Protein AF-0000000078669208 (afdb_homodimer)

Radius of gyration: 28.68 Å; Cα contacts (8 Å, |Δi|>4): 1333; chains: 2; bounding box: 54×89×63 Å

InterPro domains:
  IPR006153 Cation/H+ exchanger, transmembrane domain [PF00999] (13-380)
  IPR038770 Sodium/solute symporter superfamily [G3DSA:1.20.1530.20] (1-394)

Sequence (788 aa):
MQYILDLSILLVTAKTLEWLFEKREIHPIIAHILTGIILGPFVLNVISPSEPLKVLSEFGLLMMMLYMGLTSNFSAIATNKLKATVVAILGVAFSFVLGFMTVMAFGRGLAAAIFVGVTLGNTAIEVTSGVIVRERVKREISSILMGAAFADDIIAVYLIGIITALARGELSFVPLAVLTIKIALFIVAVLLISEFVFKRSKRFYGIVRNLNIFFTFTLVLTFLLALIAEEVGLHQIIGAYLAGLTISRLRERKDPLVISRIKLNELIEDLQVVLTEFFIPLFFIYVGLMFNPTMGKISLFMIVILYVAAVLGKLIGCSLGMKIFGFDWKKAFLVGIGMGGRGSLDIAILKFGLEKGLIDQSLFASIVIVSMLTAITTPQFFKLYLGKIREDKAMQYILDLSILLVTAKTLEWLFEKREIHPIIAHILTGIILGPFVLNVISPSEPLKVLSEFGLLMMMLYMGLTSNFSAIATNKLKATVVAILGVAFSFVLGFMTVMAFGRGLAAAIFVGVTLGNTAIEVTSGVIVRERVKREISSILMGAAFADDIIAVYLIGIITALARGELSFVPLAVLTIKIALFIVAVLLISEFVFKRSKRFYGIVRNLNIFFTFTLVLTFLLALIAEEVGLHQIIGAYLAGLTISRLRERKDPLVISRIKLNELIEDLQVVLTEFFIPLFFIYVGLMFNPTMGKISLFMIVILYVAAVLGKLIGCSLGMKIFGFDWKKAFLVGIGMGGRGSLDIAILKFGLEKGLIDQSLFASIVIVSMLTAITTPQFFKLYLGKIREDKA

Structure (mmCIF, N/CA/C/O backbone):
data_AF-0000000078669208-model_v1
#
loop_
_entity.id
_entity.type
_entity.pdbx_description
1 polymer 'Na+/H+ antiporter'
#
loop_
_atom_site.group_PDB
_atom_site.id
_atom_site.type_symbol
_atom_site.label_atom_id
_atom_site.label_alt_id
_atom_site.label_comp_id
_atom_site.label_asym_id
_atom_site.label_entity_id
_atom_site.label_seq_id
_atom_site.pdbx_PDB_ins_code
_atom_site.Cartn_x
_atom_site.Cartn_y
_atom_site.Cartn_z
_atom_site.occupancy
_atom_site.B_iso_or_equiv
_atom_site.auth_seq_id
_atom_site.auth_comp_id
_atom_site.auth_asym_id
_atom_site.auth_atom_id
_atom_site.pdbx_PDB_model_num
ATOM 1 N N . MET A 1 1 ? -13.562 1.875 12.109 1 59.84 1 MET A N 1
ATOM 2 C CA . MET A 1 1 ? -12.109 1.832 12.25 1 59.84 1 MET A CA 1
ATOM 3 C C . MET A 1 1 ? -11.664 0.506 12.859 1 59.84 1 MET A C 1
ATOM 5 O O . MET A 1 1 ? -10.492 0.338 13.195 1 59.84 1 MET A O 1
ATOM 9 N N . GLN A 1 2 ? -12.461 -0.353 13.023 1 69.69 2 GLN A N 1
ATOM 10 C CA . GLN A 1 2 ? -12.266 -1.682 13.594 1 69.69 2 GLN A CA 1
ATOM 11 C C . GLN A 1 2 ? -11.359 -2.531 12.711 1 69.69 2 GLN A C 1
ATOM 13 O O . GLN A 1 2 ? -10.562 -3.332 13.203 1 69.69 2 GLN A O 1
ATOM 18 N N . TYR A 1 3 ? -11.227 -2.092 11.453 1 84.88 3 TYR A N 1
ATOM 19 C CA . TYR A 1 3 ? -10.469 -2.971 10.57 1 84.88 3 TYR A CA 1
ATOM 20 C C . TYR A 1 3 ? -8.969 -2.744 10.719 1 84.88 3 TYR A C 1
ATOM 22 O O . TYR A 1 3 ? -8.164 -3.617 10.383 1 84.88 3 TYR A O 1
ATOM 30 N N . ILE A 1 4 ? -8.664 -1.644 11.359 1 80.38 4 ILE A N 1
ATOM 31 C CA . ILE A 1 4 ? -7.246 -1.354 11.57 1 80.38 4 ILE A CA 1
ATOM 32 C C . ILE A 1 4 ? -6.695 -2.266 12.672 1 80.38 4 ILE A C 1
ATOM 34 O O . ILE A 1 4 ? -5.57 -2.756 12.57 1 80.38 4 ILE A O 1
ATOM 38 N N . LEU A 1 5 ? -7.496 -2.494 13.609 1 81.75 5 LEU A N 1
ATOM 39 C CA . LEU A 1 5 ? -7.109 -3.43 14.664 1 81.75 5 LEU A CA 1
ATOM 40 C C . LEU A 1 5 ? -6.996 -4.848 14.109 1 81.75 5 LEU A C 1
ATOM 42 O O . LEU A 1 5 ? -6.043 -5.566 14.422 1 81.75 5 LEU A O 1
ATOM 46 N N . ASP A 1 6 ? -7.98 -5.148 13.391 1 90 6 ASP A N 1
ATOM 47 C CA . ASP A 1 6 ? -7.965 -6.465 12.773 1 90 6 ASP A CA 1
ATOM 48 C C . ASP A 1 6 ? -6.703 -6.66 11.93 1 90 6 ASP A C 1
ATOM 50 O O . ASP A 1 6 ? -6.062 -7.715 12 1 90 6 ASP A O 1
ATOM 54 N N . LEU A 1 7 ? -6.391 -5.641 11.242 1 88.31 7 LEU A N 1
ATOM 55 C CA . LEU A 1 7 ? -5.23 -5.684 10.359 1 88.31 7 LEU A CA 1
ATOM 56 C C . LEU A 1 7 ? -3.943 -5.867 11.156 1 88.31 7 LEU A C 1
ATOM 58 O O . LEU A 1 7 ? -3.053 -6.613 10.742 1 88.31 7 LEU A O 1
ATOM 62 N N . SER A 1 8 ? -3.893 -5.211 12.227 1 82.69 8 SER A N 1
ATOM 63 C CA . SER A 1 8 ? -2.709 -5.293 13.078 1 82.69 8 SER A CA 1
ATOM 64 C C . SER A 1 8 ? -2.533 -6.699 13.641 1 82.69 8 SER A C 1
ATOM 66 O O . SER A 1 8 ? -1.437 -7.262 13.594 1 82.69 8 SER A O 1
ATOM 68 N N . ILE A 1 9 ? -3.52 -7.227 14.117 1 87.12 9 ILE A N 1
ATOM 69 C CA . ILE A 1 9 ? -3.48 -8.562 14.711 1 87.12 9 ILE A CA 1
ATOM 70 C C . ILE A 1 9 ? -3.135 -9.594 13.633 1 87.12 9 ILE A C 1
ATOM 72 O O . ILE A 1 9 ? -2.305 -10.477 13.859 1 87.12 9 ILE A O 1
ATOM 76 N N . LEU A 1 10 ? -3.734 -9.414 12.547 1 92.62 10 LEU A N 1
ATOM 77 C CA . LEU A 1 10 ? -3.527 -10.352 11.453 1 92.62 10 LEU A CA 1
ATOM 78 C C . LEU A 1 10 ? -2.078 -10.32 10.977 1 92.62 10 LEU A C 1
ATOM 80 O O . LEU A 1 10 ? -1.455 -11.367 10.789 1 92.62 10 LEU A O 1
ATOM 84 N N . LEU A 1 11 ? -1.544 -9.148 10.797 1 87.94 11 LEU A N 1
ATOM 85 C CA . LEU A 1 11 ? -0.192 -9.016 10.266 1 87.94 11 LEU A CA 1
ATOM 86 C C . LEU A 1 11 ? 0.84 -9.508 11.273 1 87.94 11 LEU A C 1
ATOM 88 O O . LEU A 1 11 ? 1.798 -10.188 10.906 1 87.94 11 LEU A O 1
ATOM 92 N N . VAL A 1 12 ? 0.645 -9.203 12.492 1 83.19 12 VAL A N 1
ATOM 93 C CA . VAL A 1 12 ? 1.581 -9.625 13.523 1 83.19 12 VAL A CA 1
ATOM 94 C C . VAL A 1 12 ? 1.586 -11.156 13.617 1 83.19 12 VAL A C 1
ATOM 96 O O . VAL A 1 12 ? 2.65 -11.773 13.68 1 83.19 12 VAL A O 1
ATOM 99 N N . THR A 1 13 ? 0.461 -11.664 13.68 1 90.69 13 THR A N 1
ATOM 100 C CA . THR A 1 13 ? 0.352 -13.109 13.789 1 90.69 13 THR A CA 1
ATOM 101 C C . THR A 1 13 ? 0.943 -13.789 12.555 1 90.69 13 THR A C 1
ATOM 103 O O . THR A 1 13 ? 1.696 -14.758 12.672 1 90.69 13 THR A O 1
ATOM 106 N N . ALA A 1 14 ? 0.578 -13.289 11.414 1 93.06 14 ALA A N 1
ATOM 107 C CA . ALA A 1 14 ? 1.057 -13.867 10.156 1 93.06 14 ALA A CA 1
ATOM 108 C C . ALA A 1 14 ? 2.58 -13.828 10.086 1 93.06 14 ALA A C 1
ATOM 110 O O . ALA A 1 14 ? 3.217 -14.812 9.695 1 93.06 14 ALA A O 1
ATOM 111 N N . LYS A 1 15 ? 3.133 -12.742 10.438 1 85.25 15 LYS A N 1
ATOM 112 C CA . LYS A 1 15 ? 4.578 -12.586 10.328 1 85.25 15 LYS A CA 1
ATOM 113 C C . LYS A 1 15 ? 5.305 -13.398 11.398 1 85.25 15 LYS A C 1
ATOM 115 O O . LYS A 1 15 ? 6.402 -13.898 11.164 1 85.25 15 LYS A O 1
ATOM 120 N N . THR A 1 16 ? 4.75 -13.469 12.562 1 85.69 16 THR A N 1
ATOM 121 C CA . THR A 1 16 ? 5.316 -14.32 13.594 1 85.69 16 THR A CA 1
ATOM 122 C C . THR A 1 16 ? 5.332 -15.781 13.141 1 85.69 16 THR A C 1
ATOM 124 O O . THR A 1 16 ? 6.34 -16.469 13.297 1 85.69 16 THR A O 1
ATOM 127 N N . LEU A 1 17 ? 4.25 -16.203 12.602 1 92.44 17 LEU A N 1
ATOM 128 C CA . LEU A 1 17 ? 4.172 -17.562 12.094 1 92.44 17 LEU A CA 1
ATOM 129 C C . LEU A 1 17 ? 5.145 -17.766 10.938 1 92.44 17 LEU A C 1
ATOM 131 O O . LEU A 1 17 ? 5.734 -18.844 10.797 1 92.44 17 LEU A O 1
ATOM 135 N N . GLU A 1 18 ? 5.141 -16.75 10.094 1 90.5 18 GLU A N 1
ATOM 136 C CA . GLU A 1 18 ? 6.086 -16.812 8.977 1 90.5 18 GLU A CA 1
ATOM 137 C C . GLU A 1 18 ? 7.516 -17 9.477 1 90.5 18 GLU A C 1
ATOM 139 O O . GLU A 1 18 ? 8.273 -17.797 8.914 1 90.5 18 GLU A O 1
ATOM 144 N N . TRP A 1 19 ? 7.863 -16.281 10.453 1 84.06 19 TRP A N 1
ATOM 145 C CA . TRP A 1 19 ? 9.195 -16.375 11.039 1 84.06 19 TRP A CA 1
ATOM 146 C C . TRP A 1 19 ? 9.438 -17.781 11.594 1 84.06 19 TRP A C 1
ATOM 148 O O . TRP A 1 19 ? 10.516 -18.344 11.398 1 84.06 19 TRP A O 1
ATOM 158 N N . LEU A 1 20 ? 8.523 -18.312 12.227 1 87.38 20 LEU A N 1
ATOM 159 C CA . LEU A 1 20 ? 8.633 -19.656 12.797 1 87.38 20 LEU A CA 1
ATOM 160 C C . LEU A 1 20 ? 8.773 -20.688 11.688 1 87.38 20 LEU A C 1
ATOM 162 O O . LEU A 1 20 ? 9.531 -21.656 11.836 1 87.38 20 LEU A O 1
ATOM 166 N N . PHE A 1 21 ? 8.055 -20.516 10.648 1 90.44 21 PHE A N 1
ATOM 167 C CA . PHE A 1 21 ? 8.039 -21.469 9.555 1 90.44 21 PHE A CA 1
ATOM 168 C C . PHE A 1 21 ? 9.312 -21.359 8.711 1 90.44 21 PHE A C 1
ATOM 170 O O . PHE A 1 21 ? 9.742 -22.328 8.094 1 90.44 21 PHE A O 1
ATOM 177 N N . GLU A 1 22 ? 9.734 -20.125 8.641 1 82.5 22 GLU A N 1
ATOM 178 C CA . GLU A 1 22 ? 10.969 -19.906 7.887 1 82.5 22 GLU A CA 1
ATOM 179 C C . GLU A 1 22 ? 12.094 -20.781 8.414 1 82.5 22 GLU A C 1
ATOM 181 O O . GLU A 1 22 ? 12.945 -21.25 7.641 1 82.5 22 GLU A O 1
ATOM 186 N N . LYS A 1 23 ? 12.164 -20.984 9.625 1 83 23 LYS A N 1
ATOM 187 C CA . LYS A 1 23 ? 13.18 -21.828 10.242 1 83 23 LYS A CA 1
ATOM 188 C C . LYS A 1 23 ? 13.078 -23.266 9.742 1 83 23 LYS A C 1
ATOM 190 O O . LYS A 1 23 ? 14.07 -24 9.734 1 83 23 LYS A O 1
ATOM 195 N N . ARG A 1 24 ? 11.961 -23.609 9.273 1 83.44 24 ARG A N 1
ATOM 196 C CA . ARG A 1 24 ? 11.734 -24.969 8.781 1 83.44 24 ARG A CA 1
ATOM 197 C C . ARG A 1 24 ? 11.617 -24.984 7.262 1 83.44 24 ARG A C 1
ATOM 199 O O . ARG A 1 24 ? 11.133 -25.953 6.68 1 83.44 24 ARG A O 1
ATOM 206 N N . GLU A 1 25 ? 11.805 -23.906 6.676 1 81.12 25 GLU A N 1
ATOM 207 C CA . GLU A 1 25 ? 11.828 -23.766 5.223 1 81.12 25 GLU A CA 1
ATOM 208 C C . GLU A 1 25 ? 10.438 -23.969 4.625 1 81.12 25 GLU A C 1
ATOM 210 O O . GLU A 1 25 ? 10.289 -24.609 3.582 1 81.12 25 GLU A O 1
ATOM 215 N N . ILE A 1 26 ? 9.531 -23.625 5.332 1 87.12 26 ILE A N 1
ATOM 216 C CA . ILE A 1 26 ? 8.156 -23.672 4.848 1 87.12 26 ILE A CA 1
ATOM 217 C C . ILE A 1 26 ? 7.816 -22.375 4.125 1 87.12 26 ILE A C 1
ATOM 219 O O . ILE A 1 26 ? 8.188 -21.281 4.578 1 87.12 26 ILE A O 1
ATOM 223 N N . HIS A 1 27 ? 7.164 -22.5 3.055 1 85.44 27 HIS A N 1
ATOM 224 C CA . HIS A 1 27 ? 6.797 -21.359 2.23 1 85.44 27 HIS A CA 1
ATOM 225 C C . HIS A 1 27 ? 5.941 -20.359 3.014 1 85.44 27 HIS A C 1
ATOM 227 O O . HIS A 1 27 ? 5.012 -20.766 3.719 1 85.44 27 HIS A O 1
ATOM 233 N N . PRO A 1 28 ? 6.164 -19.094 2.9 1 88.56 28 PRO A N 1
ATOM 234 C CA . PRO A 1 28 ? 5.504 -18.062 3.711 1 88.56 28 PRO A CA 1
ATOM 235 C C . PRO A 1 28 ? 3.996 -18.016 3.482 1 88.56 28 PRO A C 1
ATOM 237 O O . PRO A 1 28 ? 3.242 -17.656 4.391 1 88.56 28 PRO A O 1
ATOM 240 N N . ILE A 1 29 ? 3.588 -18.359 2.35 1 89.5 29 ILE A N 1
ATOM 241 C CA . ILE A 1 29 ? 2.174 -18.297 2 1 89.5 29 ILE A CA 1
ATOM 242 C C . ILE A 1 29 ? 1.36 -19.141 2.971 1 89.5 29 ILE A C 1
ATOM 244 O O . ILE A 1 29 ? 0.235 -18.781 3.326 1 89.5 29 ILE A O 1
ATOM 248 N N . ILE A 1 30 ? 1.9 -20.172 3.42 1 93.44 30 ILE A N 1
ATOM 249 C CA . ILE A 1 30 ? 1.223 -21.094 4.332 1 93.44 30 ILE A CA 1
ATOM 250 C C . ILE A 1 30 ? 0.961 -20.391 5.664 1 93.44 30 ILE A C 1
ATOM 252 O O . ILE A 1 30 ? -0.13 -20.5 6.227 1 93.44 30 ILE A O 1
ATOM 256 N N . ALA A 1 31 ? 1.976 -19.688 6.129 1 93.94 31 ALA A N 1
ATOM 257 C CA . ALA A 1 31 ? 1.832 -18.938 7.375 1 93.94 31 ALA A CA 1
ATOM 258 C C . ALA A 1 31 ? 0.711 -17.906 7.273 1 93.94 31 ALA A C 1
ATOM 260 O O . ALA A 1 31 ? -0.064 -17.719 8.219 1 93.94 31 ALA A O 1
ATOM 261 N N . HIS A 1 32 ? 0.595 -17.266 6.207 1 95.44 32 HIS A N 1
ATOM 262 C CA . HIS A 1 32 ? -0.392 -16.219 6.008 1 95.44 32 HIS A CA 1
ATOM 263 C C . HIS A 1 32 ? -1.804 -16.781 5.93 1 95.44 32 HIS A C 1
ATOM 265 O O . HIS A 1 32 ? -2.717 -16.281 6.594 1 95.44 32 HIS A O 1
ATOM 271 N N . ILE A 1 33 ? -1.981 -17.828 5.168 1 96.38 33 ILE A N 1
ATOM 272 C CA . ILE A 1 33 ? -3.291 -18.453 5.035 1 96.38 33 ILE A CA 1
ATOM 273 C C . ILE A 1 33 ? -3.719 -19.047 6.375 1 96.38 33 ILE A C 1
ATOM 275 O O . ILE A 1 33 ? -4.867 -18.891 6.789 1 96.38 33 ILE A O 1
ATOM 279 N N . LEU A 1 34 ? -2.816 -19.703 7.012 1 96.94 34 LEU A N 1
ATOM 280 C CA . LEU A 1 34 ? -3.113 -20.312 8.305 1 96.94 34 LEU A CA 1
ATOM 281 C C . LEU A 1 34 ? -3.549 -19.25 9.312 1 96.94 34 LEU A C 1
ATOM 283 O O . LEU A 1 34 ? -4.402 -19.516 10.164 1 96.94 34 LEU A O 1
ATOM 287 N N . THR A 1 35 ? -2.885 -18.141 9.289 1 97 35 THR A N 1
ATOM 288 C CA . THR A 1 35 ? -3.273 -17.047 10.172 1 97 35 THR A CA 1
ATOM 289 C C . THR A 1 35 ? -4.742 -16.688 9.969 1 97 35 THR A C 1
ATOM 291 O O . THR A 1 35 ? -5.488 -16.531 10.938 1 97 35 THR A O 1
ATOM 294 N N . GLY A 1 36 ? -5.176 -16.531 8.734 1 97 36 GLY A N 1
ATOM 295 C CA . GLY A 1 36 ? -6.57 -16.234 8.438 1 97 36 GLY A CA 1
ATOM 296 C C . GLY A 1 36 ? -7.516 -17.328 8.914 1 97 36 GLY A C 1
ATOM 297 O O . GLY A 1 36 ? -8.578 -17.031 9.469 1 97 36 GLY A O 1
ATOM 298 N N . ILE A 1 37 ? -7.082 -18.562 8.727 1 96.69 37 ILE A N 1
ATOM 299 C CA . ILE A 1 37 ? -7.91 -19.688 9.117 1 96.69 37 ILE A CA 1
ATOM 300 C C . ILE A 1 37 ? -8.055 -19.734 10.633 1 96.69 37 ILE A C 1
ATOM 302 O O . ILE A 1 37 ? -9.156 -19.922 11.148 1 96.69 37 ILE A O 1
ATOM 306 N N . ILE A 1 38 ? -6.961 -19.547 11.336 1 97.31 38 ILE A N 1
ATOM 307 C CA . ILE A 1 38 ? -6.941 -19.672 12.789 1 97.31 38 ILE A CA 1
ATOM 308 C C . ILE A 1 38 ? -7.734 -18.531 13.414 1 97.31 38 ILE A C 1
ATOM 310 O O . ILE A 1 38 ? -8.586 -18.75 14.273 1 97.31 38 ILE A O 1
ATOM 314 N N . LEU A 1 39 ? -7.547 -17.328 12.93 1 97.06 39 LEU A N 1
ATOM 315 C CA . LEU A 1 39 ? -8.18 -16.156 13.531 1 97.06 39 LEU A CA 1
ATOM 316 C C . LEU A 1 39 ? -9.547 -15.898 12.914 1 97.06 39 LEU A C 1
ATOM 318 O O . LEU A 1 39 ? -10.328 -15.102 13.438 1 97.06 39 LEU A O 1
ATOM 322 N N . GLY A 1 40 ? -9.828 -16.562 11.828 1 96.62 40 GLY A N 1
ATOM 323 C CA . GLY A 1 40 ? -11.055 -16.344 11.078 1 96.62 40 GLY A CA 1
ATOM 324 C C . GLY A 1 40 ? -12.242 -17.094 11.648 1 96.62 40 GLY A C 1
ATOM 325 O O . GLY A 1 40 ? -12.172 -17.625 12.758 1 96.62 40 GLY A O 1
ATOM 326 N N . PRO A 1 41 ? -13.336 -17.109 10.969 1 95.62 41 PRO A N 1
ATOM 327 C CA . PRO A 1 41 ? -14.594 -17.688 11.461 1 95.62 41 PRO A CA 1
ATOM 328 C C . PRO A 1 41 ? -14.508 -19.203 11.656 1 95.62 41 PRO A C 1
ATOM 330 O O . PRO A 1 41 ? -15.234 -19.766 12.477 1 95.62 41 PRO A O 1
ATOM 333 N N . PHE A 1 42 ? -13.617 -19.844 11.039 1 94.25 42 PHE A N 1
ATOM 334 C CA . PHE A 1 42 ? -13.57 -21.312 11.047 1 94.25 42 PHE A CA 1
ATOM 335 C C . PHE A 1 42 ? -13.047 -21.828 12.383 1 94.25 42 PHE A C 1
ATOM 337 O O . PHE A 1 42 ? -13.562 -22.812 12.922 1 94.25 42 PHE A O 1
ATOM 344 N N . VAL A 1 43 ? -11.969 -21.203 12.961 1 95.62 43 VAL A N 1
ATOM 345 C CA . VAL A 1 43 ? -11.344 -21.766 14.148 1 95.62 43 VAL A CA 1
ATOM 346 C C . VAL A 1 43 ? -11.711 -20.922 15.375 1 95.62 43 VAL A C 1
ATOM 348 O O . VAL A 1 43 ? -12.57 -21.328 16.172 1 95.62 43 VAL A O 1
ATOM 351 N N . LEU A 1 44 ? -11.18 -19.625 15.43 1 96.12 44 LEU A N 1
ATOM 352 C CA . LEU A 1 44 ? -11.359 -18.828 16.641 1 96.12 44 LEU A CA 1
ATOM 353 C C . LEU A 1 44 ? -12.484 -17.812 16.453 1 96.12 44 LEU A C 1
ATOM 355 O O . LEU A 1 44 ? -13.055 -17.328 17.422 1 96.12 44 LEU A O 1
ATOM 359 N N . ASN A 1 45 ? -12.789 -17.406 15.25 1 95.19 45 ASN A N 1
ATOM 360 C CA . ASN A 1 45 ? -13.812 -16.422 14.906 1 95.19 45 ASN A CA 1
ATOM 361 C C . ASN A 1 45 ? -13.562 -15.086 15.594 1 95.19 45 ASN A C 1
ATOM 363 O O . ASN A 1 45 ? -14.5 -14.461 16.109 1 95.19 45 ASN A O 1
ATOM 367 N N . VAL A 1 46 ? -12.352 -14.672 15.688 1 93.81 46 VAL A N 1
ATOM 368 C CA . VAL A 1 46 ? -11.961 -13.398 16.281 1 93.81 46 VAL A CA 1
ATOM 369 C C . VAL A 1 46 ? -12.109 -12.273 15.266 1 93.81 46 VAL A C 1
ATOM 371 O O . VAL A 1 46 ? -12.445 -11.141 15.625 1 93.81 46 VAL A O 1
ATOM 374 N N . ILE A 1 47 ? -11.773 -12.609 14.07 1 95.44 47 ILE A N 1
ATOM 375 C CA . ILE A 1 47 ? -11.82 -11.617 13 1 95.44 47 ILE A CA 1
ATOM 376 C C . ILE A 1 47 ? -12.656 -12.141 11.844 1 95.44 47 ILE A C 1
ATOM 378 O O . ILE A 1 47 ? -12.406 -13.234 11.328 1 95.44 47 ILE A O 1
ATOM 382 N N . SER A 1 48 ? -13.633 -11.375 11.484 1 94.88 48 SER A N 1
ATOM 383 C CA . SER A 1 48 ? -14.477 -11.719 10.344 1 94.88 48 SER A CA 1
ATOM 384 C C . SER A 1 48 ? -14.023 -10.992 9.086 1 94.88 48 SER A C 1
ATOM 386 O O . SER A 1 48 ? -13.453 -9.906 9.156 1 94.88 48 SER A O 1
ATOM 388 N N . PRO A 1 49 ? -14.211 -11.641 7.957 1 94.25 49 PRO A N 1
ATOM 389 C CA . PRO A 1 49 ? -13.922 -10.922 6.715 1 94.25 49 PRO A CA 1
ATOM 390 C C . PRO A 1 49 ? -14.781 -9.672 6.539 1 94.25 49 PRO A C 1
ATOM 392 O O . PRO A 1 49 ? -16.016 -9.758 6.535 1 94.25 49 PRO A O 1
ATOM 395 N N . SER A 1 50 ? -14.188 -8.531 6.562 1 93.75 50 SER A N 1
ATOM 396 C CA . SER A 1 50 ? -14.891 -7.254 6.418 1 93.75 50 SER A CA 1
ATOM 397 C C . SER A 1 50 ? -14.625 -6.629 5.051 1 93.75 50 SER A C 1
ATOM 399 O O . SER A 1 50 ? -13.695 -7.035 4.348 1 93.75 50 SER A O 1
ATOM 401 N N . GLU A 1 51 ? -15.453 -5.715 4.695 1 91.62 51 GLU A N 1
ATOM 402 C CA . GLU A 1 51 ? -15.328 -5.055 3.398 1 91.62 51 GLU A CA 1
ATOM 403 C C . GLU A 1 51 ? -14 -4.316 3.279 1 91.62 51 GLU A C 1
ATOM 405 O O . GLU A 1 51 ? -13.32 -4.406 2.252 1 91.62 51 GLU A O 1
ATOM 410 N N . PRO A 1 52 ? -13.555 -3.66 4.355 1 91.12 52 PRO A N 1
ATOM 411 C CA . PRO A 1 52 ? -12.258 -2.99 4.246 1 91.12 52 PRO A CA 1
ATOM 412 C C . PRO A 1 52 ? -11.102 -3.967 4.023 1 91.12 52 PRO A C 1
ATOM 414 O O . PRO A 1 52 ? -10.203 -3.695 3.221 1 91.12 52 PRO A O 1
ATOM 417 N N . LEU A 1 53 ? -11.195 -5.066 4.691 1 93.38 53 LEU A N 1
ATOM 418 C CA . LEU A 1 53 ? -10.156 -6.074 4.516 1 93.38 53 LEU A CA 1
ATOM 419 C C . LEU A 1 53 ? -10.195 -6.656 3.107 1 93.38 53 LEU A C 1
ATOM 421 O O . LEU A 1 53 ? -9.148 -6.953 2.521 1 93.38 53 LEU A O 1
ATOM 425 N N . LYS A 1 54 ? -11.375 -6.793 2.604 1 93.25 54 LYS A N 1
ATOM 426 C CA . LYS A 1 54 ? -11.547 -7.293 1.241 1 93.25 54 LYS A CA 1
ATOM 427 C C . LYS A 1 54 ? -10.914 -6.344 0.226 1 93.25 54 LYS A C 1
ATOM 429 O O . LYS A 1 54 ? -10.195 -6.781 -0.678 1 93.25 54 LYS A O 1
ATOM 434 N N . VAL A 1 55 ? -11.148 -5.113 0.416 1 91.19 55 VAL A N 1
ATOM 435 C CA . VAL A 1 55 ? -10.648 -4.109 -0.512 1 91.19 55 VAL A CA 1
ATOM 436 C C . VAL A 1 55 ? -9.117 -4.109 -0.494 1 91.19 55 VAL A C 1
ATOM 438 O O . VAL A 1 55 ? -8.477 -4.117 -1.549 1 91.19 55 VAL A O 1
ATOM 441 N N . LEU A 1 56 ? -8.539 -4.117 0.641 1 91.19 56 LEU A N 1
ATOM 442 C CA . LEU A 1 56 ? -7.086 -4.109 0.781 1 91.19 56 LEU A CA 1
ATOM 443 C C . LEU A 1 56 ? -6.477 -5.375 0.188 1 91.19 56 LEU A C 1
ATOM 445 O O . LEU A 1 56 ? -5.422 -5.324 -0.447 1 91.19 56 LEU A O 1
ATOM 449 N N . SER A 1 57 ? -7.117 -6.457 0.434 1 91.88 57 SER A N 1
ATOM 450 C CA . SER A 1 57 ? -6.641 -7.727 -0.101 1 91.88 57 SER A CA 1
ATOM 451 C C . SER A 1 57 ? -6.684 -7.738 -1.625 1 91.88 57 SER A C 1
ATOM 453 O O . SER A 1 57 ? -5.797 -8.297 -2.275 1 91.88 57 SER A O 1
ATOM 455 N N . GLU A 1 58 ? -7.723 -7.184 -2.201 1 89.38 58 GLU A N 1
ATOM 456 C CA . GLU A 1 58 ? -7.863 -7.133 -3.652 1 89.38 58 GLU A CA 1
ATOM 457 C C . GLU A 1 58 ? -6.789 -6.25 -4.277 1 89.38 58 GLU A C 1
ATOM 459 O O . GLU A 1 58 ? -6.254 -6.57 -5.34 1 89.38 58 GLU A O 1
ATOM 464 N N . PHE A 1 59 ? -6.555 -5.23 -3.586 1 87.88 59 PHE A N 1
ATOM 465 C CA . PHE A 1 59 ? -5.461 -4.383 -4.043 1 87.88 59 PHE A CA 1
ATOM 466 C C . PHE A 1 59 ? -4.129 -5.121 -3.939 1 87.88 59 PHE A C 1
ATOM 468 O O . PHE A 1 59 ? -3.285 -5.016 -4.832 1 87.88 59 PHE A O 1
ATOM 475 N N . GLY A 1 60 ? -3.941 -5.746 -2.863 1 87.94 60 GLY A N 1
ATOM 476 C CA . GLY A 1 60 ? -2.744 -6.555 -2.697 1 87.94 60 GLY A CA 1
ATOM 477 C C . GLY A 1 60 ? -2.564 -7.586 -3.797 1 87.94 60 GLY A C 1
ATOM 478 O O . GLY A 1 60 ? -1.448 -7.801 -4.273 1 87.94 60 GLY A O 1
ATOM 479 N N . LEU A 1 61 ? -3.635 -8.164 -4.18 1 89.56 61 LEU A N 1
ATOM 480 C CA . LEU A 1 61 ? -3.602 -9.156 -5.25 1 89.56 61 LEU A CA 1
ATOM 481 C C . LEU A 1 61 ? -3.131 -8.531 -6.559 1 89.56 61 LEU A C 1
ATOM 483 O O . LEU A 1 61 ? -2.311 -9.117 -7.27 1 89.56 61 LEU A O 1
ATOM 487 N N . LEU A 1 62 ? -3.615 -7.41 -6.855 1 88.25 62 LEU A N 1
ATOM 488 C CA . LEU A 1 62 ? -3.221 -6.727 -8.086 1 88.25 62 LEU A CA 1
ATOM 489 C C . LEU A 1 62 ? -1.729 -6.402 -8.07 1 88.25 62 LEU A C 1
ATOM 491 O O . LEU A 1 62 ? -1.037 -6.605 -9.07 1 88.25 62 LEU A O 1
ATOM 495 N N . MET A 1 63 ? -1.336 -5.945 -6.949 1 88.62 63 MET A N 1
ATOM 496 C CA . MET A 1 63 ? 0.073 -5.586 -6.824 1 88.62 63 MET A CA 1
ATOM 497 C C . MET A 1 63 ? 0.958 -6.828 -6.871 1 88.62 63 MET A C 1
ATOM 499 O O . MET A 1 63 ? 2.062 -6.789 -7.418 1 88.62 63 MET A O 1
ATOM 503 N N . MET A 1 64 ? 0.481 -7.832 -6.289 1 87.69 64 MET A N 1
ATOM 504 C CA . MET A 1 64 ? 1.226 -9.086 -6.32 1 87.69 64 MET A CA 1
ATOM 505 C C . MET A 1 64 ? 1.392 -9.586 -7.75 1 87.69 64 MET A C 1
ATOM 507 O O . MET A 1 64 ? 2.48 -10.008 -8.141 1 87.69 64 MET A O 1
ATOM 511 N N . MET A 1 65 ? 0.371 -9.492 -8.469 1 85.81 65 MET A N 1
ATOM 512 C CA . MET A 1 65 ? 0.413 -9.945 -9.859 1 85.81 65 MET A CA 1
ATOM 513 C C . MET A 1 65 ? 1.357 -9.078 -10.688 1 85.81 65 MET A C 1
ATOM 515 O O . MET A 1 65 ? 2.066 -9.586 -11.555 1 85.81 65 MET A O 1
ATOM 519 N N . LEU A 1 66 ? 1.31 -7.812 -10.406 1 88.38 66 LEU A N 1
ATOM 520 C CA . LEU A 1 66 ? 2.258 -6.91 -11.055 1 88.38 66 LEU A CA 1
ATOM 521 C C . LEU A 1 66 ? 3.693 -7.324 -10.742 1 88.38 66 LEU A C 1
ATOM 523 O O . LEU A 1 66 ? 4.535 -7.387 -11.648 1 88.38 66 LEU A O 1
ATOM 527 N N . TYR A 1 67 ? 3.906 -7.59 -9.539 1 87.38 67 TYR A N 1
ATOM 528 C CA . TYR A 1 67 ? 5.242 -7.977 -9.094 1 87.38 67 TYR A CA 1
ATOM 529 C C . TYR A 1 67 ? 5.68 -9.273 -9.766 1 87.38 67 TYR A C 1
ATOM 531 O O . TYR A 1 67 ? 6.824 -9.398 -10.203 1 87.38 67 TYR A O 1
ATOM 539 N N . MET A 1 68 ? 4.844 -10.18 -9.836 1 81.69 68 MET A N 1
ATOM 540 C CA . MET A 1 68 ? 5.133 -11.453 -10.492 1 81.69 68 MET A CA 1
ATOM 541 C C . MET A 1 68 ? 5.469 -11.25 -11.969 1 81.69 68 MET A C 1
ATOM 543 O O . MET A 1 68 ? 6.367 -11.898 -12.5 1 81.69 68 MET A O 1
ATOM 547 N N . GLY A 1 69 ? 4.75 -10.414 -12.547 1 82.75 69 GLY A N 1
ATOM 548 C CA . GLY A 1 69 ? 5.059 -10.078 -13.93 1 82.75 69 GLY A CA 1
ATOM 549 C C . GLY A 1 69 ? 6.402 -9.391 -14.094 1 82.75 69 GLY A C 1
ATOM 550 O O . GLY A 1 69 ? 7.168 -9.727 -15 1 82.75 69 GLY A O 1
ATOM 551 N N . LEU A 1 70 ? 6.707 -8.484 -13.227 1 86.12 70 LEU A N 1
ATOM 552 C CA . LEU A 1 70 ? 7.945 -7.715 -13.273 1 86.12 70 LEU A CA 1
ATOM 553 C C . LEU A 1 70 ? 9.156 -8.625 -13.086 1 86.12 70 LEU A C 1
ATOM 555 O O . LEU A 1 70 ? 10.234 -8.352 -13.625 1 86.12 70 LEU A O 1
ATOM 559 N N . THR A 1 71 ? 9.023 -9.648 -12.312 1 83.81 71 THR A N 1
ATOM 560 C CA . THR A 1 71 ? 10.148 -10.508 -11.977 1 83.81 71 THR A CA 1
ATOM 561 C C . THR A 1 71 ? 10.219 -11.711 -12.914 1 83.81 71 THR A C 1
ATOM 563 O O . THR A 1 71 ? 11.062 -12.586 -12.75 1 83.81 71 THR A O 1
ATOM 566 N N . SER A 1 72 ? 9.32 -11.742 -13.805 1 76.38 72 SER A N 1
ATOM 567 C CA . SER A 1 72 ? 9.305 -12.836 -14.773 1 76.38 72 SER A CA 1
ATOM 568 C C . SER A 1 72 ? 10.531 -12.781 -15.68 1 76.38 72 SER A C 1
ATOM 570 O O . SER A 1 72 ? 10.977 -11.703 -16.062 1 76.38 72 SER A O 1
ATOM 572 N N . ASN A 1 73 ? 11.195 -13.93 -15.742 1 70.38 73 ASN A N 1
ATOM 573 C CA . ASN A 1 73 ? 12.375 -14.039 -16.594 1 70.38 73 ASN A CA 1
ATOM 574 C C . ASN A 1 73 ? 12.031 -14.562 -17.984 1 70.38 73 ASN A C 1
ATOM 576 O O . ASN A 1 73 ? 12.094 -15.766 -18.219 1 70.38 73 ASN A O 1
ATOM 580 N N . PHE A 1 74 ? 11.75 -13.688 -18.812 1 65.44 74 PHE A N 1
ATOM 581 C CA . PHE A 1 74 ? 11.398 -14.055 -20.188 1 65.44 74 PHE A CA 1
ATOM 582 C C . PHE A 1 74 ? 12.547 -14.812 -20.844 1 65.44 74 PHE A C 1
ATOM 584 O O . PHE A 1 74 ? 12.312 -15.664 -21.703 1 65.44 74 PHE A O 1
ATOM 591 N N . SER A 1 75 ? 13.719 -14.5 -20.391 1 67.38 75 SER A N 1
ATOM 592 C CA . SER A 1 75 ? 14.891 -15.109 -21.016 1 67.38 75 SER A CA 1
ATOM 593 C C . SER A 1 75 ? 14.938 -16.609 -20.75 1 67.38 75 SER A C 1
ATOM 595 O O . SER A 1 75 ? 15.445 -17.375 -21.578 1 67.38 75 SER A O 1
ATOM 597 N N . ALA A 1 76 ? 14.383 -16.953 -19.656 1 64.75 76 ALA A N 1
ATOM 598 C CA . ALA A 1 76 ? 14.398 -18.375 -19.328 1 64.75 76 ALA A CA 1
ATOM 599 C C . ALA A 1 76 ? 13.531 -19.172 -20.297 1 64.75 76 ALA A C 1
ATOM 601 O O . ALA A 1 76 ? 13.883 -20.297 -20.672 1 64.75 76 ALA A O 1
ATOM 602 N N . ILE A 1 77 ? 12.477 -18.656 -20.703 1 65.88 77 ILE A N 1
ATOM 603 C CA . ILE A 1 77 ? 11.602 -19.344 -21.641 1 65.88 77 ILE A CA 1
ATOM 604 C C . ILE A 1 77 ? 12.234 -19.328 -23.031 1 65.88 77 ILE A C 1
ATOM 606 O O . ILE A 1 77 ? 12.078 -20.281 -23.797 1 65.88 77 ILE A O 1
ATOM 610 N N . ALA A 1 78 ? 12.969 -18.328 -23.172 1 67 78 ALA A N 1
ATOM 611 C CA . ALA A 1 78 ? 13.523 -18.156 -24.516 1 67 78 ALA A CA 1
ATOM 612 C C . ALA A 1 78 ? 14.562 -19.234 -24.812 1 67 78 ALA A C 1
ATOM 614 O O . ALA A 1 78 ? 14.672 -19.703 -25.953 1 67 78 ALA A O 1
ATOM 615 N N . THR A 1 79 ? 15.281 -19.719 -23.906 1 74.25 79 THR A N 1
ATOM 616 C CA . THR A 1 79 ? 16.359 -20.672 -24.141 1 74.25 79 THR A CA 1
ATOM 617 C C . THR A 1 79 ? 15.797 -22.062 -24.422 1 74.25 79 THR A C 1
ATOM 619 O O . THR A 1 79 ? 16.297 -22.781 -25.281 1 74.25 79 THR A O 1
ATOM 622 N N . ASN A 1 80 ? 14.695 -22.484 -23.766 1 82.12 80 ASN A N 1
ATOM 623 C CA . ASN A 1 80 ? 14.039 -23.766 -23.938 1 82.12 80 ASN A CA 1
ATOM 624 C C . ASN A 1 80 ? 12.539 -23.625 -24.141 1 82.12 80 ASN A C 1
ATOM 626 O O . ASN A 1 80 ? 11.742 -24.281 -23.469 1 82.12 80 ASN A O 1
ATOM 630 N N . LYS A 1 81 ? 12.25 -22.812 -25.125 1 84.06 81 LYS A N 1
ATOM 631 C CA . LYS A 1 81 ? 10.859 -22.406 -25.297 1 84.06 81 LYS A CA 1
ATOM 632 C C . LYS A 1 81 ? 9.961 -23.594 -25.625 1 84.06 81 LYS A C 1
ATOM 634 O O . LYS A 1 81 ? 8.906 -23.766 -25.016 1 84.06 81 LYS A O 1
ATOM 639 N N . LEU A 1 82 ? 10.469 -24.453 -26.5 1 90.06 82 LEU A N 1
ATOM 640 C CA . LEU A 1 82 ? 9.641 -25.578 -26.938 1 90.06 82 LEU A CA 1
ATOM 641 C C . LEU A 1 82 ? 9.492 -26.594 -25.812 1 90.06 82 LEU A C 1
ATOM 643 O O . LEU A 1 82 ? 8.383 -27.047 -25.531 1 90.06 82 LEU A O 1
ATOM 647 N N . LYS A 1 83 ? 10.594 -27 -25.234 1 93.31 83 LYS A N 1
ATOM 648 C CA . LYS A 1 83 ? 10.562 -27.969 -24.141 1 93.31 83 LYS A CA 1
ATOM 649 C C . LYS A 1 83 ? 9.711 -27.469 -22.984 1 93.31 83 LYS A C 1
ATOM 651 O O . LYS A 1 83 ? 8.852 -28.203 -22.484 1 93.31 83 LYS A O 1
ATOM 656 N N . ALA A 1 84 ? 9.969 -26.219 -22.641 1 92.06 84 ALA A N 1
ATOM 657 C CA . ALA A 1 84 ? 9.25 -25.609 -21.531 1 92.06 84 ALA A CA 1
ATOM 658 C C . ALA A 1 84 ? 7.75 -25.562 -21.797 1 92.06 84 ALA A C 1
ATOM 660 O O . ALA A 1 84 ? 6.945 -25.875 -20.906 1 92.06 84 ALA A O 1
ATOM 661 N N . THR A 1 85 ? 7.391 -25.234 -23.016 1 90.5 85 THR A N 1
ATOM 662 C CA . THR A 1 85 ? 5.988 -25.094 -23.375 1 90.5 85 THR A CA 1
ATOM 663 C C . THR A 1 85 ? 5.285 -26.438 -23.391 1 90.5 85 THR A C 1
ATOM 665 O O . THR A 1 85 ? 4.168 -26.578 -22.875 1 90.5 85 THR A O 1
ATOM 668 N N . VAL A 1 86 ? 5.93 -27.422 -23.922 1 94.81 86 VAL A N 1
ATOM 669 C CA . VAL A 1 86 ? 5.344 -28.75 -24 1 94.81 86 VAL A CA 1
ATOM 670 C C . VAL A 1 86 ? 5.195 -29.344 -22.609 1 94.81 86 VAL A C 1
ATOM 672 O O . VAL A 1 86 ? 4.168 -29.938 -22.281 1 94.81 86 VAL A O 1
ATOM 675 N N . VAL A 1 87 ? 6.191 -29.188 -21.797 1 95.56 87 VAL A N 1
ATOM 676 C CA . VAL A 1 87 ? 6.164 -29.672 -20.422 1 95.56 87 VAL A CA 1
ATOM 677 C C . VAL A 1 87 ? 5.012 -29 -19.656 1 95.56 87 VAL A C 1
ATOM 679 O O . VAL A 1 87 ? 4.266 -29.672 -18.938 1 95.56 87 VAL A O 1
ATOM 682 N N . ALA A 1 88 ? 4.887 -27.719 -19.875 1 93.69 88 ALA A N 1
ATOM 683 C CA . ALA A 1 88 ? 3.828 -26.984 -19.203 1 93.69 88 ALA A CA 1
ATOM 684 C C . ALA A 1 88 ? 2.451 -27.438 -19.672 1 93.69 88 ALA A C 1
ATOM 686 O O . ALA A 1 88 ? 1.546 -27.641 -18.875 1 93.69 88 ALA A O 1
ATOM 687 N N . ILE A 1 89 ? 2.281 -27.594 -20.969 1 93.75 89 ILE A N 1
ATOM 688 C CA . ILE A 1 89 ? 0.998 -27.953 -21.562 1 93.75 89 ILE A CA 1
ATOM 689 C C . ILE A 1 89 ? 0.566 -29.328 -21.062 1 93.75 89 ILE A C 1
ATOM 691 O O . ILE A 1 89 ? -0.583 -29.516 -20.656 1 93.75 89 ILE A O 1
ATOM 695 N N . LEU A 1 90 ? 1.457 -30.203 -21.109 1 96.25 90 LEU A N 1
ATOM 696 C CA . LEU A 1 90 ? 1.127 -31.562 -20.672 1 96.25 90 LEU A CA 1
ATOM 697 C C . LEU A 1 90 ? 0.882 -31.609 -19.172 1 96.25 90 LEU A C 1
ATOM 699 O O . LEU A 1 90 ? 0.015 -32.344 -18.703 1 96.25 90 LEU A O 1
ATOM 703 N N . GLY A 1 91 ? 1.671 -30.906 -18.391 1 95.69 91 GLY A N 1
ATOM 704 C CA . GLY A 1 91 ? 1.427 -30.812 -16.969 1 95.69 91 GLY A CA 1
ATOM 705 C C . GLY A 1 91 ? 0.046 -30.281 -16.625 1 95.69 91 GLY A C 1
ATOM 706 O O . GLY A 1 91 ? -0.643 -30.828 -15.766 1 95.69 91 GLY A O 1
ATOM 707 N N . VAL A 1 92 ? -0.329 -29.219 -17.359 1 94.19 92 VAL A N 1
ATOM 708 C CA . VAL A 1 92 ? -1.63 -28.594 -17.141 1 94.19 92 VAL A CA 1
ATOM 709 C C . VAL A 1 92 ? -2.74 -29.547 -17.578 1 94.19 92 VAL A C 1
ATOM 711 O O . VAL A 1 92 ? -3.746 -29.703 -16.891 1 94.19 92 VAL A O 1
ATOM 714 N N . ALA A 1 93 ? -2.549 -30.172 -18.703 1 94.62 93 ALA A N 1
ATOM 715 C CA . ALA A 1 93 ? -3.559 -31.047 -19.266 1 94.62 93 ALA A CA 1
ATOM 716 C C . ALA A 1 93 ? -3.842 -32.219 -18.344 1 94.62 93 ALA A C 1
ATOM 718 O O . ALA A 1 93 ? -5 -32.531 -18.062 1 94.62 93 ALA A O 1
ATOM 719 N N . PHE A 1 94 ? -2.848 -32.875 -17.922 1 96.5 94 PHE A N 1
ATOM 720 C CA . PHE A 1 94 ? -3.029 -34.031 -17.062 1 96.5 94 PHE A CA 1
ATOM 721 C C . PHE A 1 94 ? -3.611 -33.625 -15.711 1 96.5 94 PHE A C 1
ATOM 723 O O . PHE A 1 94 ? -4.461 -34.344 -15.156 1 96.5 94 PHE A O 1
ATOM 730 N N . SER A 1 95 ? -3.104 -32.562 -15.133 1 95.38 95 SER A N 1
ATOM 731 C CA . SER A 1 95 ? -3.668 -32.062 -13.883 1 95.38 95 SER A CA 1
ATOM 732 C C . SER A 1 95 ? -5.141 -31.719 -14.039 1 95.38 95 SER A C 1
ATOM 734 O O . SER A 1 95 ? -5.949 -31.984 -13.148 1 95.38 95 SER A O 1
ATOM 736 N N . PHE A 1 96 ? -5.445 -31.125 -15.164 1 93.62 96 PHE A N 1
ATOM 737 C CA . PHE A 1 96 ? -6.828 -30.766 -15.461 1 93.62 96 PHE A CA 1
ATOM 738 C C . PHE A 1 96 ? -7.711 -32 -15.508 1 93.62 96 PHE A C 1
ATOM 740 O O . PHE A 1 96 ? -8.766 -32.062 -14.867 1 93.62 96 PHE A O 1
ATOM 747 N N . VAL A 1 97 ? -7.281 -32.938 -16.25 1 96.12 97 VAL A N 1
ATOM 748 C CA . VAL A 1 97 ? -8.086 -34.156 -16.453 1 96.12 97 VAL A CA 1
ATOM 749 C C . VAL A 1 97 ? -8.297 -34.875 -15.125 1 96.12 97 VAL A C 1
ATOM 751 O O . VAL A 1 97 ? -9.422 -35.25 -14.797 1 96.12 97 VAL A O 1
ATOM 754 N N . LEU A 1 98 ? -7.277 -35.031 -14.375 1 97 98 LEU A N 1
ATOM 755 C CA . LEU A 1 98 ? -7.391 -35.75 -13.109 1 97 98 LEU A CA 1
ATOM 756 C C . LEU A 1 98 ? -8.227 -34.969 -12.109 1 97 98 LEU A C 1
ATOM 758 O O . LEU A 1 98 ? -9.023 -35.562 -11.367 1 97 98 LEU A O 1
ATOM 762 N N . GLY A 1 99 ? -8.016 -33.688 -12.031 1 95.69 99 GLY A N 1
ATOM 763 C CA . GLY A 1 99 ? -8.844 -32.844 -11.172 1 95.69 99 GLY A CA 1
ATOM 764 C C . GLY A 1 99 ? -10.305 -32.844 -11.562 1 95.69 99 GLY A C 1
ATOM 765 O O . GLY A 1 99 ? -11.188 -32.969 -10.711 1 95.69 99 GLY A O 1
ATOM 766 N N . PHE A 1 100 ? -10.523 -32.719 -12.867 1 94.44 100 PHE A N 1
ATOM 767 C CA . PHE A 1 100 ? -11.867 -32.719 -13.43 1 94.44 100 PHE A CA 1
ATOM 768 C C . PHE A 1 100 ? -12.57 -34.031 -13.102 1 94.44 100 PHE A C 1
ATOM 770 O O . PHE A 1 100 ? -13.695 -34.031 -12.617 1 94.44 100 PHE A O 1
ATOM 777 N N . MET A 1 101 ? -11.906 -35.094 -13.328 1 96.81 101 MET A N 1
ATOM 778 C CA . MET A 1 101 ? -12.484 -36.438 -13.109 1 96.81 101 MET A CA 1
ATOM 779 C C . MET A 1 101 ? -12.781 -36.656 -11.633 1 96.81 101 MET A C 1
ATOM 781 O O . MET A 1 101 ? -13.781 -37.281 -11.281 1 96.81 101 MET A O 1
ATOM 785 N N . THR A 1 102 ? -11.922 -36.156 -10.797 1 96.69 102 THR A N 1
ATOM 786 C CA . THR A 1 102 ? -12.125 -36.312 -9.359 1 96.69 102 THR A CA 1
ATOM 787 C C . THR A 1 102 ? -13.391 -35.594 -8.906 1 96.69 102 THR A C 1
ATOM 789 O O . THR A 1 102 ? -14.219 -36.156 -8.195 1 96.69 102 THR A O 1
ATOM 792 N N . VAL A 1 103 ? -13.555 -34.375 -9.289 1 95.81 103 VAL A N 1
ATOM 793 C CA . VAL A 1 103 ? -14.695 -33.562 -8.859 1 95.81 103 VAL A CA 1
ATOM 794 C C . VAL A 1 103 ? -15.977 -34.156 -9.453 1 95.81 103 VAL A C 1
ATOM 796 O O . VAL A 1 103 ? -17.016 -34.188 -8.781 1 95.81 103 VAL A O 1
ATOM 799 N N . MET A 1 104 ? -15.906 -34.656 -10.672 1 95.5 104 MET A N 1
ATOM 800 C CA . MET A 1 104 ? -17.062 -35.281 -11.297 1 95.5 104 MET A CA 1
ATOM 801 C C . MET A 1 104 ? -17.438 -36.562 -10.562 1 95.5 104 MET A C 1
ATOM 803 O O . MET A 1 104 ? -18.625 -36.875 -10.391 1 95.5 104 MET A O 1
ATOM 807 N N . ALA A 1 105 ? -16.484 -37.25 -10.18 1 95.44 105 ALA A N 1
ATOM 808 C CA . ALA A 1 105 ? -16.719 -38.5 -9.484 1 95.44 105 ALA A CA 1
ATOM 809 C C . ALA A 1 105 ? -17.406 -38.281 -8.148 1 95.44 105 ALA A C 1
ATOM 811 O O . ALA A 1 105 ? -18.141 -39.156 -7.672 1 95.44 105 ALA A O 1
ATOM 812 N N . PHE A 1 106 ? -17.25 -37.156 -7.57 1 9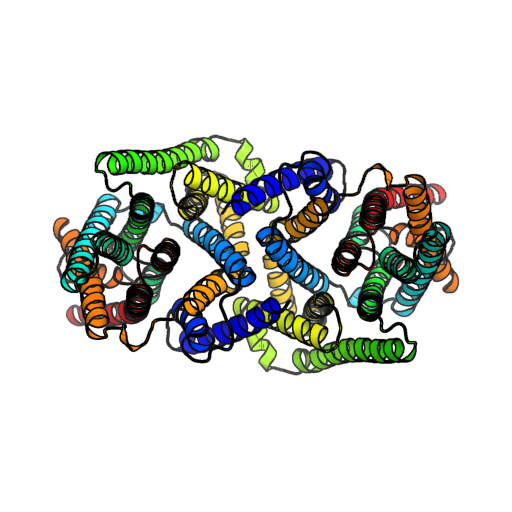4.69 106 PHE A N 1
ATOM 813 C CA . PHE A 1 106 ? -17.875 -36.875 -6.289 1 94.69 106 PHE A CA 1
ATOM 814 C C . PHE A 1 106 ? -19.219 -36.188 -6.488 1 94.69 106 PHE A C 1
ATOM 816 O O . PHE A 1 106 ? -19.828 -35.719 -5.531 1 94.69 106 PHE A O 1
ATOM 823 N N . GLY A 1 107 ? -19.656 -36.031 -7.723 1 91 107 GLY A N 1
ATOM 824 C CA . GLY A 1 107 ? -21.016 -35.625 -8.039 1 91 107 GLY A CA 1
ATOM 825 C C . GLY A 1 107 ? -21.188 -34.125 -8.023 1 91 107 GLY A C 1
ATOM 826 O O . GLY A 1 107 ? -22.297 -33.625 -7.785 1 91 107 GLY A O 1
ATOM 827 N N . ARG A 1 108 ? -20.062 -33.594 -8.188 1 91.31 108 ARG A N 1
ATOM 828 C CA . ARG A 1 108 ? -20.172 -32.125 -8.242 1 91.31 108 ARG A CA 1
ATOM 829 C C . ARG A 1 108 ? -20.5 -31.656 -9.656 1 91.31 108 ARG A C 1
ATOM 831 O O . ARG A 1 108 ? -20.391 -32.438 -10.609 1 91.31 108 ARG A O 1
ATOM 838 N N . GLY A 1 109 ? -21 -30.5 -9.914 1 89.12 109 GLY A N 1
ATOM 839 C CA . GLY A 1 109 ? -21.438 -29.969 -11.188 1 89.12 109 GLY A CA 1
ATOM 840 C C . GLY A 1 109 ? -20.312 -29.766 -12.18 1 89.12 109 GLY A C 1
ATOM 841 O O . GLY A 1 1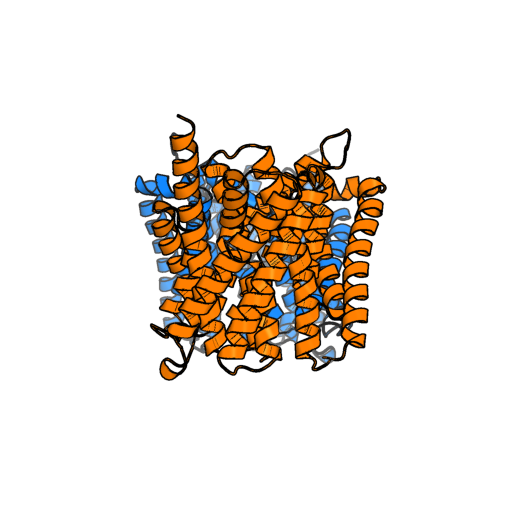09 ? -19.141 -29.766 -11.797 1 89.12 109 GLY A O 1
ATOM 842 N N . LEU A 1 110 ? -20.625 -29.734 -13.438 1 88.62 110 LEU A N 1
ATOM 843 C CA . LEU A 1 110 ? -19.672 -29.594 -14.547 1 88.62 110 LEU A CA 1
ATOM 844 C C . LEU A 1 110 ? -18.828 -28.328 -14.383 1 88.62 110 LEU A C 1
ATOM 846 O O . LEU A 1 110 ? -17.625 -28.359 -14.586 1 88.62 110 LEU A O 1
ATOM 850 N N . ALA A 1 111 ? -19.484 -27.25 -13.984 1 87.81 111 ALA A N 1
ATOM 851 C CA . ALA A 1 111 ? -18.766 -25.984 -13.82 1 87.81 111 ALA A CA 1
ATOM 852 C C . ALA A 1 111 ? -17.703 -26.078 -12.734 1 87.81 111 ALA A C 1
ATOM 854 O O . ALA A 1 111 ? -16.578 -25.609 -12.906 1 87.81 111 ALA A O 1
ATOM 855 N N . ALA A 1 112 ? -18.094 -26.734 -11.703 1 92.81 112 ALA A N 1
ATOM 856 C CA . ALA A 1 112 ? -17.141 -26.906 -10.602 1 92.81 112 ALA A CA 1
ATOM 857 C C . ALA A 1 112 ? -15.984 -27.797 -11.016 1 92.81 112 ALA A C 1
ATOM 859 O O . ALA A 1 112 ? -14.836 -27.547 -10.641 1 92.81 112 ALA A O 1
ATOM 860 N N . ALA A 1 113 ? -16.297 -28.812 -11.758 1 93.31 113 ALA A N 1
ATOM 861 C CA . ALA A 1 113 ? -15.273 -29.75 -12.219 1 93.31 113 ALA A CA 1
ATOM 862 C C . ALA A 1 113 ? -14.281 -29.062 -13.148 1 93.31 113 ALA A C 1
ATOM 864 O O . ALA A 1 113 ? -13.07 -29.266 -13.031 1 93.31 113 ALA A O 1
ATOM 865 N N . ILE A 1 114 ? -14.766 -28.297 -14.031 1 88.88 114 ILE A N 1
ATOM 866 C CA . ILE A 1 114 ? -13.898 -27.562 -14.945 1 88.88 114 ILE A CA 1
ATOM 867 C C . ILE A 1 114 ? -13.039 -26.578 -14.156 1 88.88 114 ILE A C 1
ATOM 869 O O . ILE A 1 114 ? -11.836 -26.469 -14.383 1 88.88 114 ILE A O 1
ATOM 873 N N . PHE A 1 115 ? -13.719 -25.922 -13.242 1 90.62 115 PHE A N 1
ATOM 874 C CA . PHE A 1 115 ? -13.039 -24.922 -12.43 1 90.62 115 PHE A CA 1
ATOM 875 C C . PHE A 1 115 ? -11.875 -25.547 -11.664 1 90.62 115 PHE A C 1
ATOM 877 O O . PHE A 1 115 ? -10.766 -25 -11.664 1 90.62 115 PHE A O 1
ATOM 884 N N . VAL A 1 116 ? -12.094 -26.672 -11.102 1 93.12 116 VAL A N 1
ATOM 885 C CA . VAL A 1 116 ? -11.07 -27.328 -10.289 1 93.12 116 VAL A CA 1
ATOM 886 C C . VAL A 1 116 ? -9.953 -27.844 -11.188 1 93.12 116 VAL A C 1
ATOM 888 O O . VAL A 1 116 ? -8.773 -27.766 -10.828 1 93.12 116 VAL A O 1
ATOM 891 N N . GLY A 1 117 ? -10.32 -28.391 -12.289 1 91.25 117 GLY A N 1
ATOM 892 C CA . GLY A 1 117 ? -9.312 -28.797 -13.242 1 91.25 117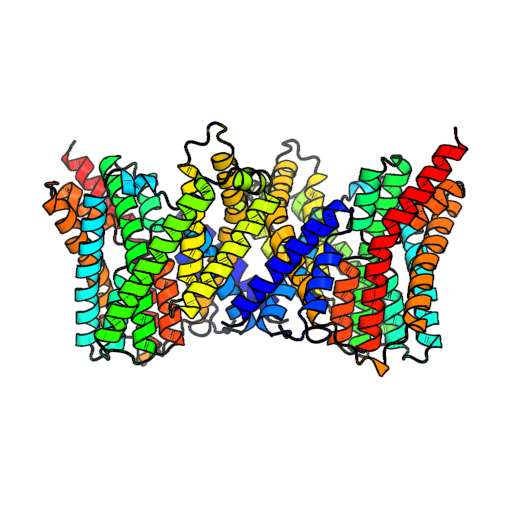 GLY A CA 1
ATOM 893 C C . GLY A 1 117 ? -8.359 -27.688 -13.633 1 91.25 117 GLY A C 1
ATOM 894 O O . GLY A 1 117 ? -7.145 -27.875 -13.672 1 91.25 117 GLY A O 1
ATOM 895 N N . VAL A 1 118 ? -8.914 -26.547 -13.836 1 87.06 118 VAL A N 1
ATOM 896 C CA . VAL A 1 118 ? -8.133 -25.375 -14.234 1 87.06 118 VAL A CA 1
ATOM 897 C C . VAL A 1 118 ? -7.258 -24.922 -13.07 1 87.06 118 VAL A C 1
ATOM 899 O O . VAL A 1 118 ? -6.082 -24.609 -13.25 1 87.06 118 VAL A O 1
ATOM 902 N N . THR A 1 119 ? -7.812 -24.891 -11.906 1 89.75 119 THR A N 1
ATOM 903 C CA . THR A 1 119 ? -7.121 -24.391 -10.727 1 89.75 119 THR A CA 1
ATOM 904 C C . THR A 1 119 ? -5.953 -25.297 -10.352 1 89.75 119 THR A C 1
ATOM 906 O O . THR A 1 119 ? -4.887 -24.812 -9.961 1 89.75 119 THR A O 1
ATOM 909 N N . LEU A 1 120 ? -6.098 -26.578 -10.539 1 90.38 120 LEU A N 1
ATOM 910 C CA . LEU A 1 120 ? -5.074 -27.531 -10.133 1 90.38 120 LEU A CA 1
ATOM 911 C C . LEU A 1 120 ? -3.961 -27.594 -11.172 1 90.38 120 LEU A C 1
ATOM 913 O O . LEU A 1 120 ? -2.895 -28.156 -10.914 1 90.38 120 LEU A O 1
ATOM 917 N N . GLY A 1 121 ? -4.18 -27.016 -12.273 1 87.94 121 GLY A N 1
ATOM 918 C CA . GLY A 1 121 ? -3.201 -27.078 -13.352 1 87.94 121 GLY A CA 1
ATOM 919 C C . GLY A 1 121 ? -2.1 -26.031 -13.211 1 87.94 121 GLY A C 1
ATOM 920 O O . GLY A 1 121 ? -1.08 -26.109 -13.906 1 87.94 121 GLY A O 1
ATOM 921 N N . ASN A 1 122 ? -2.227 -25.219 -12.281 1 87.12 122 ASN A N 1
ATOM 922 C CA . ASN A 1 122 ? -1.273 -24.125 -12.188 1 87.12 122 ASN A CA 1
ATOM 923 C C . ASN A 1 122 ? -0.121 -24.453 -11.242 1 87.12 122 ASN A C 1
ATOM 925 O O . ASN A 1 122 ? -0.312 -25.156 -10.25 1 87.12 122 ASN A O 1
ATOM 929 N N . THR A 1 123 ? 1.062 -24 -11.664 1 89.62 123 THR A N 1
ATOM 930 C CA . THR A 1 123 ? 2.271 -24.172 -10.867 1 89.62 123 THR A CA 1
ATOM 931 C C . THR A 1 123 ? 2.789 -22.828 -10.375 1 89.62 123 THR A C 1
ATOM 933 O O . THR A 1 123 ? 2.76 -21.844 -11.117 1 89.62 123 THR A O 1
ATOM 936 N N . ALA A 1 124 ? 3.166 -22.859 -9.148 1 85.31 124 ALA A N 1
ATOM 937 C CA . ALA A 1 124 ? 3.723 -21.641 -8.555 1 85.31 124 ALA A CA 1
ATOM 938 C C . ALA A 1 124 ? 5.215 -21.516 -8.859 1 85.31 124 ALA A C 1
ATOM 940 O O . ALA A 1 124 ? 6.02 -22.312 -8.367 1 85.31 124 ALA A O 1
ATOM 941 N N . ILE A 1 125 ? 5.543 -20.453 -9.531 1 79.88 125 ILE A N 1
ATOM 942 C CA . ILE A 1 125 ? 6.941 -20.219 -9.875 1 79.88 125 ILE A CA 1
ATOM 943 C C . ILE A 1 125 ? 7.75 -20 -8.594 1 79.88 125 ILE A C 1
ATOM 945 O O . ILE A 1 125 ? 8.93 -20.375 -8.531 1 79.88 125 ILE A O 1
ATOM 949 N N . GLU A 1 126 ? 7.125 -19.375 -7.66 1 76.62 126 GLU A N 1
ATOM 950 C CA . GLU A 1 126 ? 7.816 -19.062 -6.414 1 76.62 126 GLU A CA 1
ATOM 951 C C . GLU A 1 126 ? 8.266 -20.328 -5.695 1 76.62 126 GLU A C 1
ATOM 953 O O . GLU A 1 126 ? 9.328 -20.344 -5.062 1 76.62 126 GLU A O 1
ATOM 958 N N . VAL A 1 127 ? 7.488 -21.328 -5.75 1 81.25 127 VAL A N 1
ATOM 959 C CA . VAL A 1 127 ? 7.844 -22.594 -5.117 1 81.25 127 VAL A CA 1
ATOM 960 C C . VAL A 1 127 ? 8.93 -23.297 -5.934 1 81.25 127 VAL A C 1
ATOM 962 O O . VAL A 1 127 ? 9.914 -23.781 -5.371 1 81.25 127 VAL A O 1
ATOM 965 N N . THR A 1 128 ? 8.805 -23.203 -7.199 1 83 128 THR A N 1
ATOM 966 C CA . THR A 1 128 ? 9.75 -23.844 -8.102 1 83 128 THR A CA 1
ATOM 967 C C . THR A 1 128 ? 11.109 -23.156 -8.031 1 83 128 THR A C 1
ATOM 969 O O . THR A 1 128 ? 12.148 -23.828 -7.969 1 83 128 THR A O 1
ATOM 972 N N . SER A 1 129 ? 11.102 -21.875 -8.094 1 79.12 129 SER A N 1
ATOM 973 C CA . SER A 1 129 ? 12.352 -21.125 -8.039 1 79.12 129 SER A CA 1
ATOM 974 C C . SER A 1 129 ? 13.078 -21.359 -6.715 1 79.12 129 SER A C 1
ATOM 976 O O . SER A 1 129 ? 14.305 -21.422 -6.684 1 79.12 129 SER A O 1
ATOM 978 N N . GLY A 1 130 ? 12.32 -21.453 -5.707 1 77.12 130 GLY A N 1
ATOM 979 C CA . GLY A 1 130 ? 12.922 -21.719 -4.41 1 77.12 130 GLY A CA 1
ATOM 980 C C . GLY A 1 130 ? 13.68 -23.031 -4.367 1 77.12 130 GLY A C 1
ATOM 981 O O . GLY A 1 130 ? 14.773 -23.109 -3.811 1 77.12 130 GLY A O 1
ATOM 982 N N . VAL A 1 131 ? 13.141 -23.938 -4.969 1 80.06 131 VAL A N 1
ATOM 983 C CA . VAL A 1 131 ? 13.75 -25.266 -4.961 1 80.06 131 VAL A CA 1
ATOM 984 C C . VAL A 1 131 ? 14.984 -25.281 -5.855 1 80.06 131 VAL A C 1
ATOM 986 O O . VAL A 1 131 ? 15.984 -25.922 -5.531 1 80.06 131 VAL A O 1
ATOM 989 N N . ILE A 1 132 ? 14.938 -24.609 -6.887 1 83.44 132 ILE A N 1
ATOM 990 C CA . ILE A 1 132 ? 16.031 -24.547 -7.844 1 83.44 132 ILE A CA 1
ATOM 991 C C . ILE A 1 132 ? 17.25 -23.906 -7.184 1 83.44 132 ILE A C 1
ATOM 993 O O . ILE A 1 132 ? 18.375 -24.406 -7.309 1 83.44 132 ILE A O 1
ATOM 997 N N . VAL A 1 133 ? 16.984 -22.875 -6.535 1 77.06 133 VAL A N 1
ATOM 998 C CA . VAL A 1 133 ? 18.062 -22.125 -5.926 1 77.06 133 VAL A CA 1
ATOM 999 C C . VAL A 1 133 ? 18.672 -22.906 -4.77 1 77.06 133 VAL A C 1
ATOM 1001 O O . VAL A 1 133 ? 19.891 -23 -4.637 1 77.06 133 VAL A O 1
ATOM 1004 N N . ARG A 1 134 ? 17.906 -23.5 -4.023 1 78.56 134 ARG A N 1
ATOM 1005 C CA . ARG A 1 134 ? 18.344 -24.203 -2.826 1 78.56 134 ARG A CA 1
ATOM 1006 C C . ARG A 1 134 ? 19.125 -25.469 -3.193 1 78.56 134 ARG A C 1
ATOM 1008 O O . ARG A 1 134 ? 20.109 -25.812 -2.533 1 78.56 134 ARG A O 1
ATOM 1015 N N . GLU A 1 135 ? 18.625 -26.062 -4.293 1 82 135 GLU A N 1
ATOM 1016 C CA . GLU A 1 135 ? 19.188 -27.375 -4.602 1 82 135 GLU A CA 1
ATOM 1017 C C . GLU A 1 135 ? 20.203 -27.297 -5.738 1 82 135 GLU A C 1
ATOM 1019 O O . GLU A 1 135 ? 20.766 -28.312 -6.156 1 82 135 GLU A O 1
ATOM 1024 N N . ARG A 1 136 ? 20.625 -26.203 -6.219 1 79.69 136 ARG A N 1
ATOM 1025 C CA . ARG A 1 136 ? 21.625 -25.969 -7.25 1 79.69 136 ARG A CA 1
ATOM 1026 C C . ARG A 1 136 ? 21.422 -26.891 -8.445 1 79.69 136 ARG A C 1
ATOM 1028 O O . ARG A 1 136 ? 22.344 -27.609 -8.844 1 79.69 136 ARG A O 1
ATOM 1035 N N . VAL A 1 137 ? 20.328 -26.922 -8.945 1 85.69 137 VAL A N 1
ATOM 1036 C CA . VAL A 1 137 ? 19.938 -27.75 -10.078 1 85.69 137 VAL A CA 1
ATOM 1037 C C . VAL A 1 137 ? 20.688 -27.312 -11.328 1 85.69 137 VAL A C 1
ATOM 1039 O O . VAL A 1 137 ? 21.031 -26.141 -11.469 1 85.69 137 VAL A O 1
ATOM 1042 N N . LYS A 1 138 ? 20.938 -28.203 -12.125 1 85.56 138 LYS A N 1
ATOM 1043 C CA . LYS A 1 138 ? 21.641 -27.922 -13.367 1 85.56 138 LYS A CA 1
ATOM 1044 C C . LYS A 1 138 ? 20.906 -26.875 -14.203 1 85.56 138 LYS A C 1
ATOM 1046 O O . LYS A 1 138 ? 19.672 -26.844 -14.195 1 85.56 138 LYS A O 1
ATOM 1051 N N . ARG A 1 139 ? 21.641 -26.25 -14.977 1 83.5 139 ARG A N 1
ATOM 1052 C CA . ARG A 1 139 ? 21.141 -25.109 -15.727 1 83.5 139 ARG A CA 1
ATOM 1053 C C . ARG A 1 139 ? 20.047 -25.516 -16.703 1 83.5 139 ARG A C 1
ATOM 1055 O O . ARG A 1 139 ? 19.047 -24.828 -16.859 1 83.5 139 ARG A O 1
ATOM 1062 N N . GLU A 1 140 ? 20.266 -26.594 -17.312 1 86.81 140 GLU A N 1
ATOM 1063 C CA . GLU A 1 140 ? 19.297 -27.031 -18.312 1 86.81 140 GLU A CA 1
ATOM 1064 C C . GLU A 1 140 ? 17.953 -27.328 -17.672 1 86.81 140 GLU A C 1
ATOM 1066 O O . GLU A 1 140 ? 16.906 -26.875 -18.172 1 86.81 140 GLU A O 1
ATOM 1071 N N . ILE A 1 141 ? 17.984 -28.078 -16.609 1 89.69 141 ILE A N 1
ATOM 1072 C CA . ILE A 1 141 ? 16.766 -28.453 -15.914 1 89.69 141 ILE A CA 1
ATOM 1073 C C . ILE A 1 141 ? 16.125 -27.219 -15.289 1 89.69 141 ILE A C 1
ATOM 1075 O O . ILE A 1 141 ? 14.906 -27.047 -15.328 1 89.69 141 ILE A O 1
ATOM 1079 N N . SER A 1 142 ? 17.016 -26.375 -14.805 1 88.75 142 SER A N 1
ATOM 1080 C CA . SER A 1 142 ? 16.531 -25.141 -14.195 1 88.75 142 SER A CA 1
ATOM 1081 C C . SER A 1 142 ? 15.797 -24.266 -15.211 1 88.75 142 SER A C 1
ATOM 1083 O O . SER A 1 142 ? 14.758 -23.688 -14.898 1 88.75 142 SER A O 1
ATOM 1085 N N . SER A 1 143 ? 16.312 -24.203 -16.359 1 86.69 143 SER A N 1
ATOM 1086 C CA . SER A 1 143 ? 15.719 -23.391 -17.422 1 86.69 143 SER A CA 1
ATOM 1087 C C . SER A 1 143 ? 14.375 -23.953 -17.859 1 86.69 143 SER A C 1
ATOM 1089 O O . SER A 1 143 ? 13.445 -23.203 -18.141 1 86.69 143 SER A O 1
ATOM 1091 N N . ILE A 1 144 ? 14.328 -25.234 -17.906 1 90.75 144 ILE A N 1
ATOM 1092 C CA . ILE A 1 144 ? 13.086 -25.875 -18.312 1 90.75 144 ILE A CA 1
ATOM 1093 C C . ILE A 1 144 ? 12.023 -25.688 -17.234 1 90.75 144 ILE A C 1
ATOM 1095 O O . ILE A 1 144 ? 10.875 -25.359 -17.547 1 90.75 144 ILE A O 1
ATOM 1099 N N . LEU A 1 145 ? 12.43 -25.844 -16.016 1 90.88 145 LEU A N 1
ATOM 1100 C CA . LEU A 1 145 ? 11.508 -25.672 -14.891 1 90.88 145 LEU A CA 1
ATOM 1101 C C . LEU A 1 145 ? 10.969 -24.25 -14.844 1 90.88 145 LEU A C 1
ATOM 1103 O O . LEU A 1 145 ? 9.758 -24.047 -14.742 1 90.88 145 LEU A O 1
ATOM 1107 N N . MET A 1 146 ? 11.789 -23.312 -14.984 1 85.75 146 MET A N 1
ATOM 1108 C CA . MET A 1 146 ? 11.391 -21.906 -14.922 1 85.75 146 MET A CA 1
ATOM 1109 C C . MET A 1 146 ? 10.531 -21.531 -16.125 1 85.75 146 MET A C 1
ATOM 1111 O O . MET A 1 146 ? 9.523 -20.844 -15.984 1 85.75 146 MET A O 1
ATOM 1115 N N . GLY A 1 147 ? 11.016 -21.984 -17.219 1 84.5 147 GLY A N 1
ATOM 1116 C CA . GLY A 1 147 ? 10.25 -21.719 -18.438 1 84.5 147 GLY A CA 1
ATOM 1117 C C . GLY A 1 147 ? 8.867 -22.344 -18.422 1 84.5 147 GLY A C 1
ATOM 1118 O O . GLY A 1 147 ? 7.895 -21.719 -18.844 1 84.5 147 GLY A O 1
ATOM 1119 N N . ALA A 1 148 ? 8.812 -23.547 -17.953 1 89.62 148 ALA A N 1
ATOM 1120 C CA . ALA A 1 148 ? 7.531 -24.234 -17.875 1 89.62 148 ALA A CA 1
ATOM 1121 C C . ALA A 1 148 ? 6.602 -23.562 -16.875 1 89.62 148 ALA A C 1
ATOM 1123 O O . ALA A 1 148 ? 5.395 -23.453 -17.109 1 89.62 148 ALA A O 1
ATOM 1124 N N . ALA A 1 149 ? 7.133 -23.188 -15.789 1 86.62 149 ALA A N 1
ATOM 1125 C CA . ALA A 1 149 ? 6.332 -22.484 -14.797 1 86.62 149 ALA A CA 1
ATOM 1126 C C . ALA A 1 149 ? 5.77 -21.172 -15.367 1 86.62 149 ALA A C 1
ATOM 1128 O O . ALA A 1 149 ? 4.617 -20.828 -15.102 1 86.62 149 ALA A O 1
ATOM 1129 N N . PHE A 1 150 ? 6.562 -20.547 -16.094 1 80.31 150 PHE A N 1
ATOM 1130 C CA . PHE A 1 150 ? 6.137 -19.312 -16.75 1 80.31 150 PHE A CA 1
ATOM 1131 C C . PHE A 1 150 ? 5.027 -19.594 -17.75 1 80.31 150 PHE A C 1
ATOM 1133 O O . PHE A 1 150 ? 4.031 -18.859 -17.812 1 80.31 150 PHE A O 1
ATOM 1140 N N . ALA A 1 151 ? 5.273 -20.562 -18.531 1 82.88 151 ALA A N 1
ATOM 1141 C CA . ALA A 1 151 ? 4.25 -20.969 -19.5 1 82.88 151 ALA A CA 1
ATOM 1142 C C . ALA A 1 151 ? 2.945 -21.328 -18.797 1 82.88 151 ALA A C 1
ATOM 1144 O O . ALA A 1 151 ? 1.858 -21.016 -19.297 1 82.88 151 ALA A O 1
ATOM 1145 N N . ASP A 1 152 ? 3.092 -21.984 -17.703 1 85.94 152 ASP A N 1
ATOM 1146 C CA . ASP A 1 152 ? 1.945 -22.344 -16.875 1 85.94 152 ASP A CA 1
ATOM 1147 C C . ASP A 1 152 ? 1.149 -21.109 -16.469 1 85.94 152 ASP A C 1
ATOM 1149 O O . ASP A 1 152 ? -0.081 -21.141 -16.406 1 85.94 152 ASP A O 1
ATOM 1153 N N . ASP A 1 153 ? 1.835 -20.109 -16.188 1 77.94 153 ASP A N 1
ATOM 1154 C CA . ASP A 1 153 ? 1.17 -18.875 -15.781 1 77.94 153 ASP A CA 1
ATOM 1155 C C . ASP A 1 153 ? 0.353 -18.297 -16.922 1 77.94 153 ASP A C 1
ATOM 1157 O O . ASP A 1 153 ? -0.75 -17.781 -16.719 1 77.94 153 ASP A O 1
ATOM 1161 N N . ILE A 1 154 ? 0.896 -18.344 -18 1 74.44 154 ILE A N 1
ATOM 1162 C CA . ILE A 1 154 ? 0.206 -17.844 -19.188 1 74.44 154 ILE A CA 1
ATOM 1163 C C . ILE A 1 154 ? -1.046 -18.672 -19.438 1 74.44 154 ILE A C 1
ATOM 1165 O O . ILE A 1 154 ? -2.115 -18.141 -19.719 1 74.44 154 ILE A O 1
ATOM 1169 N N . ILE A 1 155 ? -0.897 -19.906 -19.312 1 79.81 155 ILE A N 1
ATOM 1170 C CA . ILE A 1 155 ? -2.016 -20.828 -19.516 1 79.81 155 ILE A CA 1
ATOM 1171 C C . ILE A 1 155 ? -3.084 -20.578 -18.453 1 79.81 155 ILE A C 1
ATOM 1173 O O . ILE A 1 155 ? -4.281 -20.609 -18.75 1 79.81 155 ILE A O 1
ATOM 1177 N N . ALA A 1 156 ? -2.621 -20.359 -17.266 1 78 156 ALA A N 1
ATOM 1178 C CA . ALA A 1 156 ? -3.551 -20.109 -16.156 1 78 156 ALA A CA 1
ATOM 1179 C C . ALA A 1 156 ? -4.398 -18.875 -16.438 1 78 156 ALA A C 1
ATOM 1181 O O . ALA A 1 156 ? -5.602 -18.859 -16.156 1 78 156 ALA A O 1
ATOM 1182 N N . VAL A 1 157 ? -3.705 -17.859 -16.875 1 70.19 157 VAL A N 1
ATOM 1183 C CA . VAL A 1 157 ? -4.398 -16.609 -17.172 1 70.19 157 VAL A CA 1
ATOM 1184 C C . VAL A 1 157 ? -5.453 -16.859 -18.25 1 70.19 157 VAL A C 1
ATOM 1186 O O . VAL A 1 157 ? -6.57 -16.344 -18.172 1 70.19 157 VAL A O 1
ATOM 1189 N N . TYR A 1 158 ? -5.07 -17.656 -19.156 1 71.5 158 TYR A N 1
ATOM 1190 C CA . TYR A 1 158 ? -5.988 -18.078 -20.219 1 71.5 158 TYR A CA 1
ATOM 1191 C C . TYR A 1 158 ? -7.172 -18.844 -19.641 1 71.5 158 TYR A C 1
ATOM 1193 O O . TYR A 1 158 ? -8.32 -18.578 -19.984 1 71.5 158 TYR A O 1
ATOM 1201 N N . LEU A 1 159 ? -6.941 -19.734 -18.828 1 75.56 159 LEU A N 1
ATOM 1202 C CA . LEU A 1 159 ? -7.977 -20.594 -18.266 1 75.56 159 LEU A CA 1
ATOM 1203 C C . LEU A 1 159 ? -8.898 -19.797 -17.344 1 75.56 159 LEU A C 1
ATOM 1205 O O . LEU A 1 159 ? -10.078 -20.125 -17.219 1 75.56 159 LEU A O 1
ATOM 1209 N N . ILE A 1 160 ? -8.352 -18.719 -16.75 1 73.75 160 ILE A N 1
ATOM 1210 C CA . ILE A 1 160 ? -9.18 -17.828 -15.953 1 73.75 160 ILE A CA 1
ATOM 1211 C C . ILE A 1 160 ? -10.25 -17.188 -16.844 1 73.75 160 ILE A C 1
ATOM 1213 O O . ILE A 1 160 ? -11.383 -16.984 -16.406 1 73.75 160 ILE A O 1
ATOM 1217 N N . GLY A 1 161 ? -9.766 -16.797 -18 1 71.06 161 GLY A N 1
ATOM 1218 C CA . GLY A 1 161 ? -10.734 -16.281 -18.969 1 71.06 161 GLY A CA 1
ATOM 1219 C C . GLY A 1 161 ? -11.875 -17.234 -19.234 1 71.06 161 GLY A C 1
ATOM 1220 O O . GLY A 1 161 ? -13.039 -16.812 -19.297 1 71.06 161 GLY A O 1
ATOM 1221 N N . ILE A 1 162 ? -11.594 -18.469 -19.281 1 70.56 162 ILE A N 1
ATOM 1222 C CA . ILE A 1 162 ? -12.594 -19.5 -19.516 1 70.56 162 ILE A CA 1
ATOM 1223 C C . ILE A 1 162 ? -13.539 -19.594 -18.312 1 70.56 162 ILE A C 1
ATOM 1225 O O . ILE A 1 162 ? -14.758 -19.703 -18.484 1 70.56 162 ILE A O 1
ATOM 1229 N N . ILE A 1 163 ? -13.008 -19.547 -17.188 1 76.38 163 ILE A N 1
ATOM 1230 C CA . ILE A 1 163 ? -13.781 -19.656 -15.961 1 76.38 163 ILE A CA 1
ATOM 1231 C C . ILE A 1 163 ? -14.727 -18.453 -15.844 1 76.38 163 ILE A C 1
ATOM 1233 O O . ILE A 1 163 ? -15.859 -18.594 -15.391 1 76.38 163 ILE A O 1
ATOM 1237 N N . THR A 1 164 ? -14.188 -17.328 -16.219 1 73.19 164 THR A N 1
ATOM 1238 C CA . THR A 1 164 ? -15.023 -16.125 -16.188 1 73.19 164 THR A CA 1
ATOM 1239 C C . THR A 1 164 ? -16.219 -16.266 -17.125 1 73.19 164 THR A C 1
ATOM 1241 O O . THR A 1 164 ? -17.328 -15.852 -16.781 1 73.19 164 THR A O 1
ATOM 1244 N N . ALA A 1 165 ? -15.961 -16.828 -18.25 1 70.75 165 ALA A N 1
ATOM 1245 C CA . ALA A 1 165 ? -17.047 -17.078 -19.203 1 70.75 165 ALA A CA 1
ATOM 1246 C C . ALA A 1 165 ? -18.047 -18.078 -18.656 1 70.75 165 ALA A C 1
ATOM 1248 O O . ALA A 1 165 ? -19.25 -17.938 -18.859 1 70.75 165 ALA A O 1
ATOM 1249 N N . LEU A 1 166 ? -17.562 -19.094 -17.984 1 72.94 166 LEU A N 1
ATOM 1250 C CA . LEU A 1 166 ? -18.406 -20.094 -17.359 1 72.94 166 LEU A CA 1
ATOM 1251 C C . LEU A 1 166 ? -19.328 -19.453 -16.312 1 72.94 166 LEU A C 1
ATOM 1253 O O . LEU A 1 166 ? -20.5 -19.797 -16.219 1 72.94 166 LEU A O 1
ATOM 1257 N N . ALA A 1 167 ? -18.75 -18.609 -15.547 1 71.19 167 ALA A N 1
ATOM 1258 C CA . ALA A 1 167 ? -19.484 -17.953 -14.469 1 71.19 167 ALA A CA 1
ATOM 1259 C C . ALA A 1 167 ? -20.625 -17.094 -15.031 1 71.19 167 ALA A C 1
ATOM 1261 O O . ALA A 1 167 ? -21.625 -16.859 -14.352 1 71.19 167 ALA A O 1
ATOM 1262 N N . ARG A 1 168 ? -20.453 -16.609 -16.25 1 72 168 ARG A N 1
ATOM 1263 C CA . ARG A 1 168 ? -21.484 -15.789 -16.891 1 72 168 ARG A CA 1
ATOM 1264 C C . ARG A 1 168 ? -22.5 -16.656 -17.609 1 72 168 ARG A C 1
ATOM 1266 O O . ARG A 1 168 ? -23.469 -16.141 -18.188 1 72 168 ARG A O 1
ATOM 1273 N N . GLY A 1 169 ? -22.359 -18.016 -17.484 1 66.75 169 GLY A N 1
ATOM 1274 C CA . GLY A 1 169 ? -23.312 -18.922 -18.078 1 66.75 169 GLY A CA 1
ATOM 1275 C C . GLY A 1 169 ? -23.078 -19.141 -19.562 1 66.75 169 GLY A C 1
ATOM 1276 O O . GLY A 1 169 ? -23.969 -19.578 -20.281 1 66.75 169 GLY A O 1
ATOM 1277 N N . GLU A 1 170 ? -22.016 -18.703 -20.078 1 63.44 170 GLU A N 1
ATOM 1278 C CA . GLU A 1 170 ? -21.75 -18.766 -21.516 1 63.44 170 GLU A CA 1
ATOM 1279 C C . GLU A 1 170 ? -21 -20.031 -21.891 1 63.44 170 GLU A C 1
ATOM 1281 O O . GLU A 1 170 ? -19.828 -19.984 -22.266 1 63.44 170 GLU A O 1
ATOM 1286 N N . LEU A 1 171 ? -21.422 -21.156 -21.469 1 62.03 171 LEU A N 1
ATOM 1287 C CA . LEU A 1 171 ? -20.719 -22.406 -21.734 1 62.03 171 LEU A CA 1
ATOM 1288 C C . LEU A 1 171 ? -20.828 -22.812 -23.203 1 62.03 171 LEU A C 1
ATOM 1290 O O . LEU A 1 171 ? -20.578 -23.953 -23.562 1 62.03 171 LEU A O 1
ATOM 1294 N N . SER A 1 172 ? -21.156 -21.859 -24.094 1 61.81 172 SER A N 1
ATOM 1295 C CA . SER A 1 172 ? -21.188 -22.281 -25.484 1 61.81 172 SER A CA 1
ATOM 1296 C C . SER A 1 172 ? -19.812 -22.219 -26.125 1 61.81 172 SER A C 1
ATOM 1298 O O . SER A 1 172 ? -18.953 -21.438 -25.703 1 61.81 172 SER A O 1
ATOM 1300 N N . PHE A 1 173 ? -19.438 -23.266 -26.844 1 60.56 173 PHE A N 1
ATOM 1301 C CA . PHE A 1 173 ? -18.141 -23.422 -27.516 1 60.56 173 PHE A CA 1
ATOM 1302 C C . PHE A 1 173 ? -17.734 -22.141 -28.203 1 60.56 173 PHE A C 1
ATOM 1304 O O . PHE A 1 173 ? -16.562 -21.75 -28.172 1 60.56 173 PHE A O 1
ATOM 1311 N N . VAL A 1 174 ? -18.688 -21.484 -28.797 1 60.19 174 VAL A N 1
ATOM 1312 C CA . VAL A 1 174 ? -18.391 -20.297 -29.594 1 60.19 174 VAL A CA 1
ATOM 1313 C C . VAL A 1 174 ? -17.922 -19.172 -28.688 1 60.19 174 VAL A C 1
ATOM 1315 O O . VAL A 1 174 ? -16.875 -18.562 -28.938 1 60.19 174 VAL A O 1
ATOM 1318 N N . PRO A 1 175 ? -18.562 -19.047 -27.625 1 61.56 175 PRO A N 1
ATOM 1319 C CA . PRO A 1 175 ? -18.109 -17.969 -26.75 1 61.56 175 PRO A CA 1
ATOM 1320 C C . PRO A 1 175 ? -16.734 -18.25 -26.141 1 61.56 175 PRO A C 1
ATOM 1322 O O . PRO A 1 175 ? -15.945 -17.312 -25.953 1 61.56 175 PRO A O 1
ATOM 1325 N N . LEU A 1 176 ? -16.453 -19.484 -26.031 1 63.25 176 LEU A N 1
ATOM 1326 C CA . LEU A 1 176 ? -15.156 -19.844 -25.469 1 63.25 176 LEU A CA 1
ATOM 1327 C C . LEU A 1 176 ? -14.047 -19.609 -26.5 1 63.25 176 LEU A C 1
ATOM 1329 O O . LEU A 1 176 ? -12.961 -19.141 -26.141 1 63.25 176 LEU A O 1
ATOM 1333 N N . ALA A 1 177 ? -14.367 -20 -27.703 1 67.25 177 ALA A N 1
ATOM 1334 C CA . ALA A 1 177 ? -13.383 -19.781 -28.766 1 67.25 177 ALA A CA 1
ATOM 1335 C C . ALA A 1 177 ? -13.109 -18.297 -28.953 1 67.25 177 ALA A C 1
ATOM 1337 O O . ALA A 1 177 ? -11.961 -17.875 -29.109 1 67.25 177 ALA A O 1
ATOM 1338 N N . VAL A 1 178 ? -14.141 -17.562 -28.953 1 68.81 178 VAL A N 1
ATOM 1339 C CA . VAL A 1 178 ? -14.008 -16.125 -29.125 1 68.81 178 VAL A CA 1
ATOM 1340 C C . VAL A 1 178 ? -13.211 -15.523 -27.969 1 68.81 178 VAL A C 1
ATOM 1342 O O . VAL A 1 178 ? -12.352 -14.664 -28.188 1 68.81 178 VAL A O 1
ATOM 1345 N N . LEU A 1 179 ? -13.484 -16.062 -26.875 1 65.44 179 LEU A N 1
ATOM 1346 C CA . LEU A 1 179 ? -12.773 -15.57 -25.703 1 65.44 179 LEU A CA 1
ATOM 1347 C C . LEU A 1 179 ? -11.289 -15.922 -25.781 1 65.44 179 LEU A C 1
ATOM 1349 O O . LEU A 1 179 ? -10.438 -15.109 -25.438 1 65.44 179 LEU A O 1
ATOM 1353 N N . THR A 1 180 ? -11.023 -17.125 -26.25 1 65.88 180 THR A N 1
ATOM 1354 C CA . THR A 1 180 ? -9.641 -17.562 -26.422 1 65.88 180 THR A CA 1
ATOM 1355 C C . THR A 1 180 ? -8.898 -16.625 -27.375 1 65.88 180 THR A C 1
ATOM 1357 O O . THR A 1 180 ? -7.766 -16.219 -27.094 1 65.88 180 THR A O 1
ATOM 1360 N N . ILE A 1 181 ? -9.594 -16.312 -28.375 1 72.38 181 ILE A N 1
ATOM 1361 C CA . ILE A 1 181 ? -8.969 -15.445 -29.375 1 72.38 181 ILE A CA 1
ATOM 1362 C C . ILE A 1 181 ? -8.758 -14.055 -28.781 1 72.38 181 ILE A C 1
ATOM 1364 O O . ILE A 1 181 ? -7.719 -13.43 -29.016 1 72.38 181 ILE A O 1
ATOM 1368 N N . LYS A 1 182 ? -9.727 -13.711 -27.969 1 69.62 182 LYS A N 1
ATOM 1369 C CA . LYS A 1 182 ? -9.633 -12.391 -27.344 1 69.62 182 LYS A CA 1
ATOM 1370 C C . LYS A 1 182 ? -8.461 -12.328 -26.375 1 69.62 182 LYS A C 1
ATOM 1372 O O . LYS A 1 182 ? -7.715 -11.352 -26.344 1 69.62 182 LYS A O 1
ATOM 1377 N N . ILE A 1 183 ? -8.289 -13.391 -25.656 1 68.5 183 ILE A N 1
ATOM 1378 C CA . ILE A 1 183 ? -7.211 -13.445 -24.672 1 68.5 183 ILE A CA 1
ATOM 1379 C C . ILE A 1 183 ? -5.859 -13.469 -25.391 1 68.5 183 ILE A C 1
ATOM 1381 O O . ILE A 1 183 ? -4.953 -12.711 -25.031 1 68.5 183 ILE A O 1
ATOM 1385 N N . ALA A 1 184 ? -5.832 -14.328 -26.344 1 71.19 184 ALA A N 1
ATOM 1386 C CA . ALA A 1 184 ? -4.594 -14.438 -27.109 1 71.19 184 ALA A CA 1
ATOM 1387 C C . ALA A 1 184 ? -4.242 -13.117 -27.781 1 71.19 184 ALA A C 1
ATOM 1389 O O . ALA A 1 184 ? -3.092 -12.68 -27.75 1 71.19 184 ALA A O 1
ATOM 1390 N N . LEU A 1 185 ? -5.246 -12.5 -28.297 1 75.62 185 LEU A N 1
ATOM 1391 C CA . LEU A 1 185 ? -5.027 -11.227 -28.984 1 75.62 185 LEU A CA 1
ATOM 1392 C C . LEU A 1 185 ? -4.602 -10.148 -27.984 1 75.62 185 LEU A C 1
ATOM 1394 O O . LEU A 1 185 ? -3.756 -9.312 -28.297 1 75.62 185 LEU A O 1
ATOM 1398 N N . PHE A 1 186 ? -5.227 -10.219 -26.875 1 74.62 186 PHE A N 1
ATOM 1399 C CA . PHE A 1 186 ? -4.902 -9.234 -25.844 1 74.62 186 PHE A CA 1
ATOM 1400 C C . PHE A 1 186 ? -3.457 -9.383 -25.391 1 74.62 186 PHE A C 1
ATOM 1402 O O . PHE A 1 186 ? -2.723 -8.398 -25.312 1 74.62 186 PHE A O 1
ATOM 1409 N N . ILE A 1 187 ? -3.053 -10.602 -25.172 1 72.19 187 ILE A N 1
ATOM 1410 C CA . ILE A 1 187 ? -1.692 -10.867 -24.719 1 72.19 187 ILE A CA 1
ATOM 1411 C C . ILE A 1 187 ? -0.699 -10.469 -25.812 1 72.19 187 ILE A C 1
ATOM 1413 O O . ILE A 1 187 ? 0.273 -9.758 -25.531 1 72.19 187 ILE A O 1
ATOM 1417 N N . VAL A 1 188 ? -1.021 -10.875 -26.969 1 75.06 188 VAL A N 1
ATOM 1418 C CA . VAL A 1 188 ? -0.136 -10.594 -28.109 1 75.06 188 VAL A CA 1
ATOM 1419 C C . VAL A 1 188 ? -0.083 -9.086 -28.359 1 75.06 188 VAL A C 1
ATOM 1421 O O . VAL A 1 188 ? 0.985 -8.539 -28.625 1 75.06 188 VAL A O 1
ATOM 1424 N N . ALA A 1 189 ? -1.209 -8.477 -28.266 1 78.5 189 ALA A N 1
ATOM 1425 C CA . ALA A 1 189 ? -1.27 -7.039 -28.5 1 78.5 189 ALA A CA 1
ATOM 1426 C C . ALA A 1 189 ? -0.435 -6.281 -27.469 1 78.5 189 ALA A C 1
ATOM 1428 O O . ALA A 1 189 ? 0.329 -5.379 -27.828 1 78.5 189 ALA A O 1
ATOM 1429 N N . VAL A 1 190 ? -0.598 -6.684 -26.281 1 76.88 190 VAL A N 1
ATOM 1430 C CA . VAL A 1 190 ? 0.121 -5.996 -25.203 1 76.88 190 VAL A CA 1
ATOM 1431 C C . VAL A 1 190 ? 1.623 -6.219 -25.375 1 76.88 190 VAL A C 1
ATOM 1433 O O . VAL A 1 190 ? 2.414 -5.285 -25.219 1 76.88 190 VAL A O 1
ATOM 1436 N N . LEU A 1 191 ? 1.942 -7.418 -25.75 1 71.12 191 LEU A N 1
ATOM 1437 C CA . LEU A 1 191 ? 3.355 -7.734 -25.922 1 71.12 191 LEU A CA 1
ATOM 1438 C C . LEU A 1 191 ? 3.926 -7.023 -27.141 1 71.12 191 LEU A C 1
ATOM 1440 O O . LEU A 1 191 ? 5.066 -6.555 -27.109 1 71.12 191 LEU A O 1
ATOM 1444 N N . LEU A 1 192 ? 3.131 -6.898 -28.141 1 74.44 192 LEU A N 1
ATOM 1445 C CA . LEU A 1 192 ? 3.582 -6.211 -29.344 1 74.44 192 LEU A CA 1
ATOM 1446 C C . LEU A 1 192 ? 3.711 -4.711 -29.109 1 74.44 192 LEU A C 1
ATOM 1448 O O . LEU A 1 192 ? 4.676 -4.086 -29.547 1 74.44 192 LEU A O 1
ATOM 1452 N N . ILE A 1 193 ? 2.709 -4.211 -28.438 1 73 193 ILE A N 1
ATOM 1453 C CA . ILE A 1 193 ? 2.744 -2.785 -28.141 1 73 193 ILE A CA 1
ATOM 1454 C C . ILE A 1 193 ? 3.963 -2.475 -27.266 1 73 193 ILE A C 1
ATOM 1456 O O . ILE A 1 193 ? 4.629 -1.455 -27.469 1 73 193 ILE A O 1
ATOM 1460 N N . SER A 1 194 ? 4.203 -3.33 -26.391 1 67.19 194 SER A N 1
ATOM 1461 C CA . SER A 1 194 ? 5.359 -3.152 -25.516 1 67.19 194 SER A CA 1
ATOM 1462 C C . SER A 1 194 ? 6.656 -3.109 -26.328 1 6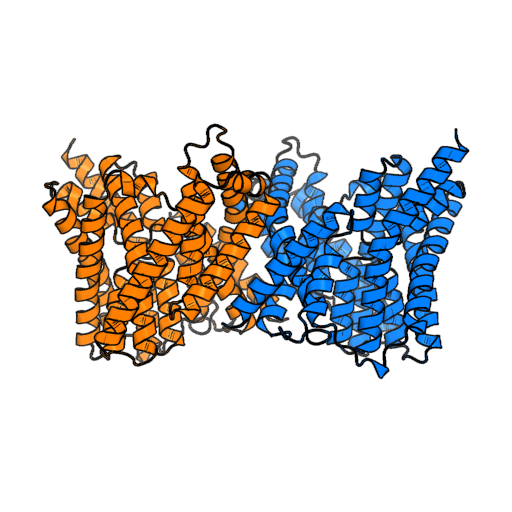7.19 194 SER A C 1
ATOM 1464 O O . SER A 1 194 ? 7.547 -2.311 -26.031 1 67.19 194 SER A O 1
ATOM 1466 N N . GLU A 1 195 ? 6.719 -3.996 -27.234 1 64.81 195 GLU A N 1
ATOM 1467 C CA . GLU A 1 195 ? 7.898 -4.02 -28.094 1 64.81 195 GLU A CA 1
ATOM 1468 C C . GLU A 1 195 ? 8.047 -2.711 -28.859 1 64.81 195 GLU A C 1
ATOM 1470 O O . GLU A 1 195 ? 9.156 -2.188 -29 1 64.81 195 GLU A O 1
ATOM 1475 N N . PHE A 1 196 ? 6.973 -2.229 -29.281 1 65.5 196 PHE A N 1
ATOM 1476 C CA . PHE A 1 196 ? 7.004 -1.009 -30.078 1 65.5 196 PHE A CA 1
ATOM 1477 C C . PHE A 1 196 ? 7.227 0.213 -29.188 1 65.5 196 PHE A C 1
ATOM 1479 O O . PHE A 1 196 ? 7.992 1.11 -29.547 1 65.5 196 PHE A O 1
ATOM 1486 N N . VAL A 1 197 ? 6.547 0.225 -28.109 1 63.53 197 VAL A N 1
ATOM 1487 C CA . VAL A 1 197 ? 6.598 1.396 -27.25 1 63.53 197 VAL A CA 1
ATOM 1488 C C . VAL A 1 197 ? 7.941 1.441 -26.516 1 63.53 197 VAL A C 1
ATOM 1490 O O . VAL A 1 197 ? 8.562 2.5 -26.422 1 63.53 197 VAL A O 1
ATOM 1493 N N . PHE A 1 198 ? 8.414 0.334 -26 1 62.97 198 PHE A N 1
ATOM 1494 C CA . PHE A 1 198 ? 9.594 0.325 -25.156 1 62.97 198 PHE A CA 1
ATOM 1495 C C . PHE A 1 198 ? 10.859 0.221 -25.984 1 62.97 198 PHE A C 1
ATOM 1497 O O . PHE A 1 198 ? 11.898 0.782 -25.625 1 62.97 198 PHE A O 1
ATOM 1504 N N . LYS A 1 199 ? 10.883 -0.5 -26.969 1 59.66 199 LYS A N 1
ATOM 1505 C CA . LYS A 1 199 ? 12.086 -0.673 -27.766 1 59.66 199 LYS A CA 1
ATOM 1506 C C . LYS A 1 199 ? 12.312 0.529 -28.688 1 59.66 199 LYS A C 1
ATOM 1508 O O . LYS A 1 199 ? 13.461 0.869 -29 1 59.66 199 LYS A O 1
ATOM 1513 N N . ARG A 1 200 ? 11.219 1.14 -29.109 1 59.75 200 ARG A N 1
ATOM 1514 C CA . ARG A 1 200 ? 11.453 2.113 -30.172 1 59.75 200 ARG A CA 1
ATOM 1515 C C . ARG A 1 200 ? 11.344 3.539 -29.641 1 59.75 200 ARG A C 1
ATOM 1517 O O . ARG A 1 200 ? 11.828 4.48 -30.266 1 59.75 200 ARG A O 1
ATOM 1524 N N . SER A 1 201 ? 10.758 3.709 -28.562 1 60.38 201 SER A N 1
ATOM 1525 C CA . SER A 1 201 ? 10.469 5.102 -28.234 1 60.38 201 SER A CA 1
ATOM 1526 C C . SER A 1 201 ? 11.586 5.711 -27.391 1 60.38 201 SER A C 1
ATOM 1528 O O . SER A 1 201 ? 11.867 5.238 -26.297 1 60.38 201 SER A O 1
ATOM 1530 N N . LYS A 1 202 ? 12.477 6.465 -27.984 1 60.81 202 LYS A N 1
ATOM 1531 C CA . LYS A 1 202 ? 13.461 7.293 -27.297 1 60.81 202 LYS A CA 1
ATOM 1532 C C . LYS A 1 202 ? 12.836 8.031 -26.125 1 60.81 202 LYS A C 1
ATOM 1534 O O . LYS A 1 202 ? 13.508 8.312 -25.125 1 60.81 202 LYS A O 1
ATOM 1539 N N . ARG A 1 203 ? 11.68 8.305 -26.25 1 61.66 203 ARG A N 1
ATOM 1540 C CA . ARG A 1 203 ? 10.977 9.086 -25.234 1 61.66 203 ARG A CA 1
ATOM 1541 C C . ARG A 1 203 ? 10.758 8.273 -23.969 1 61.66 203 ARG A C 1
ATOM 1543 O O . ARG A 1 203 ? 10.633 8.828 -22.875 1 61.66 203 ARG A O 1
ATOM 1550 N N . PHE A 1 204 ? 10.812 7.004 -24.156 1 72.06 204 PHE A N 1
ATOM 1551 C CA . PHE A 1 204 ? 10.594 6.145 -23 1 72.06 204 PHE A CA 1
ATOM 1552 C C . PHE A 1 204 ? 11.781 6.199 -22.047 1 72.06 204 PHE A C 1
ATOM 1554 O O . PHE A 1 204 ? 11.633 5.984 -20.844 1 72.06 204 PHE A O 1
ATOM 1561 N N . TYR A 1 205 ? 12.805 6.688 -22.656 1 69.06 205 TYR A N 1
ATOM 1562 C CA . TYR A 1 205 ? 13.992 6.875 -21.828 1 69.06 205 TYR A CA 1
ATOM 1563 C C . TYR A 1 205 ? 13.75 7.93 -20.766 1 69.06 205 TYR A C 1
ATOM 1565 O O . TYR A 1 205 ? 14.203 7.785 -19.625 1 69.06 205 TYR A O 1
ATOM 1573 N N . GLY A 1 206 ? 13.086 8.906 -21.172 1 71.69 206 GLY A N 1
ATOM 1574 C CA . GLY A 1 206 ? 12.773 9.953 -20.203 1 71.69 206 GLY A CA 1
ATOM 1575 C C . GLY A 1 206 ? 11.883 9.469 -19.062 1 71.69 206 GLY A C 1
ATOM 1576 O O . GLY A 1 206 ? 12.031 9.906 -17.922 1 71.69 206 GLY A O 1
ATOM 1577 N N . ILE A 1 207 ? 11.117 8.516 -19.312 1 74.44 207 ILE A N 1
ATOM 1578 C CA . ILE A 1 207 ? 10.188 7.973 -18.328 1 74.44 207 ILE A CA 1
ATOM 1579 C C . ILE A 1 207 ? 10.93 7.059 -17.359 1 74.44 207 ILE A C 1
ATOM 1581 O O . ILE A 1 207 ? 10.711 7.121 -16.156 1 74.44 207 ILE A O 1
ATOM 1585 N N . VAL A 1 208 ? 11.828 6.332 -17.891 1 76.69 208 VAL A N 1
ATOM 1586 C CA . VAL A 1 208 ? 12.5 5.301 -17.109 1 76.69 208 VAL A CA 1
ATOM 1587 C C . VAL A 1 208 ? 13.625 5.934 -16.281 1 76.69 208 VAL A C 1
ATOM 1589 O O . VAL A 1 208 ? 13.992 5.418 -15.227 1 76.69 208 VAL A O 1
ATOM 1592 N N . ARG A 1 209 ? 14.055 7.043 -16.719 1 78 209 ARG A N 1
ATOM 1593 C CA . ARG A 1 209 ? 15.203 7.668 -16.062 1 78 209 ARG A CA 1
ATOM 1594 C C . ARG A 1 209 ? 14.852 8.109 -14.641 1 78 209 ARG A C 1
ATOM 1596 O O . ARG A 1 209 ? 15.656 7.953 -13.719 1 78 209 ARG A O 1
ATOM 1603 N N . ASN A 1 210 ? 13.727 8.57 -14.508 1 80.94 210 ASN A N 1
ATOM 1604 C CA . ASN A 1 210 ? 13.266 8.984 -13.188 1 80.94 210 ASN A CA 1
ATOM 1605 C C . ASN A 1 210 ? 12.414 7.898 -12.531 1 80.94 210 ASN A C 1
ATOM 1607 O O . ASN A 1 210 ? 11.344 7.551 -13.031 1 80.94 210 ASN A O 1
ATOM 1611 N N . LEU A 1 211 ? 12.891 7.43 -11.422 1 81.5 211 LEU A N 1
ATOM 1612 C CA . LEU A 1 211 ? 12.258 6.301 -10.742 1 81.5 211 LEU A CA 1
ATOM 1613 C C . LEU A 1 211 ? 10.82 6.629 -10.359 1 81.5 211 LEU A C 1
ATOM 1615 O O . LEU A 1 211 ? 9.938 5.773 -10.469 1 81.5 211 LEU A O 1
ATOM 1619 N N . ASN A 1 212 ? 10.648 7.84 -9.953 1 78.31 212 ASN A N 1
ATOM 1620 C CA . ASN A 1 212 ? 9.297 8.242 -9.555 1 78.31 212 ASN A CA 1
ATOM 1621 C C . ASN A 1 212 ? 8.336 8.195 -10.742 1 78.31 212 ASN A C 1
ATOM 1623 O O . ASN A 1 212 ? 7.219 7.695 -10.617 1 78.31 212 ASN A O 1
ATOM 1627 N N . ILE A 1 213 ? 8.836 8.672 -11.773 1 78.69 213 ILE A N 1
ATOM 1628 C CA . ILE A 1 213 ? 8.016 8.68 -12.977 1 78.69 213 ILE A CA 1
ATOM 1629 C C . ILE A 1 213 ? 7.809 7.25 -13.469 1 78.69 213 ILE A C 1
ATOM 1631 O O . ILE A 1 213 ? 6.711 6.887 -13.898 1 78.69 213 ILE A O 1
ATOM 1635 N N . PHE A 1 214 ? 8.844 6.543 -13.398 1 84.19 214 PHE A N 1
ATOM 1636 C CA . PHE A 1 214 ? 8.789 5.148 -13.812 1 84.19 214 PHE A CA 1
ATOM 1637 C C . PHE A 1 214 ? 7.773 4.375 -12.969 1 84.19 214 PHE A C 1
ATOM 1639 O O . PHE A 1 214 ? 6.996 3.578 -13.508 1 84.19 214 PHE A O 1
ATOM 1646 N N . PHE A 1 215 ? 7.762 4.602 -11.719 1 84.88 215 PHE A N 1
ATOM 1647 C CA . PHE A 1 215 ? 6.816 3.963 -10.812 1 84.88 215 PHE A CA 1
ATOM 1648 C C . PHE A 1 215 ? 5.387 4.352 -11.156 1 84.88 215 PHE A C 1
ATOM 1650 O O . PHE A 1 215 ? 4.496 3.498 -11.195 1 84.88 215 PHE A O 1
ATOM 1657 N N . THR A 1 216 ? 5.227 5.59 -11.344 1 81 216 THR A N 1
ATOM 1658 C CA . THR A 1 216 ? 3.9 6.082 -11.703 1 81 216 THR A CA 1
ATOM 1659 C C . THR A 1 216 ? 3.42 5.445 -13 1 81 216 THR A C 1
ATOM 1661 O O . THR A 1 216 ? 2.264 5.027 -13.102 1 81 216 THR A O 1
ATOM 1664 N N . PHE A 1 217 ? 4.277 5.426 -13.883 1 83.06 217 PHE A N 1
ATOM 1665 C CA . PHE A 1 217 ? 3.955 4.805 -15.164 1 83.06 217 PHE A CA 1
ATOM 1666 C C . PHE A 1 217 ? 3.549 3.348 -14.969 1 83.06 217 PHE A C 1
ATOM 1668 O O . PHE A 1 217 ? 2.578 2.885 -15.57 1 83.06 217 PHE A O 1
ATOM 1675 N N . THR A 1 218 ? 4.289 2.691 -14.219 1 87.06 218 THR A N 1
ATOM 1676 C CA . THR A 1 218 ? 4.031 1.282 -13.938 1 87.06 218 THR A CA 1
ATOM 1677 C C . THR A 1 218 ? 2.641 1.096 -13.336 1 87.06 218 THR A C 1
ATOM 1679 O O . THR A 1 218 ? 1.893 0.208 -13.758 1 87.06 218 THR A O 1
ATOM 1682 N N . LEU A 1 219 ? 2.314 1.91 -12.422 1 85.69 219 LEU A N 1
ATOM 1683 C CA . LEU A 1 219 ? 1.018 1.805 -11.766 1 85.69 219 LEU A CA 1
ATOM 1684 C C . LEU A 1 219 ? -0.116 2.121 -12.734 1 85.69 219 LEU A C 1
ATOM 1686 O O . LEU A 1 219 ? -1.135 1.427 -12.75 1 85.69 219 LEU A O 1
ATOM 1690 N N . VAL A 1 220 ? 0.068 3.113 -13.484 1 82.38 220 VAL A N 1
ATOM 1691 C CA . VAL A 1 220 ? -0.952 3.521 -14.445 1 82.38 220 VAL A CA 1
ATOM 1692 C C . VAL A 1 220 ? -1.172 2.41 -15.469 1 82.38 220 VAL A C 1
ATOM 1694 O O . VAL A 1 220 ? -2.312 2.088 -15.805 1 82.38 220 VAL A O 1
ATOM 1697 N N . LEU A 1 221 ? -0.094 1.923 -15.922 1 85.31 221 LEU A N 1
ATOM 1698 C CA . LEU A 1 221 ? -0.182 0.833 -16.891 1 85.31 221 LEU A CA 1
ATOM 1699 C C . LEU A 1 221 ? -0.895 -0.373 -16.281 1 85.31 221 LEU A C 1
ATOM 1701 O O . LEU A 1 221 ? -1.706 -1.018 -16.953 1 85.31 221 LEU A O 1
ATOM 1705 N N . THR A 1 222 ? -0.544 -0.683 -15.086 1 88 222 THR A N 1
ATOM 1706 C CA . THR A 1 222 ? -1.14 -1.821 -14.391 1 88 222 THR A CA 1
ATOM 1707 C C . THR A 1 222 ? -2.654 -1.661 -14.289 1 88 222 THR A C 1
ATOM 1709 O O . THR A 1 222 ? -3.404 -2.568 -14.656 1 88 222 THR A O 1
ATOM 1712 N N . PHE A 1 223 ? -3.092 -0.565 -13.883 1 84.75 223 PHE A N 1
ATOM 1713 C CA . PHE A 1 223 ? -4.52 -0.35 -13.68 1 84.75 223 PHE A CA 1
ATOM 1714 C C . PHE A 1 223 ? -5.242 -0.193 -15.016 1 84.75 223 PHE A C 1
ATOM 1716 O O . PHE A 1 223 ? -6.395 -0.608 -15.156 1 84.75 223 PHE A O 1
ATOM 1723 N N . LEU A 1 224 ? -4.609 0.394 -15.953 1 82.75 224 LEU A N 1
ATOM 1724 C CA . LEU A 1 224 ? -5.188 0.518 -17.281 1 82.75 224 LEU A CA 1
ATOM 1725 C C . LEU A 1 224 ? -5.395 -0.854 -17.922 1 82.75 224 LEU A C 1
ATOM 1727 O O . LEU A 1 224 ? -6.461 -1.137 -18.469 1 82.75 224 LEU A O 1
ATOM 1731 N N . LEU A 1 225 ? -4.375 -1.61 -17.859 1 86.31 225 LEU A N 1
ATOM 1732 C CA . LEU A 1 225 ? -4.477 -2.943 -18.453 1 86.31 225 LEU A CA 1
ATOM 1733 C C . LEU A 1 225 ? -5.457 -3.807 -17.656 1 86.31 225 LEU A C 1
ATOM 1735 O O . LEU A 1 225 ? -6.145 -4.656 -18.234 1 86.31 225 LEU A O 1
ATOM 1739 N N . ALA A 1 226 ? -5.465 -3.652 -16.344 1 84.44 226 ALA A N 1
ATOM 1740 C CA . ALA A 1 226 ? -6.461 -4.355 -15.531 1 84.44 226 ALA A CA 1
ATOM 1741 C C . ALA A 1 226 ? -7.875 -4.008 -15.984 1 84.44 226 ALA A C 1
ATOM 1743 O O . ALA A 1 226 ? -8.742 -4.879 -16.062 1 84.44 226 ALA A O 1
ATOM 1744 N N . LEU A 1 227 ? -8.102 -2.791 -16.359 1 81.81 227 LEU A N 1
ATOM 1745 C CA . LEU A 1 227 ? -9.406 -2.324 -16.828 1 81.81 227 LEU A CA 1
ATOM 1746 C C . LEU A 1 227 ? -9.727 -2.908 -18.203 1 81.81 227 LEU A C 1
ATOM 1748 O O . LEU A 1 227 ? -10.852 -3.348 -18.453 1 81.81 227 LEU A O 1
ATOM 1752 N N . ILE A 1 228 ? -8.789 -2.789 -19.047 1 82.12 228 ILE A N 1
ATOM 1753 C CA . ILE A 1 228 ? -8.992 -3.311 -20.391 1 82.12 228 ILE A CA 1
ATOM 1754 C C . ILE A 1 228 ? -9.289 -4.805 -20.328 1 82.12 228 ILE A C 1
ATOM 1756 O O . ILE A 1 228 ? -10.148 -5.305 -21.062 1 82.12 228 ILE A O 1
ATOM 1760 N N . ALA A 1 229 ? -8.516 -5.48 -19.484 1 80.25 229 ALA A N 1
ATOM 1761 C CA . ALA A 1 229 ? -8.766 -6.906 -19.297 1 80.25 229 ALA A CA 1
ATOM 1762 C C . ALA A 1 229 ? -10.203 -7.164 -18.859 1 80.25 229 ALA A C 1
ATOM 1764 O O . ALA A 1 229 ? -10.875 -8.055 -19.391 1 80.25 229 ALA A O 1
ATOM 1765 N N . GLU A 1 230 ? -10.672 -6.398 -17.938 1 75 230 GLU A N 1
ATOM 1766 C CA . GLU A 1 230 ? -12.039 -6.551 -17.453 1 75 230 GLU A CA 1
ATOM 1767 C C . GLU A 1 230 ? -13.055 -6.25 -18.562 1 75 230 GLU A C 1
ATOM 1769 O O . GLU A 1 230 ? -14.086 -6.918 -18.672 1 75 230 GLU A O 1
ATOM 1774 N N . GLU A 1 231 ? -12.852 -5.254 -19.344 1 74.69 231 GLU A N 1
ATOM 1775 C CA . GLU A 1 231 ? -13.75 -4.852 -20.406 1 74.69 231 GLU A CA 1
ATOM 1776 C C . GLU A 1 231 ? -13.828 -5.918 -21.5 1 74.69 231 GLU A C 1
ATOM 1778 O O . GLU A 1 231 ? -14.875 -6.098 -22.125 1 74.69 231 GLU A O 1
ATOM 1783 N N . VAL A 1 232 ? -12.75 -6.48 -21.734 1 72.75 232 VAL A N 1
ATOM 1784 C CA . VAL A 1 232 ? -12.734 -7.5 -22.781 1 72.75 232 VAL A CA 1
ATOM 1785 C C . VAL A 1 232 ? -13.227 -8.828 -22.203 1 72.75 232 VAL A C 1
ATOM 1787 O O . VAL A 1 232 ? -13.25 -9.844 -22.906 1 72.75 232 VAL A O 1
ATOM 1790 N N . GLY A 1 233 ? -13.609 -8.789 -20.922 1 68.06 233 GLY A N 1
ATOM 1791 C CA . GLY A 1 233 ? -14.234 -9.961 -20.328 1 68.06 233 GLY A CA 1
ATOM 1792 C C . GLY A 1 233 ? -13.258 -10.828 -19.547 1 68.06 233 GLY A C 1
ATOM 1793 O O . GLY A 1 233 ? -13.547 -11.992 -19.25 1 68.06 233 GLY A O 1
ATOM 1794 N N . LEU A 1 234 ? -12.078 -10.305 -19.297 1 73.31 234 LEU A N 1
ATOM 1795 C CA . LEU A 1 234 ? -11.07 -11.031 -18.531 1 73.31 234 LEU A CA 1
ATOM 1796 C C . LEU A 1 234 ? -11.023 -10.539 -17.094 1 73.31 234 LEU A C 1
ATOM 1798 O O . LEU A 1 234 ? -11.641 -9.531 -16.75 1 73.31 234 LEU A O 1
ATOM 1802 N N . HIS A 1 235 ? -10.422 -11.391 -16.25 1 71.88 235 HIS A N 1
ATOM 1803 C CA . HIS A 1 235 ? -10.211 -10.961 -14.867 1 71.88 235 HIS A CA 1
ATOM 1804 C C . HIS A 1 235 ? -9.141 -9.875 -14.797 1 71.88 235 HIS A C 1
ATOM 1806 O O . HIS A 1 235 ? -8.148 -9.922 -15.516 1 71.88 235 HIS A O 1
ATOM 1812 N N . GLN A 1 236 ? -9.273 -8.984 -13.977 1 79.62 236 GLN A N 1
ATOM 1813 C CA . GLN A 1 236 ? -8.398 -7.824 -13.867 1 79.62 236 GLN A CA 1
ATOM 1814 C C . GLN A 1 236 ? -6.973 -8.234 -13.523 1 79.62 236 GLN A C 1
ATOM 1816 O O . GLN A 1 236 ? -6.016 -7.562 -13.914 1 79.62 236 GLN A O 1
ATOM 1821 N N . ILE A 1 237 ? -6.801 -9.305 -12.891 1 79 237 ILE A N 1
ATOM 1822 C CA . ILE A 1 237 ? -5.48 -9.734 -12.438 1 79 237 ILE A CA 1
ATOM 1823 C C . ILE A 1 237 ? -4.598 -10.047 -13.648 1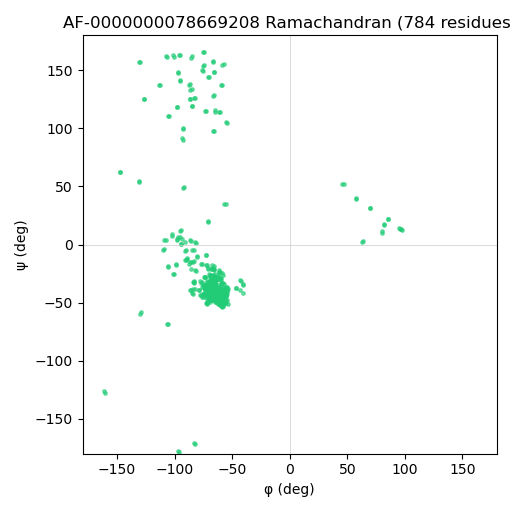 79 237 ILE A C 1
ATOM 1825 O O . ILE A 1 237 ? -3.379 -9.867 -13.594 1 79 237 ILE A O 1
ATOM 1829 N N . ILE A 1 238 ? -5.211 -10.422 -14.719 1 78.38 238 ILE A N 1
ATOM 1830 C CA . ILE A 1 238 ? -4.469 -10.703 -15.945 1 78.38 238 ILE A CA 1
ATOM 1831 C C . ILE A 1 238 ? -3.811 -9.422 -16.453 1 78.38 238 ILE A C 1
ATOM 1833 O O . ILE A 1 238 ? -2.654 -9.438 -16.875 1 78.38 238 ILE A O 1
ATOM 1837 N N . GLY A 1 239 ? -4.602 -8.438 -16.422 1 81.75 239 GLY A N 1
ATOM 1838 C CA . GLY A 1 239 ? -4.059 -7.156 -16.844 1 81.75 239 GLY A CA 1
ATOM 1839 C C . GLY A 1 239 ? -2.869 -6.711 -16.016 1 81.75 239 GLY A C 1
ATOM 1840 O O . GLY A 1 239 ? -1.885 -6.203 -16.547 1 81.75 239 GLY A O 1
ATOM 1841 N N . ALA A 1 240 ? -2.965 -6.895 -14.711 1 86.69 240 ALA A N 1
ATOM 1842 C CA . ALA A 1 240 ? -1.869 -6.523 -13.812 1 86.69 240 ALA A CA 1
ATOM 1843 C C . ALA A 1 240 ? -0.614 -7.34 -14.117 1 86.69 240 ALA A C 1
ATOM 1845 O O . ALA A 1 240 ? 0.49 -6.793 -14.172 1 86.69 240 ALA A O 1
ATOM 1846 N N . TYR A 1 241 ? -0.759 -8.578 -14.328 1 82.81 241 TYR A N 1
ATOM 1847 C CA . TYR A 1 241 ? 0.363 -9.453 -14.648 1 82.81 241 TYR A CA 1
ATOM 1848 C C . TYR A 1 241 ? 1.018 -9.039 -15.961 1 82.81 241 TYR A C 1
ATOM 1850 O O . TYR A 1 241 ? 2.246 -8.992 -16.062 1 82.81 241 TYR A O 1
ATOM 1858 N N . LEU A 1 242 ? 0.225 -8.789 -16.906 1 83.44 242 LEU A N 1
ATOM 1859 C CA . LEU A 1 242 ? 0.73 -8.422 -18.234 1 83.44 242 LEU A CA 1
ATOM 1860 C C . LEU A 1 242 ? 1.478 -7.09 -18.172 1 83.44 242 LEU A C 1
ATOM 1862 O O . LEU A 1 242 ? 2.449 -6.887 -18.906 1 83.44 242 LEU A O 1
ATOM 1866 N N . ALA A 1 243 ? 0.953 -6.207 -17.375 1 87.56 243 ALA A N 1
ATOM 1867 C CA . ALA A 1 243 ? 1.673 -4.949 -17.188 1 87.56 243 ALA A CA 1
ATOM 1868 C C . ALA A 1 243 ? 3.092 -5.199 -16.688 1 87.56 243 ALA A C 1
ATOM 1870 O O . ALA A 1 243 ? 4.051 -4.629 -17.203 1 87.56 243 ALA A O 1
ATOM 1871 N N . GLY A 1 244 ? 3.211 -6.004 -15.656 1 86.69 244 GLY A N 1
ATOM 1872 C CA . GLY A 1 244 ? 4.527 -6.359 -15.148 1 86.69 244 GLY A CA 1
ATOM 1873 C C . GLY A 1 244 ? 5.402 -7.043 -16.188 1 86.69 244 GLY A C 1
ATOM 1874 O O . GLY A 1 244 ? 6.582 -6.723 -16.312 1 86.69 244 GLY A O 1
ATOM 1875 N N . LEU A 1 245 ? 4.816 -7.934 -16.906 1 81.94 245 LEU A N 1
ATOM 1876 C CA . LEU A 1 245 ? 5.543 -8.68 -17.922 1 81.94 245 LEU A CA 1
ATOM 1877 C C . LEU A 1 245 ? 6.07 -7.75 -19 1 81.94 245 LEU A C 1
ATOM 1879 O O . LEU A 1 245 ? 7.191 -7.922 -19.484 1 81.94 245 LEU A O 1
ATOM 1883 N N . THR A 1 246 ? 5.273 -6.836 -19.391 1 83.06 246 THR A N 1
ATOM 1884 C CA . THR A 1 246 ? 5.652 -5.863 -20.406 1 83.06 246 THR A CA 1
ATOM 1885 C C . THR A 1 246 ? 6.848 -5.035 -19.938 1 83.06 246 THR A C 1
ATOM 1887 O O . THR A 1 246 ? 7.777 -4.797 -20.719 1 83.06 246 THR A O 1
ATOM 1890 N N . ILE A 1 247 ? 6.785 -4.695 -18.781 1 84.31 247 ILE A N 1
ATOM 1891 C CA . ILE A 1 247 ? 7.852 -3.857 -18.25 1 84.31 247 ILE A CA 1
ATOM 1892 C C . ILE A 1 247 ? 9.109 -4.695 -18.031 1 84.31 247 ILE A C 1
ATOM 1894 O O . ILE A 1 247 ? 10.227 -4.207 -18.234 1 84.31 247 ILE A O 1
ATOM 1898 N N . SER A 1 248 ? 8.961 -5.918 -17.656 1 83.62 248 SER A N 1
ATOM 1899 C CA . SER A 1 248 ? 10.094 -6.797 -17.406 1 83.62 248 SER A CA 1
ATOM 1900 C C . SER A 1 248 ? 10.93 -6.996 -18.656 1 83.62 248 SER A C 1
ATOM 1902 O O . SER A 1 248 ? 12.117 -7.316 -18.578 1 83.62 248 SER A O 1
ATOM 1904 N N . ARG A 1 249 ? 10.398 -6.828 -19.734 1 77.12 249 ARG A N 1
ATOM 1905 C CA . ARG A 1 249 ? 11.086 -7.008 -21 1 77.12 249 ARG A CA 1
ATOM 1906 C C . ARG A 1 249 ? 12.156 -5.941 -21.203 1 77.12 249 ARG A C 1
ATOM 1908 O O . ARG A 1 249 ? 13.039 -6.094 -22.047 1 77.12 249 ARG A O 1
ATOM 1915 N N . LEU A 1 250 ? 11.992 -4.887 -20.5 1 76 250 LEU A N 1
ATOM 1916 C CA . LEU A 1 250 ? 13.008 -3.842 -20.578 1 76 250 LEU A CA 1
ATOM 1917 C C . LEU A 1 250 ? 14.375 -4.391 -20.172 1 76 250 LEU A C 1
ATOM 1919 O O . LEU A 1 250 ? 15.406 -3.811 -20.531 1 76 250 LEU A O 1
ATOM 1923 N N . ARG A 1 251 ? 14.344 -5.402 -19.422 1 73.5 251 ARG A N 1
ATOM 1924 C CA . ARG A 1 251 ? 15.602 -6.031 -19.031 1 73.5 251 ARG A CA 1
ATOM 1925 C C . ARG A 1 251 ? 16.328 -6.582 -20.25 1 73.5 251 ARG A C 1
ATOM 1927 O O . ARG A 1 251 ? 17.562 -6.691 -20.234 1 73.5 251 ARG A O 1
ATOM 1934 N N . GLU A 1 252 ? 15.656 -6.926 -21.188 1 66.5 252 GLU A N 1
ATOM 1935 C CA . GLU A 1 252 ? 16.203 -7.59 -22.359 1 66.5 252 GLU A CA 1
ATOM 1936 C C . GLU A 1 252 ? 16.703 -6.578 -23.391 1 66.5 252 GLU A C 1
ATOM 1938 O O . GLU A 1 252 ? 17.359 -6.945 -24.359 1 66.5 252 GLU A O 1
ATOM 1943 N N . ARG A 1 253 ? 16.219 -5.379 -23.109 1 62.72 253 ARG A N 1
ATOM 1944 C CA . ARG A 1 253 ? 16.609 -4.363 -24.078 1 62.72 253 ARG A CA 1
ATOM 1945 C C . ARG A 1 253 ? 18.125 -4.145 -24.047 1 62.72 253 ARG A C 1
ATOM 1947 O O . ARG A 1 253 ? 18.719 -4.086 -22.984 1 62.72 253 ARG A O 1
ATOM 1954 N N . LYS A 1 254 ? 18.703 -4.48 -25.141 1 55.31 254 LYS A N 1
ATOM 1955 C CA . LYS A 1 254 ? 20.125 -4.191 -25.328 1 55.31 254 LYS A CA 1
ATOM 1956 C C . LYS A 1 254 ? 20.406 -2.697 -25.172 1 55.31 254 LYS A C 1
ATOM 1958 O O . LYS A 1 254 ? 20.469 -1.973 -26.172 1 55.31 254 LYS A O 1
ATOM 1963 N N . ASP A 1 255 ? 19.719 -1.996 -24.312 1 58.31 255 ASP A N 1
ATOM 1964 C CA . ASP A 1 255 ? 19.938 -0.573 -24.078 1 58.31 255 ASP A CA 1
ATOM 1965 C C . ASP A 1 255 ? 21.406 -0.298 -23.734 1 58.31 255 ASP A C 1
ATOM 1967 O O . ASP A 1 255 ? 21.953 -0.926 -22.828 1 58.31 255 ASP A O 1
ATOM 1971 N N . PRO A 1 256 ? 22.172 0.269 -24.719 1 52.97 256 PRO A N 1
ATOM 1972 C CA . PRO A 1 256 ? 23.594 0.537 -24.516 1 52.97 256 PRO A CA 1
ATOM 1973 C C . PRO A 1 256 ? 23.891 1.084 -23.109 1 52.97 256 PRO A C 1
ATOM 1975 O O . PRO A 1 256 ? 25 0.889 -22.594 1 52.97 256 PRO A O 1
ATOM 1978 N N . LEU A 1 257 ? 23.031 1.828 -22.594 1 55.38 257 LEU A N 1
ATOM 1979 C CA . LEU A 1 257 ? 23.422 2.537 -21.375 1 55.38 257 LEU A CA 1
ATOM 1980 C C . LEU A 1 257 ? 22.969 1.777 -20.141 1 55.38 257 LEU A C 1
ATOM 1982 O O . LEU A 1 257 ? 23.297 2.17 -19.016 1 55.38 257 LEU A O 1
ATOM 1986 N N . VAL A 1 258 ? 22.422 0.565 -20.203 1 65.25 258 VAL A N 1
ATOM 1987 C CA . VAL A 1 258 ? 22.203 -0.321 -19.062 1 65.25 258 VAL A CA 1
ATOM 1988 C C . VAL A 1 258 ? 21.219 0.328 -18.078 1 65.25 258 VAL A C 1
ATOM 1990 O O . VAL A 1 258 ? 20.875 -0.265 -17.062 1 65.25 258 VAL A O 1
ATOM 1993 N N . ILE A 1 259 ? 20.688 1.549 -18.438 1 71.31 259 ILE A N 1
ATOM 1994 C CA . ILE A 1 259 ? 19.906 2.361 -17.5 1 71.31 259 ILE A CA 1
ATOM 1995 C C . ILE A 1 259 ? 18.547 1.712 -17.281 1 71.31 259 ILE A C 1
ATOM 1997 O O . ILE A 1 259 ? 18.047 1.663 -16.141 1 71.31 259 ILE A O 1
ATOM 2001 N N . SER A 1 260 ? 18.031 1.13 -18.25 1 78.06 260 SER A N 1
ATOM 2002 C CA . SER A 1 260 ? 16.719 0.515 -18.156 1 78.06 260 SER A CA 1
ATOM 2003 C C . SER A 1 260 ? 16.734 -0.667 -17.188 1 78.06 260 SER A C 1
ATOM 2005 O O . SER A 1 260 ? 15.828 -0.82 -16.375 1 78.06 260 SER A O 1
ATOM 2007 N N . ARG A 1 261 ? 17.734 -1.383 -17.266 1 79.56 261 ARG A N 1
ATOM 2008 C CA . ARG A 1 261 ? 17.859 -2.547 -16.391 1 79.56 261 ARG A CA 1
ATOM 2009 C C . ARG A 1 261 ? 18.062 -2.123 -14.938 1 79.56 261 ARG A C 1
ATOM 2011 O O . ARG A 1 261 ? 17.453 -2.705 -14.031 1 79.56 261 ARG A O 1
ATOM 2018 N N . ILE A 1 262 ? 18.797 -1.114 -14.797 1 80.88 262 ILE A N 1
ATOM 2019 C CA . ILE A 1 262 ? 19.094 -0.624 -13.453 1 80.88 262 ILE A CA 1
ATOM 2020 C C . ILE A 1 262 ? 17.828 -0.07 -12.812 1 80.88 262 ILE A C 1
ATOM 2022 O O . ILE A 1 262 ? 17.516 -0.386 -11.656 1 80.88 262 ILE A O 1
ATOM 2026 N N . LYS A 1 263 ? 17.156 0.667 -13.539 1 82.31 263 LYS A N 1
ATOM 2027 C CA . LYS A 1 263 ? 15.961 1.312 -13.008 1 82.31 263 LYS A CA 1
ATOM 2028 C C . LYS A 1 263 ? 14.852 0.296 -12.766 1 82.31 263 LYS A C 1
ATOM 2030 O O . LYS A 1 263 ? 14.07 0.432 -11.812 1 82.31 263 LYS A O 1
ATOM 2035 N N . LEU A 1 264 ? 14.844 -0.626 -13.594 1 83.75 264 LEU A N 1
ATOM 2036 C CA . LEU A 1 264 ? 13.875 -1.699 -13.383 1 83.75 264 LEU A CA 1
ATOM 2037 C C . LEU A 1 264 ? 14.172 -2.447 -12.086 1 83.75 264 LEU A C 1
ATOM 2039 O O . LEU A 1 264 ? 13.258 -2.742 -11.312 1 83.75 264 LEU A O 1
ATOM 2043 N N . ASN A 1 265 ? 15.375 -2.713 -11.859 1 86.12 265 ASN A N 1
ATOM 2044 C CA . ASN A 1 265 ? 15.766 -3.395 -10.625 1 86.12 265 ASN A CA 1
ATOM 2045 C C . ASN A 1 265 ? 15.461 -2.543 -9.398 1 86.12 265 ASN A C 1
ATOM 2047 O O . ASN A 1 265 ? 15.039 -3.066 -8.367 1 86.12 265 ASN A O 1
ATOM 2051 N N . GLU A 1 266 ? 15.656 -1.32 -9.578 1 85.12 266 GLU A N 1
ATOM 2052 C CA . GLU A 1 266 ? 15.32 -0.405 -8.492 1 85.12 266 GLU A CA 1
ATOM 2053 C C . GLU A 1 266 ? 13.828 -0.41 -8.203 1 85.12 266 GLU A C 1
ATOM 2055 O O . GLU A 1 266 ? 13.414 -0.419 -7.043 1 85.12 266 GLU A O 1
ATOM 2060 N N . LEU A 1 267 ? 13.148 -0.4 -9.227 1 84.81 267 LEU A N 1
ATOM 2061 C CA . LEU A 1 267 ? 11.695 -0.44 -9.102 1 84.81 267 LEU A CA 1
ATOM 2062 C C . LEU A 1 267 ? 11.242 -1.71 -8.391 1 84.81 267 LEU A C 1
ATOM 2064 O O . LEU A 1 267 ? 10.422 -1.651 -7.469 1 84.81 267 LEU A O 1
ATOM 2068 N N . ILE A 1 268 ? 11.797 -2.764 -8.781 1 86.38 268 ILE A N 1
ATOM 2069 C CA . ILE A 1 268 ? 11.438 -4.062 -8.211 1 86.38 268 ILE A CA 1
ATOM 2070 C C . ILE A 1 268 ? 11.828 -4.105 -6.738 1 86.38 268 ILE A C 1
ATOM 2072 O O . ILE A 1 268 ? 11.055 -4.574 -5.898 1 86.38 268 ILE A O 1
ATOM 2076 N N . GLU A 1 269 ? 12.938 -3.58 -6.453 1 84.5 269 GLU A N 1
ATOM 2077 C CA . GLU A 1 269 ? 13.43 -3.576 -5.078 1 84.5 269 GLU A CA 1
ATOM 2078 C C . GLU A 1 269 ? 12.539 -2.732 -4.176 1 84.5 269 GLU A C 1
ATOM 2080 O O . GLU A 1 269 ? 12.227 -3.133 -3.053 1 84.5 269 GLU A O 1
ATOM 2085 N N . ASP A 1 270 ? 12.148 -1.636 -4.668 1 82.81 270 ASP A N 1
ATOM 2086 C CA . ASP A 1 270 ? 11.312 -0.725 -3.893 1 82.81 270 ASP A CA 1
ATOM 2087 C C . ASP A 1 270 ? 9.93 -1.322 -3.646 1 82.81 270 ASP A C 1
ATOM 2089 O O . ASP A 1 270 ? 9.336 -1.114 -2.586 1 82.81 270 ASP A O 1
ATOM 2093 N N . LEU A 1 271 ? 9.5 -2.08 -4.586 1 83.44 271 LEU A N 1
ATOM 2094 C CA . LEU A 1 271 ? 8.18 -2.688 -4.484 1 83.44 271 LEU A CA 1
ATOM 2095 C C . LEU A 1 271 ? 8.234 -3.965 -3.652 1 83.44 271 LEU A C 1
ATOM 2097 O O . LEU A 1 271 ? 7.262 -4.312 -2.975 1 83.44 271 LEU A O 1
ATOM 2101 N N . GLN A 1 272 ? 9.32 -4.605 -3.748 1 85.31 272 GLN A N 1
ATOM 2102 C CA . GLN A 1 272 ? 9.453 -5.941 -3.176 1 85.31 272 GLN A CA 1
ATOM 2103 C C . GLN A 1 272 ? 9.164 -5.926 -1.676 1 85.31 272 GLN A C 1
ATOM 2105 O O . GLN A 1 272 ? 8.383 -6.742 -1.181 1 85.31 272 GLN A O 1
ATOM 2110 N N . VAL A 1 273 ? 9.773 -5.012 -1.022 1 82.38 273 VAL A N 1
ATOM 2111 C CA . VAL A 1 273 ? 9.68 -5.023 0.433 1 82.38 273 VAL A CA 1
ATOM 2112 C C . VAL A 1 273 ? 8.234 -4.754 0.858 1 82.38 273 VAL A C 1
ATOM 2114 O O . VAL A 1 273 ? 7.684 -5.477 1.692 1 82.38 273 VAL A O 1
ATOM 2117 N N . VAL A 1 274 ? 7.598 -3.844 0.281 1 83.19 274 VAL A N 1
ATOM 2118 C CA . VAL A 1 274 ? 6.227 -3.484 0.636 1 83.19 274 VAL A CA 1
ATOM 2119 C C . VAL A 1 274 ? 5.277 -4.613 0.241 1 83.19 274 VAL A C 1
ATOM 2121 O O . VAL A 1 274 ? 4.344 -4.934 0.979 1 83.19 274 VAL A O 1
ATOM 2124 N N . LEU A 1 275 ? 5.508 -5.176 -0.816 1 87.06 275 LEU A N 1
ATOM 2125 C CA . LEU A 1 275 ? 4.652 -6.25 -1.307 1 87.06 275 LEU A CA 1
ATOM 2126 C C . LEU A 1 275 ? 4.785 -7.492 -0.432 1 87.06 275 LEU A C 1
ATOM 2128 O O . LEU A 1 275 ? 3.779 -8.078 -0.021 1 87.06 275 LEU A O 1
ATOM 2132 N N . THR A 1 276 ? 5.965 -7.863 -0.14 1 85.69 276 THR A N 1
ATOM 2133 C CA . THR A 1 276 ? 6.223 -9.109 0.579 1 85.69 276 THR A CA 1
ATOM 2134 C C . THR A 1 276 ? 5.84 -8.969 2.049 1 85.69 276 THR A C 1
ATOM 2136 O O . THR A 1 276 ? 5.473 -9.953 2.693 1 85.69 276 THR A O 1
ATOM 2139 N N . GLU A 1 277 ? 5.926 -7.77 2.504 1 83.44 277 GLU A N 1
ATOM 2140 C CA . GLU A 1 277 ? 5.723 -7.609 3.939 1 83.44 277 GLU A CA 1
ATOM 2141 C C . GLU A 1 277 ? 4.297 -7.156 4.246 1 83.44 277 GLU A C 1
ATOM 2143 O O . GLU A 1 277 ? 3.826 -7.289 5.379 1 83.44 277 GLU A O 1
ATOM 2148 N N . PHE A 1 278 ? 3.648 -6.672 3.24 1 86.56 278 PHE A N 1
ATOM 2149 C CA . PHE A 1 278 ? 2.338 -6.117 3.564 1 86.56 278 PHE A CA 1
ATOM 2150 C C . PHE A 1 278 ? 1.271 -6.672 2.627 1 86.56 278 PHE A C 1
ATOM 2152 O O . PHE A 1 278 ? 0.43 -7.473 3.041 1 86.56 278 PHE A O 1
ATOM 2159 N N . PHE A 1 279 ? 1.392 -6.477 1.367 1 87.06 279 PHE A N 1
ATOM 2160 C CA . PHE A 1 279 ? 0.294 -6.727 0.441 1 87.06 279 PHE A CA 1
ATOM 2161 C C . PHE A 1 279 ? 0.11 -8.219 0.21 1 87.06 279 PHE A C 1
ATOM 2163 O O . PHE A 1 279 ? -1.014 -8.727 0.248 1 87.06 279 PHE A O 1
ATOM 2170 N N . ILE A 1 280 ? 1.166 -8.906 -0.001 1 89.5 280 ILE A N 1
ATOM 2171 C CA . ILE A 1 280 ? 1.08 -10.336 -0.277 1 89.5 280 ILE A CA 1
ATOM 2172 C C . ILE A 1 280 ? 0.507 -11.062 0.938 1 89.5 280 ILE A C 1
ATOM 2174 O O . ILE A 1 280 ? -0.468 -11.805 0.819 1 89.5 280 ILE A O 1
ATOM 2178 N N . PRO A 1 281 ? 1.01 -10.727 2.092 1 92.25 281 PRO A N 1
ATOM 2179 C CA . PRO A 1 281 ? 0.425 -11.352 3.279 1 92.25 281 PRO A CA 1
ATOM 2180 C C . PRO A 1 281 ? -1.058 -11.023 3.449 1 92.25 281 PRO A C 1
ATOM 2182 O O . PRO A 1 281 ? -1.843 -11.891 3.844 1 92.25 281 PRO A O 1
ATOM 2185 N N . LEU A 1 282 ? -1.373 -9.82 3.133 1 92.19 282 LEU A N 1
ATOM 2186 C CA . LEU A 1 282 ? -2.756 -9.398 3.32 1 92.19 282 LEU A CA 1
ATOM 2187 C C . LEU A 1 282 ? -3.695 -10.188 2.42 1 92.19 282 LEU A C 1
ATOM 2189 O O . LEU A 1 282 ? -4.797 -10.555 2.834 1 92.19 282 LEU A O 1
ATOM 2193 N N . PHE A 1 283 ? -3.352 -10.43 1.254 1 93.56 283 PHE A N 1
ATOM 2194 C CA . PHE A 1 283 ? -4.18 -11.203 0.33 1 93.56 283 PHE A CA 1
ATOM 2195 C C . PHE A 1 283 ? -4.387 -12.625 0.845 1 93.56 283 PHE A C 1
ATOM 2197 O O . PHE A 1 283 ? -5.523 -13.094 0.924 1 93.56 283 PHE A O 1
ATOM 2204 N N . PHE A 1 284 ? -3.355 -13.234 1.249 1 95.56 284 PHE A N 1
ATOM 2205 C CA . PHE A 1 284 ? -3.438 -14.633 1.658 1 95.56 284 PHE A CA 1
ATOM 2206 C C . PHE A 1 284 ? -4.141 -14.766 3.004 1 95.56 284 PHE A C 1
ATOM 2208 O O . PHE A 1 284 ? -4.844 -15.75 3.252 1 95.56 284 PHE A O 1
ATOM 2215 N N . ILE A 1 285 ? -3.918 -13.797 3.848 1 96.31 285 ILE A N 1
ATOM 2216 C CA . ILE A 1 285 ? -4.641 -13.781 5.113 1 96.31 285 ILE A CA 1
ATOM 2217 C C . ILE A 1 285 ? -6.141 -13.711 4.852 1 96.31 285 ILE A C 1
ATOM 2219 O O . ILE A 1 285 ? -6.926 -14.406 5.504 1 96.31 285 ILE A O 1
ATOM 2223 N N . TYR A 1 286 ? -6.508 -12.875 3.93 1 96.31 286 TYR A N 1
ATOM 2224 C CA . TYR A 1 286 ? -7.93 -12.727 3.627 1 96.31 286 TYR A CA 1
ATOM 2225 C C . TYR A 1 286 ? -8.508 -14.023 3.074 1 96.31 286 TYR A C 1
ATOM 2227 O O . TYR A 1 286 ? -9.648 -14.383 3.383 1 96.31 286 TYR A O 1
ATOM 2235 N N . VAL A 1 287 ? -7.785 -14.648 2.213 1 95.56 287 VAL A N 1
ATOM 2236 C CA . VAL A 1 287 ? -8.219 -15.945 1.706 1 95.56 287 VAL A CA 1
ATOM 2237 C C . VAL A 1 287 ? -8.453 -16.906 2.871 1 95.56 287 VAL A C 1
ATOM 2239 O O . VAL A 1 287 ? -9.438 -17.641 2.885 1 95.56 287 VAL A O 1
ATOM 2242 N N . GLY A 1 288 ? -7.523 -16.875 3.809 1 96.88 288 GLY A N 1
ATOM 2243 C CA . GLY A 1 288 ? -7.711 -17.656 5.012 1 96.88 288 GLY A CA 1
ATOM 2244 C C . GLY A 1 288 ? -8.961 -17.297 5.785 1 96.88 288 GLY A C 1
ATOM 2245 O O . GLY A 1 288 ? -9.648 -18.172 6.316 1 96.88 288 GLY A O 1
ATOM 2246 N N . LEU A 1 289 ? -9.25 -16.031 5.855 1 96.5 289 LEU A N 1
ATOM 2247 C CA . LEU A 1 289 ? -10.438 -15.57 6.555 1 96.5 289 LEU A CA 1
ATOM 2248 C C . LEU A 1 289 ? -11.703 -16.062 5.863 1 96.5 289 LEU A C 1
ATOM 2250 O O . LEU A 1 289 ? -12.734 -16.266 6.516 1 96.5 289 LEU A O 1
ATOM 2254 N N . MET A 1 290 ? -11.617 -16.266 4.582 1 95.94 290 MET A N 1
ATOM 2255 C CA . MET A 1 290 ? -12.766 -16.734 3.809 1 95.94 290 MET A CA 1
ATOM 2256 C C . MET A 1 290 ? -13.016 -18.219 4.023 1 95.94 290 MET A C 1
ATOM 2258 O O . MET A 1 290 ? -14.086 -18.734 3.693 1 95.94 290 MET A O 1
ATOM 2262 N N . PHE A 1 291 ? -12.023 -18.844 4.539 1 95.38 291 PHE A N 1
ATOM 2263 C CA . PHE A 1 291 ? -12.078 -20.281 4.801 1 95.38 291 PHE A CA 1
ATOM 2264 C C . PHE A 1 291 ? -13.102 -20.594 5.891 1 95.38 291 PHE A C 1
ATOM 2266 O O . PHE A 1 291 ? -12.812 -20.438 7.082 1 95.38 291 PHE A O 1
ATOM 2273 N N . ASN A 1 292 ? -14.281 -20.984 5.508 1 94.44 292 ASN A N 1
ATOM 2274 C CA . ASN A 1 292 ? -15.344 -21.266 6.473 1 94.44 292 ASN A CA 1
ATOM 2275 C C . ASN A 1 292 ? -16.266 -22.375 5.984 1 94.44 292 ASN A C 1
ATOM 2277 O O . ASN A 1 292 ? -17.469 -22.172 5.852 1 94.44 292 ASN A O 1
ATOM 2281 N N . PRO A 1 293 ? -15.695 -23.531 5.816 1 92.19 293 PRO A N 1
ATOM 2282 C CA . PRO A 1 293 ? -16.547 -24.641 5.402 1 92.19 293 PRO A CA 1
ATOM 2283 C C . PRO A 1 293 ? -17.406 -25.188 6.543 1 92.19 293 PRO A C 1
ATOM 2285 O O . PRO A 1 293 ? -17.031 -25.062 7.711 1 92.19 293 PRO A O 1
ATOM 2288 N N . THR A 1 294 ? -18.547 -25.672 6.129 1 89.31 294 THR A N 1
ATOM 2289 C CA . THR A 1 294 ? -19.328 -26.422 7.105 1 89.31 294 THR A CA 1
ATOM 2290 C C . THR A 1 294 ? -18.703 -27.781 7.387 1 89.31 294 THR A C 1
ATOM 2292 O O . THR A 1 294 ? -18.484 -28.562 6.469 1 89.31 294 THR A O 1
ATOM 2295 N N . MET A 1 295 ? -18.25 -28.062 8.516 1 83.75 295 MET A N 1
ATOM 2296 C CA . MET A 1 295 ? -17.484 -29.25 8.898 1 83.75 295 MET A CA 1
ATOM 2297 C C . MET A 1 295 ? -18.141 -30.516 8.344 1 83.75 295 MET A C 1
ATOM 2299 O O . MET A 1 295 ? -17.438 -31.406 7.867 1 83.75 295 MET A O 1
ATOM 2303 N N . GLY A 1 296 ? -19.406 -30.625 8.312 1 78.75 296 GLY A N 1
ATOM 2304 C CA . GLY A 1 296 ? -20.078 -31.828 7.824 1 78.75 296 GLY A CA 1
ATOM 2305 C C . GLY A 1 296 ? -20 -31.984 6.32 1 78.75 296 GLY A C 1
ATOM 2306 O O . GLY A 1 296 ? -20.125 -33.094 5.793 1 78.75 296 GLY A O 1
ATOM 2307 N N . LYS A 1 297 ? -19.547 -31.016 5.676 1 84.69 297 LYS A N 1
ATOM 2308 C CA . LYS A 1 297 ? -19.562 -31.062 4.215 1 84.69 297 LYS A CA 1
ATOM 2309 C C . LYS A 1 297 ? -18.156 -31.219 3.652 1 84.69 297 LYS A C 1
ATOM 2311 O O . LYS A 1 297 ? -17.984 -31.391 2.443 1 84.69 297 LYS A O 1
ATOM 2316 N N . ILE A 1 298 ? -17.219 -31.203 4.527 1 87.06 298 ILE A N 1
ATOM 2317 C CA . ILE A 1 298 ? -15.852 -31.406 4.078 1 87.06 298 ILE A CA 1
ATOM 2318 C C . ILE A 1 298 ? -15.531 -32.906 4.02 1 87.06 298 ILE A C 1
ATOM 2320 O O . ILE A 1 298 ? -15.773 -33.625 4.984 1 87.06 298 ILE A O 1
ATOM 2324 N N . SER A 1 299 ? -15.086 -33.344 2.893 1 90.69 299 SER A N 1
ATOM 2325 C CA . SER A 1 299 ? -14.719 -34.75 2.707 1 90.69 299 SER A CA 1
ATOM 2326 C C . SER A 1 299 ? -13.203 -34.938 2.658 1 90.69 299 SER A C 1
ATOM 2328 O O . SER A 1 299 ? -12.555 -34.5 1.707 1 90.69 299 SER A O 1
ATOM 2330 N N . LEU A 1 300 ? -12.695 -35.562 3.686 1 93.31 300 LEU A N 1
ATOM 2331 C CA . LEU A 1 300 ? -11.266 -35.844 3.725 1 93.31 300 LEU A CA 1
ATOM 2332 C C . LEU A 1 300 ? -10.859 -36.719 2.527 1 93.31 300 LEU A C 1
ATOM 2334 O O . LEU A 1 300 ? -9.75 -36.562 2.006 1 93.31 300 LEU A O 1
ATOM 2338 N N . PHE A 1 301 ? -11.797 -37.531 2.189 1 94.69 301 PHE A N 1
ATOM 2339 C CA . PHE A 1 301 ? -11.531 -38.375 1.048 1 94.69 301 PHE A CA 1
ATOM 2340 C C . PHE A 1 301 ? -11.352 -37.562 -0.224 1 94.69 301 PHE A C 1
ATOM 2342 O O . PHE A 1 301 ? -10.438 -37.812 -1.012 1 94.69 301 PHE A O 1
ATOM 2349 N N . MET A 1 302 ? -12.188 -36.656 -0.393 1 94.56 302 MET A N 1
ATOM 2350 C CA . MET A 1 302 ? -12.07 -35.812 -1.562 1 94.56 302 MET A CA 1
ATOM 2351 C C . MET A 1 302 ? -10.75 -35.031 -1.538 1 94.56 302 MET A C 1
ATOM 2353 O O . MET A 1 302 ? -10.094 -34.875 -2.57 1 94.56 302 MET A O 1
ATOM 2357 N N . ILE A 1 303 ? -10.336 -34.562 -0.372 1 96.44 303 ILE A N 1
ATOM 2358 C CA . ILE A 1 303 ? -9.102 -33.781 -0.221 1 96.44 303 ILE A CA 1
ATOM 2359 C C . ILE A 1 303 ? -7.91 -34.656 -0.614 1 96.44 303 ILE A C 1
ATOM 2361 O O . ILE A 1 303 ? -7.035 -34.219 -1.365 1 96.44 303 ILE A O 1
ATOM 2365 N N . VAL A 1 304 ? -7.914 -35.875 -0.158 1 97.25 304 VAL A N 1
ATOM 2366 C CA . VAL A 1 304 ? -6.801 -36.781 -0.415 1 97.25 304 VAL A CA 1
ATOM 2367 C C . VAL A 1 304 ? -6.73 -37.094 -1.906 1 97.25 304 VAL A C 1
ATOM 2369 O O . VAL A 1 304 ? -5.648 -37.094 -2.498 1 97.25 304 VAL A O 1
ATOM 2372 N N . ILE A 1 305 ? -7.855 -37.375 -2.494 1 97 305 ILE A N 1
ATOM 2373 C CA . ILE A 1 305 ? -7.879 -37.75 -3.906 1 97 305 ILE A CA 1
ATOM 2374 C C . ILE A 1 305 ? -7.477 -36.562 -4.758 1 97 305 ILE A C 1
ATOM 2376 O O . ILE A 1 305 ? -6.766 -36.688 -5.754 1 97 305 ILE A O 1
ATOM 2380 N N . LEU A 1 306 ? -7.996 -35.438 -4.363 1 96.81 306 LEU A N 1
ATOM 2381 C CA . LEU A 1 306 ? -7.621 -34.219 -5.086 1 96.81 306 LEU A CA 1
ATOM 2382 C C . LEU A 1 306 ? -6.121 -33.969 -4.961 1 96.81 306 LEU A C 1
ATOM 2384 O O . LEU A 1 306 ? -5.484 -33.5 -5.918 1 96.81 306 LEU A O 1
ATOM 2388 N N . TYR A 1 307 ? -5.598 -34.125 -3.791 1 97.31 307 TYR A N 1
ATOM 2389 C CA . TYR A 1 307 ? -4.164 -33.969 -3.568 1 97.31 307 TYR A CA 1
ATOM 2390 C C . TYR A 1 307 ? -3.357 -34.906 -4.445 1 97.31 307 TYR A C 1
ATOM 2392 O O . TYR A 1 307 ? -2.396 -34.5 -5.098 1 97.31 307 TYR A O 1
ATOM 2400 N N . VAL A 1 308 ? -3.762 -36.125 -4.445 1 97.31 308 VAL A N 1
ATOM 2401 C CA . VAL A 1 308 ? -3.078 -37.156 -5.254 1 97.31 308 VAL A CA 1
ATOM 2402 C C . VAL A 1 308 ? -3.207 -36.781 -6.734 1 97.31 308 VAL A C 1
ATOM 2404 O O . VAL A 1 308 ? -2.246 -36.938 -7.496 1 97.31 308 VAL A O 1
ATOM 2407 N N . ALA A 1 309 ? -4.387 -36.375 -7.113 1 96.75 309 ALA A N 1
ATOM 2408 C CA . ALA A 1 309 ? -4.617 -35.969 -8.492 1 96.75 309 ALA A CA 1
ATOM 2409 C C . ALA A 1 309 ? -3.703 -34.812 -8.883 1 96.75 309 ALA A C 1
ATOM 2411 O O . ALA A 1 309 ? -3.164 -34.781 -9.984 1 96.75 309 ALA A O 1
ATOM 2412 N N . ALA A 1 310 ? -3.594 -33.875 -8 1 96.06 310 ALA A N 1
ATOM 2413 C CA . ALA A 1 310 ? -2.752 -32.719 -8.258 1 96.06 310 ALA A CA 1
ATOM 2414 C C . ALA A 1 310 ? -1.288 -33.125 -8.414 1 96.06 310 ALA A C 1
ATOM 2416 O O . ALA A 1 310 ? -0.617 -32.688 -9.359 1 96.06 310 ALA A O 1
ATOM 2417 N N . VAL A 1 311 ? -0.788 -33.938 -7.539 1 96.44 311 VAL A N 1
ATOM 2418 C CA . VAL A 1 311 ? 0.612 -34.344 -7.531 1 96.44 311 VAL A CA 1
ATOM 2419 C C . VAL A 1 311 ? 0.894 -35.25 -8.734 1 96.44 311 VAL A C 1
ATOM 2421 O O . VAL A 1 311 ? 1.875 -35.031 -9.453 1 96.44 311 VAL A O 1
ATOM 2424 N N . LEU A 1 312 ? 0.027 -36.188 -8.969 1 96.94 312 LEU A N 1
ATOM 2425 C CA . LEU A 1 312 ? 0.222 -37.125 -10.062 1 96.94 312 LEU A CA 1
ATOM 2426 C C . LEU A 1 312 ? 0.038 -36.438 -11.414 1 96.94 312 LEU A C 1
ATOM 2428 O O . LEU A 1 312 ? 0.703 -36.781 -12.391 1 96.94 312 LEU A O 1
ATOM 2432 N N . GLY A 1 313 ? -0.911 -35.562 -11.445 1 96.44 313 GLY A N 1
ATOM 2433 C CA . GLY A 1 313 ? -1.131 -34.812 -12.688 1 96.44 313 GLY A CA 1
ATOM 2434 C C . GLY A 1 313 ? 0.113 -34.125 -13.195 1 96.44 313 GLY A C 1
ATOM 2435 O O . GLY A 1 313 ? 0.476 -34.25 -14.367 1 96.44 313 GLY A O 1
ATOM 2436 N N . LYS A 1 314 ? 0.72 -33.406 -12.297 1 96.19 314 LYS A N 1
ATOM 2437 C CA . LYS A 1 314 ? 1.939 -32.688 -12.688 1 96.19 314 LYS A CA 1
ATOM 2438 C C . LYS A 1 314 ? 3.094 -33.656 -12.898 1 96.19 314 LYS A C 1
ATOM 2440 O O . LYS A 1 314 ? 3.889 -33.5 -13.828 1 96.19 314 LYS A O 1
ATOM 2445 N N . LEU A 1 315 ? 3.199 -34.656 -12.039 1 97.12 315 LEU A N 1
ATOM 2446 C CA . LEU A 1 315 ? 4.277 -35.625 -12.148 1 97.12 315 LEU A CA 1
ATOM 2447 C C . LEU A 1 315 ? 4.23 -36.344 -13.492 1 97.12 315 LEU A C 1
ATOM 2449 O O . LEU A 1 315 ? 5.238 -36.406 -14.203 1 97.12 315 LEU A O 1
ATOM 2453 N N . ILE A 1 316 ? 3.102 -36.844 -13.836 1 97.69 316 ILE A N 1
ATOM 2454 C CA . ILE A 1 316 ? 2.955 -37.625 -15.07 1 97.69 316 ILE A CA 1
ATOM 2455 C C . ILE A 1 316 ? 3.037 -36.688 -16.266 1 97.69 316 ILE A C 1
ATOM 2457 O O . ILE A 1 316 ? 3.795 -36.938 -17.219 1 97.69 316 ILE A O 1
ATOM 2461 N N . GLY A 1 317 ? 2.271 -35.625 -16.234 1 97.31 317 GLY A N 1
ATOM 2462 C CA . GLY A 1 317 ? 2.207 -34.688 -17.359 1 97.31 317 GLY A CA 1
ATOM 2463 C C . GLY A 1 317 ? 3.549 -34.094 -17.703 1 97.31 317 GLY A C 1
ATOM 2464 O O . GLY A 1 317 ? 3.992 -34.125 -18.844 1 97.31 317 GLY A O 1
ATOM 2465 N N . CYS A 1 318 ? 4.195 -33.531 -16.75 1 97.38 318 CYS A N 1
ATOM 2466 C CA . CYS A 1 318 ? 5.461 -32.844 -16.984 1 97.38 318 CYS A CA 1
ATOM 2467 C C . CYS A 1 318 ? 6.562 -33.844 -17.312 1 97.38 318 CYS A C 1
ATOM 2469 O O . CYS A 1 318 ? 7.438 -33.531 -18.141 1 97.38 318 CYS A O 1
ATOM 2471 N N . SER A 1 319 ? 6.559 -35.031 -16.641 1 97.75 319 SER A N 1
ATOM 2472 C CA . SER A 1 319 ? 7.559 -36.062 -16.953 1 97.75 319 SER A CA 1
ATOM 2473 C C . SER A 1 319 ? 7.426 -36.531 -18.391 1 97.75 319 SER A C 1
ATOM 2475 O O . SER A 1 319 ? 8.43 -36.75 -19.078 1 97.75 319 SER A O 1
ATOM 2477 N N . LEU A 1 320 ? 6.219 -36.781 -18.797 1 97.62 320 LEU A N 1
ATOM 2478 C CA . LEU A 1 320 ? 6 -37.188 -20.172 1 97.62 320 LEU A CA 1
ATOM 2479 C C . LEU A 1 320 ? 6.457 -36.094 -21.141 1 97.62 320 LEU A C 1
ATOM 2481 O O . LEU A 1 320 ? 6.961 -36.406 -22.234 1 97.62 320 LEU A O 1
ATOM 2485 N N . GLY A 1 321 ? 6.246 -34.875 -20.781 1 97.06 321 GLY A N 1
ATOM 2486 C CA . GLY A 1 321 ? 6.738 -33.75 -21.594 1 97.06 321 GLY A CA 1
ATOM 2487 C C . GLY A 1 321 ? 8.242 -33.781 -21.781 1 97.06 321 GLY A C 1
ATOM 2488 O O . GLY A 1 321 ? 8.75 -33.5 -22.859 1 97.06 321 GLY A O 1
ATOM 2489 N N . MET A 1 322 ? 8.914 -34.125 -20.719 1 96.88 322 MET A N 1
ATOM 2490 C CA . MET A 1 322 ? 10.367 -34.25 -20.781 1 96.88 322 MET A CA 1
ATOM 2491 C C . MET A 1 322 ? 10.781 -35.438 -21.641 1 96.88 322 MET A C 1
ATOM 2493 O O . MET A 1 322 ? 11.742 -35.344 -22.406 1 96.88 322 MET A O 1
ATOM 2497 N N . LYS A 1 323 ? 10.031 -36.5 -21.562 1 97.12 323 LYS A N 1
ATOM 2498 C CA . LYS A 1 323 ? 10.359 -37.719 -22.281 1 97.12 323 LYS A CA 1
ATOM 2499 C C . LYS A 1 323 ? 10.203 -37.531 -23.797 1 97.12 323 LYS A C 1
ATOM 2501 O O . LYS A 1 323 ? 10.922 -38.156 -24.578 1 97.12 323 LYS A O 1
ATOM 2506 N N . ILE A 1 324 ? 9.367 -36.75 -24.188 1 96.62 324 ILE A N 1
ATOM 2507 C CA . ILE A 1 324 ? 9.148 -36.469 -25.594 1 96.62 324 ILE A CA 1
ATOM 2508 C C . ILE A 1 324 ? 10.43 -35.906 -26.219 1 96.62 324 ILE A C 1
ATOM 2510 O O . ILE A 1 324 ? 10.711 -36.125 -27.391 1 96.62 324 ILE A O 1
ATOM 2514 N N . PHE A 1 325 ? 11.211 -35.219 -25.438 1 95.5 325 PHE A N 1
ATOM 2515 C CA . PHE A 1 325 ? 12.422 -34.562 -25.938 1 95.5 325 PHE A CA 1
ATOM 2516 C C . PHE A 1 325 ? 13.641 -35.438 -25.641 1 95.5 325 PHE A C 1
ATOM 2518 O O . PHE A 1 325 ? 14.781 -34.969 -25.719 1 95.5 325 PHE A O 1
ATOM 2525 N N . GLY A 1 326 ? 13.438 -36.594 -25.109 1 94.88 326 GLY A N 1
ATOM 2526 C CA . GLY A 1 326 ? 14.508 -37.594 -25.031 1 94.88 326 GLY A CA 1
ATOM 2527 C C . GLY A 1 326 ? 15.227 -37.562 -23.688 1 94.88 326 GLY A C 1
ATOM 2528 O O . GLY A 1 326 ? 16.266 -38.219 -23.531 1 94.88 326 GLY A O 1
ATOM 2529 N N . PHE A 1 327 ? 14.719 -36.938 -22.75 1 95.31 327 PHE A N 1
ATOM 2530 C CA . PHE A 1 327 ? 15.367 -36.938 -21.438 1 95.31 327 PHE A CA 1
ATOM 2531 C C . PHE A 1 327 ? 15.188 -38.25 -20.734 1 95.31 327 PHE A C 1
ATOM 2533 O O . PHE A 1 327 ? 14.242 -39 -21.016 1 95.31 327 PHE A O 1
ATOM 2540 N N . ASP A 1 328 ? 16.078 -38.562 -19.859 1 95.12 328 ASP A N 1
ATOM 2541 C CA . ASP A 1 328 ? 15.938 -39.812 -19.078 1 95.12 328 ASP A CA 1
ATOM 2542 C C . ASP A 1 328 ? 14.867 -39.656 -18 1 95.12 328 ASP A C 1
ATOM 2544 O O . ASP A 1 328 ? 14.453 -38.531 -17.688 1 95.12 328 ASP A O 1
ATOM 2548 N N . TRP A 1 329 ? 14.445 -40.75 -17.438 1 95.56 329 TRP A N 1
ATOM 2549 C CA . TRP A 1 329 ? 13.352 -40.75 -16.484 1 95.56 329 TRP A CA 1
ATOM 2550 C C . TRP A 1 329 ? 13.75 -40.031 -15.195 1 95.56 329 TRP A C 1
ATOM 2552 O O . TRP A 1 329 ? 12.914 -39.438 -14.523 1 95.56 329 TRP A O 1
ATOM 2562 N N . LYS A 1 330 ? 14.992 -40.062 -14.867 1 95.12 330 LYS A N 1
ATOM 2563 C CA . LYS A 1 330 ? 15.461 -39.375 -13.664 1 95.12 330 LYS A CA 1
ATOM 2564 C C . LYS A 1 330 ? 15.25 -37.875 -13.758 1 95.12 330 LYS A C 1
ATOM 2566 O O . LYS A 1 330 ? 14.695 -37.25 -12.844 1 95.12 330 LYS A O 1
ATOM 2571 N N . LYS A 1 331 ? 15.664 -37.375 -14.891 1 95.06 331 LYS A N 1
ATOM 2572 C CA . LYS A 1 331 ? 15.492 -35.938 -15.109 1 95.06 331 LYS A CA 1
ATOM 2573 C C . LYS A 1 331 ? 14.016 -35.594 -15.297 1 95.06 331 LYS A C 1
ATOM 2575 O O . LYS A 1 331 ? 13.562 -34.531 -14.852 1 95.06 331 LYS A O 1
ATOM 2580 N N . ALA A 1 332 ? 13.328 -36.5 -15.93 1 96.94 332 ALA A N 1
ATOM 2581 C CA . ALA A 1 332 ? 11.906 -36.281 -16.188 1 96.94 332 ALA A CA 1
ATOM 2582 C C . ALA A 1 332 ? 11.117 -36.188 -14.891 1 96.94 332 ALA A C 1
ATOM 2584 O O . ALA A 1 332 ? 10.297 -35.281 -14.703 1 96.94 332 ALA A O 1
ATOM 2585 N N . PHE A 1 333 ? 11.375 -37.125 -13.977 1 96.56 333 PHE A N 1
ATOM 2586 C CA . PHE A 1 333 ? 10.68 -37.125 -12.695 1 96.56 333 PHE A CA 1
ATOM 2587 C C . PHE A 1 333 ? 11.062 -35.906 -11.859 1 96.56 333 PHE A C 1
ATOM 2589 O O . PHE A 1 333 ? 10.234 -35.375 -11.117 1 96.56 333 PHE A O 1
ATOM 2596 N N . LEU A 1 334 ? 12.266 -35.5 -12.039 1 95.56 334 LEU A N 1
ATOM 2597 C CA . LEU A 1 334 ? 12.719 -34.344 -11.297 1 95.56 334 LEU A CA 1
ATOM 2598 C C . LEU A 1 334 ? 11.93 -33.094 -11.688 1 95.56 334 LEU A C 1
ATOM 2600 O O . LEU A 1 334 ? 11.484 -32.312 -10.828 1 95.56 334 LEU A O 1
ATOM 2604 N N . VAL A 1 335 ? 11.758 -32.938 -12.938 1 95.5 335 VAL A N 1
ATOM 2605 C CA . VAL A 1 335 ? 11 -31.812 -13.453 1 95.5 335 VAL A CA 1
ATOM 2606 C C . VAL A 1 335 ? 9.531 -31.953 -13.047 1 95.5 335 VAL A C 1
ATOM 2608 O O . VAL A 1 335 ? 8.891 -30.969 -12.664 1 95.5 335 VAL A O 1
ATOM 2611 N N . GLY A 1 336 ? 9 -33.156 -13.164 1 96.38 336 GLY A N 1
ATOM 2612 C CA . GLY A 1 336 ? 7.625 -33.375 -12.75 1 96.38 336 GLY A CA 1
ATOM 2613 C C . GLY A 1 336 ? 7.367 -33.031 -11.297 1 96.38 336 GLY A C 1
ATOM 2614 O O . GLY A 1 336 ? 6.352 -32.438 -10.969 1 96.38 336 GLY A O 1
ATOM 2615 N N . ILE A 1 337 ? 8.266 -33.406 -10.445 1 95.94 337 ILE A N 1
ATOM 2616 C CA . ILE A 1 337 ? 8.148 -33.094 -9.023 1 95.94 337 ILE A CA 1
ATOM 2617 C C . ILE A 1 337 ? 8.289 -31.594 -8.797 1 95.94 337 ILE A C 1
ATOM 2619 O O . ILE A 1 337 ? 7.535 -31 -8.023 1 95.94 337 ILE A O 1
ATOM 2623 N N . GLY A 1 338 ? 9.195 -31 -9.516 1 94 338 GLY A N 1
ATOM 2624 C CA . GLY A 1 338 ? 9.461 -29.578 -9.359 1 94 338 GLY A CA 1
ATOM 2625 C C . GLY A 1 338 ? 8.297 -28.703 -9.781 1 94 338 GLY A C 1
ATOM 2626 O O . GLY A 1 338 ? 8.156 -27.578 -9.297 1 94 338 GLY A O 1
ATOM 2627 N N . MET A 1 339 ? 7.465 -29.25 -10.594 1 94.31 339 MET A N 1
ATOM 2628 C CA . MET A 1 339 ? 6.332 -28.5 -11.117 1 94.31 339 MET A CA 1
ATOM 2629 C C . MET A 1 339 ? 5.082 -28.734 -10.273 1 94.31 339 MET A C 1
ATOM 2631 O O . MET A 1 339 ? 3.996 -28.266 -10.625 1 94.31 339 MET A O 1
ATOM 2635 N N . GLY A 1 340 ? 5.195 -29.297 -9.172 1 93.69 340 GLY A N 1
ATOM 2636 C CA . GLY A 1 340 ? 4.043 -29.766 -8.414 1 93.69 340 GLY A CA 1
ATOM 2637 C C . GLY A 1 340 ? 3.508 -28.734 -7.441 1 93.69 340 GLY A C 1
ATOM 2638 O O . GLY A 1 340 ? 2.377 -28.859 -6.965 1 93.69 340 GLY A O 1
ATOM 2639 N N . GLY A 1 341 ? 4.254 -27.734 -7.219 1 90.94 341 GLY A N 1
ATOM 2640 C CA . GLY A 1 341 ? 3.863 -26.781 -6.195 1 90.94 341 GLY A CA 1
ATOM 2641 C C . GLY A 1 341 ? 2.865 -25.75 -6.688 1 90.94 341 GLY A C 1
ATOM 2642 O O . GLY A 1 341 ? 3.045 -25.172 -7.762 1 90.94 341 GLY A O 1
ATOM 2643 N N . ARG A 1 342 ? 1.763 -25.688 -5.914 1 88.31 342 ARG A N 1
ATOM 2644 C CA . ARG A 1 342 ? 0.782 -24.641 -6.195 1 88.31 342 ARG A CA 1
ATOM 2645 C C . ARG A 1 342 ? 1.007 -23.422 -5.309 1 88.31 342 ARG A C 1
ATOM 2647 O O . ARG A 1 342 ? 1.725 -23.5 -4.309 1 88.31 342 ARG A O 1
ATOM 2654 N N . GLY A 1 343 ? 0.378 -22.25 -5.727 1 80.5 343 GLY A N 1
ATOM 2655 C CA . GLY A 1 343 ? 0.715 -21.047 -4.973 1 80.5 343 GLY A CA 1
ATOM 2656 C C . GLY A 1 343 ? -0.288 -19.922 -5.152 1 80.5 343 GLY A C 1
ATOM 2657 O O . GLY A 1 343 ? -1.493 -20.125 -5.004 1 80.5 343 GLY A O 1
ATOM 2658 N N . SER A 1 344 ? 0.282 -18.719 -5.566 1 80.5 344 SER A N 1
ATOM 2659 C CA . SER A 1 344 ? -0.428 -17.438 -5.48 1 80.5 344 SER A CA 1
ATOM 2660 C C . SER A 1 344 ? -1.54 -17.359 -6.52 1 80.5 344 SER A C 1
ATOM 2662 O O . SER A 1 344 ? -2.676 -17 -6.195 1 80.5 344 SER A O 1
ATOM 2664 N N . LEU A 1 345 ? -1.276 -17.75 -7.73 1 82.25 345 LEU A N 1
ATOM 2665 C CA . LEU A 1 345 ? -2.252 -17.594 -8.805 1 82.25 345 LEU A CA 1
ATOM 2666 C C . LEU A 1 345 ? -3.43 -18.547 -8.617 1 82.25 345 LEU A C 1
ATOM 2668 O O . LEU A 1 345 ? -4.574 -18.188 -8.898 1 82.25 345 LEU A O 1
ATOM 2672 N N . ASP A 1 346 ? -3.15 -19.734 -8.172 1 88.62 346 ASP A N 1
ATOM 2673 C CA . ASP A 1 346 ? -4.219 -20.703 -7.93 1 88.62 346 ASP A CA 1
ATOM 2674 C C . ASP A 1 346 ? -5.164 -20.203 -6.836 1 88.62 346 ASP A C 1
ATOM 2676 O O . ASP A 1 346 ? -6.383 -20.344 -6.949 1 88.62 346 ASP A O 1
ATOM 2680 N N . ILE A 1 347 ? -4.57 -19.641 -5.891 1 89.5 347 ILE A N 1
ATOM 2681 C CA . ILE A 1 347 ? -5.363 -19.172 -4.762 1 89.5 347 ILE A CA 1
ATOM 2682 C C . ILE A 1 347 ? -6.188 -17.953 -5.184 1 89.5 347 ILE A C 1
ATOM 2684 O O . ILE A 1 347 ? -7.328 -17.781 -4.746 1 89.5 347 ILE A O 1
ATOM 2688 N N . ALA A 1 348 ? -5.621 -17.156 -6.012 1 86.38 348 ALA A N 1
ATOM 2689 C CA . ALA A 1 348 ? -6.352 -16.016 -6.547 1 86.38 348 ALA A CA 1
ATOM 2690 C C . ALA A 1 348 ? -7.562 -16.469 -7.355 1 86.38 348 ALA A C 1
ATOM 2692 O O . ALA A 1 348 ? -8.656 -15.898 -7.223 1 86.38 348 ALA A O 1
ATOM 2693 N N . ILE A 1 349 ? -7.375 -17.438 -8.125 1 85.44 349 ILE A N 1
ATOM 2694 C CA . ILE A 1 349 ? -8.445 -17.984 -8.953 1 85.44 349 ILE A CA 1
ATOM 2695 C C . ILE A 1 349 ? -9.516 -18.625 -8.062 1 85.44 349 ILE A C 1
ATOM 2697 O O . ILE A 1 349 ? -10.711 -18.5 -8.336 1 85.44 349 ILE A O 1
ATOM 2701 N N . LEU A 1 350 ? -9.031 -19.266 -7.062 1 91.44 350 LEU A N 1
ATOM 2702 C CA . LEU A 1 350 ? -9.945 -19.922 -6.137 1 91.44 350 LEU A CA 1
ATOM 2703 C C . LEU A 1 350 ? -10.875 -18.906 -5.473 1 91.44 350 LEU A C 1
ATOM 2705 O O . LEU A 1 350 ? -12.07 -19.156 -5.324 1 91.44 350 LEU A O 1
ATOM 2709 N N . LYS A 1 351 ? -10.289 -17.812 -5.066 1 90.19 351 LYS A N 1
ATOM 2710 C CA . LYS A 1 351 ? -11.094 -16.75 -4.469 1 90.19 351 LYS A CA 1
ATOM 2711 C C . LYS A 1 351 ? -12.172 -16.266 -5.438 1 90.19 351 LYS A C 1
ATOM 2713 O O . LYS A 1 351 ? -13.32 -16.078 -5.043 1 90.19 351 LYS A O 1
ATOM 2718 N N . PHE A 1 352 ? -11.805 -16.156 -6.605 1 84.19 352 PHE A N 1
ATOM 2719 C CA . PHE A 1 352 ? -12.727 -15.711 -7.645 1 84.19 352 PHE A CA 1
ATOM 2720 C C . PHE A 1 352 ? -13.852 -16.719 -7.844 1 84.19 352 PHE A C 1
ATOM 2722 O O . PHE A 1 352 ? -15.016 -16.344 -7.969 1 84.19 352 PHE A O 1
ATOM 2729 N N . GLY A 1 353 ? -13.547 -17.938 -7.895 1 89.19 353 GLY A N 1
ATOM 2730 C CA . GLY A 1 353 ? -14.547 -18.984 -8.07 1 89.19 353 GLY A CA 1
ATOM 2731 C C . GLY A 1 353 ? -15.57 -19.031 -6.953 1 89.19 353 GLY A C 1
ATOM 2732 O O . GLY A 1 353 ? -16.75 -19.281 -7.199 1 89.19 353 GLY A O 1
ATOM 2733 N N . LEU A 1 354 ? -15.117 -18.812 -5.777 1 92.5 354 LEU A N 1
ATOM 2734 C CA . LEU A 1 354 ? -16.031 -18.797 -4.637 1 92.5 354 LEU A CA 1
ATOM 2735 C C . LEU A 1 354 ? -16.953 -17.594 -4.695 1 92.5 354 LEU A C 1
ATOM 2737 O O . LEU A 1 354 ? -18.172 -17.719 -4.469 1 92.5 354 LEU A O 1
ATOM 2741 N N . GLU A 1 355 ? -16.406 -16.484 -5.02 1 88.19 355 GLU A N 1
ATOM 2742 C CA . GLU A 1 355 ? -17.172 -15.25 -5.047 1 88.19 355 GLU A CA 1
ATOM 2743 C C . GLU A 1 355 ? -18.219 -15.273 -6.16 1 88.19 355 GLU A C 1
ATOM 2745 O O . GLU A 1 355 ? -19.297 -14.711 -6.008 1 88.19 355 GLU A O 1
ATOM 2750 N N . LYS A 1 356 ? -17.906 -15.945 -7.223 1 85.62 356 LYS A N 1
ATOM 2751 C CA . LYS A 1 356 ? -18.828 -16 -8.359 1 85.62 356 LYS A CA 1
ATOM 2752 C C . LYS A 1 356 ? -19.781 -17.188 -8.242 1 85.62 356 LYS A C 1
ATOM 2754 O O . LYS A 1 356 ? -20.656 -17.375 -9.094 1 85.62 356 LYS A O 1
ATOM 2759 N N . GLY A 1 357 ? -19.578 -18 -7.242 1 89.88 357 GLY A N 1
ATOM 2760 C CA . GLY A 1 357 ? -20.484 -19.109 -6.973 1 89.88 357 GLY A CA 1
ATOM 2761 C C . GLY A 1 357 ? -20.219 -20.328 -7.836 1 89.88 357 GLY A C 1
ATOM 2762 O O . GLY A 1 357 ? -21.078 -21.188 -7.984 1 89.88 357 GLY A O 1
ATOM 2763 N N . LEU A 1 358 ? -19.062 -20.391 -8.438 1 89.25 358 LEU A N 1
ATOM 2764 C CA . LEU A 1 358 ? -18.688 -21.547 -9.25 1 89.25 358 LEU A CA 1
ATOM 2765 C C . LEU A 1 358 ? -18.406 -22.766 -8.383 1 89.25 358 LEU A C 1
ATOM 2767 O O . LEU A 1 358 ? -18.562 -23.906 -8.828 1 89.25 358 LEU A O 1
ATOM 2771 N N . ILE A 1 359 ? -17.906 -22.453 -7.203 1 92.62 359 ILE A N 1
ATOM 2772 C CA . ILE A 1 359 ? -17.641 -23.5 -6.23 1 92.62 359 ILE A CA 1
ATOM 2773 C C . ILE A 1 359 ? -18.234 -23.109 -4.875 1 92.62 359 ILE A C 1
ATOM 2775 O O . ILE A 1 359 ? -18.484 -21.938 -4.617 1 92.62 359 ILE A O 1
ATOM 2779 N N . ASP A 1 360 ? -18.469 -24.094 -4.121 1 93.81 360 ASP A N 1
ATOM 2780 C CA . ASP A 1 360 ? -18.984 -23.844 -2.783 1 93.81 360 ASP A CA 1
ATOM 2781 C C . ASP A 1 360 ? -17.875 -23.844 -1.748 1 93.81 360 ASP A C 1
ATOM 2783 O O . ASP A 1 360 ? -16.703 -24.016 -2.094 1 93.81 360 ASP A O 1
ATOM 2787 N N . GLN A 1 361 ? -18.203 -23.672 -0.56 1 95.06 361 GLN A N 1
ATOM 2788 C CA . GLN A 1 361 ? -17.25 -23.531 0.533 1 95.06 361 GLN A CA 1
ATOM 2789 C C . GLN A 1 361 ? -16.484 -24.828 0.769 1 95.06 361 GLN A C 1
ATOM 2791 O O . GLN A 1 361 ? -15.312 -24.797 1.155 1 95.06 361 GLN A O 1
ATOM 2796 N N . SER A 1 362 ? -17.141 -25.906 0.56 1 94.44 362 SER A N 1
ATOM 2797 C CA . SER A 1 362 ? -16.5 -27.203 0.769 1 94.44 362 SER A CA 1
ATOM 2798 C C . SER A 1 362 ? -15.383 -27.438 -0.246 1 94.44 362 SER A C 1
ATOM 2800 O O . SER A 1 362 ? -14.289 -27.844 0.117 1 94.44 362 SER A O 1
ATOM 2802 N N . LEU A 1 363 ? -15.734 -27.172 -1.459 1 94.44 363 LEU A N 1
ATOM 2803 C CA . LEU A 1 363 ? -14.734 -27.328 -2.506 1 94.44 363 LEU A CA 1
ATOM 2804 C C . LEU A 1 363 ? -13.617 -26.297 -2.344 1 94.44 363 LEU A C 1
ATOM 2806 O O . LEU A 1 363 ? -12.445 -26.609 -2.568 1 94.44 363 LEU A O 1
ATOM 2810 N N . PHE A 1 364 ? -14 -25.125 -1.98 1 95.38 364 PHE A N 1
ATOM 2811 C CA . PHE A 1 364 ? -13.023 -24.062 -1.729 1 95.38 364 PHE A CA 1
ATOM 2812 C C . PHE A 1 364 ? -12.023 -24.5 -0.666 1 95.38 364 PHE A C 1
ATOM 2814 O O . PHE A 1 364 ? -10.812 -24.438 -0.886 1 95.38 364 PHE A O 1
ATOM 2821 N N . ALA A 1 365 ? -12.508 -24.953 0.374 1 95.69 365 ALA A N 1
ATOM 2822 C CA . ALA A 1 365 ? -11.672 -25.375 1.496 1 95.69 365 ALA A CA 1
ATOM 2823 C C . ALA A 1 365 ? -10.773 -26.547 1.104 1 95.69 365 ALA A C 1
ATOM 2825 O O . ALA A 1 365 ? -9.594 -26.578 1.472 1 95.69 365 ALA A O 1
ATOM 2826 N N . SER A 1 366 ? -11.312 -27.453 0.386 1 95.44 366 SER A N 1
ATOM 2827 C CA . SER A 1 366 ? -10.562 -28.625 -0.028 1 95.44 366 SER A CA 1
ATOM 2828 C C . SER A 1 366 ? -9.375 -28.25 -0.901 1 95.44 366 SER A C 1
ATOM 2830 O O . SER A 1 366 ? -8.266 -28.75 -0.708 1 95.44 366 SER A O 1
ATOM 2832 N N . ILE A 1 367 ? -9.625 -27.375 -1.799 1 95.56 367 ILE A N 1
ATOM 2833 C CA . ILE A 1 367 ? -8.578 -27.016 -2.744 1 95.56 367 ILE A CA 1
ATOM 2834 C C . ILE A 1 367 ? -7.527 -26.156 -2.041 1 95.56 367 ILE A C 1
ATOM 2836 O O . ILE A 1 367 ? -6.332 -26.266 -2.338 1 95.56 367 ILE A O 1
ATOM 2840 N N . VAL A 1 368 ? -7.965 -25.312 -1.129 1 95.62 368 VAL A N 1
ATOM 2841 C CA . VAL A 1 368 ? -7.012 -24.531 -0.343 1 95.62 368 VAL A CA 1
ATOM 2842 C C . VAL A 1 368 ? -6.055 -25.484 0.386 1 95.62 368 VAL A C 1
ATOM 2844 O O . VAL A 1 368 ? -4.84 -25.281 0.369 1 95.62 368 VAL A O 1
ATOM 2847 N N . ILE A 1 369 ? -6.586 -26.484 0.954 1 95.56 369 ILE A N 1
ATOM 2848 C CA . ILE A 1 369 ? -5.785 -27.453 1.692 1 95.56 369 ILE A CA 1
ATOM 2849 C C . ILE A 1 369 ? -4.828 -28.172 0.738 1 95.56 369 ILE A C 1
ATOM 2851 O O . ILE A 1 369 ? -3.643 -28.328 1.044 1 95.56 369 ILE A O 1
ATOM 2855 N N . VAL A 1 370 ? -5.348 -28.547 -0.367 1 95.75 370 VAL A N 1
ATOM 2856 C CA . VAL A 1 370 ? -4.539 -29.234 -1.363 1 95.75 370 VAL A CA 1
ATOM 2857 C C . VAL A 1 370 ? -3.395 -28.344 -1.817 1 95.75 370 VAL A C 1
ATOM 2859 O O . VAL A 1 370 ? -2.252 -28.781 -1.935 1 95.75 370 VAL A O 1
ATOM 2862 N N . SER A 1 371 ? -3.73 -27.078 -2.098 1 94.06 371 SER A N 1
ATOM 2863 C CA . SER A 1 371 ? -2.721 -26.125 -2.533 1 94.06 371 SER A CA 1
ATOM 2864 C C . SER A 1 371 ? -1.633 -25.953 -1.478 1 94.06 371 SER A C 1
ATOM 2866 O O . SER A 1 371 ? -0.445 -25.906 -1.804 1 94.06 371 SER A O 1
ATOM 2868 N N . MET A 1 372 ? -2.02 -25.875 -0.272 1 93.56 372 MET A N 1
ATOM 2869 C CA . MET A 1 372 ? -1.058 -25.719 0.815 1 93.56 372 MET A CA 1
ATOM 2870 C C . MET A 1 372 ? -0.198 -26.969 0.959 1 93.56 372 MET A C 1
ATOM 2872 O O . MET A 1 372 ? 1.012 -26.875 1.169 1 93.56 372 MET A O 1
ATOM 2876 N N . LEU A 1 373 ? -0.811 -28.078 0.826 1 94.81 373 LEU A N 1
ATOM 2877 C CA . LEU A 1 373 ? -0.081 -29.344 0.941 1 94.81 373 LEU A CA 1
ATOM 2878 C C . LEU A 1 373 ? 0.951 -29.484 -0.174 1 94.81 373 LEU A C 1
ATOM 2880 O O . LEU A 1 373 ? 2.08 -29.906 0.068 1 94.81 373 LEU A O 1
ATOM 2884 N N . THR A 1 374 ? 0.546 -29.141 -1.343 1 94.38 374 THR A N 1
ATOM 2885 C CA . THR A 1 374 ? 1.48 -29.234 -2.457 1 94.38 374 THR A CA 1
ATOM 2886 C C . THR A 1 374 ? 2.637 -28.266 -2.289 1 94.38 374 THR A C 1
ATOM 2888 O O . THR A 1 374 ? 3.766 -28.547 -2.693 1 94.38 374 THR A O 1
ATOM 2891 N N . ALA A 1 375 ? 2.342 -27.125 -1.758 1 90.44 375 ALA A N 1
ATOM 2892 C CA . ALA A 1 375 ? 3.377 -26.109 -1.529 1 90.44 375 ALA A CA 1
ATOM 2893 C C 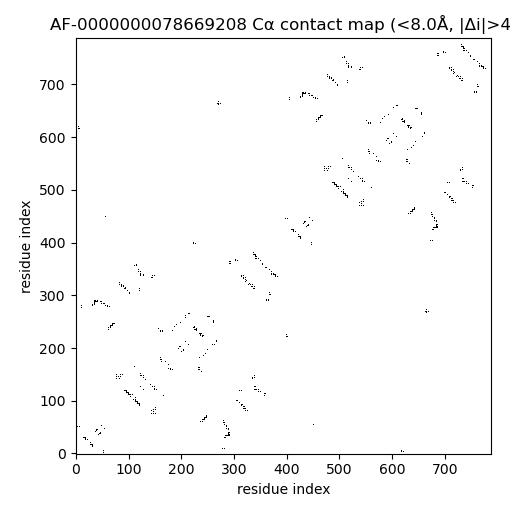. ALA A 1 375 ? 4.41 -26.609 -0.52 1 90.44 375 ALA A C 1
ATOM 2895 O O . ALA A 1 375 ? 5.586 -26.25 -0.601 1 90.44 375 ALA A O 1
ATOM 2896 N N . ILE A 1 376 ? 3.971 -27.422 0.377 1 92 376 ILE A N 1
ATOM 2897 C CA . ILE A 1 376 ? 4.852 -27.953 1.415 1 92 376 ILE A CA 1
ATOM 2898 C C . ILE A 1 376 ? 5.605 -29.172 0.886 1 92 376 ILE A C 1
ATOM 2900 O O . ILE A 1 376 ? 6.809 -29.312 1.108 1 92 376 ILE A O 1
ATOM 2904 N N . THR A 1 377 ? 4.973 -29.984 0.221 1 93.69 377 THR A N 1
ATOM 2905 C CA . THR A 1 377 ? 5.523 -31.297 -0.107 1 93.69 377 THR A CA 1
ATOM 2906 C C . THR A 1 377 ? 6.438 -31.203 -1.327 1 93.69 377 THR A C 1
ATOM 2908 O O . THR A 1 377 ? 7.398 -31.969 -1.446 1 93.69 377 THR A O 1
ATOM 2911 N N . THR A 1 378 ? 6.125 -30.328 -2.217 1 93.31 378 THR A N 1
ATOM 2912 C CA . THR A 1 378 ? 6.887 -30.266 -3.459 1 93.31 378 THR A CA 1
ATOM 2913 C C . THR A 1 378 ? 8.367 -30.031 -3.174 1 93.31 378 THR A C 1
ATOM 2915 O O . THR A 1 378 ? 9.219 -30.781 -3.656 1 93.31 378 THR A O 1
ATOM 2918 N N . PRO A 1 379 ? 8.711 -29 -2.396 1 91.06 379 PRO A N 1
ATOM 2919 C CA . PRO A 1 379 ? 10.133 -28.828 -2.102 1 91.06 379 PRO A CA 1
ATOM 2920 C C . PRO A 1 379 ? 10.742 -30.031 -1.391 1 91.06 379 PRO A C 1
ATOM 2922 O O . PRO A 1 379 ? 11.898 -30.391 -1.645 1 91.06 379 PRO A O 1
ATOM 2925 N N . GLN A 1 380 ? 10.039 -30.672 -0.579 1 92.12 380 GLN A N 1
ATOM 2926 C CA . GLN A 1 380 ? 10.531 -31.844 0.155 1 92.12 380 GLN A CA 1
ATOM 2927 C C . GLN A 1 380 ? 10.758 -33.031 -0.779 1 92.12 380 GLN A C 1
ATOM 2929 O O . GLN A 1 380 ? 11.797 -33.688 -0.715 1 92.12 380 GLN A O 1
ATOM 2934 N N . PHE A 1 381 ? 9.789 -33.281 -1.596 1 94.75 381 PHE A N 1
ATOM 2935 C CA . PHE A 1 381 ? 9.906 -34.406 -2.549 1 94.75 381 PHE A CA 1
ATOM 2936 C C . PHE A 1 381 ? 11.055 -34.125 -3.525 1 94.75 381 PHE A C 1
ATOM 2938 O O . PHE A 1 381 ? 11.758 -35.062 -3.912 1 94.75 381 PHE A O 1
ATOM 2945 N N . PHE A 1 382 ? 11.188 -32.875 -3.885 1 94.12 382 PHE A N 1
ATOM 2946 C CA . PHE A 1 382 ? 12.242 -32.531 -4.82 1 94.12 382 PHE A CA 1
ATOM 2947 C C . PHE A 1 382 ? 13.617 -32.781 -4.207 1 94.12 382 PHE A C 1
ATOM 2949 O O . PHE A 1 382 ? 14.492 -33.375 -4.848 1 94.12 382 PHE A O 1
ATOM 2956 N N . LYS A 1 383 ? 13.766 -32.344 -3.02 1 91.62 383 LYS A N 1
ATOM 2957 C CA . LYS A 1 383 ? 15.023 -32.531 -2.301 1 91.62 383 LYS A CA 1
ATOM 2958 C C . LYS A 1 383 ? 15.352 -34.031 -2.125 1 91.62 383 LYS A C 1
ATOM 2960 O O . LYS A 1 383 ? 16.484 -34.438 -2.355 1 91.62 383 LYS A O 1
ATOM 2965 N N . LEU A 1 384 ? 14.391 -34.781 -1.733 1 93.25 384 LEU A N 1
ATOM 2966 C CA . LEU A 1 384 ? 14.578 -36.219 -1.504 1 93.25 384 LEU A CA 1
ATOM 2967 C C . LEU A 1 384 ? 14.93 -36.938 -2.803 1 93.25 384 LEU A C 1
ATOM 2969 O O . LEU A 1 384 ? 15.828 -37.781 -2.824 1 93.25 384 LEU A O 1
ATOM 2973 N N . TYR A 1 385 ? 14.242 -36.562 -3.812 1 94.31 385 TYR A N 1
ATOM 2974 C CA . TYR A 1 385 ? 14.469 -37.25 -5.094 1 94.31 385 TYR A CA 1
ATOM 2975 C C . TYR A 1 385 ? 15.828 -36.844 -5.668 1 94.31 385 TYR A C 1
ATOM 2977 O O . TYR A 1 385 ? 16.547 -37.719 -6.203 1 94.31 385 TYR A O 1
ATOM 2985 N N . LEU A 1 386 ? 16.156 -35.594 -5.609 1 91.75 386 LEU A N 1
ATOM 2986 C CA . LEU A 1 386 ? 17.453 -35.156 -6.102 1 91.75 386 LEU A CA 1
ATOM 2987 C C . LEU A 1 386 ? 18.594 -35.812 -5.34 1 91.75 386 LEU A C 1
ATOM 2989 O O . LEU A 1 386 ? 19.625 -36.156 -5.926 1 91.75 386 LEU A O 1
ATOM 2993 N N . GLY A 1 387 ? 18.391 -35.938 -4.055 1 90.5 387 GLY A N 1
ATOM 2994 C CA . GLY A 1 387 ? 19.375 -36.656 -3.252 1 90.5 387 GLY A CA 1
ATOM 2995 C C . GLY A 1 387 ? 19.562 -38.094 -3.697 1 90.5 387 GLY A C 1
ATOM 2996 O O . GLY A 1 387 ? 20.688 -38.594 -3.732 1 90.5 387 GLY A O 1
ATOM 2997 N N . LYS A 1 388 ? 18.5 -38.719 -4.062 1 91.31 388 LYS A N 1
ATOM 2998 C CA . LYS A 1 388 ? 18.562 -40.094 -4.523 1 91.31 388 LYS A CA 1
ATOM 2999 C C . LYS A 1 388 ? 19.297 -40.219 -5.859 1 91.31 388 LYS A C 1
ATOM 3001 O O . LYS A 1 388 ? 20.062 -41.156 -6.078 1 91.31 388 LYS A O 1
ATOM 3006 N N . ILE A 1 389 ? 19.031 -39.281 -6.727 1 89.75 389 ILE A N 1
ATOM 3007 C CA . ILE A 1 389 ? 19.688 -39.281 -8.039 1 89.75 389 ILE A CA 1
ATOM 3008 C C . ILE A 1 389 ? 21.188 -39.062 -7.871 1 89.75 389 ILE A C 1
ATOM 3010 O O . ILE A 1 389 ? 21.984 -39.656 -8.594 1 89.75 389 ILE A O 1
ATOM 3014 N N . ARG A 1 390 ? 21.438 -38.156 -7.027 1 86.56 390 ARG A N 1
ATOM 3015 C CA . ARG A 1 390 ? 22.844 -37.844 -6.801 1 86.56 390 ARG A CA 1
ATOM 3016 C C . ARG A 1 390 ? 23.578 -39.031 -6.184 1 86.56 390 ARG A C 1
ATOM 3018 O O . ARG A 1 390 ? 24.75 -39.281 -6.473 1 86.56 390 ARG A O 1
ATOM 3025 N N . GLU A 1 391 ? 22.953 -39.781 -5.418 1 83.44 391 GLU A N 1
ATOM 3026 C CA . GLU A 1 391 ? 23.547 -40.969 -4.793 1 83.44 391 GLU A CA 1
ATOM 3027 C C . GLU A 1 391 ? 23.75 -42.094 -5.809 1 83.44 391 GLU A C 1
ATOM 3029 O O . GLU A 1 391 ? 24.719 -42.812 -5.734 1 83.44 391 GLU A O 1
ATOM 3034 N N . ASP A 1 392 ? 22.844 -42.188 -6.73 1 77.81 392 ASP A N 1
ATOM 3035 C CA . ASP A 1 392 ? 22.938 -43.25 -7.754 1 77.81 392 ASP A CA 1
ATOM 3036 C C . ASP A 1 392 ? 24.094 -42.969 -8.703 1 77.81 392 ASP A C 1
ATOM 3038 O O . ASP A 1 392 ? 24.672 -43.906 -9.266 1 77.81 392 ASP A O 1
ATOM 3042 N N . LYS A 1 393 ? 24.453 -41.75 -8.828 1 72.56 393 LYS A N 1
ATOM 3043 C CA . LYS A 1 393 ? 25.562 -41.375 -9.703 1 72.56 393 LYS A CA 1
ATOM 3044 C C . LYS A 1 393 ? 26.891 -41.5 -8.969 1 72.56 393 LYS A C 1
ATOM 3046 O O . LYS A 1 393 ? 27.953 -41.5 -9.594 1 72.56 393 LYS A O 1
ATOM 3051 N N . ALA A 1 394 ? 26.969 -41.5 -7.68 1 61.62 394 ALA A N 1
ATOM 3052 C CA . ALA A 1 394 ? 28.219 -41.688 -6.949 1 61.62 394 ALA A CA 1
ATOM 3053 C C . ALA A 1 394 ? 28.516 -43.188 -6.781 1 61.62 394 ALA A C 1
ATOM 3055 O O . ALA A 1 394 ? 29.672 -43.594 -6.871 1 61.62 394 ALA A O 1
ATOM 3056 N N . MET B 1 1 ? -15.836 -3.971 -8.656 1 59.53 1 MET B N 1
ATOM 3057 C CA . MET B 1 1 ? -14.586 -3.836 -9.398 1 59.53 1 MET B CA 1
ATOM 3058 C C . MET B 1 1 ? -14.492 -2.467 -10.07 1 59.53 1 MET B C 1
ATOM 3060 O O . MET B 1 1 ? -13.43 -2.084 -10.562 1 59.53 1 MET B O 1
ATOM 3064 N N . GLN B 1 2 ? -15.422 -1.726 -9.969 1 69.5 2 GLN B N 1
ATOM 3065 C CA . GLN B 1 2 ? -15.547 -0.395 -10.555 1 69.5 2 GLN B CA 1
ATOM 3066 C C . GLN B 1 2 ? -14.555 0.578 -9.922 1 69.5 2 GLN B C 1
ATOM 3068 O O . GLN B 1 2 ? -14.023 1.457 -10.602 1 69.5 2 GLN B O 1
ATOM 3073 N N . TYR B 1 3 ? -14.039 0.181 -8.758 1 84.62 3 TYR B N 1
ATOM 3074 C CA . TYR B 1 3 ? -13.195 1.164 -8.086 1 84.62 3 TYR B CA 1
ATOM 3075 C C . TYR B 1 3 ? -11.773 1.113 -8.625 1 84.62 3 TYR B C 1
ATOM 3077 O O . TYR B 1 3 ? -11.023 2.086 -8.5 1 84.62 3 TYR B O 1
ATOM 3085 N N . ILE B 1 4 ? -11.492 0.055 -9.32 1 80.31 4 ILE B N 1
ATOM 3086 C CA . ILE B 1 4 ? -10.156 -0.067 -9.898 1 80.31 4 ILE B CA 1
ATOM 3087 C C . ILE B 1 4 ? -10.023 0.877 -11.086 1 80.31 4 ILE B C 1
ATOM 3089 O O . ILE B 1 4 ? -8.969 1.499 -11.281 1 80.31 4 ILE B O 1
ATOM 3093 N N . LEU B 1 5 ? -11.047 0.99 -11.781 1 81.69 5 LEU B N 1
ATOM 3094 C CA . LEU B 1 5 ? -11.062 1.941 -12.891 1 81.69 5 LEU B CA 1
ATOM 3095 C C . LEU B 1 5 ? -10.984 3.375 -12.375 1 81.69 5 LEU B C 1
ATOM 3097 O O . LEU B 1 5 ? -10.234 4.191 -12.914 1 81.69 5 LEU B O 1
ATOM 3101 N N . ASP B 1 6 ? -11.781 3.572 -11.43 1 90 6 ASP B N 1
ATOM 3102 C CA . ASP B 1 6 ? -11.766 4.898 -10.82 1 90 6 ASP B CA 1
ATOM 3103 C C . ASP B 1 6 ? -10.359 5.258 -10.328 1 90 6 ASP B C 1
ATOM 3105 O O . ASP B 1 6 ? -9.891 6.375 -10.547 1 90 6 ASP B O 1
ATOM 3109 N N . LEU B 1 7 ? -9.773 4.289 -9.758 1 88.25 7 LEU B N 1
ATOM 3110 C CA . LEU B 1 7 ? -8.445 4.488 -9.195 1 88.25 7 LEU B CA 1
ATOM 3111 C C . LEU B 1 7 ? -7.434 4.801 -10.297 1 88.25 7 LEU B C 1
ATOM 3113 O O . LEU B 1 7 ? -6.562 5.656 -10.117 1 88.25 7 LEU B O 1
ATOM 3117 N N . SER B 1 8 ? -7.582 4.137 -11.344 1 82.69 8 SER B N 1
ATOM 3118 C CA . SER B 1 8 ? -6.672 4.34 -12.469 1 82.69 8 SER B CA 1
ATOM 3119 C C . SER B 1 8 ? -6.812 5.746 -13.047 1 82.69 8 SER B C 1
ATOM 3121 O O . SER B 1 8 ? -5.812 6.434 -13.266 1 82.69 8 SER B O 1
ATOM 3123 N N . ILE B 1 9 ? -7.938 6.148 -13.242 1 87.19 9 ILE B N 1
ATOM 3124 C CA . ILE B 1 9 ? -8.203 7.465 -13.805 1 87.19 9 ILE B CA 1
ATOM 3125 C C . ILE B 1 9 ? -7.719 8.547 -12.844 1 87.19 9 ILE B C 1
ATOM 3127 O O . ILE B 1 9 ? -7.086 9.523 -13.266 1 87.19 9 ILE B O 1
ATOM 3131 N N . LEU B 1 10 ? -8 8.312 -11.648 1 92.62 10 LEU B N 1
ATOM 3132 C CA . LEU B 1 10 ? -7.625 9.289 -10.625 1 92.62 10 LEU B CA 1
ATOM 3133 C C . LEU B 1 10 ? -6.109 9.43 -10.539 1 92.62 10 LEU B C 1
ATOM 3135 O O . LEU B 1 10 ? -5.59 10.547 -10.508 1 92.62 10 LEU B O 1
ATOM 3139 N N . LEU B 1 11 ? -5.41 8.336 -10.516 1 87.88 11 LEU B N 1
ATOM 3140 C CA . LEU B 1 11 ? -3.961 8.375 -10.352 1 87.88 11 LEU B CA 1
ATOM 3141 C C . LEU B 1 11 ? -3.287 8.961 -11.586 1 87.88 11 LEU B C 1
ATOM 3143 O O . LEU B 1 11 ? -2.354 9.758 -11.469 1 87.88 11 LEU B O 1
ATOM 3147 N N . VAL B 1 12 ? -3.754 8.633 -12.711 1 83.19 12 VAL B N 1
ATOM 3148 C CA . VAL B 1 12 ? -3.176 9.148 -13.945 1 83.19 12 VAL B CA 1
ATOM 3149 C C . VAL B 1 12 ? -3.373 10.664 -14.016 1 83.19 12 VAL B C 1
ATOM 3151 O O . VAL B 1 12 ? -2.439 11.398 -14.336 1 83.19 12 VAL B O 1
ATOM 3154 N N . THR B 1 13 ? -4.531 11.031 -13.789 1 90.69 13 THR B N 1
ATOM 3155 C CA . THR B 1 13 ? -4.832 12.453 -13.836 1 90.69 13 THR B CA 1
ATOM 3156 C C . THR B 1 13 ? -4.023 13.219 -12.789 1 90.69 13 THR B C 1
ATOM 3158 O O . THR B 1 13 ? -3.445 14.266 -13.086 1 90.69 13 THR B O 1
ATOM 3161 N N . ALA B 1 14 ? -4.02 12.688 -11.602 1 92.94 14 ALA B N 1
ATOM 3162 C CA . ALA B 1 14 ? -3.305 13.344 -10.508 1 92.94 14 ALA B CA 1
ATOM 3163 C C . ALA B 1 14 ? -1.819 13.477 -10.828 1 92.94 14 ALA B C 1
ATOM 3165 O O . ALA B 1 14 ? -1.224 14.539 -10.602 1 92.94 14 ALA B O 1
ATOM 3166 N N . LYS B 1 15 ? -1.256 12.461 -11.32 1 85.19 15 LYS B N 1
ATOM 3167 C CA . LYS B 1 15 ? 0.179 12.477 -11.594 1 85.19 15 LYS B CA 1
ATOM 3168 C C . LYS B 1 15 ? 0.501 13.352 -12.805 1 85.19 15 LYS B C 1
ATOM 3170 O O . LYS B 1 15 ? 1.558 13.984 -12.852 1 85.19 15 LYS B O 1
ATOM 3175 N N . THR B 1 16 ? -0.348 13.344 -13.773 1 85.56 16 THR B N 1
ATOM 3176 C CA . THR B 1 16 ? -0.172 14.242 -14.914 1 85.56 16 THR B CA 1
ATOM 3177 C C . THR B 1 16 ? -0.21 15.703 -14.461 1 85.56 16 THR B C 1
ATOM 3179 O O . THR B 1 16 ? 0.637 16.5 -14.859 1 85.56 16 THR B O 1
ATOM 3182 N N . LEU B 1 17 ? -1.156 16 -13.656 1 92.38 17 LEU B N 1
ATOM 3183 C CA . LEU B 1 17 ? -1.257 17.344 -13.125 1 92.38 17 LEU B CA 1
ATOM 3184 C C . LEU B 1 17 ? -0.047 17.688 -12.258 1 92.38 17 LEU B C 1
ATOM 3186 O O . LEU B 1 17 ? 0.43 18.828 -12.258 1 92.38 17 LEU B O 1
ATOM 3190 N N . GLU B 1 18 ? 0.295 16.688 -11.453 1 90.44 18 GLU B N 1
ATOM 3191 C CA . GLU B 1 18 ? 1.48 16.875 -10.625 1 90.44 18 GLU B CA 1
ATOM 3192 C C . GLU B 1 18 ? 2.699 17.219 -11.469 1 90.44 18 GLU B C 1
ATOM 3194 O O . GLU B 1 18 ? 3.484 18.109 -11.109 1 90.44 18 GLU B O 1
ATOM 3199 N N . TRP B 1 19 ? 2.863 16.531 -12.523 1 84.06 19 TRP B N 1
ATOM 3200 C CA . TRP B 1 19 ? 3.973 16.781 -13.438 1 84.06 19 TRP B CA 1
ATOM 3201 C C . TRP B 1 19 ? 3.9 18.188 -14.008 1 84.06 19 TRP B C 1
ATOM 3203 O O . TRP B 1 19 ? 4.914 18.891 -14.094 1 84.06 19 TRP B O 1
ATOM 3213 N N . LEU B 1 20 ? 2.797 18.594 -14.375 1 87.25 20 LEU B N 1
ATOM 3214 C CA . LEU B 1 20 ? 2.596 19.938 -14.93 1 87.25 20 LEU B CA 1
ATOM 3215 C C . LEU B 1 20 ? 2.893 21 -13.891 1 87.25 20 LEU B C 1
ATOM 3217 O O . LEU B 1 20 ? 3.465 22.047 -14.211 1 87.25 20 LEU B O 1
ATOM 3221 N N . PHE B 1 21 ? 2.494 20.75 -12.695 1 90.5 21 PHE B N 1
ATOM 3222 C CA . PHE B 1 21 ? 2.654 21.734 -11.625 1 90.5 21 PHE B CA 1
ATOM 3223 C C . PHE B 1 21 ? 4.098 21.766 -11.141 1 90.5 21 PHE B C 1
ATOM 3225 O O . PHE B 1 21 ? 4.559 22.797 -10.641 1 90.5 21 PHE B O 1
ATOM 3232 N N . GLU B 1 22 ? 4.672 20.594 -11.211 1 82.56 22 GLU B N 1
ATOM 3233 C CA . GLU B 1 22 ? 6.07 20.547 -10.797 1 82.56 22 GLU B CA 1
ATOM 3234 C C . GLU B 1 22 ? 6.918 21.547 -11.578 1 82.56 22 GLU B C 1
ATOM 3236 O O . GLU B 1 22 ? 7.875 22.094 -11.039 1 82.56 22 GLU B O 1
ATOM 3241 N N . LYS B 1 23 ? 6.652 21.734 -12.75 1 83.12 23 LYS B N 1
ATOM 3242 C CA . LYS B 1 23 ? 7.367 22.688 -13.602 1 83.12 23 LYS B CA 1
ATOM 3243 C C . LYS B 1 23 ? 7.234 24.109 -13.062 1 83.12 23 LYS B C 1
ATOM 3245 O O . LYS B 1 23 ? 8.109 24.953 -13.289 1 83.12 23 LYS B O 1
ATOM 3250 N N . ARG B 1 24 ? 6.238 24.328 -12.336 1 83.38 24 ARG B N 1
ATOM 3251 C CA . ARG B 1 24 ? 5.988 25.656 -11.766 1 83.38 24 ARG B CA 1
ATOM 3252 C C . ARG B 1 24 ? 6.273 25.672 -10.273 1 83.38 24 ARG B C 1
ATOM 3254 O O . ARG B 1 24 ? 5.848 26.594 -9.562 1 83.38 24 ARG B O 1
ATOM 3261 N N . GLU B 1 25 ? 6.73 24.625 -9.773 1 81.12 25 GLU B N 1
ATOM 3262 C CA . GLU B 1 25 ? 7.145 24.5 -8.383 1 81.12 25 GLU B CA 1
ATOM 3263 C C . GLU B 1 25 ? 5.941 24.547 -7.441 1 81.12 25 GLU B C 1
ATOM 3265 O O . GLU B 1 25 ? 6 25.172 -6.383 1 81.12 25 GLU B O 1
ATOM 3270 N N . ILE B 1 26 ? 4.93 24.094 -7.898 1 87.12 26 ILE B N 1
ATOM 3271 C CA . ILE B 1 26 ? 3.732 23.984 -7.07 1 87.12 26 ILE B CA 1
ATOM 3272 C C . ILE B 1 26 ? 3.748 22.672 -6.305 1 87.12 26 ILE B C 1
ATOM 3274 O O . ILE B 1 26 ? 4.109 21.625 -6.855 1 87.12 26 ILE B O 1
ATOM 3278 N N . HIS B 1 27 ? 3.379 22.734 -5.098 1 85.38 27 HIS B N 1
ATOM 3279 C CA . HIS B 1 27 ? 3.377 21.562 -4.227 1 85.38 27 HIS B CA 1
ATOM 3280 C C . HIS B 1 27 ? 2.469 20.469 -4.773 1 85.38 27 HIS B C 1
ATOM 3282 O O . HIS B 1 27 ? 1.348 20.75 -5.211 1 85.38 27 HIS B O 1
ATOM 3288 N N . PRO B 1 28 ? 2.859 19.234 -4.75 1 88.5 28 PRO B N 1
ATOM 3289 C CA . PRO B 1 28 ? 2.137 18.125 -5.379 1 88.5 28 PRO B CA 1
ATOM 3290 C C . PRO B 1 28 ? 0.755 17.906 -4.77 1 88.5 28 PRO B C 1
ATOM 3292 O O . PRO B 1 28 ? -0.16 17.453 -5.457 1 88.5 28 PRO B O 1
ATOM 3295 N N . ILE B 1 29 ? 0.608 18.219 -3.562 1 89.44 29 ILE B N 1
ATOM 3296 C CA . ILE B 1 29 ? -0.651 17.984 -2.865 1 89.44 29 ILE B CA 1
ATOM 3297 C C . ILE B 1 29 ? -1.78 18.719 -3.578 1 89.44 29 ILE B C 1
ATOM 3299 O O . ILE B 1 29 ? -2.91 18.234 -3.639 1 89.44 29 ILE B O 1
ATOM 3303 N N . ILE B 1 30 ? -1.49 19.812 -4.137 1 93.38 30 ILE B N 1
ATOM 3304 C CA . ILE B 1 30 ? -2.482 20.625 -4.832 1 93.38 30 ILE B CA 1
ATOM 3305 C C . ILE B 1 30 ? -2.994 19.875 -6.059 1 93.38 30 ILE B C 1
ATOM 3307 O O . ILE B 1 30 ? -4.199 19.859 -6.32 1 93.38 30 ILE B O 1
ATOM 3311 N N . ALA B 1 31 ? -2.062 19.281 -6.773 1 94 31 ALA B N 1
ATOM 3312 C CA . ALA B 1 31 ? -2.436 18.5 -7.953 1 94 31 ALA B CA 1
ATOM 3313 C C . ALA B 1 31 ? -3.363 17.359 -7.578 1 94 31 ALA B C 1
ATOM 3315 O O . ALA B 1 31 ? -4.332 17.078 -8.289 1 94 31 ALA B O 1
ATOM 3316 N N . HIS B 1 32 ? -3.133 16.719 -6.523 1 95.44 32 HIS B N 1
ATOM 3317 C CA . HIS B 1 32 ? -3.902 15.562 -6.094 1 95.44 32 HIS B CA 1
ATOM 3318 C C . HIS B 1 32 ? -5.305 15.969 -5.648 1 95.44 32 HIS B C 1
ATOM 3320 O O . HIS B 1 32 ? -6.293 15.352 -6.062 1 95.44 32 HIS B O 1
ATOM 3326 N N . ILE B 1 33 ? -5.398 17 -4.852 1 96.31 33 ILE B N 1
ATOM 3327 C CA . ILE B 1 33 ? -6.691 17.469 -4.371 1 96.31 33 ILE B CA 1
ATOM 3328 C C . ILE B 1 33 ? -7.516 17.984 -5.547 1 96.31 33 ILE B C 1
ATOM 3330 O O . ILE B 1 33 ? -8.711 17.688 -5.656 1 96.31 33 ILE B O 1
ATOM 3334 N N . LEU B 1 34 ? -6.891 18.734 -6.395 1 96.88 34 LEU B N 1
ATOM 3335 C CA . LEU B 1 34 ? -7.582 19.281 -7.562 1 96.88 34 LEU B CA 1
ATOM 3336 C C . LEU B 1 34 ? -8.133 18.156 -8.438 1 96.88 34 LEU B C 1
ATOM 3338 O O . LEU B 1 34 ? -9.203 18.312 -9.031 1 96.88 34 LEU B O 1
ATOM 3342 N N . THR B 1 35 ? -7.367 17.125 -8.602 1 96.94 35 THR B N 1
ATOM 3343 C CA . THR B 1 35 ? -7.84 15.977 -9.359 1 96.94 35 THR B CA 1
ATOM 3344 C C . THR B 1 35 ? -9.156 15.453 -8.797 1 96.94 35 THR B C 1
ATOM 3346 O O . THR B 1 35 ? -10.102 15.203 -9.539 1 96.94 35 THR B O 1
ATOM 3349 N N . GLY B 1 36 ? -9.234 15.273 -7.496 1 97 36 GLY B N 1
ATOM 3350 C CA . GLY B 1 36 ? -10.461 14.836 -6.855 1 97 36 GLY B CA 1
ATOM 3351 C C . GLY B 1 36 ? -11.617 15.797 -7.055 1 97 36 GLY B C 1
ATOM 3352 O O . GLY B 1 36 ? -12.75 15.375 -7.312 1 97 36 GLY B O 1
ATOM 3353 N N . ILE B 1 37 ? -11.297 17.078 -6.961 1 96.62 37 ILE B N 1
ATOM 3354 C CA . ILE B 1 37 ? -12.32 18.094 -7.102 1 96.62 37 ILE B CA 1
ATOM 3355 C C . ILE B 1 37 ? -12.859 18.094 -8.531 1 96.62 37 ILE B C 1
ATOM 3357 O O . ILE B 1 37 ? -14.07 18.156 -8.742 1 96.62 37 ILE B O 1
ATOM 3361 N N . ILE B 1 38 ? -11.969 18.031 -9.484 1 97.25 38 ILE B N 1
ATOM 3362 C CA . ILE B 1 38 ? -12.336 18.125 -10.891 1 97.25 38 ILE B CA 1
ATOM 3363 C C . ILE B 1 38 ? -13.125 16.891 -11.305 1 97.25 38 ILE B C 1
ATOM 3365 O O . ILE B 1 38 ? -14.195 17 -11.914 1 97.25 38 ILE B O 1
ATOM 3369 N N . LEU B 1 39 ? -12.688 15.727 -10.914 1 97.06 39 LEU B N 1
ATOM 3370 C CA . LEU B 1 39 ? -13.312 14.484 -11.352 1 97.06 39 LEU B CA 1
ATOM 3371 C C . LEU B 1 39 ? -14.43 14.07 -10.406 1 97.06 39 LEU B C 1
ATOM 3373 O O . LEU B 1 39 ? -15.219 13.18 -10.719 1 97.06 39 LEU B O 1
ATOM 3377 N N . GLY B 1 40 ? -14.5 14.719 -9.273 1 96.56 40 GLY B N 1
ATOM 3378 C CA . GLY B 1 40 ? -15.453 14.367 -8.234 1 96.56 40 GLY B CA 1
ATOM 3379 C C . GLY B 1 40 ? -16.828 14.969 -8.461 1 96.56 40 GLY B C 1
ATOM 3380 O O . GLY B 1 40 ? -17.109 15.492 -9.547 1 96.56 40 GLY B O 1
ATOM 3381 N N . PRO B 1 41 ? -17.703 14.875 -7.523 1 95.56 41 PRO B N 1
ATOM 3382 C CA . PRO B 1 41 ? -19.094 15.289 -7.668 1 95.56 41 PRO B CA 1
ATOM 3383 C C . PRO B 1 41 ? -19.25 16.797 -7.852 1 95.56 41 PRO B C 1
ATOM 3385 O O . PRO B 1 41 ? -20.219 17.266 -8.445 1 95.56 41 PRO B O 1
ATOM 3388 N N . PHE B 1 42 ? -18.312 17.547 -7.48 1 94.12 42 PHE B N 1
ATOM 3389 C CA . PHE B 1 42 ? -18.438 19 -7.477 1 94.12 42 PHE B CA 1
ATOM 3390 C C . PHE B 1 42 ? -18.344 19.562 -8.891 1 94.12 42 PHE B C 1
ATOM 3392 O O . PHE B 1 42 ? -19.094 20.469 -9.266 1 94.12 42 PHE B O 1
ATOM 3399 N N . VAL B 1 43 ? -17.391 19.062 -9.742 1 95.56 43 VAL B N 1
ATOM 3400 C CA . VAL B 1 43 ? -17.156 19.672 -11.047 1 95.56 43 VAL B CA 1
ATOM 3401 C C . VAL B 1 43 ? -17.734 18.797 -12.148 1 95.56 43 VAL B C 1
ATOM 3403 O O . VAL B 1 43 ? -18.812 19.078 -12.68 1 95.56 43 VAL B O 1
ATOM 3406 N N . LEU B 1 44 ? -17.078 17.562 -12.359 1 96.12 44 LEU B N 1
ATOM 3407 C CA . LEU B 1 44 ? -17.469 16.734 -13.492 1 96.12 44 LEU B CA 1
ATOM 3408 C C . LEU B 1 44 ? -18.391 15.594 -13.039 1 96.12 44 LEU B C 1
ATOM 3410 O O . LEU B 1 44 ? -19.125 15.031 -13.852 1 96.12 44 LEU B O 1
ATOM 3414 N N . ASN B 1 45 ? -18.328 15.172 -11.805 1 95.25 45 ASN B N 1
ATOM 3415 C CA . ASN B 1 45 ? -19.109 14.078 -11.219 1 95.25 45 ASN B CA 1
ATOM 3416 C C . ASN B 1 45 ? -18.891 12.773 -11.977 1 95.25 45 ASN B C 1
ATOM 3418 O O . ASN B 1 45 ? -19.844 12.039 -12.234 1 95.25 45 ASN B O 1
ATOM 3422 N N . VAL B 1 46 ? -17.688 12.5 -12.375 1 93.75 46 VAL B N 1
ATOM 3423 C CA . VAL B 1 46 ? -17.328 11.273 -13.078 1 93.75 46 VAL B CA 1
ATOM 3424 C C . VAL B 1 46 ? -17.078 10.156 -12.07 1 93.75 46 VAL B C 1
ATOM 3426 O O . VAL B 1 46 ? -17.359 8.984 -12.344 1 93.75 46 VAL B O 1
ATOM 3429 N N . ILE B 1 47 ? -16.484 10.539 -11 1 95.5 47 ILE B N 1
ATOM 3430 C CA . ILE B 1 47 ? -16.141 9.562 -9.977 1 95.5 47 ILE B CA 1
ATOM 3431 C C . ILE B 1 47 ? -16.703 10.008 -8.625 1 95.5 47 ILE B C 1
ATOM 3433 O O . ILE B 1 47 ? -16.453 11.133 -8.188 1 95.5 47 ILE B O 1
ATOM 3437 N N . SER B 1 48 ? -17.453 9.141 -8.047 1 94.88 48 SER B N 1
ATOM 3438 C CA . SER B 1 48 ? -18 9.406 -6.723 1 94.88 48 SER B CA 1
ATOM 3439 C C . SER B 1 48 ? -17.156 8.75 -5.629 1 94.88 48 SER B C 1
ATOM 3441 O O . SER B 1 48 ? -16.5 7.738 -5.863 1 94.88 48 SER B O 1
ATOM 3443 N N . PRO B 1 49 ? -17.125 9.391 -4.484 1 94.25 49 PRO B N 1
ATOM 3444 C CA . PRO B 1 49 ? -16.438 8.734 -3.369 1 94.25 49 PRO B CA 1
ATOM 3445 C C . PRO B 1 49 ? -17.078 7.395 -2.992 1 94.25 49 PRO B C 1
ATOM 3447 O O . PRO B 1 49 ? -18.266 7.34 -2.658 1 94.25 49 PRO B O 1
ATOM 3450 N N . SER B 1 50 ? -16.391 6.328 -3.189 1 93.75 50 SER B N 1
ATOM 3451 C CA . SER B 1 50 ? -16.875 4.984 -2.891 1 93.75 50 SER B CA 1
ATOM 3452 C C . SER B 1 50 ? -16.188 4.418 -1.648 1 93.75 50 SER B C 1
ATOM 3454 O O . SER B 1 50 ? -15.164 4.938 -1.203 1 93.75 50 SER B O 1
ATOM 3456 N N . GLU B 1 51 ? -16.797 3.414 -1.093 1 91.81 51 GLU B N 1
ATOM 3457 C CA . GLU B 1 51 ? -16.266 2.795 0.119 1 91.81 51 GLU B CA 1
ATOM 3458 C C . GLU B 1 51 ? -14.875 2.217 -0.118 1 91.81 51 GLU B C 1
ATOM 3460 O O . GLU B 1 51 ? -13.969 2.402 0.701 1 91.81 51 GLU B O 1
ATOM 3465 N N . PRO B 1 52 ? -14.641 1.599 -1.279 1 91.12 52 PRO B N 1
ATOM 3466 C CA . PRO B 1 52 ? -13.289 1.086 -1.518 1 91.12 52 PRO B CA 1
ATOM 3467 C C . PRO B 1 52 ? -12.242 2.195 -1.589 1 91.12 52 PRO B C 1
ATOM 3469 O O . PRO B 1 52 ? -11.141 2.043 -1.053 1 91.12 52 PRO B O 1
ATOM 3472 N N . LEU B 1 53 ? -12.633 3.266 -2.197 1 93.38 53 LEU B N 1
ATOM 3473 C CA . LEU B 1 53 ? -11.711 4.391 -2.283 1 93.38 53 LEU B CA 1
ATOM 3474 C C . LEU B 1 53 ? -11.453 4.988 -0.905 1 93.38 53 LEU B C 1
ATOM 3476 O O . LEU B 1 53 ? -10.336 5.414 -0.607 1 93.38 53 LEU B O 1
ATOM 3480 N N . LYS B 1 54 ? -12.469 5 -0.106 1 93.12 54 LYS B N 1
ATOM 3481 C CA . LYS B 1 54 ? -12.336 5.5 1.26 1 93.12 54 LYS B CA 1
ATOM 3482 C C . LYS B 1 54 ? -11.359 4.648 2.064 1 93.12 54 LYS B C 1
ATOM 3484 O O . LYS B 1 54 ? -10.484 5.184 2.758 1 93.12 54 LYS B O 1
ATOM 3489 N N . VAL B 1 55 ? -11.484 3.396 1.921 1 91.12 55 VAL B N 1
ATOM 3490 C CA . VAL B 1 55 ? -10.641 2.473 2.67 1 91.12 55 VAL B CA 1
ATOM 3491 C C . VAL B 1 55 ? -9.18 2.652 2.256 1 91.12 55 VAL B C 1
ATOM 3493 O O . VAL B 1 55 ? -8.297 2.75 3.107 1 91.12 55 VAL B O 1
ATOM 3496 N N . LEU B 1 56 ? -8.914 2.707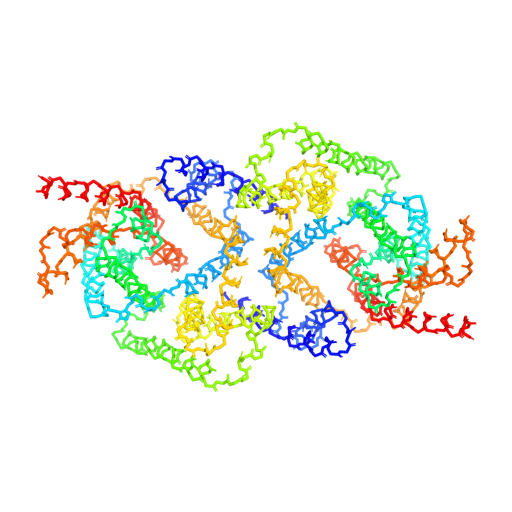 1.011 1 91.12 56 LEU B N 1
ATOM 3497 C CA . LEU B 1 56 ? -7.559 2.869 0.5 1 91.12 56 LEU B CA 1
ATOM 3498 C C . LEU B 1 56 ? -6.973 4.207 0.935 1 91.12 56 LEU B C 1
ATOM 3500 O O . LEU B 1 56 ? -5.789 4.289 1.271 1 91.12 56 LEU B O 1
ATOM 3504 N N . SER B 1 57 ? -7.781 5.203 0.875 1 91.81 57 SER B N 1
ATOM 3505 C CA . SER B 1 57 ? -7.332 6.527 1.292 1 91.81 57 SER B CA 1
ATOM 3506 C C . SER B 1 57 ? -6.98 6.555 2.775 1 91.81 57 SER B C 1
ATOM 3508 O O . SER B 1 57 ? -6.027 7.223 3.182 1 91.81 57 SER B O 1
ATOM 3510 N N . GLU B 1 58 ? -7.766 5.891 3.592 1 89.38 58 GLU B N 1
ATOM 3511 C CA . GLU B 1 58 ? -7.516 5.84 5.027 1 89.38 58 GLU B CA 1
ATOM 3512 C C . GLU B 1 58 ? -6.215 5.102 5.336 1 89.38 58 GLU B C 1
ATOM 3514 O O . GLU B 1 58 ? -5.465 5.504 6.227 1 89.38 58 GLU B O 1
ATOM 3519 N N . PHE B 1 59 ? -6.047 4.109 4.602 1 88.12 59 PHE B N 1
ATOM 3520 C CA . PHE B 1 59 ? -4.777 3.404 4.746 1 88.12 59 PHE B CA 1
ATOM 3521 C C . PHE B 1 59 ? -3.615 4.289 4.309 1 88.12 59 PHE B C 1
ATOM 3523 O O . PHE B 1 59 ? -2.561 4.297 4.949 1 88.12 59 PHE B O 1
ATOM 3530 N N . GLY B 1 60 ? -3.797 4.914 3.223 1 88 60 GLY B N 1
ATOM 3531 C CA . GLY B 1 60 ? -2.787 5.855 2.764 1 88 60 GLY B CA 1
ATOM 3532 C C . GLY B 1 60 ? -2.449 6.918 3.795 1 88 60 GLY B C 1
ATOM 3533 O O . GLY B 1 60 ? -1.282 7.273 3.965 1 88 60 GLY B O 1
ATOM 3534 N N . LEU B 1 61 ? -3.443 7.379 4.457 1 89.69 61 LEU B N 1
ATOM 3535 C CA . LEU B 1 61 ? -3.252 8.383 5.496 1 89.69 61 LEU B CA 1
ATOM 3536 C C . LEU B 1 61 ? -2.389 7.84 6.629 1 89.69 61 LEU B C 1
ATOM 3538 O O . LEU B 1 61 ? -1.485 8.523 7.109 1 89.69 61 LEU B O 1
ATOM 3542 N N . LEU B 1 62 ? -2.643 6.672 7.031 1 88.44 62 LEU B N 1
ATOM 3543 C CA . LEU B 1 62 ? -1.866 6.055 8.102 1 88.44 62 LEU B CA 1
ATOM 3544 C C . LEU B 1 62 ? -0.403 5.91 7.699 1 88.44 62 LEU B C 1
ATOM 3546 O O . LEU B 1 62 ? 0.497 6.207 8.492 1 88.44 62 LEU B O 1
ATOM 3550 N N . MET B 1 63 ? -0.26 5.488 6.508 1 88.75 63 MET B N 1
ATOM 3551 C CA . MET B 1 63 ? 1.101 5.293 6.016 1 88.75 63 MET B CA 1
ATOM 3552 C C . MET B 1 63 ? 1.817 6.629 5.855 1 88.75 63 MET B C 1
ATOM 3554 O O . MET B 1 63 ? 3.021 6.727 6.098 1 88.75 63 MET B O 1
ATOM 3558 N N . MET B 1 64 ? 1.096 7.559 5.418 1 87.75 64 MET B N 1
ATOM 3559 C CA . MET B 1 64 ? 1.67 8.891 5.277 1 87.75 64 MET B CA 1
ATOM 3560 C C . MET B 1 64 ? 2.137 9.43 6.629 1 87.75 64 MET B C 1
ATOM 3562 O O . MET B 1 64 ? 3.23 9.984 6.734 1 87.75 64 MET B O 1
ATOM 3566 N N . MET B 1 65 ? 1.354 9.227 7.594 1 86.06 65 MET B N 1
ATOM 3567 C CA . MET B 1 65 ? 1.696 9.703 8.93 1 86.06 65 MET B CA 1
ATOM 3568 C C . MET B 1 65 ? 2.914 8.969 9.477 1 86.06 65 MET B C 1
ATOM 3570 O O . MET B 1 65 ? 3.76 9.57 10.141 1 86.06 65 MET B O 1
ATOM 3574 N N . LEU B 1 66 ? 2.949 7.699 9.203 1 88.62 66 LEU B N 1
ATOM 3575 C CA . LEU B 1 66 ? 4.133 6.926 9.562 1 88.62 66 LEU B CA 1
ATOM 3576 C C . LEU B 1 66 ? 5.383 7.5 8.906 1 88.62 66 LEU B C 1
ATOM 3578 O O . LEU B 1 66 ? 6.41 7.672 9.562 1 88.62 66 LEU B O 1
ATOM 3582 N N . TYR B 1 67 ? 5.25 7.766 7.695 1 87.81 67 TYR B N 1
ATOM 3583 C CA . TYR B 1 67 ? 6.371 8.297 6.93 1 87.81 67 TYR B CA 1
ATOM 3584 C C . TYR B 1 67 ? 6.812 9.648 7.48 1 87.81 67 TYR B C 1
ATOM 3586 O O . TYR B 1 67 ? 8.008 9.914 7.609 1 87.81 67 TYR B O 1
ATOM 3594 N N . MET B 1 68 ? 5.918 10.453 7.777 1 81.81 68 MET B N 1
ATOM 3595 C CA . MET B 1 68 ? 6.215 11.766 8.352 1 81.81 68 MET B CA 1
ATOM 3596 C C . MET B 1 68 ? 6.938 11.617 9.688 1 81.81 68 MET B C 1
ATOM 3598 O O . MET B 1 68 ? 7.859 12.375 9.984 1 81.81 68 MET B O 1
ATOM 3602 N N . GLY B 1 69 ? 6.496 10.719 10.414 1 82.94 69 GLY B N 1
ATOM 3603 C CA . GLY B 1 69 ? 7.184 10.445 11.672 1 82.94 69 GLY B CA 1
ATOM 3604 C C . GLY B 1 69 ? 8.594 9.922 11.477 1 82.94 69 GLY B C 1
ATOM 3605 O O . GLY B 1 69 ? 9.523 10.359 12.156 1 82.94 69 GLY B O 1
ATOM 3606 N N . LEU B 1 70 ? 8.766 9.039 10.547 1 86.31 70 LEU B N 1
ATOM 3607 C CA . LEU B 1 70 ? 10.055 8.414 10.266 1 86.31 70 LEU B CA 1
ATOM 3608 C C . LEU B 1 70 ? 11.07 9.453 9.789 1 86.31 70 LEU B C 1
ATOM 3610 O O . LEU B 1 70 ? 12.273 9.32 10.031 1 86.31 70 LEU B O 1
ATOM 3614 N N . THR B 1 71 ? 10.633 10.438 9.086 1 83.94 71 THR B N 1
ATOM 3615 C CA . THR B 1 71 ? 11.523 11.414 8.484 1 83.94 71 THR B CA 1
ATOM 3616 C C . THR B 1 71 ? 11.688 12.633 9.398 1 83.94 71 THR B C 1
ATOM 3618 O O . THR B 1 71 ? 12.352 13.602 9.031 1 83.94 71 THR B O 1
ATOM 3621 N N . SER B 1 72 ? 11.062 12.578 10.484 1 76.62 72 SER B N 1
ATOM 3622 C CA . SER B 1 72 ? 11.172 13.672 11.438 1 76.62 72 SER B CA 1
ATOM 3623 C C . SER B 1 72 ? 12.586 13.773 12.008 1 76.62 72 SER B C 1
ATOM 3625 O O . SER B 1 72 ? 13.242 12.758 12.242 1 76.62 72 SER B O 1
ATOM 3627 N N . ASN B 1 73 ? 13.117 14.977 11.914 1 70.12 73 ASN B N 1
ATOM 3628 C CA . ASN B 1 73 ? 14.461 15.234 12.422 1 70.12 73 ASN B CA 1
ATOM 3629 C C . ASN B 1 73 ? 14.422 15.758 13.859 1 70.12 73 ASN B C 1
ATOM 3631 O O . ASN B 1 73 ? 14.414 16.969 14.078 1 70.12 73 ASN B O 1
ATOM 3635 N N . PHE B 1 74 ? 14.492 14.891 14.734 1 65.38 74 PHE B N 1
ATOM 3636 C CA . PHE B 1 74 ? 14.469 15.25 16.156 1 65.38 74 PHE B CA 1
ATOM 3637 C C . PHE B 1 74 ? 15.648 16.156 16.5 1 65.38 74 PHE B C 1
ATOM 3639 O O . PHE B 1 74 ? 15.547 17 17.391 1 65.38 74 PHE B O 1
ATOM 3646 N N . SER B 1 75 ? 16.688 15.961 15.742 1 67.25 75 SER B N 1
ATOM 3647 C CA . SER B 1 75 ? 17.891 16.719 16.047 1 67.25 75 SER B CA 1
ATOM 3648 C C . SER B 1 75 ? 17.688 18.203 15.781 1 67.25 75 SER B C 1
ATOM 3650 O O . SER B 1 75 ? 18.312 19.047 16.438 1 67.25 75 SER B O 1
ATOM 3652 N N . ALA B 1 76 ? 16.812 18.453 14.875 1 64.5 76 ALA B N 1
ATOM 3653 C CA . ALA B 1 76 ? 16.562 19.859 14.562 1 64.5 76 ALA B CA 1
ATOM 3654 C C . ALA B 1 76 ? 15.906 20.578 15.734 1 64.5 76 ALA B C 1
ATOM 3656 O O . ALA B 1 76 ? 16.203 21.734 16 1 64.5 76 ALA B O 1
ATOM 3657 N N . ILE B 1 77 ? 15.07 19.938 16.406 1 65.44 77 ILE B N 1
ATOM 3658 C CA . ILE B 1 77 ? 14.398 20.531 17.547 1 65.44 77 ILE B CA 1
ATOM 3659 C C . ILE B 1 77 ? 15.375 20.625 18.734 1 65.44 77 ILE B C 1
ATOM 3661 O O . ILE B 1 77 ? 15.312 21.562 19.516 1 65.44 77 ILE B O 1
ATOM 3665 N N . ALA B 1 78 ? 16.234 19.734 18.656 1 66.75 78 ALA B N 1
ATOM 3666 C CA . ALA B 1 78 ? 17.141 19.656 19.797 1 66.75 78 ALA B CA 1
ATOM 3667 C C . ALA B 1 78 ? 18.078 20.859 19.844 1 66.75 78 ALA B C 1
ATOM 3669 O O . ALA B 1 78 ? 18.422 21.344 20.922 1 66.75 78 ALA B O 1
ATOM 3670 N N . THR B 1 79 ? 18.469 21.406 18.781 1 73.88 79 THR B N 1
ATOM 3671 C CA . THR B 1 79 ? 19.438 22.5 18.734 1 73.88 79 THR B CA 1
ATOM 3672 C C . THR B 1 79 ? 18.812 23.812 19.188 1 73.88 79 THR B C 1
ATOM 3674 O O . THR B 1 79 ? 19.422 24.594 19.906 1 73.88 79 THR B O 1
ATOM 3677 N N . ASN B 1 80 ? 17.531 24.078 18.844 1 82.06 80 ASN B N 1
ATOM 3678 C CA . ASN B 1 80 ? 16.797 25.281 19.203 1 82.06 80 ASN B CA 1
ATOM 3679 C C . ASN B 1 80 ? 15.43 24.953 19.797 1 82.06 80 ASN B C 1
ATOM 3681 O O . ASN B 1 80 ? 14.414 25.5 19.359 1 82.06 80 ASN B O 1
ATOM 3685 N N . LYS B 1 81 ? 15.508 24.141 20.812 1 83.88 81 LYS B N 1
ATOM 3686 C CA . LYS B 1 81 ? 14.273 23.562 21.328 1 83.88 81 LYS B CA 1
ATOM 3687 C C . LYS B 1 81 ? 13.352 24.641 21.891 1 83.88 81 LYS B C 1
ATOM 3689 O O . LYS B 1 81 ? 12.156 24.672 21.562 1 83.88 81 LYS B O 1
ATOM 3694 N N . LEU B 1 82 ? 13.953 25.562 22.609 1 90 82 LEU B N 1
ATOM 3695 C CA . LEU B 1 82 ? 13.133 26.578 23.266 1 90 82 LEU B CA 1
ATOM 3696 C C . LEU B 1 82 ? 12.578 27.562 22.234 1 90 82 LEU B C 1
ATOM 3698 O O . LEU B 1 82 ? 11.383 27.875 22.25 1 90 82 LEU B O 1
ATOM 3702 N N . LYS B 1 83 ? 13.445 28.078 21.391 1 93.19 83 LYS B N 1
ATOM 3703 C CA . LYS B 1 83 ? 13.016 29.016 20.375 1 93.19 83 LYS B CA 1
ATOM 3704 C C . LYS B 1 83 ? 11.953 28.406 19.469 1 93.19 83 LYS B C 1
ATOM 3706 O O . LYS B 1 83 ? 10.922 29.016 19.203 1 93.19 83 LYS B O 1
ATOM 3711 N N . ALA B 1 84 ? 12.273 27.188 19.031 1 92.06 84 ALA B N 1
ATOM 3712 C CA . ALA B 1 84 ? 11.367 26.484 18.125 1 92.06 84 ALA B CA 1
ATOM 3713 C C . ALA B 1 84 ? 10.008 26.266 18.781 1 92.06 84 ALA B C 1
ATOM 3715 O O . ALA B 1 84 ? 8.969 26.453 18.141 1 92.06 84 ALA B O 1
ATOM 3716 N N . THR B 1 85 ? 10.016 25.922 20.047 1 90.56 85 THR B N 1
ATOM 3717 C CA . THR B 1 85 ? 8.781 25.609 20.75 1 90.56 85 THR B CA 1
ATOM 3718 C C . THR B 1 85 ? 7.949 26.875 20.969 1 90.56 85 THR B C 1
ATOM 3720 O O . THR B 1 85 ? 6.734 26.859 20.766 1 90.56 85 THR B O 1
ATOM 3723 N N . VAL B 1 86 ? 8.586 27.922 21.344 1 94.81 86 VAL B N 1
ATOM 3724 C CA . VAL B 1 86 ? 7.883 29.172 21.594 1 94.81 86 VAL B CA 1
ATOM 3725 C C . VAL B 1 86 ? 7.309 29.719 20.281 1 94.81 86 VAL B C 1
ATOM 3727 O O . VAL B 1 86 ? 6.168 30.188 20.25 1 94.81 86 VAL B O 1
ATOM 3730 N N . VAL B 1 87 ? 8.07 29.672 19.234 1 95.5 87 VAL B N 1
ATOM 3731 C CA . VAL B 1 87 ? 7.633 30.125 17.922 1 95.5 87 VAL B CA 1
ATOM 3732 C C . VAL B 1 87 ? 6.418 29.312 17.484 1 95.5 87 VAL B C 1
ATOM 3734 O O . VAL B 1 87 ? 5.438 29.875 16.984 1 95.5 87 VAL B O 1
ATOM 3737 N N . ALA B 1 88 ? 6.504 28.031 17.703 1 93.69 88 ALA B N 1
ATOM 3738 C CA . ALA B 1 88 ? 5.406 27.156 17.328 1 93.69 88 ALA B CA 1
ATOM 3739 C C . ALA B 1 88 ? 4.152 27.438 18.141 1 93.69 88 ALA B C 1
ATOM 3741 O O . ALA B 1 88 ? 3.051 27.531 17.594 1 93.69 88 ALA B O 1
ATOM 3742 N N . ILE B 1 89 ? 4.309 27.609 19.438 1 93.88 89 ILE B N 1
ATOM 3743 C CA . ILE B 1 89 ? 3.188 27.828 20.344 1 93.88 89 ILE B CA 1
ATOM 3744 C C . ILE B 1 89 ? 2.482 29.141 20 1 93.88 89 ILE B C 1
ATOM 3746 O O . ILE B 1 89 ? 1.253 29.172 19.906 1 93.88 89 ILE B O 1
ATOM 3750 N N . LEU B 1 90 ? 3.234 30.125 19.812 1 96.25 90 LEU B N 1
ATOM 3751 C CA . LEU B 1 90 ? 2.646 31.422 19.5 1 96.25 90 LEU B CA 1
ATOM 3752 C C . LEU B 1 90 ? 2.016 31.406 18.109 1 96.25 90 LEU B C 1
ATOM 3754 O O . LEU B 1 90 ? 0.977 32.031 17.891 1 96.25 90 LEU B O 1
ATOM 3758 N N . GLY B 1 91 ? 2.656 30.781 17.156 1 95.69 91 GLY B N 1
ATOM 3759 C CA . GLY B 1 91 ? 2.062 30.641 15.828 1 95.69 91 GLY B CA 1
ATOM 3760 C C . GLY B 1 91 ? 0.715 29.938 15.859 1 95.69 91 GLY B C 1
ATOM 3761 O O . GLY B 1 91 ? -0.235 30.391 15.211 1 95.69 91 GLY B O 1
ATOM 3762 N N . VAL B 1 92 ? 0.671 28.859 16.641 1 94.25 92 VAL B N 1
ATOM 3763 C CA . VAL B 1 92 ? -0.56 28.078 16.75 1 94.25 92 VAL B CA 1
ATOM 3764 C C . VAL B 1 92 ? -1.62 28.906 17.484 1 94.25 92 VAL B C 1
ATOM 3766 O O . VAL B 1 92 ? -2.783 28.922 17.078 1 94.25 92 VAL B O 1
ATOM 3769 N N . ALA B 1 93 ? -1.22 29.562 18.531 1 94.81 93 ALA B N 1
ATOM 3770 C CA . ALA B 1 93 ? -2.146 30.328 19.359 1 94.81 93 ALA B CA 1
ATOM 3771 C C . ALA B 1 93 ? -2.795 31.453 18.547 1 94.81 93 ALA B C 1
ATOM 3773 O O . ALA B 1 93 ? -4.016 31.625 18.578 1 94.81 93 ALA B O 1
ATOM 3774 N N . PHE B 1 94 ? -2.025 32.219 17.891 1 96.5 94 PHE B N 1
ATOM 3775 C CA . PHE B 1 94 ? -2.561 33.344 17.125 1 96.5 94 PHE B CA 1
ATOM 3776 C C . PHE B 1 94 ? -3.418 32.844 15.961 1 96.5 94 PHE B C 1
ATOM 3778 O O . PHE B 1 94 ? -4.453 33.438 15.656 1 96.5 94 PHE B O 1
ATOM 3785 N N . SER B 1 95 ? -2.955 31.812 15.266 1 95.38 95 SER B N 1
ATOM 3786 C CA . SER B 1 95 ? -3.76 31.234 14.195 1 95.38 95 SER B CA 1
ATOM 3787 C C . SER B 1 95 ? -5.09 30.719 14.727 1 95.38 95 SER B C 1
ATOM 3789 O O . SER B 1 95 ? -6.125 30.859 14.07 1 95.38 95 SER B O 1
ATOM 3791 N N . PHE B 1 96 ? -5.023 30.109 15.883 1 93.81 96 PHE B N 1
ATOM 3792 C CA . PHE B 1 96 ? -6.23 29.594 16.531 1 93.81 96 PHE B CA 1
ATOM 3793 C C . PHE B 1 96 ? -7.211 30.734 16.812 1 93.81 96 PHE B C 1
ATOM 3795 O O . PHE B 1 96 ? -8.391 30.641 16.469 1 93.81 96 PHE B O 1
ATOM 3802 N N . VAL B 1 97 ? -6.719 31.719 17.438 1 96.12 97 VAL B N 1
ATOM 3803 C CA . VAL B 1 97 ? -7.57 32.844 17.859 1 96.12 97 VAL B CA 1
ATOM 3804 C C . VAL B 1 97 ? -8.203 33.5 16.641 1 96.12 97 VAL B C 1
ATOM 3806 O O . VAL B 1 97 ? -9.414 33.75 16.609 1 96.12 97 VAL B O 1
ATOM 3809 N N . LEU B 1 98 ? -7.445 33.781 15.648 1 97 98 LEU B N 1
ATOM 3810 C CA . LEU B 1 98 ? -7.965 34.469 14.469 1 97 98 LEU B CA 1
ATOM 3811 C C . LEU B 1 98 ? -8.938 33.562 13.711 1 97 98 LEU B C 1
ATOM 3813 O O . LEU B 1 98 ? -9.961 34.031 13.203 1 97 98 LEU B O 1
ATOM 3817 N N . GLY B 1 99 ? -8.602 32.281 13.57 1 95.69 99 GLY B N 1
ATOM 3818 C CA . GLY B 1 99 ? -9.516 31.359 12.93 1 95.69 99 GLY B CA 1
ATOM 3819 C C . GLY B 1 99 ? -10.82 31.203 13.695 1 95.69 99 GLY B C 1
ATOM 3820 O O . GLY B 1 99 ? -11.898 31.219 13.102 1 95.69 99 GLY B O 1
ATOM 3821 N N . PHE B 1 100 ? -10.664 31.062 15 1 94.5 100 PHE B N 1
ATOM 3822 C CA . PHE B 1 100 ? -11.812 30.922 15.891 1 94.5 100 PHE B CA 1
ATOM 3823 C C . PHE B 1 100 ? -12.727 32.156 15.781 1 94.5 100 PHE B C 1
ATOM 3825 O O . PHE B 1 100 ? -13.938 32 15.594 1 94.5 100 PHE B O 1
ATOM 3832 N N . MET B 1 101 ? -12.156 33.281 15.844 1 96.81 101 MET B N 1
ATOM 3833 C CA . MET B 1 101 ? -12.922 34.531 15.797 1 96.81 101 MET B CA 1
ATOM 3834 C C . MET B 1 101 ? -13.617 34.688 14.453 1 96.81 101 MET B C 1
ATOM 3836 O O . MET B 1 101 ? -14.734 35.188 14.383 1 96.81 101 MET B O 1
ATOM 3840 N N . THR B 1 102 ? -12.945 34.281 13.414 1 96.62 102 THR B N 1
ATOM 3841 C CA . THR B 1 102 ? -13.531 34.406 12.086 1 96.62 102 THR B CA 1
ATOM 3842 C C . THR B 1 102 ? -14.781 33.531 11.961 1 96.62 102 THR B C 1
ATOM 3844 O O . THR B 1 102 ? -15.82 34 11.5 1 96.62 102 THR B O 1
ATOM 3847 N N . VAL B 1 103 ? -14.695 32.312 12.352 1 95.75 103 VAL B N 1
ATOM 3848 C CA . VAL B 1 103 ? -15.805 31.375 12.219 1 95.75 103 VAL B CA 1
ATOM 3849 C C . VAL B 1 103 ? -16.953 31.797 13.141 1 95.75 103 VAL B C 1
ATOM 3851 O O . VAL B 1 103 ? -18.125 31.703 12.758 1 95.75 103 VAL B O 1
ATOM 3854 N N . MET B 1 104 ? -16.625 32.312 14.305 1 95.5 104 MET B N 1
ATOM 3855 C CA . MET B 1 104 ? -17.641 32.844 15.219 1 95.5 104 MET B CA 1
ATOM 3856 C C . MET B 1 104 ? -18.344 34.062 14.625 1 95.5 104 MET B C 1
ATOM 3858 O O . MET B 1 104 ? -19.562 34.219 14.773 1 95.5 104 MET B O 1
ATOM 3862 N N . ALA B 1 105 ? -17.625 34.812 14.016 1 95.38 105 ALA B N 1
ATOM 3863 C CA . ALA B 1 105 ? -18.172 36.062 13.43 1 95.38 105 ALA B CA 1
ATOM 3864 C C . ALA B 1 105 ? -19.156 35.719 12.305 1 95.38 105 ALA B C 1
ATOM 3866 O O . ALA B 1 105 ? -20.094 36.5 12.047 1 95.38 105 ALA B O 1
ATOM 3867 N N . PHE B 1 106 ? -19.016 34.625 11.695 1 94.62 106 PHE B N 1
ATOM 3868 C CA . PHE B 1 106 ? -19.906 34.219 10.609 1 94.62 106 PHE B CA 1
ATOM 3869 C C . PHE B 1 106 ? -21.078 33.406 11.148 1 94.62 106 PHE B C 1
ATOM 3871 O O . PHE B 1 106 ? -21.859 32.844 10.375 1 94.62 106 PHE B O 1
ATOM 3878 N N . GLY B 1 107 ? -21.156 33.219 12.445 1 90.88 107 GLY B N 1
ATOM 3879 C CA . GLY B 1 107 ? -22.328 32.656 13.102 1 90.88 107 GLY B CA 1
ATOM 3880 C C . GLY B 1 107 ? -22.328 31.141 13.109 1 90.88 107 GLY B C 1
ATOM 3881 O O . GLY B 1 107 ? -23.391 30.516 13.164 1 90.88 107 GLY B O 1
ATOM 3882 N N . ARG B 1 108 ? -21.141 30.75 12.969 1 91.19 108 ARG B N 1
ATOM 3883 C CA . ARG B 1 108 ? -21.062 29.281 13.023 1 91.19 108 ARG B CA 1
ATOM 3884 C C . ARG B 1 108 ? -20.969 28.797 14.469 1 91.19 108 ARG B C 1
ATOM 3886 O O . ARG B 1 108 ? -20.703 29.594 15.375 1 91.19 108 ARG B O 1
ATOM 3893 N N . GLY B 1 109 ? -21.219 27.609 14.82 1 89.12 109 GLY B N 1
ATOM 3894 C CA . GLY B 1 109 ? -21.25 27.031 16.156 1 89.12 109 GLY B CA 1
ATOM 3895 C C . GLY B 1 109 ? -19.891 27 16.828 1 89.12 109 GLY B C 1
ATOM 3896 O O . GLY B 1 109 ? -18.859 27.125 16.156 1 89.12 109 GLY B O 1
ATOM 3897 N N . LEU B 1 110 ? -19.859 26.922 18.125 1 88.69 110 LEU B N 1
ATOM 3898 C CA . LEU B 1 110 ? -18.656 26.906 18.938 1 88.69 110 LEU B CA 1
ATOM 3899 C C . LEU B 1 110 ? -17.734 25.75 18.547 1 88.69 110 LEU B C 1
ATOM 3901 O O . LEU B 1 110 ? -16.516 25.938 18.438 1 88.69 110 LEU B O 1
ATOM 3905 N N . ALA B 1 111 ? -18.328 24.609 18.328 1 88.12 111 ALA B N 1
ATOM 3906 C CA . ALA B 1 111 ? -17.547 23.438 17.969 1 88.12 111 ALA B CA 1
ATOM 3907 C C . ALA B 1 111 ? -16.828 23.641 16.641 1 88.12 111 ALA B C 1
ATOM 3909 O O . ALA B 1 111 ? -15.641 23.297 16.516 1 88.12 111 ALA B O 1
ATOM 3910 N N . ALA B 1 112 ? -17.531 24.219 15.75 1 92.88 112 ALA B N 1
ATOM 3911 C CA . ALA B 1 112 ? -16.938 24.5 14.438 1 92.88 112 ALA B CA 1
ATOM 3912 C C . ALA B 1 112 ? -15.82 25.516 14.555 1 92.88 112 ALA B C 1
ATOM 3914 O O . ALA B 1 112 ? -14.789 25.406 13.883 1 92.88 112 ALA B O 1
ATOM 3915 N N . ALA B 1 113 ? -16.047 26.5 15.367 1 93.38 113 ALA B N 1
ATOM 3916 C CA . ALA B 1 113 ? -15.055 27.562 15.555 1 93.38 113 ALA B CA 1
ATOM 3917 C C . ALA B 1 113 ? -13.781 27.016 16.188 1 93.38 113 ALA B C 1
ATOM 3919 O O . ALA B 1 113 ? -12.672 27.359 15.766 1 93.38 113 ALA B O 1
ATOM 3920 N N . ILE B 1 114 ? -13.922 26.219 17.156 1 89.06 114 ILE B N 1
ATOM 3921 C CA . ILE B 1 114 ? -12.773 25.594 17.797 1 89.06 114 ILE B CA 1
ATOM 3922 C C . ILE B 1 114 ? -12.039 24.703 16.797 1 89.06 114 ILE B C 1
ATOM 3924 O O . ILE B 1 114 ? -10.812 24.734 16.703 1 89.06 114 ILE B O 1
ATOM 3928 N N . PHE B 1 115 ? -12.852 23.953 16.094 1 90.75 115 PHE B N 1
ATOM 3929 C CA . PHE B 1 115 ? -12.289 23.031 15.109 1 90.75 115 PHE B CA 1
ATOM 3930 C C . PHE B 1 115 ? -11.445 23.781 14.086 1 90.75 115 PHE B C 1
ATOM 3932 O O . PHE B 1 115 ? -10.32 23.375 13.789 1 90.75 115 PHE B O 1
ATOM 3939 N N . VAL B 1 116 ? -11.93 24.844 13.609 1 93.06 116 VAL B N 1
ATOM 3940 C CA . VAL B 1 116 ? -11.242 25.609 12.578 1 93.06 116 VAL B CA 1
ATOM 3941 C C . VAL B 1 116 ? -9.992 26.266 13.164 1 93.06 116 VAL B C 1
ATOM 3943 O O . VAL B 1 116 ? -8.945 26.312 12.508 1 93.06 116 VAL B O 1
ATOM 3946 N N . GLY B 1 117 ? -10.125 26.766 14.328 1 91.25 117 GLY B N 1
ATOM 3947 C CA . GLY B 1 117 ? -8.953 27.312 15 1 91.25 117 GLY B CA 1
ATOM 3948 C C . GLY B 1 117 ? -7.816 26.328 15.109 1 91.25 117 GLY B C 1
ATOM 3949 O O . GLY B 1 117 ? -6.66 26.656 14.836 1 91.25 117 GLY B O 1
ATOM 3950 N N . VAL B 1 118 ? -8.164 25.141 15.43 1 87.12 118 VAL B N 1
ATOM 3951 C CA . VAL B 1 118 ? -7.172 24.078 15.594 1 87.12 118 VAL B CA 1
ATOM 3952 C C . VAL B 1 118 ? -6.582 23.703 14.234 1 87.12 118 VAL B C 1
ATOM 3954 O O . VAL B 1 118 ? -5.367 23.531 14.102 1 87.12 118 VAL B O 1
ATOM 3957 N N . THR B 1 119 ? -7.402 23.594 13.25 1 89.81 119 THR B N 1
ATOM 3958 C CA . THR B 1 119 ? -6.988 23.156 11.922 1 89.81 119 THR B CA 1
ATOM 3959 C C . THR B 1 119 ? -6.07 24.188 11.281 1 89.81 119 THR B C 1
ATOM 3961 O O . THR B 1 119 ? -5.094 23.828 10.617 1 89.81 119 THR B O 1
ATOM 3964 N N . LEU B 1 120 ? -6.312 25.453 11.523 1 90.31 120 LEU B N 1
ATOM 3965 C CA . LEU B 1 120 ? -5.547 26.516 10.883 1 90.31 120 LEU B CA 1
ATOM 3966 C C . LEU B 1 120 ? -4.215 26.719 11.602 1 90.31 120 LEU B C 1
ATOM 3968 O O . LEU B 1 120 ? -3.33 27.406 11.086 1 90.31 120 LEU B O 1
ATOM 3972 N N . GLY B 1 121 ? -4.066 26.109 12.703 1 87.94 121 GLY B N 1
ATOM 3973 C CA . GLY B 1 121 ? -2.861 26.312 13.492 1 87.94 121 GLY B CA 1
ATOM 3974 C C . GLY B 1 121 ? -1.718 25.406 13.055 1 87.94 121 GLY B C 1
ATOM 3975 O O . GLY B 1 121 ? -0.573 25.609 13.469 1 87.94 121 GLY B O 1
ATOM 3976 N N . ASN B 1 122 ? -1.983 24.578 12.172 1 87.06 122 ASN B N 1
ATOM 3977 C CA . ASN B 1 122 ? -0.963 23.594 11.82 1 87.06 122 ASN B CA 1
ATOM 3978 C C . ASN B 1 122 ? -0.142 24.047 10.617 1 87.06 122 ASN B C 1
ATOM 3980 O O . ASN B 1 122 ? -0.665 24.703 9.711 1 87.06 122 ASN B O 1
ATOM 3984 N N . THR B 1 123 ? 1.157 23.75 10.719 1 89.5 123 THR B N 1
ATOM 3985 C CA . THR B 1 123 ? 2.094 24.047 9.641 1 89.5 123 THR B CA 1
ATOM 3986 C C . THR B 1 123 ? 2.621 22.766 9.008 1 89.5 123 THR B C 1
ATOM 3988 O O . THR B 1 123 ? 2.895 21.781 9.711 1 89.5 123 THR B O 1
ATOM 3991 N N . ALA B 1 124 ? 2.676 22.828 7.73 1 85.19 124 ALA B N 1
ATOM 3992 C CA . ALA B 1 124 ? 3.197 21.688 6.992 1 85.19 124 ALA B CA 1
ATOM 3993 C C . ALA B 1 124 ? 4.719 21.734 6.895 1 85.19 124 ALA B C 1
ATOM 3995 O O . ALA B 1 124 ? 5.273 22.609 6.227 1 85.19 124 ALA B O 1
ATOM 3996 N N . ILE B 1 125 ? 5.332 20.719 7.445 1 79.75 125 ILE B N 1
ATOM 3997 C CA . ILE B 1 125 ? 6.785 20.656 7.406 1 79.75 125 ILE B CA 1
ATOM 3998 C C . ILE B 1 125 ? 7.258 20.516 5.961 1 79.75 125 ILE B C 1
ATOM 4000 O O . ILE B 1 125 ? 8.32 21.016 5.598 1 79.75 125 ILE B O 1
ATOM 4004 N N . GLU B 1 126 ? 6.484 19.812 5.215 1 76.5 126 GLU B N 1
ATOM 4005 C CA . GLU B 1 126 ? 6.859 19.547 3.83 1 76.5 126 GLU B CA 1
ATOM 4006 C C . GLU B 1 126 ? 6.957 20.844 3.035 1 76.5 126 GLU B C 1
ATOM 4008 O O . GLU B 1 126 ? 7.801 20.984 2.146 1 76.5 126 GLU B O 1
ATOM 4013 N N . VAL B 1 127 ? 6.105 21.766 3.301 1 80.88 127 VAL B N 1
ATOM 4014 C CA . VAL B 1 127 ? 6.129 23.047 2.621 1 80.88 127 VAL B CA 1
ATOM 4015 C C . VAL B 1 127 ? 7.301 23.891 3.133 1 80.88 127 VAL B C 1
ATOM 4017 O O . VAL B 1 127 ? 8.039 24.484 2.344 1 80.88 127 VAL B O 1
ATOM 4020 N N . THR B 1 128 ? 7.516 23.797 4.383 1 82.56 128 THR B N 1
ATOM 4021 C CA . THR B 1 128 ? 8.586 24.562 5.016 1 82.56 128 THR B CA 1
ATOM 4022 C C . THR B 1 128 ? 9.953 24.047 4.59 1 82.56 128 THR B C 1
ATOM 4024 O O . THR B 1 128 ? 10.852 24.828 4.273 1 82.56 128 THR B O 1
ATOM 4027 N N . SER B 1 129 ? 10.102 22.766 4.637 1 78.94 129 SER B N 1
ATOM 4028 C CA . SER B 1 129 ? 11.375 22.172 4.246 1 78.94 129 SER B CA 1
ATOM 4029 C C . SER B 1 129 ? 11.703 22.469 2.787 1 78.94 129 SER B C 1
ATOM 4031 O O . SER B 1 129 ? 12.859 22.688 2.439 1 78.94 129 SER B O 1
ATOM 4033 N N . GLY B 1 130 ? 10.711 22.469 2.012 1 76.81 130 GLY B N 1
ATOM 4034 C CA . GLY B 1 130 ? 10.93 22.781 0.61 1 76.81 130 GLY B CA 1
ATOM 4035 C C . GLY B 1 130 ? 11.484 24.172 0.393 1 76.81 130 GLY B C 1
ATOM 4036 O O . GLY B 1 130 ? 12.383 24.375 -0.427 1 76.81 130 GLY B O 1
ATOM 4037 N N . VAL B 1 131 ? 11.008 25.016 1.132 1 79.19 131 VAL B N 1
ATOM 4038 C CA . VAL B 1 131 ? 11.43 26.406 0.987 1 79.19 131 VAL B CA 1
ATOM 4039 C C . VAL B 1 131 ? 12.844 26.578 1.531 1 79.19 131 VAL B C 1
ATOM 4041 O O . VAL B 1 131 ? 13.648 27.328 0.967 1 79.19 131 VAL B O 1
ATOM 4044 N N . ILE B 1 132 ? 13.148 25.922 2.527 1 83.06 132 ILE B N 1
ATOM 4045 C CA . ILE B 1 132 ? 14.453 26 3.164 1 83.06 132 ILE B CA 1
ATOM 4046 C C . ILE B 1 132 ? 15.531 25.5 2.205 1 83.06 132 ILE B C 1
ATOM 4048 O O . ILE B 1 132 ? 16.578 26.141 2.045 1 83.06 132 ILE B O 1
ATOM 4052 N N . VAL B 1 133 ? 15.227 24.453 1.639 1 76.94 133 VAL B N 1
ATOM 4053 C CA . VAL B 1 133 ? 16.203 23.812 0.76 1 76.94 133 VAL B CA 1
ATOM 4054 C C . VAL B 1 133 ? 16.391 24.656 -0.5 1 76.94 133 VAL B C 1
ATOM 4056 O O . VAL B 1 133 ? 17.516 24.891 -0.942 1 76.94 133 VAL B O 1
ATOM 4059 N N . ARG B 1 134 ? 15.406 25.141 -1.008 1 77.12 134 ARG B N 1
ATOM 4060 C CA . ARG B 1 134 ? 15.438 25.875 -2.268 1 77.12 134 ARG B CA 1
ATOM 4061 C C . ARG B 1 134 ? 16.125 27.219 -2.094 1 77.12 134 ARG B C 1
ATOM 4063 O O . ARG B 1 134 ? 16.844 27.688 -2.982 1 77.12 134 ARG B O 1
ATOM 4070 N N . GLU B 1 135 ? 15.875 27.797 -0.915 1 80.94 135 GLU B N 1
ATOM 4071 C CA . GLU B 1 135 ? 16.328 29.172 -0.75 1 80.94 135 GLU B CA 1
ATOM 4072 C C . GLU B 1 135 ? 17.609 29.234 0.082 1 80.94 135 GLU B C 1
ATOM 4074 O O . GLU B 1 135 ? 18.125 30.312 0.36 1 80.94 135 GLU B O 1
ATOM 4079 N N . ARG B 1 136 ? 18.25 28.172 0.435 1 79.88 136 ARG B N 1
ATOM 4080 C CA . ARG B 1 136 ? 19.5 28.078 1.171 1 79.88 136 ARG B CA 1
ATOM 4081 C C . ARG B 1 136 ? 19.5 28.984 2.391 1 79.88 136 ARG B C 1
ATOM 4083 O O . ARG B 1 136 ? 20.391 29.828 2.549 1 79.88 136 ARG B O 1
ATOM 4090 N N . VAL B 1 137 ? 18.594 28.922 3.16 1 85.56 137 VAL B N 1
ATOM 4091 C CA . VAL B 1 137 ? 18.406 29.719 4.367 1 85.56 137 VAL B CA 1
ATOM 4092 C C . VAL B 1 137 ? 19.5 29.391 5.375 1 85.56 137 VAL B C 1
ATOM 4094 O O . VAL B 1 137 ? 20.016 28.266 5.398 1 85.56 137 VAL B O 1
ATOM 4097 N N . LYS B 1 138 ? 19.828 30.312 6.102 1 85.38 138 LYS B N 1
ATOM 4098 C CA . LYS B 1 138 ? 20.875 30.141 7.109 1 85.38 138 LYS B CA 1
ATOM 4099 C C . LYS B 1 138 ? 20.5 29.031 8.094 1 85.38 138 LYS B C 1
ATOM 4101 O O . LYS B 1 138 ? 19.328 28.844 8.398 1 85.38 138 LYS B O 1
ATOM 4106 N N . ARG B 1 139 ? 21.469 28.5 8.625 1 83.56 139 ARG B N 1
ATOM 4107 C CA . ARG B 1 139 ? 21.328 27.312 9.461 1 83.56 139 ARG B CA 1
ATOM 4108 C C . ARG B 1 139 ? 20.469 27.609 10.695 1 83.56 139 ARG B C 1
ATOM 4110 O O . ARG B 1 139 ? 19.641 26.797 11.086 1 83.56 139 ARG B O 1
ATOM 4117 N N . GLU B 1 140 ? 20.719 28.719 11.242 1 86.81 140 GLU B N 1
ATOM 4118 C CA . GLU B 1 140 ? 20 29.047 12.469 1 86.81 140 GLU B CA 1
ATOM 4119 C C . GLU B 1 140 ? 18.5 29.172 12.211 1 86.81 140 GLU B C 1
ATOM 4121 O O . GLU B 1 140 ? 17.688 28.609 12.945 1 86.81 140 GLU B O 1
ATOM 4126 N N . ILE B 1 141 ? 18.188 29.906 11.18 1 89.56 141 ILE B N 1
ATOM 4127 C CA . ILE B 1 141 ? 16.781 30.109 10.82 1 89.56 141 ILE B CA 1
ATOM 4128 C C . ILE B 1 141 ? 16.172 28.797 10.367 1 89.56 141 ILE B C 1
ATOM 4130 O O . ILE B 1 141 ? 15.023 28.484 10.719 1 89.56 141 ILE B O 1
ATOM 4134 N N . SER B 1 142 ? 16.969 28.062 9.656 1 88.62 142 SER B N 1
ATOM 4135 C CA . SER B 1 142 ? 16.5 26.766 9.18 1 88.62 142 SER B CA 1
ATOM 4136 C C . SER B 1 142 ? 16.172 25.844 10.336 1 88.62 142 SER B C 1
ATOM 4138 O O . SER B 1 142 ? 15.164 25.125 10.297 1 88.62 142 SER B O 1
ATOM 4140 N N . SER B 1 143 ? 16.969 25.859 11.312 1 86.75 143 SER B N 1
ATOM 4141 C CA . SER B 1 143 ? 16.766 25 12.469 1 86.75 143 SER B CA 1
ATOM 4142 C C . SER B 1 143 ? 15.531 25.406 13.266 1 86.75 143 SER B C 1
ATOM 4144 O O . SER B 1 143 ? 14.805 24.547 13.766 1 86.75 143 SER B O 1
ATOM 4146 N N . ILE B 1 144 ? 15.336 26.672 13.336 1 90.69 144 ILE B N 1
ATOM 4147 C CA . ILE B 1 144 ? 14.18 27.156 14.062 1 90.69 144 ILE B CA 1
ATOM 4148 C C . ILE B 1 144 ? 12.906 26.828 13.297 1 90.69 144 ILE B C 1
ATOM 4150 O O . ILE B 1 144 ? 11.922 26.359 13.875 1 90.69 144 ILE B O 1
ATOM 4154 N N . LEU B 1 145 ? 12.961 27.016 12 1 90.75 145 LEU B N 1
ATOM 4155 C CA . LEU B 1 145 ? 11.812 26.719 11.156 1 90.75 145 LEU B CA 1
ATOM 4156 C C . LEU B 1 145 ? 11.445 25.234 11.234 1 90.75 145 LEU B C 1
ATOM 4158 O O . LEU B 1 145 ? 10.281 24.891 11.445 1 90.75 145 LEU B O 1
ATOM 4162 N N . MET B 1 146 ? 12.375 24.406 11.133 1 85.75 146 MET B N 1
ATOM 4163 C CA . MET B 1 146 ? 12.148 22.969 11.156 1 85.75 146 MET B CA 1
ATOM 4164 C C . MET B 1 146 ? 11.688 22.5 12.539 1 85.75 146 MET B C 1
ATOM 4166 O O . MET B 1 146 ? 10.766 21.688 12.656 1 85.75 146 MET B O 1
ATOM 4170 N N . GLY B 1 147 ? 12.375 23.031 13.492 1 84.62 147 GLY B N 1
ATOM 4171 C CA . GLY B 1 147 ? 11.992 22.703 14.852 1 84.62 147 GLY B CA 1
ATOM 4172 C C . GLY B 1 147 ? 10.586 23.141 15.203 1 84.62 147 GLY B C 1
ATOM 4173 O O . GLY B 1 147 ? 9.844 22.422 15.859 1 84.62 147 GLY B O 1
ATOM 4174 N N . ALA B 1 148 ? 10.273 24.328 14.781 1 89.62 148 ALA B N 1
ATOM 4175 C CA . ALA B 1 148 ? 8.945 24.859 15.047 1 89.62 148 ALA B CA 1
ATOM 4176 C C . ALA B 1 148 ? 7.875 24.062 14.312 1 89.62 148 ALA B C 1
ATOM 4178 O O . ALA B 1 148 ? 6.793 23.828 14.859 1 89.62 148 ALA B O 1
ATOM 4179 N N . ALA B 1 149 ? 8.148 23.734 13.117 1 86.69 149 ALA B N 1
ATOM 4180 C CA . ALA B 1 149 ? 7.207 22.922 12.352 1 86.69 149 ALA B CA 1
ATOM 4181 C C . ALA B 1 149 ? 6.969 21.578 13.031 1 86.69 149 ALA B C 1
ATOM 4183 O O . ALA B 1 149 ? 5.84 21.094 13.078 1 86.69 149 ALA B O 1
ATOM 4184 N N . PHE B 1 150 ? 7.992 21.047 13.531 1 80.56 150 PHE B N 1
ATOM 4185 C CA . PHE B 1 150 ? 7.898 19.781 14.242 1 80.56 150 PHE B CA 1
ATOM 4186 C C . PHE B 1 150 ? 7.066 19.938 15.516 1 80.56 150 PHE B C 1
ATOM 4188 O O . PHE B 1 150 ? 6.215 19.109 15.812 1 80.56 150 PHE B O 1
ATOM 4195 N N . ALA B 1 151 ? 7.387 20.953 16.203 1 82.88 151 ALA B N 1
ATOM 4196 C CA . ALA B 1 151 ? 6.609 21.234 17.406 1 82.88 151 ALA B CA 1
ATOM 4197 C C . ALA B 1 151 ? 5.133 21.422 17.078 1 82.88 151 ALA B C 1
ATOM 4199 O O . ALA B 1 151 ? 4.258 21.016 17.844 1 82.88 151 ALA B O 1
ATOM 4200 N N . ASP B 1 152 ? 4.902 22.078 16 1 86 152 ASP B N 1
ATOM 4201 C CA . ASP B 1 152 ? 3.547 22.297 15.508 1 86 152 ASP B CA 1
ATOM 4202 C C . ASP B 1 152 ? 2.824 20.969 15.297 1 86 152 ASP B C 1
ATOM 4204 O O . ASP B 1 152 ? 1.623 20.859 15.555 1 86 152 ASP B O 1
ATOM 4208 N N . ASP B 1 153 ? 3.531 20.062 14.836 1 78.25 153 ASP B N 1
ATOM 4209 C CA . ASP B 1 153 ? 2.932 18.75 14.594 1 78.25 153 ASP B CA 1
ATOM 4210 C C . ASP B 1 153 ? 2.514 18.078 15.906 1 78.25 153 ASP B C 1
ATOM 4212 O O . ASP B 1 153 ? 1.456 17.453 15.977 1 78.25 153 ASP B O 1
ATOM 4216 N N . ILE B 1 154 ? 3.303 18.219 16.797 1 74.88 154 ILE B N 1
ATOM 4217 C CA . ILE B 1 154 ? 3.006 17.656 18.125 1 74.88 154 ILE B CA 1
ATOM 4218 C C . ILE B 1 154 ? 1.775 18.344 18.703 1 74.88 154 ILE B C 1
ATOM 4220 O O . ILE B 1 154 ? 0.885 17.688 19.25 1 74.88 154 ILE B O 1
ATOM 4224 N N . ILE B 1 155 ? 1.746 19.578 18.547 1 80.12 155 ILE B N 1
ATOM 4225 C CA . ILE B 1 155 ? 0.618 20.359 19.047 1 80.12 155 ILE B CA 1
ATOM 4226 C C . ILE B 1 155 ? -0.651 19.969 18.297 1 80.12 155 ILE B C 1
ATOM 4228 O O . ILE B 1 155 ? -1.727 19.859 18.891 1 80.12 155 ILE B O 1
ATOM 4232 N N . ALA B 1 156 ? -0.495 19.797 17.031 1 78.12 156 ALA B N 1
ATOM 4233 C CA . ALA B 1 156 ? -1.642 19.438 16.203 1 78.12 156 ALA B CA 1
ATOM 4234 C C . ALA B 1 156 ? -2.236 18.094 16.672 1 78.12 156 ALA B C 1
ATOM 4236 O O . ALA B 1 156 ? -3.459 17.953 16.719 1 78.12 156 ALA B O 1
ATOM 4237 N N . VAL B 1 157 ? -1.341 17.172 16.891 1 70.69 157 VAL B N 1
ATOM 4238 C CA . VAL B 1 157 ? -1.779 15.867 17.344 1 70.69 157 VAL B CA 1
ATOM 4239 C C . VAL B 1 157 ? -2.539 16 18.656 1 70.69 157 VAL B C 1
ATOM 4241 O O . VAL B 1 157 ? -3.57 15.359 18.859 1 70.69 157 VAL B O 1
ATOM 4244 N N . TYR B 1 158 ? -2.041 16.859 19.453 1 72 158 TYR B N 1
ATOM 4245 C CA . TYR B 1 158 ? -2.695 17.172 20.719 1 72 158 TYR B CA 1
ATOM 4246 C C . TYR B 1 158 ? -4.066 17.781 20.484 1 72 158 TYR B C 1
ATOM 4248 O O . TYR B 1 158 ? -5.051 17.391 21.109 1 72 158 TYR B O 1
ATOM 4256 N N . LEU B 1 159 ? -4.156 18.688 19.656 1 76.12 159 LEU B N 1
ATOM 4257 C CA . LEU B 1 159 ? -5.395 19.422 19.406 1 76.12 159 LEU B CA 1
ATOM 4258 C C . LEU B 1 159 ? -6.426 18.516 18.734 1 76.12 159 LEU B C 1
ATOM 4260 O O . LEU B 1 159 ? -7.629 18.688 18.922 1 76.12 159 LEU B O 1
ATOM 4264 N N . ILE B 1 160 ? -5.934 17.5 17.984 1 73.88 160 ILE B N 1
ATOM 4265 C CA . ILE B 1 160 ? -6.828 16.5 17.406 1 73.88 160 ILE B CA 1
ATOM 4266 C C . ILE B 1 160 ? -7.547 15.75 18.531 1 73.88 160 ILE B C 1
ATOM 4268 O O . ILE B 1 160 ? -8.727 15.398 18.391 1 73.88 160 ILE B O 1
ATOM 4272 N N . GLY B 1 161 ? -6.746 15.422 19.531 1 71.38 161 GLY B N 1
ATOM 4273 C CA . GLY B 1 161 ? -7.359 14.805 20.688 1 71.38 161 GLY B CA 1
ATOM 4274 C C . GLY B 1 161 ? -8.5 15.617 21.266 1 71.38 161 GLY B C 1
ATOM 4275 O O . GLY B 1 161 ? -9.547 15.062 21.625 1 71.38 161 GLY B O 1
ATOM 4276 N N . ILE B 1 162 ? -8.359 16.891 21.266 1 70.88 162 ILE B N 1
ATOM 4277 C CA . ILE B 1 162 ? -9.383 17.781 21.766 1 70.88 162 ILE B CA 1
ATOM 4278 C C . ILE B 1 162 ? -10.602 17.75 20.859 1 70.88 162 ILE B C 1
ATOM 4280 O O . ILE B 1 162 ? -11.742 17.719 21.328 1 70.88 162 ILE B O 1
ATOM 4284 N N . ILE B 1 163 ? -10.375 17.781 19.641 1 76.38 163 ILE B N 1
ATOM 4285 C CA . ILE B 1 163 ? -11.445 17.766 18.641 1 76.38 163 ILE B CA 1
ATOM 4286 C C . ILE B 1 163 ? -12.234 16.469 18.75 1 76.38 163 ILE B C 1
ATOM 4288 O O . ILE B 1 163 ? -13.461 16.469 18.609 1 76.38 163 ILE B O 1
ATOM 4292 N N . THR B 1 164 ? -11.5 15.406 18.953 1 73.5 164 THR B N 1
ATOM 4293 C CA . THR B 1 164 ? -12.164 14.117 19.094 1 73.5 164 THR B CA 1
ATOM 4294 C C . THR B 1 164 ? -13.086 14.117 20.312 1 73.5 164 THR B C 1
ATOM 4296 O O . THR B 1 164 ? -14.188 13.57 20.266 1 73.5 164 THR B O 1
ATOM 4299 N N . ALA B 1 165 ? -12.625 14.719 21.359 1 71 165 ALA B N 1
ATOM 4300 C CA . ALA B 1 165 ? -13.445 14.828 22.562 1 71 165 ALA B CA 1
ATOM 4301 C C . ALA B 1 165 ? -14.664 15.703 22.312 1 71 165 ALA B C 1
ATOM 4303 O O . ALA B 1 165 ? -15.758 15.422 22.812 1 71 165 ALA B O 1
ATOM 4304 N N . LEU B 1 166 ? -14.5 16.766 21.562 1 73.06 166 LEU B N 1
ATOM 4305 C CA . LEU B 1 166 ? -15.602 17.656 21.188 1 73.06 166 LEU B CA 1
ATOM 4306 C C . LEU B 1 166 ? -16.672 16.891 20.406 1 73.06 166 LEU B C 1
ATOM 4308 O O . LEU B 1 166 ? -17.859 17.078 20.625 1 73.06 166 LEU B O 1
ATOM 4312 N N . ALA B 1 167 ? -16.203 16.109 19.5 1 71.69 167 ALA B N 1
ATOM 4313 C CA . ALA B 1 167 ? -17.109 15.352 18.625 1 71.69 167 ALA B CA 1
ATOM 4314 C C . ALA B 1 167 ? -17.953 14.375 19.453 1 71.69 167 ALA B C 1
ATOM 4316 O O . ALA B 1 167 ? -19.062 14.023 19.047 1 71.69 167 ALA B O 1
ATOM 4317 N N . ARG B 1 168 ? -17.391 13.938 20.562 1 72.19 168 ARG B N 1
ATOM 4318 C CA . ARG B 1 168 ? -18.109 13 21.438 1 72.19 168 ARG B CA 1
ATOM 4319 C C . ARG B 1 168 ? -19.016 13.742 22.406 1 72.19 168 ARG B C 1
ATOM 4321 O O . ARG B 1 168 ? -19.75 13.125 23.188 1 72.19 168 ARG B O 1
ATOM 4328 N N . GLY B 1 169 ? -19.078 15.102 22.281 1 66.81 169 GLY B N 1
ATOM 4329 C CA . GLY B 1 169 ? -19.953 15.906 23.125 1 66.81 169 GLY B CA 1
ATOM 4330 C C . GLY B 1 169 ? -19.375 16.156 24.5 1 66.81 169 GLY B C 1
ATOM 4331 O O . GLY B 1 169 ? -20.109 16.484 25.438 1 66.81 169 GLY B O 1
ATOM 4332 N N . GLU B 1 170 ? -18.172 15.867 24.719 1 63.09 170 GLU B N 1
ATOM 4333 C CA . GLU B 1 170 ? -17.562 15.977 26.047 1 63.09 170 GLU B CA 1
ATOM 4334 C C . GLU B 1 170 ? -16.906 17.328 26.234 1 63.09 170 GLU B C 1
ATOM 4336 O O . GLU B 1 170 ? -15.68 17.422 26.344 1 63.09 170 GLU B O 1
ATOM 4341 N N . LEU B 1 171 ? -17.562 18.391 25.938 1 61.88 171 LEU B N 1
ATOM 4342 C CA . LEU B 1 171 ? -16.984 19.719 26.031 1 61.88 171 LEU B CA 1
ATOM 4343 C C . LEU B 1 171 ? -16.781 20.125 27.484 1 61.88 171 LEU B C 1
ATOM 4345 O O . LEU B 1 171 ? -16.688 21.312 27.797 1 61.88 171 LEU B O 1
ATOM 4349 N N . SER B 1 172 ? -16.734 19.156 28.422 1 60.91 172 SER B N 1
ATOM 4350 C CA . SER B 1 172 ? -16.484 19.609 29.781 1 60.91 172 SER B CA 1
ATOM 4351 C C . SER B 1 172 ? -14.992 19.734 30.062 1 60.91 172 SER B C 1
ATOM 4353 O O . SER B 1 172 ? -14.18 19.031 29.469 1 60.91 172 SER B O 1
ATOM 4355 N N . PHE B 1 173 ? -14.586 20.844 30.656 1 59.91 173 PHE B N 1
ATOM 4356 C CA . PHE B 1 173 ? -13.211 21.188 31 1 59.91 173 PHE B CA 1
ATOM 4357 C C . PHE B 1 173 ? -12.469 19.969 31.547 1 59.91 173 PHE B C 1
ATOM 4359 O O . PHE B 1 173 ? -11.305 19.75 31.203 1 59.91 173 PHE B O 1
ATOM 4366 N N . VAL B 1 174 ? -13.141 19.219 32.375 1 58.88 174 VAL B N 1
ATOM 4367 C CA . VAL B 1 174 ? -12.5 18.094 33.031 1 58.88 174 VAL B CA 1
ATOM 4368 C C . VAL B 1 174 ? -12.141 17.016 32.031 1 58.88 174 VAL B C 1
ATOM 4370 O O . VAL B 1 174 ? -11 16.547 32 1 58.88 174 VAL B O 1
ATOM 4373 N N . PRO B 1 175 ? -13.016 16.797 31.172 1 60.88 175 PRO B N 1
ATOM 4374 C CA . PRO B 1 175 ? -12.672 15.758 30.203 1 60.88 175 PRO B CA 1
ATOM 4375 C C . PRO B 1 175 ? -11.555 16.188 29.266 1 60.88 175 PRO B C 1
ATOM 4377 O O . PRO B 1 175 ? -10.734 15.352 28.859 1 60.88 175 PRO B O 1
ATOM 4380 N N . LEU B 1 176 ? -11.469 17.453 29.078 1 62.69 176 LEU B N 1
ATOM 4381 C CA . LEU B 1 176 ? -10.406 17.953 28.219 1 62.69 176 LEU B CA 1
ATOM 4382 C C . LEU B 1 176 ? -9.055 17.875 28.906 1 62.69 176 LEU B C 1
ATOM 4384 O O . LEU B 1 176 ? -8.047 17.531 28.281 1 62.69 176 LEU B O 1
ATOM 4388 N N . ALA B 1 177 ? -9.102 18.25 30.172 1 65.75 177 ALA B N 1
ATOM 4389 C CA . ALA B 1 177 ? -7.855 18.172 30.938 1 65.75 177 ALA B CA 1
ATOM 4390 C C . ALA B 1 177 ? -7.359 16.734 31.031 1 65.75 177 ALA B C 1
ATOM 4392 O O . ALA B 1 177 ? -6.164 16.469 30.875 1 65.75 177 ALA B O 1
ATOM 4393 N N . VAL B 1 178 ? -8.266 15.898 31.266 1 68.06 178 VAL B N 1
ATOM 4394 C CA . VAL B 1 178 ? -7.91 14.484 31.391 1 68.06 178 VAL B CA 1
ATOM 4395 C C . VAL B 1 178 ? -7.383 13.961 30.062 1 68.06 178 VAL B C 1
ATOM 4397 O O . VAL B 1 178 ? -6.398 13.227 30.031 1 68.06 178 VAL B O 1
ATOM 4400 N N . LEU B 1 179 ? -7.996 14.422 29.094 1 64.88 179 LEU B N 1
ATOM 4401 C CA . LEU B 1 179 ? -7.566 13.992 27.766 1 64.88 179 LEU B CA 1
ATOM 4402 C C . LEU B 1 179 ? -6.172 14.523 27.453 1 64.88 179 LEU B C 1
ATOM 4404 O O . LEU B 1 179 ? -5.348 13.805 26.875 1 64.88 179 LEU B O 1
ATOM 4408 N N . THR B 1 180 ? -5.941 15.766 27.844 1 65.5 180 THR B N 1
ATOM 4409 C CA . THR B 1 180 ? -4.629 16.359 27.656 1 65.5 180 THR B CA 1
ATOM 4410 C C . THR B 1 180 ? -3.549 15.547 28.359 1 65.5 180 THR B C 1
ATOM 4412 O O . THR B 1 180 ? -2.49 15.281 27.781 1 65.5 180 THR B O 1
ATOM 4415 N N . ILE B 1 181 ? -3.908 15.18 29.5 1 71.81 181 ILE B N 1
ATOM 4416 C CA . ILE B 1 181 ? -2.945 14.414 30.281 1 71.81 181 ILE B CA 1
ATOM 4417 C C . ILE B 1 181 ? -2.73 13.047 29.656 1 71.81 181 ILE B C 1
ATOM 4419 O O . ILE B 1 181 ? -1.601 12.555 29.578 1 71.81 181 ILE B O 1
ATOM 4423 N N . LYS B 1 182 ? -3.838 12.586 29.125 1 69.25 182 LYS B N 1
ATOM 4424 C CA . LYS B 1 182 ? -3.75 11.273 28.484 1 69.25 182 LYS B CA 1
ATOM 4425 C C . LYS B 1 182 ? -2.883 11.328 27.234 1 69.25 182 LYS B C 1
ATOM 4427 O O . LYS B 1 182 ? -2.055 10.445 27 1 69.25 182 LYS B O 1
ATOM 4432 N N . ILE B 1 183 ? -3.039 12.383 26.516 1 68.62 183 ILE B N 1
ATOM 4433 C CA . ILE B 1 183 ? -2.281 12.539 25.281 1 68.62 183 ILE B CA 1
ATOM 4434 C C . ILE B 1 183 ? -0.803 12.742 25.594 1 68.62 183 ILE B C 1
ATOM 4436 O O . ILE B 1 183 ? 0.063 12.094 25.016 1 68.62 183 ILE B O 1
ATOM 4440 N N . ALA B 1 184 ? -0.621 13.617 26.531 1 71.06 184 ALA B N 1
ATOM 4441 C CA . ALA B 1 184 ? 0.753 13.898 26.938 1 71.06 184 ALA B CA 1
ATOM 4442 C C . ALA B 1 184 ? 1.432 12.648 27.469 1 71.06 184 ALA B C 1
ATOM 4444 O O . ALA B 1 184 ? 2.578 12.352 27.125 1 71.06 184 ALA B O 1
ATOM 4445 N N . LEU B 1 185 ? 0.681 11.922 28.234 1 75.06 185 LEU B N 1
ATOM 4446 C CA . LEU B 1 185 ? 1.225 10.695 28.812 1 75.06 185 LEU B CA 1
ATOM 4447 C C . LEU B 1 185 ? 1.501 9.656 27.734 1 75.06 185 LEU B C 1
ATOM 4449 O O . LEU B 1 185 ? 2.498 8.938 27.812 1 75.06 185 LEU B O 1
ATOM 4453 N N . PHE B 1 186 ? 0.601 9.633 26.828 1 74.5 186 PHE B N 1
ATOM 4454 C CA . PHE B 1 186 ? 0.761 8.672 25.75 1 74.5 186 PHE B CA 1
ATOM 4455 C C . PHE B 1 186 ? 2.006 8.984 24.922 1 74.5 186 PHE B C 1
ATOM 4457 O O . PHE B 1 186 ? 2.809 8.094 24.641 1 74.5 186 PHE B O 1
ATOM 4464 N N . ILE B 1 187 ? 2.164 10.234 24.625 1 72.31 187 ILE B N 1
ATOM 4465 C CA . ILE B 1 187 ? 3.314 10.656 23.828 1 72.31 187 ILE B CA 1
ATOM 4466 C C . ILE B 1 187 ? 4.602 10.406 24.609 1 72.31 187 ILE B C 1
ATOM 4468 O O . ILE B 1 187 ? 5.547 9.812 24.094 1 72.31 187 ILE B O 1
ATOM 4472 N N . VAL B 1 188 ? 4.562 10.797 25.828 1 74.62 188 VAL B N 1
ATOM 4473 C CA . VAL B 1 188 ? 5.742 10.656 26.688 1 74.62 188 VAL B CA 1
ATOM 4474 C C . VAL B 1 188 ? 6.047 9.172 26.906 1 74.62 188 VAL B C 1
ATOM 4476 O O . VAL B 1 188 ? 7.207 8.766 26.875 1 74.62 188 VAL B O 1
ATOM 4479 N N . ALA B 1 189 ? 5.02 8.43 27.094 1 77.75 189 ALA B N 1
ATOM 4480 C CA . ALA B 1 189 ? 5.199 7 27.328 1 77.75 189 ALA B CA 1
ATOM 4481 C C . ALA B 1 189 ? 5.824 6.324 26.109 1 77.75 189 ALA B C 1
ATOM 4483 O O . ALA B 1 189 ? 6.758 5.531 26.234 1 77.75 189 ALA B O 1
ATOM 4484 N N . VAL B 1 190 ? 5.309 6.668 25 1 76.44 190 VAL B N 1
ATOM 4485 C CA . VAL B 1 190 ? 5.805 6.051 23.781 1 76.44 190 VAL B CA 1
ATOM 4486 C C . VAL B 1 190 ? 7.258 6.461 23.547 1 76.44 190 VAL B C 1
ATOM 4488 O O . VAL B 1 190 ? 8.094 5.629 23.188 1 76.44 190 VAL B O 1
ATOM 4491 N N . LEU B 1 191 ? 7.496 7.703 23.844 1 70.69 191 LEU B N 1
ATOM 4492 C CA . LEU B 1 191 ? 8.852 8.195 23.641 1 70.69 191 LEU B CA 1
ATOM 4493 C C . LEU B 1 191 ? 9.805 7.586 24.656 1 70.69 191 LEU B C 1
ATOM 4495 O O . LEU B 1 191 ? 10.953 7.258 24.328 1 70.69 191 LEU B O 1
ATOM 4499 N N . LEU B 1 192 ? 9.328 7.371 25.844 1 73.88 192 LEU B N 1
ATOM 4500 C CA . LEU B 1 192 ? 10.156 6.773 26.875 1 73.88 192 LEU B CA 1
ATOM 4501 C C . LEU B 1 192 ? 10.398 5.293 26.594 1 73.88 192 LEU B C 1
ATOM 4503 O O . LEU B 1 192 ? 11.523 4.801 26.766 1 73.88 192 LEU B O 1
ATOM 4507 N N . ILE B 1 193 ? 9.328 4.664 26.203 1 72.38 193 ILE B N 1
ATOM 4508 C CA . ILE B 1 193 ? 9.453 3.248 25.891 1 72.38 193 ILE B CA 1
ATOM 4509 C C . ILE B 1 193 ? 10.438 3.068 24.734 1 72.38 193 ILE B C 1
ATOM 4511 O O . ILE B 1 193 ? 11.25 2.141 24.734 1 72.38 193 ILE B O 1
ATOM 4515 N N . SER B 1 194 ? 10.32 3.932 23.844 1 66.56 194 SER B N 1
ATOM 4516 C CA . SER B 1 194 ? 11.227 3.877 22.688 1 66.56 194 SER B CA 1
ATOM 4517 C C . SER B 1 194 ? 12.68 4.008 23.125 1 66.56 194 SER B C 1
ATOM 4519 O O . SER B 1 194 ? 13.555 3.316 22.609 1 66.56 194 SER B O 1
ATOM 4521 N N . GLU B 1 195 ? 12.867 4.906 24 1 64.31 195 GLU B N 1
ATOM 4522 C CA . GLU B 1 195 ? 14.219 5.09 24.531 1 64.31 195 GLU B CA 1
ATOM 4523 C C . GLU B 1 195 ? 14.727 3.824 25.219 1 64.31 195 GLU B C 1
ATOM 4525 O O . GLU B 1 195 ? 15.883 3.439 25.047 1 64.31 195 GLU B O 1
ATOM 4530 N N . PHE B 1 196 ? 13.859 3.23 25.891 1 64.75 196 PHE B N 1
ATOM 4531 C CA . PHE B 1 196 ? 14.242 2.043 26.641 1 64.75 196 PHE B CA 1
ATOM 4532 C C . PHE B 1 196 ? 14.367 0.835 25.734 1 64.75 196 PHE B C 1
ATOM 4534 O O . PHE B 1 196 ? 15.305 0.043 25.859 1 64.75 196 PHE B O 1
ATOM 4541 N N . VAL B 1 197 ? 13.445 0.713 24.875 1 63.25 197 VAL B N 1
ATOM 4542 C CA . VAL B 1 197 ? 13.406 -0.463 24 1 63.25 197 VAL B CA 1
ATOM 4543 C C . VAL B 1 197 ? 14.516 -0.373 22.969 1 63.25 197 VAL B C 1
ATOM 4545 O O . VAL B 1 197 ? 15.219 -1.356 22.703 1 63.25 197 VAL B O 1
ATOM 4548 N N . PHE B 1 198 ? 14.695 0.768 22.344 1 62.72 198 PHE B N 1
ATOM 4549 C CA . PHE B 1 198 ? 15.617 0.89 21.219 1 62.72 198 PHE B CA 1
ATOM 4550 C C . PHE B 1 198 ? 17.031 1.158 21.703 1 62.72 198 PHE B C 1
ATOM 4552 O O . PHE B 1 198 ? 18 0.718 21.094 1 62.72 198 PHE B O 1
ATOM 4559 N N . LYS B 1 199 ? 17.219 1.903 22.656 1 59.44 199 LYS B N 1
ATOM 4560 C CA . LYS B 1 199 ? 18.562 2.229 23.141 1 59.44 199 LYS B CA 1
ATOM 4561 C C . LYS B 1 199 ? 19.156 1.073 23.938 1 59.44 199 LYS B C 1
ATOM 4563 O O . LYS B 1 199 ? 20.375 0.873 23.938 1 59.44 199 LYS B O 1
ATOM 4568 N N . ARG B 1 200 ? 18.297 0.338 24.609 1 59.34 200 ARG B N 1
ATOM 4569 C CA . ARG B 1 200 ? 18.906 -0.584 25.562 1 59.34 200 ARG B CA 1
ATOM 4570 C C . ARG B 1 200 ? 18.844 -2.02 25.062 1 59.34 200 ARG B C 1
ATOM 4572 O O . ARG B 1 200 ? 19.562 -2.889 25.531 1 59.34 200 ARG B O 1
ATOM 4579 N N . SER B 1 201 ? 18.016 -2.275 24.172 1 59.94 201 SER B N 1
ATOM 4580 C CA . SER B 1 201 ? 17.812 -3.699 23.922 1 59.94 201 SER B CA 1
ATOM 4581 C C . SER B 1 201 ? 18.734 -4.195 22.812 1 59.94 201 SER B C 1
ATOM 4583 O O . SER B 1 201 ? 18.672 -3.713 21.672 1 59.94 201 SER B O 1
ATOM 4585 N N . LYS B 1 202 ? 19.844 -4.832 23.125 1 60.69 202 LYS B N 1
ATOM 4586 C CA . LYS B 1 202 ? 20.703 -5.566 22.203 1 60.69 202 LYS B CA 1
ATOM 4587 C C . LYS B 1 202 ? 19.875 -6.395 21.219 1 60.69 202 LYS B C 1
ATOM 4589 O O . LYS B 1 202 ? 20.297 -6.621 20.094 1 60.69 202 LYS B O 1
ATOM 4594 N N . ARG B 1 203 ? 18.828 -6.801 21.641 1 61.75 203 ARG B N 1
ATOM 4595 C CA . ARG B 1 203 ? 17.984 -7.676 20.844 1 61.75 203 ARG B CA 1
ATOM 4596 C C . ARG B 1 203 ? 17.344 -6.918 19.688 1 61.75 203 ARG B C 1
ATOM 4598 O O . ARG B 1 203 ? 17.016 -7.508 18.656 1 61.75 203 ARG B O 1
ATOM 4605 N N . PHE B 1 204 ? 17.312 -5.641 19.859 1 72 204 PHE B N 1
ATOM 4606 C CA . PHE B 1 204 ? 16.703 -4.836 18.797 1 72 204 PHE B CA 1
ATOM 4607 C C . PHE B 1 204 ? 17.594 -4.777 17.578 1 72 204 PHE B C 1
ATOM 4609 O O . PHE B 1 204 ? 17.109 -4.617 16.453 1 72 204 PHE B O 1
ATOM 4616 N N . TYR B 1 205 ? 18.797 -5.133 17.906 1 68.75 205 TYR B N 1
ATOM 4617 C CA . TYR B 1 205 ? 19.734 -5.207 16.797 1 68.75 205 TYR B CA 1
ATOM 4618 C C . TYR B 1 205 ? 19.344 -6.312 15.82 1 68.75 205 TYR B C 1
ATOM 4620 O O . TYR B 1 205 ? 19.469 -6.148 14.602 1 68.75 205 TYR B O 1
ATOM 4628 N N . GLY B 1 206 ? 18.938 -7.355 16.375 1 71.62 206 GLY B N 1
ATOM 4629 C CA . GLY B 1 206 ? 18.5 -8.445 15.523 1 71.62 206 GLY B CA 1
ATOM 4630 C C . GLY B 1 206 ? 17.312 -8.102 14.656 1 71.62 206 GLY B C 1
ATOM 4631 O O . GLY B 1 206 ? 17.219 -8.539 13.508 1 71.62 206 GLY B O 1
ATOM 4632 N N . ILE B 1 207 ? 16.516 -7.234 15.094 1 74.38 207 ILE B N 1
ATOM 4633 C CA . ILE B 1 207 ? 15.312 -6.824 14.383 1 74.38 207 ILE B CA 1
ATOM 4634 C C . ILE B 1 207 ? 15.68 -5.848 13.266 1 74.38 207 ILE B C 1
ATOM 4636 O O . ILE B 1 207 ? 15.172 -5.953 12.148 1 74.38 207 ILE B O 1
ATOM 4640 N N . VAL B 1 208 ? 16.594 -5.012 13.562 1 76.5 208 VAL B N 1
ATOM 4641 C CA . VAL B 1 208 ? 16.922 -3.928 12.641 1 76.5 208 VAL B CA 1
ATOM 4642 C C . VAL B 1 208 ? 17.859 -4.441 11.547 1 76.5 208 VAL B C 1
ATOM 4644 O O . VAL B 1 208 ? 17.891 -3.906 10.438 1 76.5 208 VAL B O 1
ATOM 4647 N N . ARG B 1 209 ? 18.516 -5.484 11.852 1 77.88 209 ARG B N 1
ATOM 4648 C CA . ARG B 1 209 ? 19.516 -5.988 10.922 1 77.88 209 ARG B CA 1
ATOM 4649 C C . ARG B 1 209 ? 18.875 -6.484 9.633 1 77.88 209 ARG B C 1
ATOM 4651 O O . ARG B 1 209 ? 19.406 -6.258 8.547 1 77.88 209 ARG B O 1
ATOM 4658 N N . ASN B 1 210 ? 17.812 -7.07 9.781 1 80.88 210 ASN B N 1
ATOM 4659 C CA . ASN B 1 210 ? 17.078 -7.551 8.609 1 80.88 210 ASN B CA 1
ATOM 4660 C C . ASN B 1 210 ? 15.969 -6.582 8.203 1 80.88 210 ASN B C 1
ATOM 4662 O O . ASN B 1 210 ? 15.031 -6.355 8.969 1 80.88 210 ASN B O 1
ATOM 4666 N N . LEU B 1 211 ? 16.094 -6.078 7.02 1 81.31 211 LEU B N 1
ATOM 4667 C CA . LEU B 1 211 ? 15.18 -5.039 6.539 1 81.31 211 LEU B CA 1
ATOM 4668 C C . LEU B 1 211 ? 13.742 -5.535 6.535 1 81.31 211 LEU B C 1
ATOM 4670 O O . LEU B 1 211 ? 12.82 -4.789 6.875 1 81.31 211 LEU B O 1
ATOM 4674 N N . ASN B 1 212 ? 13.609 -6.773 6.16 1 78.25 212 ASN B N 1
ATOM 4675 C CA . ASN B 1 212 ? 12.266 -7.328 6.117 1 78.25 212 ASN B CA 1
ATOM 4676 C C . ASN B 1 212 ? 11.633 -7.379 7.504 1 78.25 212 ASN B C 1
ATOM 4678 O O . ASN B 1 212 ? 10.469 -7.016 7.676 1 78.25 212 ASN B O 1
ATOM 4682 N N . ILE B 1 213 ? 12.43 -7.777 8.375 1 78.88 213 ILE B N 1
ATOM 4683 C CA . ILE B 1 213 ? 11.945 -7.855 9.75 1 78.88 213 ILE B CA 1
ATOM 4684 C C . ILE B 1 213 ? 11.703 -6.449 10.289 1 78.88 213 ILE B C 1
ATOM 4686 O O . ILE B 1 213 ? 10.719 -6.207 10.992 1 78.88 213 ILE B O 1
ATOM 4690 N N . PHE B 1 214 ? 12.602 -5.629 9.969 1 84.38 214 PHE B N 1
ATOM 4691 C CA . PHE B 1 214 ? 12.492 -4.238 10.398 1 84.38 214 PHE B CA 1
ATOM 4692 C C . PHE B 1 214 ? 11.219 -3.604 9.859 1 84.38 214 PHE B C 1
ATOM 4694 O O . PHE B 1 214 ? 10.516 -2.891 10.586 1 84.38 214 PHE B O 1
ATOM 4701 N N . PHE B 1 215 ? 10.922 -3.861 8.648 1 84.56 215 PHE B N 1
ATOM 4702 C CA . PHE B 1 215 ? 9.711 -3.352 8.023 1 84.56 215 PHE B CA 1
ATOM 4703 C C . PHE B 1 215 ? 8.469 -3.896 8.719 1 84.56 215 PHE B C 1
ATOM 4705 O O . PHE B 1 215 ? 7.527 -3.148 8.992 1 84.56 215 PHE B O 1
ATOM 4712 N N . THR B 1 216 ? 8.492 -5.141 8.914 1 81.25 216 THR B N 1
ATOM 4713 C CA . THR B 1 216 ? 7.367 -5.773 9.594 1 81.25 216 THR B CA 1
ATOM 4714 C C . THR B 1 216 ? 7.164 -5.176 10.984 1 81.25 216 THR B C 1
ATOM 4716 O O . THR B 1 216 ? 6.035 -4.895 11.383 1 81.25 216 THR B O 1
ATOM 4719 N N . PHE B 1 217 ? 8.219 -5.035 11.617 1 83.25 217 PHE B N 1
ATOM 4720 C CA . PHE B 1 217 ? 8.172 -4.434 12.945 1 83.25 217 PHE B CA 1
ATOM 4721 C C . PHE B 1 217 ? 7.559 -3.039 12.883 1 83.25 217 PHE B C 1
ATOM 4723 O O . PHE B 1 217 ? 6.727 -2.68 13.719 1 83.25 217 PHE B O 1
ATOM 4730 N N . THR B 1 218 ? 8.008 -2.32 11.969 1 87.12 218 THR B N 1
ATOM 4731 C CA . THR B 1 218 ? 7.527 -0.955 11.789 1 87.12 218 THR B CA 1
ATOM 4732 C C . THR B 1 218 ? 6.02 -0.938 11.562 1 87.12 218 THR B C 1
ATOM 4734 O O . THR B 1 218 ? 5.305 -0.136 12.172 1 87.12 218 THR B O 1
ATOM 4737 N N . LEU B 1 219 ? 5.559 -1.798 10.75 1 85.62 219 LEU B N 1
ATOM 4738 C CA . LEU B 1 219 ? 4.133 -1.85 10.438 1 85.62 219 LEU B CA 1
ATOM 4739 C C . LEU B 1 219 ? 3.328 -2.281 11.664 1 85.62 219 LEU B C 1
ATOM 4741 O O . LEU B 1 219 ? 2.275 -1.707 11.953 1 85.62 219 LEU B O 1
ATOM 4745 N N . VAL B 1 220 ? 3.805 -3.229 12.336 1 82.69 220 VAL B N 1
ATOM 4746 C CA . VAL B 1 220 ? 3.117 -3.736 13.516 1 82.69 220 VAL B CA 1
ATOM 4747 C C . VAL B 1 220 ? 3.039 -2.643 14.578 1 82.69 220 VAL B C 1
ATOM 4749 O O . VAL B 1 220 ? 1.995 -2.447 15.203 1 82.69 220 VAL B O 1
ATOM 4752 N N . LEU B 1 221 ? 4.141 -2.027 14.75 1 85.31 221 LEU B N 1
ATOM 4753 C CA . LEU B 1 221 ? 4.176 -0.939 15.727 1 85.31 221 LEU B CA 1
ATOM 4754 C C . LEU B 1 221 ? 3.199 0.166 15.336 1 85.31 221 LEU B C 1
ATOM 4756 O O . LEU B 1 221 ? 2.516 0.725 16.203 1 85.31 221 LEU B O 1
ATOM 4760 N N . THR B 1 222 ? 3.193 0.484 14.094 1 88.12 222 THR B N 1
ATOM 4761 C CA . THR B 1 222 ? 2.314 1.534 13.594 1 88.12 222 THR B CA 1
ATOM 4762 C C . THR B 1 222 ? 0.853 1.198 13.883 1 88.12 222 THR B C 1
ATOM 4764 O O . THR B 1 222 ? 0.119 2.02 14.438 1 88.12 222 THR B O 1
ATOM 4767 N N . PHE B 1 223 ? 0.452 0.052 13.586 1 84.94 223 PHE B N 1
ATOM 4768 C CA . PHE B 1 223 ? -0.945 -0.332 13.75 1 84.94 223 PHE B CA 1
ATOM 4769 C C . PHE B 1 223 ? -1.276 -0.546 15.227 1 84.94 223 PHE B C 1
ATOM 4771 O O . PHE B 1 223 ? -2.395 -0.265 15.664 1 84.94 223 PHE B O 1
ATOM 4778 N N . LEU B 1 224 ? -0.362 -1.032 15.961 1 82.75 224 LEU B N 1
ATOM 4779 C CA . LEU B 1 224 ? -0.56 -1.198 17.391 1 82.75 224 LEU B CA 1
ATOM 4780 C C . LEU B 1 224 ? -0.757 0.152 18.078 1 82.75 224 LEU B C 1
ATOM 4782 O O . LEU B 1 224 ? -1.676 0.318 18.891 1 82.75 224 LEU B O 1
ATOM 4786 N N . LEU B 1 225 ? 0.122 1.022 17.781 1 86.38 225 LEU B N 1
ATOM 4787 C CA . LEU B 1 225 ? 0.018 2.346 18.391 1 86.38 225 LEU B CA 1
ATOM 4788 C C . LEU B 1 225 ? -1.229 3.072 17.891 1 86.38 225 LEU B C 1
ATOM 4790 O O . LEU B 1 225 ? -1.838 3.844 18.641 1 86.38 225 LEU B O 1
ATOM 4794 N N . ALA B 1 226 ? -1.556 2.891 16.609 1 84.5 226 ALA B N 1
ATOM 4795 C CA . ALA B 1 226 ? -2.799 3.461 16.094 1 84.5 226 ALA B CA 1
ATOM 4796 C C . ALA B 1 226 ? -4 2.955 16.891 1 84.5 226 ALA B C 1
ATOM 4798 O O . ALA B 1 226 ? -4.914 3.725 17.203 1 84.5 226 ALA B O 1
ATOM 4799 N N . LEU B 1 227 ? -3.982 1.73 17.281 1 81.94 227 LEU B N 1
ATOM 4800 C CA . LEU B 1 227 ? -5.055 1.124 18.078 1 81.94 227 LEU B CA 1
ATOM 4801 C C . LEU B 1 227 ? -5.082 1.69 19.484 1 81.94 227 LEU B C 1
ATOM 4803 O O . LEU B 1 227 ? -6.152 1.996 20.016 1 81.94 227 LEU B O 1
ATOM 4807 N N . ILE B 1 228 ? -3.955 1.696 20.062 1 81.94 228 ILE B N 1
ATOM 4808 C CA . ILE B 1 228 ? -3.859 2.213 21.422 1 81.94 228 ILE B CA 1
ATOM 4809 C C . ILE B 1 228 ? -4.34 3.664 21.453 1 81.94 228 ILE B C 1
ATOM 4811 O O . ILE B 1 228 ? -5.039 4.07 22.391 1 81.94 228 ILE B O 1
ATOM 4815 N N . ALA B 1 229 ? -3.902 4.402 20.438 1 80.06 229 ALA B N 1
ATOM 4816 C CA . ALA B 1 229 ? -4.355 5.789 20.344 1 80.06 229 ALA B CA 1
ATOM 4817 C C . ALA B 1 229 ? -5.879 5.863 20.297 1 80.06 229 ALA B C 1
ATOM 4819 O O . ALA B 1 229 ? -6.488 6.676 21 1 80.06 229 ALA B O 1
ATOM 4820 N N . GLU B 1 230 ? -6.477 5.031 19.531 1 75 230 GLU B N 1
ATOM 4821 C CA . GLU B 1 230 ? -7.934 5.012 19.422 1 75 230 GLU B CA 1
ATOM 4822 C C . GLU B 1 230 ? -8.586 4.613 20.734 1 75 230 GLU B C 1
ATOM 4824 O O . GLU B 1 230 ? -9.625 5.16 21.109 1 75 230 GLU B O 1
ATOM 4829 N N . GLU B 1 231 ? -8.062 3.664 21.406 1 74.75 231 GLU B N 1
ATOM 4830 C CA . GLU B 1 231 ? -8.609 3.172 22.672 1 74.75 231 GLU B CA 1
ATOM 4831 C C . GLU B 1 231 ? -8.531 4.238 23.766 1 74.75 231 GLU B C 1
ATOM 4833 O O . GLU B 1 231 ? -9.398 4.305 24.641 1 74.75 231 GLU B O 1
ATOM 4838 N N . VAL B 1 232 ? -7.504 4.926 23.734 1 72.44 232 VAL B N 1
ATOM 4839 C CA . VAL B 1 232 ? -7.344 5.957 24.75 1 72.44 232 VAL B CA 1
ATOM 4840 C C . VAL B 1 232 ? -8.133 7.207 24.344 1 72.44 232 VAL B C 1
ATOM 4842 O O . VAL B 1 232 ? -8.094 8.219 25.047 1 72.44 232 VAL B O 1
ATOM 4845 N N . GLY B 1 233 ? -8.812 7.098 23.203 1 67.94 233 GLY B N 1
ATOM 4846 C CA . GLY B 1 233 ? -9.703 8.172 22.797 1 67.94 233 GLY B CA 1
ATOM 4847 C C . GLY B 1 233 ? -9.07 9.141 21.812 1 67.94 233 GLY B C 1
ATOM 4848 O O . GLY B 1 233 ? -9.555 10.258 21.625 1 67.94 233 GLY B O 1
ATOM 4849 N N . LEU B 1 234 ? -7.941 8.75 21.25 1 73.19 234 LEU B N 1
ATOM 4850 C CA . LEU B 1 234 ? -7.254 9.586 20.266 1 73.19 234 LEU B CA 1
ATOM 4851 C C . LEU B 1 234 ? -7.52 9.078 18.859 1 73.19 234 LEU B C 1
ATOM 4853 O O . LEU B 1 234 ? -8.086 8 18.672 1 73.19 234 LEU B O 1
ATOM 4857 N N . HIS B 1 235 ? -7.242 9.977 17.906 1 72.06 235 HIS B N 1
ATOM 4858 C CA . HIS B 1 235 ? -7.34 9.555 16.516 1 72.06 235 HIS B CA 1
ATOM 4859 C C . HIS B 1 235 ? -6.207 8.602 16.141 1 72.06 235 HIS B C 1
ATOM 4861 O O . HIS B 1 235 ? -5.07 8.781 16.594 1 72.06 235 HIS B O 1
ATOM 4867 N N . GLN B 1 236 ? -6.441 7.699 15.375 1 79.81 236 GLN B N 1
ATOM 4868 C CA . GLN B 1 236 ? -5.496 6.645 15.023 1 79.81 236 GLN B CA 1
ATOM 4869 C C . GLN B 1 236 ? -4.266 7.219 14.336 1 79.81 236 GLN B C 1
ATOM 4871 O O . GLN B 1 236 ? -3.168 6.668 14.445 1 79.81 236 GLN B O 1
ATOM 4876 N N . ILE B 1 237 ? -4.387 8.289 13.695 1 79.12 237 ILE B N 1
ATOM 4877 C CA . ILE B 1 237 ? -3.287 8.859 12.93 1 79.12 237 ILE B CA 1
ATOM 4878 C C . ILE B 1 237 ? -2.166 9.289 13.875 1 79.12 237 ILE B C 1
ATOM 4880 O O . ILE B 1 237 ? -0.989 9.258 13.508 1 79.12 237 ILE B O 1
ATOM 4884 N N . ILE B 1 238 ? -2.523 9.609 15.078 1 78.44 238 ILE B N 1
ATOM 4885 C CA . ILE B 1 238 ? -1.528 9.992 16.078 1 78.44 238 ILE B CA 1
ATOM 4886 C C . ILE B 1 238 ? -0.617 8.805 16.375 1 78.44 238 ILE B C 1
ATOM 4888 O O . ILE B 1 238 ? 0.601 8.969 16.484 1 78.44 238 ILE B O 1
ATOM 4892 N N . GLY B 1 239 ? -1.266 7.746 16.516 1 81.75 239 GLY B N 1
ATOM 4893 C CA . GLY B 1 239 ? -0.486 6.543 16.766 1 81.75 239 GLY B CA 1
ATOM 4894 C C . GLY B 1 239 ? 0.495 6.227 15.656 1 81.75 239 GLY B C 1
ATOM 4895 O O . GLY B 1 239 ? 1.638 5.844 15.914 1 81.75 239 GLY B O 1
ATOM 4896 N N . ALA B 1 240 ? 0.047 6.371 14.422 1 86.81 240 ALA B N 1
ATOM 4897 C CA . ALA B 1 240 ? 0.916 6.117 13.273 1 86.81 240 ALA B CA 1
ATOM 4898 C C . ALA B 1 240 ? 2.102 7.078 13.258 1 86.81 240 ALA B C 1
ATOM 4900 O O . ALA B 1 240 ? 3.238 6.664 13.023 1 86.81 240 ALA B O 1
ATOM 4901 N N . TYR B 1 241 ? 1.869 8.297 13.523 1 83.38 241 TYR B N 1
ATOM 4902 C CA . TYR B 1 241 ? 2.924 9.305 13.562 1 83.38 241 TYR B CA 1
ATOM 4903 C C . TYR B 1 241 ? 3.936 8.992 14.656 1 83.38 241 TYR B C 1
ATOM 4905 O O . TYR B 1 241 ? 5.145 9.086 14.445 1 83.38 241 TYR B O 1
ATOM 4913 N N . LEU B 1 242 ? 3.443 8.664 15.781 1 83.75 242 LEU B N 1
ATOM 4914 C CA . LEU B 1 242 ? 4.309 8.375 16.922 1 83.75 242 LEU B CA 1
ATOM 4915 C C . LEU B 1 242 ? 5.164 7.141 16.656 1 83.75 242 LEU B C 1
ATOM 4917 O O . LEU B 1 242 ? 6.309 7.062 17.109 1 83.75 242 LEU B O 1
ATOM 4921 N N . ALA B 1 243 ? 4.562 6.188 15.992 1 87.69 243 ALA B N 1
ATOM 4922 C CA . ALA B 1 243 ? 5.352 5.016 15.617 1 87.69 243 ALA B CA 1
ATOM 4923 C C . ALA B 1 243 ? 6.559 5.418 14.773 1 87.69 243 ALA B C 1
ATOM 4925 O O . ALA B 1 243 ? 7.68 4.969 15.023 1 87.69 243 ALA B O 1
ATOM 4926 N N . GLY B 1 244 ? 6.32 6.211 13.758 1 86.75 244 GLY B N 1
ATOM 4927 C CA . GLY B 1 244 ? 7.414 6.707 12.938 1 86.75 244 GLY B CA 1
ATOM 4928 C C . GLY B 1 244 ? 8.438 7.508 13.719 1 86.75 244 GLY B C 1
ATOM 4929 O O . GLY B 1 244 ? 9.641 7.324 13.547 1 86.75 244 GLY B O 1
ATOM 4930 N N . LEU B 1 245 ? 7.957 8.336 14.57 1 82.06 245 LEU B N 1
ATOM 4931 C CA . LEU B 1 245 ? 8.828 9.18 15.383 1 82.06 245 LEU B CA 1
ATOM 4932 C C . LEU B 1 245 ? 9.719 8.336 16.281 1 82.06 245 LEU B C 1
ATOM 4934 O O . LEU B 1 245 ? 10.898 8.648 16.469 1 82.06 245 LEU B O 1
ATOM 4938 N N . THR B 1 246 ? 9.148 7.344 16.844 1 83.19 246 THR B N 1
ATOM 4939 C CA . THR B 1 246 ? 9.891 6.441 17.734 1 83.19 246 THR B CA 1
ATOM 4940 C C . THR B 1 246 ? 11.016 5.746 16.969 1 83.19 246 THR B C 1
ATOM 4942 O O . THR B 1 246 ? 12.133 5.637 17.469 1 83.19 246 THR B O 1
ATOM 4945 N N . ILE B 1 247 ? 10.695 5.371 15.859 1 84.25 247 ILE B N 1
ATOM 4946 C CA . ILE B 1 247 ? 11.68 4.652 15.055 1 84.25 247 ILE B CA 1
ATOM 4947 C C . ILE B 1 247 ? 12.742 5.625 14.539 1 84.25 247 ILE B C 1
ATOM 4949 O O . ILE B 1 247 ? 13.914 5.273 14.445 1 84.25 247 ILE B O 1
ATOM 4953 N N . SER B 1 248 ? 12.352 6.812 14.227 1 83.69 248 SER B N 1
ATOM 4954 C CA . SER B 1 248 ? 13.281 7.812 13.703 1 83.69 248 SER B CA 1
ATOM 4955 C C . SER B 1 248 ? 14.375 8.125 14.711 1 83.69 248 SER B C 1
ATOM 4957 O O . SER B 1 248 ? 15.461 8.578 14.336 1 83.69 248 SER B O 1
ATOM 4959 N N . ARG B 1 249 ? 14.156 7.926 15.891 1 77 249 ARG B N 1
ATOM 4960 C CA . ARG B 1 249 ? 15.117 8.203 16.953 1 77 249 ARG B CA 1
ATOM 4961 C C . ARG B 1 249 ? 16.312 7.273 16.859 1 77 249 ARG B C 1
ATOM 4963 O O . ARG B 1 249 ? 17.359 7.539 17.453 1 77 249 ARG B O 1
ATOM 4970 N N . LEU B 1 250 ? 16.109 6.191 16.203 1 76 250 LEU B N 1
ATOM 4971 C CA . LEU B 1 250 ? 17.219 5.27 15.992 1 76 250 LEU B CA 1
ATOM 4972 C C . LEU B 1 250 ? 18.359 5.957 15.266 1 76 250 LEU B C 1
ATOM 4974 O O . LEU B 1 250 ? 19.5 5.5 15.328 1 76 250 LEU B O 1
ATOM 4978 N N . ARG B 1 251 ? 18.031 6.938 14.531 1 73.12 251 ARG B N 1
ATOM 4979 C CA . ARG B 1 251 ? 19.062 7.695 13.836 1 73.12 251 ARG B CA 1
ATOM 4980 C C . ARG B 1 251 ? 20.016 8.352 14.82 1 73.12 251 ARG B C 1
ATOM 4982 O O . ARG B 1 251 ? 21.188 8.594 14.5 1 73.12 251 ARG B O 1
ATOM 4989 N N . GLU B 1 252 ? 19.562 8.664 15.906 1 66.25 252 GLU B N 1
ATOM 4990 C CA . GLU B 1 252 ? 20.312 9.414 16.891 1 66.25 252 GLU B CA 1
ATOM 4991 C C . GLU B 1 252 ? 21.172 8.492 17.75 1 66.25 252 GLU B C 1
ATOM 4993 O O . GLU B 1 252 ? 22.016 8.961 18.516 1 66.25 252 GLU B O 1
ATOM 4998 N N . ARG B 1 253 ? 20.766 7.238 17.594 1 62.22 253 ARG B N 1
ATOM 4999 C CA . ARG B 1 253 ? 21.516 6.297 18.422 1 62.22 253 ARG B CA 1
ATOM 5000 C C . ARG B 1 253 ? 22.984 6.25 18 1 62.22 253 ARG B C 1
ATOM 5002 O O . ARG B 1 253 ? 23.297 6.238 16.812 1 62.22 253 ARG B O 1
ATOM 5009 N N . LYS B 1 254 ? 23.766 6.703 18.906 1 54.31 254 LYS B N 1
ATOM 5010 C CA . LYS B 1 254 ? 25.203 6.574 18.734 1 54.31 254 LYS B CA 1
ATOM 5011 C C . LYS B 1 254 ? 25.609 5.121 18.5 1 54.31 254 LYS B C 1
ATOM 5013 O O . LYS B 1 254 ? 25.984 4.422 19.438 1 54.31 254 LYS B O 1
ATOM 5018 N N . ASP B 1 255 ? 24.828 4.332 17.828 1 57.91 255 ASP B N 1
ATOM 5019 C CA . ASP B 1 255 ? 25.156 2.936 17.547 1 57.91 255 ASP B CA 1
ATOM 5020 C C . ASP B 1 255 ? 26.5 2.812 16.859 1 57.91 255 ASP B C 1
ATOM 5022 O O . ASP B 1 255 ? 26.766 3.488 15.852 1 57.91 255 ASP B O 1
ATOM 5026 N N . PRO B 1 256 ? 27.547 2.352 17.609 1 52.53 256 PRO B N 1
ATOM 5027 C CA . PRO B 1 256 ? 28.906 2.227 17.047 1 52.53 256 PRO B CA 1
ATOM 5028 C C . PRO B 1 256 ? 28.906 1.69 15.625 1 52.53 256 PRO B C 1
ATOM 5030 O O . PRO B 1 256 ? 29.812 1.987 14.844 1 52.53 256 PRO B O 1
ATOM 5033 N N . LEU B 1 257 ? 28.016 0.852 15.32 1 55.19 257 LEU B N 1
ATOM 5034 C CA . LEU B 1 257 ? 28.188 0.164 14.047 1 55.19 257 LEU B CA 1
ATOM 5035 C C . LEU B 1 257 ? 27.359 0.84 12.953 1 55.19 257 LEU B C 1
ATOM 5037 O O . LEU B 1 257 ? 27.422 0.445 11.789 1 55.19 257 LEU B O 1
ATOM 5041 N N . VAL B 1 258 ? 26.703 1.982 13.148 1 65.19 258 VAL B N 1
ATOM 5042 C CA . VAL B 1 258 ? 26.109 2.811 12.102 1 65.19 258 VAL B CA 1
ATOM 5043 C C . VAL B 1 258 ? 25 2.041 11.391 1 65.19 258 VAL B C 1
ATOM 5045 O O . VAL B 1 258 ? 24.344 2.58 10.5 1 65.19 258 VAL B O 1
ATOM 5048 N N . ILE B 1 259 ? 24.703 0.778 11.859 1 71.06 259 ILE B N 1
ATOM 5049 C CA . ILE B 1 259 ? 23.812 -0.133 11.148 1 71.06 259 ILE B CA 1
ATOM 5050 C C . ILE B 1 259 ? 22.359 0.351 11.289 1 71.06 259 ILE B C 1
ATOM 5052 O O . ILE B 1 259 ? 21.609 0.324 10.32 1 71.06 259 ILE B O 1
ATOM 5056 N N . SER B 1 260 ? 22.062 0.878 12.375 1 78 260 SER B N 1
ATOM 5057 C CA . SER B 1 260 ? 20.703 1.333 12.617 1 78 260 SER B CA 1
ATOM 5058 C C . SER B 1 260 ? 20.328 2.496 11.703 1 78 260 SER B C 1
ATOM 5060 O O . SER B 1 260 ? 19.234 2.535 11.148 1 78 260 SER B O 1
ATOM 5062 N N . ARG B 1 261 ? 21.234 3.33 11.531 1 79.5 261 ARG B N 1
ATOM 5063 C CA . ARG B 1 261 ? 20.984 4.488 10.672 1 79.5 261 ARG B CA 1
ATOM 5064 C C . ARG B 1 261 ? 20.859 4.07 9.211 1 79.5 261 ARG B C 1
ATOM 5066 O O . ARG B 1 261 ? 19.984 4.566 8.5 1 79.5 261 ARG B O 1
ATOM 5073 N N . ILE B 1 262 ? 21.641 3.141 8.867 1 80.94 262 ILE B N 1
ATOM 5074 C CA . ILE B 1 262 ? 21.641 2.67 7.488 1 80.94 262 ILE B CA 1
ATOM 5075 C C . ILE B 1 262 ? 20.328 1.962 7.18 1 80.94 262 ILE B C 1
ATOM 5077 O O . ILE B 1 262 ? 19.703 2.223 6.152 1 80.94 262 ILE B O 1
ATOM 5081 N N . LYS B 1 263 ? 19.953 1.166 8.055 1 82.44 263 LYS B N 1
ATOM 5082 C CA . LYS B 1 263 ? 18.75 0.376 7.836 1 82.44 263 LYS B CA 1
ATOM 5083 C C . LYS B 1 263 ? 17.5 1.252 7.895 1 82.44 263 LYS B C 1
ATOM 5085 O O . LYS B 1 263 ? 16.531 1.011 7.176 1 82.44 263 LYS B O 1
ATOM 5090 N N . LEU B 1 264 ? 17.594 2.18 8.719 1 84.19 264 LEU B N 1
ATOM 5091 C CA . LEU B 1 264 ? 16.484 3.129 8.773 1 84.19 264 LEU B CA 1
ATOM 5092 C C . LEU B 1 264 ? 16.359 3.885 7.457 1 84.19 264 LEU B C 1
ATOM 5094 O O . LEU B 1 264 ? 15.25 4.059 6.945 1 84.19 264 LEU B O 1
ATOM 5098 N N . ASN B 1 265 ? 17.422 4.285 6.934 1 86.25 265 ASN B N 1
ATOM 5099 C CA . ASN B 1 265 ? 17.406 4.988 5.656 1 86.25 265 ASN B CA 1
ATOM 5100 C C . ASN B 1 265 ? 16.906 4.086 4.531 1 86.25 265 ASN B C 1
ATOM 5102 O O . ASN B 1 265 ? 16.172 4.539 3.645 1 86.25 265 ASN B O 1
ATOM 5106 N N . GLU B 1 266 ? 17.281 2.898 4.637 1 85.19 266 GLU B N 1
ATOM 5107 C CA . GLU B 1 266 ? 16.797 1.934 3.656 1 85.19 266 GLU B CA 1
ATOM 5108 C C . GLU B 1 266 ? 15.289 1.754 3.758 1 85.19 266 GLU B C 1
ATOM 5110 O O . GLU B 1 266 ? 14.594 1.692 2.74 1 85.19 266 GLU B O 1
ATOM 5115 N N . LEU B 1 267 ? 14.891 1.691 4.918 1 84.94 267 LEU B N 1
ATOM 5116 C CA . LEU B 1 267 ? 13.461 1.558 5.164 1 84.94 267 LEU B CA 1
ATOM 5117 C C . LEU B 1 267 ? 12.695 2.754 4.609 1 84.94 267 LEU B C 1
ATOM 5119 O O . LEU B 1 267 ? 11.68 2.584 3.926 1 84.94 267 LEU B O 1
ATOM 5123 N N . ILE B 1 268 ? 13.203 3.867 4.867 1 86.56 268 ILE B N 1
ATOM 5124 C CA . ILE B 1 268 ? 12.562 5.105 4.43 1 86.56 268 ILE B CA 1
ATOM 5125 C C . ILE B 1 268 ? 12.562 5.172 2.902 1 86.56 268 ILE B C 1
ATOM 5127 O O . ILE B 1 268 ? 11.547 5.531 2.293 1 86.56 268 ILE B O 1
ATOM 5131 N N . GLU B 1 269 ? 13.617 4.777 2.338 1 84.62 269 GLU B N 1
ATOM 5132 C CA . GLU B 1 269 ? 13.742 4.812 0.883 1 84.62 269 GLU B CA 1
ATOM 5133 C C . GLU B 1 269 ? 12.75 3.855 0.223 1 84.62 269 GLU B C 1
ATOM 5135 O O . GLU B 1 269 ? 12.125 4.199 -0.78 1 84.62 269 GLU B O 1
ATOM 5140 N N . ASP B 1 270 ? 12.633 2.725 0.781 1 82.88 270 ASP B N 1
ATOM 5141 C CA . ASP B 1 270 ? 11.742 1.71 0.224 1 82.88 270 ASP B CA 1
ATOM 5142 C C . ASP B 1 270 ? 10.281 2.133 0.35 1 82.88 270 ASP B C 1
ATOM 5144 O O . ASP B 1 270 ? 9.461 1.836 -0.525 1 82.88 270 ASP B O 1
ATOM 5148 N N . LEU B 1 271 ? 10.016 2.848 1.374 1 83.56 271 LEU B N 1
ATOM 5149 C CA . LEU B 1 271 ? 8.648 3.289 1.622 1 83.56 271 LEU B CA 1
ATOM 5150 C C . LEU B 1 271 ? 8.336 4.555 0.828 1 83.56 271 LEU B C 1
ATOM 5152 O O . LEU B 1 271 ? 7.191 4.77 0.427 1 83.56 271 LEU B O 1
ATOM 5156 N N . GLN B 1 272 ? 9.328 5.316 0.652 1 85.38 272 GLN B N 1
ATOM 5157 C CA . GLN B 1 272 ? 9.148 6.652 0.093 1 85.38 272 GLN B CA 1
ATOM 5158 C C . GLN B 1 272 ? 8.492 6.59 -1.281 1 85.38 272 GLN B C 1
ATOM 5160 O O . GLN B 1 272 ? 7.512 7.293 -1.539 1 85.38 272 GLN B O 1
ATOM 5165 N N . VAL B 1 273 ? 9.008 5.75 -2.1 1 82.62 273 VAL B N 1
ATOM 5166 C CA . VAL B 1 273 ? 8.539 5.734 -3.479 1 82.62 273 VAL B CA 1
ATOM 5167 C C . VAL B 1 273 ? 7.078 5.281 -3.521 1 82.62 273 VAL B C 1
ATOM 5169 O O . VAL B 1 273 ? 6.242 5.914 -4.172 1 82.62 273 VAL B O 1
ATOM 5172 N N . VAL B 1 274 ? 6.719 4.312 -2.809 1 83.5 274 VAL B N 1
ATOM 5173 C CA . VAL B 1 274 ? 5.359 3.785 -2.801 1 83.5 274 VAL B CA 1
ATOM 5174 C C . VAL B 1 274 ? 4.414 4.797 -2.154 1 83.5 274 VAL B C 1
ATOM 5176 O O . VAL B 1 274 ? 3.291 4.992 -2.621 1 83.5 274 VAL B O 1
ATOM 5179 N N . LEU B 1 275 ? 4.836 5.398 -1.178 1 87.12 275 LEU B N 1
ATOM 5180 C CA . LEU B 1 275 ? 4.016 6.371 -0.463 1 87.12 275 LEU B CA 1
ATOM 5181 C C . LEU B 1 275 ? 3.764 7.605 -1.32 1 87.12 275 LEU B C 1
ATOM 5183 O O . LEU B 1 275 ? 2.623 8.062 -1.445 1 87.12 275 LEU B O 1
ATOM 5187 N N . THR B 1 276 ? 4.781 8.109 -1.909 1 85.69 276 THR B N 1
ATOM 5188 C CA . THR B 1 276 ? 4.691 9.359 -2.648 1 85.69 276 THR B CA 1
ATOM 5189 C C . THR B 1 276 ? 3.955 9.164 -3.971 1 85.69 276 THR B C 1
ATOM 5191 O O . THR B 1 276 ? 3.32 10.086 -4.48 1 85.69 276 THR B O 1
ATOM 5194 N N . GLU B 1 277 ?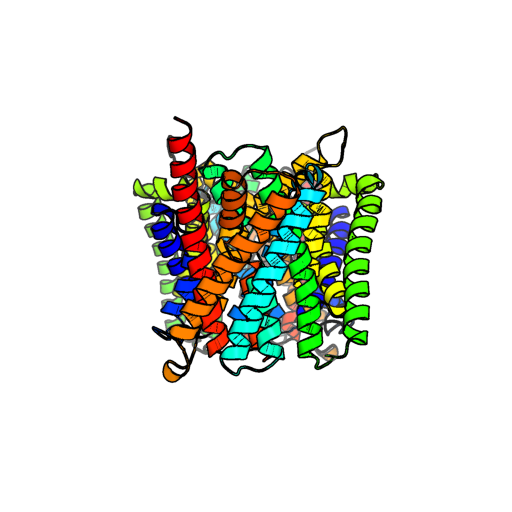 4.059 7.973 -4.461 1 83.62 277 GLU B N 1
ATOM 5195 C CA . GLU B 1 277 ? 3.51 7.766 -5.801 1 83.62 277 GLU B CA 1
ATOM 5196 C C . GLU B 1 277 ? 2.121 7.137 -5.734 1 83.62 277 GLU B C 1
ATOM 5198 O O . GLU B 1 277 ? 1.363 7.191 -6.703 1 83.62 277 GLU B O 1
ATOM 5203 N N . PHE B 1 278 ? 1.825 6.586 -4.594 1 86.25 278 PHE B N 1
ATOM 5204 C CA . PHE B 1 278 ? 0.554 5.875 -4.574 1 86.25 278 PHE B CA 1
ATOM 5205 C C . PHE B 1 278 ? -0.293 6.309 -3.385 1 86.25 278 PHE B C 1
ATOM 5207 O O . PHE B 1 278 ? -1.299 7 -3.553 1 86.25 278 PHE B O 1
ATOM 5214 N N . PHE B 1 279 ? 0.165 6.172 -2.221 1 87.19 279 PHE B N 1
ATOM 5215 C CA . PHE B 1 279 ? -0.674 6.309 -1.037 1 87.19 279 PHE B CA 1
ATOM 5216 C C . PHE B 1 279 ? -0.97 7.773 -0.746 1 87.19 279 PHE B C 1
ATOM 5218 O O . PHE B 1 279 ? -2.117 8.141 -0.484 1 87.19 279 PHE B O 1
ATOM 5225 N N . ILE B 1 280 ? 0.01 8.594 -0.812 1 89.56 280 ILE B N 1
ATOM 5226 C CA . ILE B 1 280 ? -0.172 10.008 -0.502 1 89.56 280 ILE B CA 1
ATOM 5227 C C . ILE B 1 280 ? -1.124 10.633 -1.516 1 89.56 280 ILE B C 1
ATOM 5229 O O . ILE B 1 280 ? -2.115 11.266 -1.138 1 89.56 280 ILE B O 1
ATOM 5233 N N . PRO B 1 281 ? -0.908 10.336 -2.76 1 92.31 281 PRO B N 1
ATOM 5234 C CA . PRO B 1 281 ? -1.851 10.867 -3.746 1 92.31 281 PRO B CA 1
ATOM 5235 C C . PRO B 1 281 ? -3.277 10.359 -3.529 1 92.31 281 PRO B C 1
ATOM 5237 O O . PRO B 1 281 ? -4.234 11.125 -3.695 1 92.31 281 PRO B O 1
ATOM 5240 N N . LEU B 1 282 ? -3.367 9.164 -3.17 1 92.31 282 LEU B N 1
ATOM 5241 C CA . LEU B 1 282 ? -4.691 8.57 -2.998 1 92.31 282 LEU B CA 1
ATOM 5242 C C . LEU B 1 282 ? -5.457 9.273 -1.88 1 92.31 282 LEU B C 1
ATOM 5244 O O . LEU B 1 282 ? -6.664 9.5 -1.993 1 92.31 282 LEU B O 1
ATOM 5248 N N . PHE B 1 283 ? -4.844 9.578 -0.867 1 93.38 283 PHE B N 1
ATOM 5249 C CA . PHE B 1 283 ? -5.488 10.266 0.247 1 93.38 283 PHE B CA 1
ATOM 5250 C C . PHE B 1 283 ? -5.996 11.633 -0.182 1 93.38 283 PHE B C 1
ATOM 5252 O O . PHE B 1 283 ? -7.16 11.969 0.036 1 93.38 283 PHE B O 1
ATOM 5259 N N . PHE B 1 284 ? -5.172 12.344 -0.822 1 95.69 284 PHE B N 1
ATOM 5260 C CA . PHE B 1 284 ? -5.52 13.719 -1.178 1 95.69 284 PHE B CA 1
ATOM 5261 C C . PHE B 1 284 ? -6.559 13.742 -2.293 1 95.69 284 PHE B C 1
ATOM 5263 O O . PHE B 1 284 ? -7.406 14.633 -2.34 1 95.69 284 PHE B O 1
ATOM 5270 N N . ILE B 1 285 ? -6.438 12.797 -3.139 1 96.31 285 ILE B N 1
ATOM 5271 C CA . ILE B 1 285 ? -7.453 12.672 -4.176 1 96.31 285 ILE B CA 1
ATOM 5272 C C . ILE B 1 285 ? -8.82 12.43 -3.539 1 96.31 285 ILE B C 1
ATOM 5274 O O . ILE B 1 285 ? -9.82 13.016 -3.961 1 96.31 285 ILE B O 1
ATOM 5278 N N . TYR B 1 286 ? -8.852 11.57 -2.564 1 96.25 286 TYR B N 1
ATOM 5279 C CA . TYR B 1 286 ? -10.117 11.266 -1.909 1 96.25 286 TYR B CA 1
ATOM 5280 C C . TYR B 1 286 ? -10.68 12.492 -1.209 1 96.25 286 TYR B C 1
ATOM 5282 O O . TYR B 1 286 ? -11.898 12.711 -1.208 1 96.25 286 TYR B O 1
ATOM 5290 N N . VAL B 1 287 ? -9.836 13.219 -0.553 1 95.5 287 VAL B N 1
ATOM 5291 C CA . VAL B 1 287 ? -10.266 14.469 0.067 1 95.5 287 VAL B CA 1
ATOM 5292 C C . VAL B 1 287 ? -10.906 15.375 -0.984 1 95.5 287 VAL B C 1
ATOM 5294 O O . VAL B 1 287 ? -11.938 16 -0.729 1 95.5 287 VAL B O 1
ATOM 5297 N N . GLY B 1 288 ? -10.25 15.43 -2.125 1 96.81 288 GLY B N 1
ATOM 5298 C CA . GLY B 1 288 ? -10.836 16.188 -3.227 1 96.81 288 GLY B CA 1
ATOM 5299 C C . GLY B 1 288 ? -12.195 15.656 -3.652 1 96.81 288 GLY B C 1
ATOM 5300 O O . GLY B 1 288 ? -13.094 16.438 -3.98 1 96.81 288 GLY B O 1
ATOM 5301 N N . LEU B 1 289 ? -12.344 14.367 -3.656 1 96.5 289 LEU B N 1
ATOM 5302 C CA . LEU B 1 289 ? -13.609 13.75 -4.027 1 96.5 289 LEU B CA 1
ATOM 5303 C C . LEU B 1 289 ? -14.703 14.109 -3.029 1 96.5 289 LEU B C 1
ATOM 5305 O O . LEU B 1 289 ? -15.883 14.18 -3.387 1 96.5 289 LEU B O 1
ATOM 5309 N N . MET B 1 290 ? -14.312 14.352 -1.814 1 95.88 290 MET B N 1
ATOM 5310 C CA . MET B 1 290 ? -15.266 14.688 -0.763 1 95.88 290 MET B CA 1
ATOM 5311 C C . MET B 1 290 ? -15.734 16.125 -0.888 1 95.88 290 MET B C 1
ATOM 5313 O O . MET B 1 290 ? -16.734 16.516 -0.283 1 95.88 290 MET B O 1
ATOM 5317 N N . PHE B 1 291 ? -14.984 16.859 -1.63 1 95.25 291 PHE B N 1
ATOM 5318 C CA . PHE B 1 291 ? -15.281 18.281 -1.85 1 95.25 291 PHE B CA 1
ATOM 5319 C C . PHE B 1 291 ? -16.578 18.453 -2.635 1 95.25 291 PHE B C 1
ATOM 5321 O O . PHE B 1 291 ? -16.578 18.312 -3.861 1 95.25 291 PHE B O 1
ATOM 5328 N N . ASN B 1 292 ? -17.656 18.703 -1.953 1 94.25 292 ASN B N 1
ATOM 5329 C CA . ASN B 1 292 ? -18.953 18.828 -2.605 1 94.25 292 ASN B CA 1
ATOM 5330 C C . ASN B 1 292 ? -19.844 19.828 -1.877 1 94.25 292 ASN B C 1
ATOM 5332 O O . ASN B 1 292 ? -20.938 19.484 -1.438 1 94.25 292 ASN B O 1
ATOM 5336 N N . PRO B 1 293 ? -19.391 21.062 -1.845 1 91.94 293 PRO B N 1
ATOM 5337 C CA . PRO B 1 293 ? -20.234 22.062 -1.204 1 91.94 293 PRO B CA 1
ATOM 5338 C C . PRO B 1 293 ? -21.422 22.484 -2.074 1 91.94 293 PRO B C 1
ATOM 5340 O O . PRO B 1 293 ? -21.359 22.375 -3.301 1 91.94 293 PRO B O 1
ATOM 5343 N N . THR B 1 294 ? -22.453 22.844 -1.365 1 89 294 THR B N 1
ATOM 5344 C CA . THR B 1 294 ? -23.562 23.469 -2.092 1 89 294 THR B CA 1
ATOM 5345 C C . THR B 1 294 ? -23.188 24.891 -2.51 1 89 294 THR B C 1
ATOM 5347 O O . THR B 1 294 ? -22.844 25.719 -1.666 1 89 294 THR B O 1
ATOM 5350 N N . MET B 1 295 ? -23.078 25.203 -3.719 1 83.06 295 MET B N 1
ATOM 5351 C CA . MET B 1 295 ? -22.578 26.469 -4.27 1 83.06 295 MET B CA 1
ATOM 5352 C C . MET B 1 295 ? -23.203 27.656 -3.553 1 83.06 295 MET B C 1
ATOM 5354 O O . MET B 1 295 ? -22.531 28.641 -3.262 1 83.06 295 MET B O 1
ATOM 5358 N N . GLY B 1 296 ? -24.438 27.625 -3.184 1 78.38 296 GLY B N 1
ATOM 5359 C CA . GLY B 1 296 ? -25.094 28.734 -2.521 1 78.38 296 GLY B CA 1
ATOM 5360 C C . GLY B 1 296 ? -24.641 28.922 -1.085 1 78.38 296 GLY B C 1
ATOM 5361 O O . GLY B 1 296 ? -24.766 30.016 -0.526 1 78.38 296 GLY B O 1
ATOM 5362 N N . LYS B 1 297 ? -23.922 28.031 -0.6 1 84.31 297 LYS B N 1
ATOM 5363 C CA . LYS B 1 297 ? -23.562 28.094 0.815 1 84.31 297 LYS B CA 1
ATOM 5364 C C . LYS B 1 297 ? -22.094 28.422 0.998 1 84.31 297 LYS B C 1
ATOM 5366 O O . LYS B 1 297 ? -21.625 28.641 2.121 1 84.31 297 LYS B O 1
ATOM 5371 N N . ILE B 1 298 ? -21.406 28.5 -0.088 1 87 298 ILE B N 1
ATOM 5372 C CA . ILE B 1 298 ? -20 28.859 -0.006 1 87 298 ILE B CA 1
ATOM 5373 C C . ILE B 1 298 ? -19.859 30.375 -0.011 1 87 298 ILE B C 1
ATOM 5375 O O . ILE B 1 298 ? -20.422 31.062 -0.872 1 87 298 ILE B O 1
ATOM 5379 N N . SER B 1 299 ? -19.203 30.922 0.971 1 90.56 299 SER B N 1
ATOM 5380 C CA . SER B 1 299 ? -18.969 32.344 1.074 1 90.56 299 SER B CA 1
ATOM 5381 C C . SER B 1 299 ? -17.531 32.719 0.728 1 90.56 299 SER B C 1
ATOM 5383 O O . SER B 1 299 ? -16.609 32.375 1.47 1 90.56 299 SER B O 1
ATOM 5385 N N . LEU B 1 300 ? -17.375 33.375 -0.383 1 93.12 300 LEU B N 1
ATOM 5386 C CA . LEU B 1 300 ? -16.062 33.844 -0.787 1 93.12 300 LEU B CA 1
ATOM 5387 C C . LEU B 1 300 ? -15.453 34.75 0.274 1 93.12 300 LEU B C 1
ATOM 5389 O O . LEU B 1 300 ? -14.242 34.75 0.485 1 93.12 300 LEU B O 1
ATOM 5393 N N . PHE B 1 301 ? -16.375 35.438 0.851 1 94.56 301 PHE B N 1
ATOM 5394 C CA . PHE B 1 301 ? -15.922 36.375 1.898 1 94.56 301 PHE B CA 1
ATOM 5395 C C . PHE B 1 301 ? -15.32 35.594 3.068 1 94.56 301 PHE B C 1
ATOM 5397 O O . PHE B 1 301 ? -14.273 35.969 3.596 1 94.56 301 PHE B O 1
ATOM 5404 N N . MET B 1 302 ? -15.961 34.594 3.434 1 94.5 302 MET B N 1
ATOM 5405 C CA . MET B 1 302 ? -15.445 33.781 4.52 1 94.5 302 MET B CA 1
ATOM 5406 C C . MET B 1 302 ? -14.094 33.156 4.141 1 94.5 302 MET B C 1
ATOM 5408 O O . MET B 1 302 ? -13.18 33.125 4.965 1 94.5 302 MET B O 1
ATOM 5412 N N . ILE B 1 303 ? -13.953 32.719 2.908 1 96.38 303 ILE B N 1
ATOM 5413 C CA . ILE B 1 303 ? -12.711 32.094 2.432 1 96.38 303 ILE B CA 1
ATOM 5414 C C . ILE B 1 303 ? -11.57 33.125 2.514 1 96.38 303 ILE B C 1
ATOM 5416 O O . ILE B 1 303 ? -10.484 32.812 3.006 1 96.38 303 ILE B O 1
ATOM 5420 N N . VAL B 1 304 ? -11.836 34.312 2.09 1 97.19 304 VAL B N 1
ATOM 5421 C CA . VAL B 1 304 ? -10.812 35.344 2.062 1 97.19 304 VAL B CA 1
ATOM 5422 C C . VAL B 1 304 ? -10.391 35.688 3.488 1 97.19 304 VAL B C 1
ATOM 5424 O O . VAL B 1 304 ? -9.203 35.812 3.779 1 97.19 304 VAL B O 1
ATOM 5427 N N . ILE B 1 305 ? -11.352 35.844 4.355 1 96.94 305 ILE B N 1
ATOM 5428 C CA . ILE B 1 305 ? -11.047 36.25 5.734 1 96.94 305 ILE B CA 1
ATOM 5429 C C . ILE B 1 305 ? -10.297 35.094 6.434 1 96.94 305 ILE B C 1
ATOM 5431 O O . ILE B 1 305 ? -9.375 35.344 7.215 1 96.94 305 ILE B O 1
ATOM 5435 N N . LEU B 1 306 ? -10.773 33.938 6.168 1 96.75 306 LEU B N 1
ATOM 5436 C CA . LEU B 1 306 ? -10.086 32.781 6.75 1 96.75 306 LEU B CA 1
ATOM 5437 C C . LEU B 1 306 ? -8.648 32.688 6.238 1 96.75 306 LEU B C 1
ATOM 5439 O O . LEU B 1 306 ? -7.738 32.344 6.988 1 96.75 306 LEU B O 1
ATOM 5443 N N . TYR B 1 307 ? -8.469 32.906 4.98 1 97.31 307 TYR B N 1
ATOM 5444 C CA . TYR B 1 307 ? -7.137 32.906 4.395 1 97.31 307 TYR B CA 1
ATOM 5445 C C . TYR B 1 307 ? -6.246 33.969 5.047 1 97.31 307 TYR B C 1
ATOM 5447 O O . TYR B 1 307 ? -5.109 33.656 5.422 1 97.31 307 TYR B O 1
ATOM 5455 N N . VAL B 1 308 ? -6.773 35.125 5.164 1 97.25 308 VAL B N 1
ATOM 5456 C CA . VAL B 1 308 ? -6.027 36.219 5.781 1 97.25 308 VAL B CA 1
ATOM 5457 C C . VAL B 1 308 ? -5.727 35.875 7.238 1 97.25 308 VAL B C 1
ATOM 5459 O O . VAL B 1 308 ? -4.621 36.125 7.727 1 97.25 308 VAL B O 1
ATOM 5462 N N . ALA B 1 309 ? -6.707 35.344 7.906 1 96.69 309 ALA B N 1
ATOM 5463 C CA . ALA B 1 309 ? -6.523 34.906 9.297 1 96.69 309 ALA B CA 1
ATOM 5464 C C . ALA B 1 309 ? -5.414 33.875 9.414 1 96.69 309 ALA B C 1
ATOM 5466 O O . ALA B 1 309 ? -4.605 33.938 10.344 1 96.69 309 ALA B O 1
ATOM 5467 N N . ALA B 1 310 ? -5.43 32.969 8.523 1 96 310 ALA B N 1
ATOM 5468 C CA . ALA B 1 310 ? -4.418 31.906 8.539 1 96 310 ALA B CA 1
ATOM 5469 C C . ALA B 1 310 ? -3.021 32.469 8.32 1 96 310 ALA B C 1
ATOM 5471 O O . ALA B 1 310 ? -2.086 32.125 9.047 1 96 310 ALA B O 1
ATOM 5472 N N . VAL B 1 311 ? -2.865 33.344 7.355 1 96.38 311 VAL B N 1
ATOM 5473 C CA . VAL B 1 311 ? -1.572 33.906 6.996 1 96.38 311 VAL B CA 1
ATOM 5474 C C . VAL B 1 311 ? -1.097 34.844 8.102 1 96.38 311 VAL B C 1
ATOM 5476 O O . VAL B 1 311 ? 0.053 34.781 8.539 1 96.38 311 VAL B O 1
ATOM 5479 N N . LEU B 1 312 ? -1.979 35.688 8.555 1 96.88 312 LEU B N 1
ATOM 5480 C CA . LEU B 1 312 ? -1.62 36.656 9.578 1 96.88 312 LEU B CA 1
ATOM 5481 C C . LEU B 1 312 ? -1.366 35.969 10.914 1 96.88 312 LEU B C 1
ATOM 5483 O O . LEU B 1 312 ? -0.518 36.406 11.695 1 96.88 312 LEU B O 1
ATOM 5487 N N . GLY B 1 313 ? -2.162 34.969 11.188 1 96.38 313 GLY B N 1
ATOM 5488 C CA . GLY B 1 313 ? -1.966 34.25 12.43 1 96.38 313 GLY B CA 1
ATOM 5489 C C . GLY B 1 313 ? -0.558 33.719 12.594 1 96.38 313 GLY B C 1
ATOM 5490 O O . GLY B 1 313 ? 0.077 33.906 13.633 1 96.38 313 GLY B O 1
ATOM 5491 N N . LYS B 1 314 ? -0.12 33.031 11.547 1 96.06 314 LYS B N 1
ATOM 5492 C CA . LYS B 1 314 ? 1.232 32.5 11.602 1 96.06 314 LYS B CA 1
ATOM 5493 C C . LYS B 1 314 ? 2.277 33.594 11.523 1 96.06 314 LYS B C 1
ATOM 5495 O O . LYS B 1 314 ? 3.299 33.562 12.211 1 96.06 314 LYS B O 1
ATOM 5500 N N . LEU B 1 315 ? 2.039 34.594 10.68 1 97.06 315 LEU B N 1
ATOM 5501 C CA . LEU B 1 315 ? 2.986 35.688 10.523 1 97.06 315 LEU B CA 1
ATOM 5502 C C . LEU B 1 315 ? 3.203 36.406 11.844 1 97.06 315 LEU B C 1
ATOM 5504 O O . LEU B 1 315 ? 4.344 36.594 12.273 1 97.06 315 LEU B O 1
ATOM 5508 N N . ILE B 1 316 ? 2.152 36.781 12.469 1 97.62 316 ILE B N 1
ATOM 5509 C CA . ILE B 1 316 ? 2.238 37.562 13.711 1 97.62 316 ILE B CA 1
ATOM 5510 C C . ILE B 1 316 ? 2.736 36.656 14.836 1 97.62 316 ILE B C 1
ATOM 5512 O O . ILE B 1 316 ? 3.678 37 15.555 1 97.62 316 ILE B O 1
ATOM 5516 N N . GLY B 1 317 ? 2.121 35.5 14.984 1 97.31 317 GLY B N 1
ATOM 5517 C CA . GLY B 1 317 ? 2.459 34.594 16.078 1 97.31 317 GLY B CA 1
ATOM 5518 C C . GLY B 1 317 ? 3.906 34.156 16.047 1 97.31 317 GLY B C 1
ATOM 5519 O O . GLY B 1 317 ? 4.621 34.281 17.047 1 97.31 317 GLY B O 1
ATOM 5520 N N . CYS B 1 318 ? 4.344 33.656 14.945 1 97.31 318 CYS B N 1
ATOM 5521 C CA . CYS B 1 318 ? 5.699 33.125 14.836 1 97.31 318 CYS B CA 1
ATOM 5522 C C . CYS B 1 318 ? 6.727 34.25 14.891 1 97.31 318 CYS B C 1
ATOM 5524 O O . CYS B 1 318 ? 7.809 34.094 15.453 1 97.31 318 CYS B O 1
ATOM 5526 N N . SER B 1 319 ? 6.402 35.438 14.258 1 97.75 319 SER B N 1
ATOM 5527 C CA . SER B 1 319 ? 7.32 36.594 14.312 1 97.75 319 SER B CA 1
ATOM 5528 C C . SER B 1 319 ? 7.508 37.062 15.742 1 97.75 319 SER B C 1
ATOM 5530 O O . SER B 1 319 ? 8.625 37.406 16.156 1 97.75 319 SER B O 1
ATOM 5532 N N . LEU B 1 320 ? 6.426 37.156 16.453 1 97.62 320 LEU B N 1
ATOM 5533 C CA . LEU B 1 320 ? 6.52 37.562 17.859 1 97.62 320 LEU B CA 1
ATOM 5534 C C . LEU B 1 320 ? 7.34 36.562 18.656 1 97.62 320 LEU B C 1
ATOM 5536 O O . LEU B 1 320 ? 8.07 36.938 19.578 1 97.62 320 LEU B O 1
ATOM 5540 N N . GLY B 1 321 ? 7.184 35.312 18.328 1 97 321 GLY B N 1
ATOM 5541 C CA . GLY B 1 321 ? 7.996 34.281 18.984 1 97 321 GLY B CA 1
ATOM 5542 C C . GLY B 1 321 ? 9.484 34.469 18.766 1 97 321 GLY B C 1
ATOM 5543 O O . GLY B 1 321 ? 10.281 34.281 19.688 1 97 321 GLY B O 1
ATOM 5544 N N . MET B 1 322 ? 9.812 34.875 17.578 1 96.81 322 MET B N 1
ATOM 5545 C CA . MET B 1 322 ? 11.203 35.156 17.266 1 96.81 322 MET B CA 1
ATOM 5546 C C . MET B 1 322 ? 11.688 36.406 18 1 96.81 322 MET B C 1
ATOM 5548 O O . MET B 1 322 ? 12.812 36.469 18.5 1 96.81 322 MET B O 1
ATOM 5552 N N . LYS B 1 323 ? 10.812 37.375 18.141 1 97.06 323 LYS B N 1
ATOM 5553 C CA . LYS B 1 323 ? 11.164 38.656 18.766 1 97.06 323 LYS B CA 1
ATOM 5554 C C . LYS B 1 323 ? 11.43 38.469 20.266 1 97.06 323 LYS B C 1
ATOM 5556 O O . LYS B 1 323 ? 12.242 39.188 20.844 1 97.06 323 LYS B O 1
ATOM 5561 N N . ILE B 1 324 ? 10.828 37.594 20.844 1 96.56 324 ILE B N 1
ATOM 5562 C CA . ILE B 1 324 ? 11.016 37.312 22.266 1 96.56 324 ILE B CA 1
ATOM 5563 C C . ILE B 1 324 ? 12.469 36.906 22.516 1 96.56 324 ILE B C 1
ATOM 5565 O O . ILE B 1 324 ? 13.016 37.188 23.594 1 96.56 324 ILE B O 1
ATOM 5569 N N . PHE B 1 325 ? 13.094 36.312 21.547 1 95.5 325 PHE B N 1
ATOM 5570 C CA . PHE B 1 325 ? 14.461 35.812 21.703 1 95.5 325 PHE B CA 1
ATOM 5571 C C . PHE B 1 325 ? 15.453 36.812 21.125 1 95.5 325 PHE B C 1
ATOM 5573 O O . PHE B 1 325 ? 16.625 36.5 20.906 1 95.5 325 PHE B O 1
ATOM 5580 N N . GLY B 1 326 ? 14.992 37.938 20.688 1 94.69 326 GLY B N 1
ATOM 5581 C CA . GLY B 1 326 ? 15.875 39.062 20.344 1 94.69 326 GLY B CA 1
ATOM 5582 C C . GLY B 1 326 ? 16.219 39.094 18.859 1 94.69 326 GLY B C 1
ATOM 5583 O O . GLY B 1 326 ? 17.094 39.844 18.453 1 94.69 326 GLY B O 1
ATOM 5584 N N . PHE B 1 327 ? 15.555 38.406 18.078 1 95.25 327 PHE B N 1
ATOM 5585 C CA . PHE B 1 327 ? 15.836 38.438 16.656 1 95.25 327 PHE B CA 1
ATOM 5586 C C . PHE B 1 327 ? 15.32 39.719 16.031 1 95.25 327 PHE B C 1
ATOM 5588 O O . PHE B 1 327 ? 14.398 40.344 16.578 1 95.25 327 PHE B O 1
ATOM 5595 N N . ASP B 1 328 ? 15.914 40.125 14.969 1 95.06 328 ASP B N 1
ATOM 5596 C CA . ASP B 1 328 ? 15.438 41.312 14.266 1 95.06 328 ASP B CA 1
ATOM 5597 C C . ASP B 1 328 ? 14.148 41.031 13.5 1 95.06 328 ASP B C 1
ATOM 5599 O O . ASP B 1 328 ? 13.805 39.875 13.281 1 95.06 328 ASP B O 1
ATOM 5603 N N . TRP B 1 329 ? 13.477 42.062 13.078 1 95.5 329 TRP B N 1
ATOM 5604 C CA . TRP B 1 329 ? 12.18 41.938 12.43 1 95.5 329 TRP B CA 1
ATOM 5605 C C . TRP B 1 329 ? 12.32 41.25 11.078 1 95.5 329 TRP B C 1
ATOM 5607 O O . TRP B 1 329 ? 11.406 40.531 10.633 1 95.5 329 TRP B O 1
ATOM 5617 N N . LYS B 1 330 ? 13.422 41.406 10.438 1 95.06 330 LYS B N 1
ATOM 5618 C CA . LYS B 1 330 ? 13.641 40.75 9.141 1 95.06 330 LYS B CA 1
ATOM 5619 C C . LYS B 1 330 ? 13.641 39.25 9.266 1 95.06 330 LYS B C 1
ATOM 5621 O O . LYS B 1 330 ? 12.945 38.562 8.523 1 95.06 330 LYS B O 1
ATOM 5626 N N . LYS B 1 331 ? 14.391 38.844 10.242 1 95 331 LYS B N 1
ATOM 5627 C CA . LYS B 1 331 ? 14.453 37.375 10.477 1 95 331 LYS B CA 1
ATOM 5628 C C . LYS B 1 331 ? 13.133 36.875 11.039 1 95 331 LYS B C 1
ATOM 5630 O O . LYS B 1 331 ? 12.703 35.75 10.703 1 95 331 LYS B O 1
ATOM 5635 N N . ALA B 1 332 ? 12.531 37.688 11.844 1 96.94 332 ALA B N 1
ATOM 5636 C CA . ALA B 1 332 ? 11.266 37.281 12.461 1 96.94 332 ALA B CA 1
ATOM 5637 C C . ALA B 1 332 ? 10.18 37.094 11.406 1 96.94 332 ALA B C 1
ATOM 5639 O O . ALA B 1 332 ? 9.453 36.094 11.422 1 96.94 332 ALA B O 1
ATOM 5640 N N . PHE B 1 333 ? 10.078 38.031 10.469 1 96.44 333 PHE B N 1
ATOM 5641 C CA . PHE B 1 333 ? 9.078 37.938 9.414 1 96.44 333 PHE B CA 1
ATOM 5642 C C . PHE B 1 333 ? 9.375 36.781 8.484 1 96.44 333 PHE B C 1
ATOM 5644 O O . PHE B 1 333 ? 8.453 36.125 7.969 1 96.44 333 PHE B O 1
ATOM 5651 N N . LEU B 1 334 ? 10.625 36.5 8.336 1 95.44 334 LEU B N 1
ATOM 5652 C CA . LEU B 1 334 ? 11.008 35.375 7.488 1 95.44 334 LEU B CA 1
ATOM 5653 C C . LEU B 1 334 ? 10.5 34.062 8.062 1 95.44 334 LEU B C 1
ATOM 5655 O O . LEU B 1 334 ? 9.945 33.25 7.328 1 95.44 334 LEU B O 1
ATOM 5659 N N . VAL B 1 335 ? 10.672 33.938 9.305 1 95.44 335 VAL B N 1
ATOM 5660 C CA . VAL B 1 335 ? 10.211 32.719 9.977 1 95.44 335 VAL B CA 1
ATOM 5661 C C . VAL B 1 335 ? 8.688 32.656 9.969 1 95.44 335 VAL B C 1
ATOM 5663 O O . VAL B 1 335 ? 8.094 31.609 9.75 1 95.44 335 VAL B O 1
ATOM 5666 N N . GLY B 1 336 ? 8.07 33.781 10.234 1 96.31 336 GLY B N 1
ATOM 5667 C CA . GLY B 1 336 ? 6.617 33.875 10.195 1 96.31 336 GLY B CA 1
ATOM 5668 C C . GLY B 1 336 ? 6.039 33.469 8.852 1 96.31 336 GLY B C 1
ATOM 5669 O O . GLY B 1 336 ? 5.051 32.719 8.789 1 96.31 336 GLY B O 1
ATOM 5670 N N . ILE B 1 337 ? 6.637 33.906 7.805 1 95.88 337 ILE B N 1
ATOM 5671 C CA . ILE B 1 337 ? 6.191 33.594 6.457 1 95.88 337 ILE B CA 1
ATOM 5672 C C . ILE B 1 337 ? 6.449 32.125 6.176 1 95.88 337 ILE B C 1
ATOM 5674 O O . ILE B 1 337 ? 5.594 31.422 5.613 1 95.88 337 ILE B O 1
ATOM 5678 N N . GLY B 1 338 ? 7.562 31.625 6.625 1 93.81 338 GLY B N 1
ATOM 5679 C CA . GLY B 1 338 ? 7.949 30.25 6.383 1 93.81 338 GLY B CA 1
ATOM 5680 C C . GLY B 1 338 ? 7.051 29.25 7.082 1 93.81 338 GLY B C 1
ATOM 5681 O O . GLY B 1 338 ? 6.918 28.109 6.637 1 93.81 338 GLY B O 1
ATOM 5682 N N . MET B 1 339 ? 6.387 29.719 8.086 1 94.19 339 MET B N 1
ATOM 5683 C CA . MET B 1 339 ? 5.531 28.828 8.875 1 94.19 339 MET B CA 1
ATOM 5684 C C . MET B 1 339 ? 4.086 28.891 8.391 1 94.19 339 MET B C 1
ATOM 5686 O O . MET B 1 339 ? 3.193 28.312 9.008 1 94.19 339 MET B O 1
ATOM 5690 N N . GLY B 1 340 ? 3.84 29.469 7.309 1 93.56 340 GLY B N 1
ATOM 5691 C CA . GLY B 1 340 ? 2.484 29.781 6.887 1 93.56 340 GLY B CA 1
ATOM 5692 C C . GLY B 1 340 ? 1.845 28.672 6.07 1 93.56 340 GLY B C 1
ATOM 5693 O O . GLY B 1 340 ? 0.623 28.641 5.91 1 93.56 340 GLY B O 1
ATOM 5694 N N . GLY B 1 341 ? 2.623 27.766 5.641 1 90.81 341 GLY B N 1
ATOM 5695 C CA . GLY B 1 341 ? 2.102 26.75 4.742 1 90.81 341 GLY B CA 1
ATOM 5696 C C . GLY B 1 341 ? 1.395 25.609 5.465 1 90.81 341 GLY B C 1
ATOM 5697 O O . GLY B 1 341 ? 1.907 25.094 6.453 1 90.81 341 GLY B O 1
ATOM 5698 N N . ARG B 1 342 ? 0.155 25.406 4.996 1 88.19 342 ARG B N 1
ATOM 5699 C CA . ARG B 1 342 ? -0.592 24.266 5.512 1 88.19 342 ARG B CA 1
ATOM 5700 C C . ARG B 1 342 ? -0.465 23.047 4.586 1 88.19 342 ARG B C 1
ATOM 5702 O O . ARG B 1 342 ? -0.046 23.188 3.436 1 88.19 342 ARG B O 1
ATOM 5709 N N . GLY B 1 343 ? -0.818 21.828 5.152 1 80.25 343 GLY B N 1
ATOM 5710 C CA . GLY B 1 343 ? -0.542 20.656 4.328 1 80.25 343 GLY B CA 1
ATOM 5711 C C . GLY B 1 343 ? -1.341 19.438 4.738 1 80.25 343 GLY B C 1
ATOM 5712 O O . GLY B 1 343 ? -2.562 19.516 4.891 1 80.25 343 GLY B O 1
ATOM 5713 N N . SER B 1 344 ? -0.562 18.297 4.961 1 80.62 344 SER B N 1
ATOM 5714 C CA . SER B 1 344 ? -1.133 16.953 5.039 1 80.62 344 SER B CA 1
ATOM 5715 C C . SER B 1 344 ? -1.92 16.766 6.332 1 80.62 344 SER B C 1
ATOM 5717 O O . SER B 1 344 ? -3.051 16.266 6.309 1 80.62 344 SER B O 1
ATOM 5719 N N . LEU B 1 345 ? -1.394 17.219 7.434 1 82.44 345 LEU B N 1
ATOM 5720 C CA . LEU B 1 345 ? -2.029 16.953 8.719 1 82.44 345 LEU B CA 1
ATOM 5721 C C . LEU B 1 345 ? -3.318 17.766 8.859 1 82.44 345 LEU B C 1
ATOM 5723 O O . LEU B 1 345 ? -4.305 17.266 9.414 1 82.44 345 LEU B O 1
ATOM 5727 N N . ASP B 1 346 ? -3.307 18.969 8.383 1 88.69 346 ASP B N 1
ATOM 5728 C CA . ASP B 1 346 ? -4.508 19.797 8.445 1 88.69 346 ASP B CA 1
ATOM 5729 C C . ASP B 1 346 ? -5.637 19.188 7.617 1 88.69 346 ASP B C 1
ATOM 5731 O O . ASP B 1 346 ? -6.797 19.188 8.039 1 88.69 346 ASP B O 1
ATOM 5735 N N . ILE B 1 347 ? -5.238 18.672 6.539 1 89.44 347 ILE B N 1
ATOM 5736 C CA . ILE B 1 347 ? -6.234 18.078 5.645 1 89.44 347 ILE B CA 1
ATOM 5737 C C . ILE B 1 347 ? -6.777 16.797 6.246 1 89.44 347 ILE B C 1
ATOM 5739 O O . ILE B 1 347 ? -7.965 16.484 6.109 1 89.44 347 ILE B O 1
ATOM 5743 N N . ALA B 1 348 ? -5.934 16.078 6.891 1 86.62 348 ALA B N 1
ATOM 5744 C CA . ALA B 1 348 ? -6.367 14.867 7.578 1 86.62 348 ALA B CA 1
ATOM 5745 C C . ALA B 1 348 ? -7.375 15.195 8.68 1 86.62 348 ALA B C 1
ATOM 5747 O O . ALA B 1 348 ? -8.391 14.508 8.82 1 86.62 348 ALA B O 1
ATOM 5748 N N . ILE B 1 349 ? -7.105 16.203 9.391 1 85.56 349 ILE B N 1
ATOM 5749 C CA . ILE B 1 349 ? -7.984 16.625 10.469 1 85.56 349 ILE B CA 1
ATOM 5750 C C . ILE B 1 349 ? -9.312 17.125 9.891 1 85.56 349 ILE B C 1
ATOM 5752 O O . ILE B 1 349 ? -10.375 16.875 10.469 1 85.56 349 ILE B O 1
ATOM 5756 N N . LEU B 1 350 ? -9.188 17.797 8.812 1 91.44 350 LEU B N 1
ATOM 5757 C CA . LEU B 1 350 ? -10.375 18.344 8.164 1 91.44 350 LEU B CA 1
ATOM 5758 C C . LEU B 1 350 ? -11.32 17.219 7.746 1 91.44 350 LEU B C 1
ATOM 5760 O O . LEU B 1 350 ? -12.531 17.312 7.914 1 91.44 350 LEU B O 1
ATOM 5764 N N . LYS B 1 351 ? -10.734 16.188 7.195 1 90.12 351 LYS B N 1
ATOM 5765 C CA . LYS B 1 351 ? -11.539 15.031 6.805 1 90.12 351 LYS B CA 1
ATOM 5766 C C . LYS B 1 351 ? -12.266 14.438 8.008 1 90.12 351 LYS B C 1
ATOM 5768 O O . LYS B 1 351 ? -13.453 14.102 7.922 1 90.12 351 LYS B O 1
ATOM 5773 N N . PHE B 1 352 ? -11.609 14.383 9.039 1 84.44 352 PHE B N 1
ATOM 5774 C CA . PHE B 1 352 ? -12.164 13.852 10.273 1 84.44 352 PHE B CA 1
ATOM 5775 C C . PHE B 1 352 ? -13.312 14.727 10.766 1 84.44 352 PHE B C 1
ATOM 5777 O O . PHE B 1 352 ? -14.352 14.211 11.188 1 84.44 352 PHE B O 1
ATOM 5784 N N . GLY B 1 353 ? -13.156 15.977 10.766 1 89.31 353 GLY B N 1
ATOM 5785 C CA . GLY B 1 353 ? -14.188 16.906 11.203 1 89.31 353 GLY B CA 1
ATOM 5786 C C . GLY B 1 353 ? -15.461 16.812 10.391 1 89.31 353 GLY B C 1
ATOM 5787 O O . GLY B 1 353 ? -16.562 16.922 10.93 1 89.31 353 GLY B O 1
ATOM 5788 N N . LEU B 1 354 ? -15.305 16.609 9.133 1 92.56 354 LEU B N 1
ATOM 5789 C CA . LEU B 1 354 ? -16.469 16.484 8.266 1 92.56 354 LEU B CA 1
ATOM 5790 C C . LEU B 1 354 ? -17.203 15.18 8.547 1 92.56 354 LEU B C 1
ATOM 5792 O O . LEU B 1 354 ? -18.438 15.164 8.633 1 92.56 354 LEU B O 1
ATOM 5796 N N . GLU B 1 355 ? -16.453 14.148 8.695 1 88.31 355 GLU B N 1
ATOM 5797 C CA . GLU B 1 355 ? -17.047 12.828 8.906 1 88.31 355 GLU B CA 1
ATOM 5798 C C . GLU B 1 355 ? -17.766 12.75 10.25 1 88.31 355 GLU B C 1
ATOM 5800 O O . GLU B 1 355 ? -18.781 12.062 10.375 1 88.31 355 GLU B O 1
ATOM 5805 N N . LYS B 1 356 ? -17.281 13.477 11.203 1 85.94 356 LYS B N 1
ATOM 5806 C CA . LYS B 1 356 ? -17.875 13.445 12.539 1 85.94 356 LYS B CA 1
ATOM 5807 C C . LYS B 1 356 ? -18.953 14.5 12.688 1 85.94 356 LYS B C 1
ATOM 5809 O O . LYS B 1 356 ? -19.594 14.609 13.734 1 85.94 356 LYS B O 1
ATOM 5814 N N . GLY B 1 357 ? -19.109 15.32 11.695 1 89.94 357 GLY B N 1
ATOM 5815 C CA . GLY B 1 357 ? -20.172 16.312 11.68 1 89.94 357 GLY B CA 1
ATOM 5816 C C . GLY B 1 357 ? -19.828 17.562 12.461 1 89.94 357 GLY B C 1
ATOM 5817 O O . GLY B 1 357 ? -20.719 18.344 12.836 1 89.94 357 GLY B O 1
ATOM 5818 N N . LEU B 1 358 ? -18.578 17.781 12.75 1 89.31 358 LEU B N 1
ATOM 5819 C CA . LEU B 1 358 ? -18.141 18.984 13.461 1 89.31 358 LEU B CA 1
ATOM 5820 C C . LEU B 1 358 ? -18.234 20.203 12.562 1 89.31 358 LEU B C 1
ATOM 5822 O O . LEU B 1 358 ? -18.406 21.328 13.047 1 89.31 358 LEU B O 1
ATOM 5826 N N . ILE B 1 359 ? -18.016 19.938 11.289 1 92.62 359 ILE B N 1
ATOM 5827 C CA . ILE B 1 359 ? -18.141 20.984 10.289 1 92.62 359 ILE B CA 1
ATOM 5828 C C . ILE B 1 359 ? -19.016 20.516 9.133 1 92.62 359 ILE B C 1
ATOM 5830 O O . ILE B 1 359 ? -19.188 19.312 8.93 1 92.62 359 ILE B O 1
ATOM 5834 N N . ASP B 1 360 ? -19.547 21.469 8.484 1 93.75 360 ASP B N 1
ATOM 5835 C CA . ASP B 1 360 ? -20.359 21.125 7.324 1 93.75 360 ASP B CA 1
ATOM 5836 C C . ASP B 1 360 ? -19.562 21.234 6.031 1 93.75 360 ASP B C 1
ATOM 5838 O O . ASP B 1 360 ? -18.359 21.531 6.062 1 93.75 360 ASP B O 1
ATOM 5842 N N . GLN B 1 361 ? -20.172 21 4.973 1 95 361 GLN B N 1
ATOM 5843 C CA . GLN B 1 361 ? -19.531 20.953 3.664 1 95 361 GLN B CA 1
ATOM 5844 C C . GLN B 1 361 ? -19 22.328 3.256 1 95 361 GLN B C 1
ATOM 5846 O O . GLN B 1 361 ? -17.984 22.422 2.576 1 95 361 GLN B O 1
ATOM 5851 N N . SER B 1 362 ? -19.719 23.328 3.643 1 94.38 362 SER B N 1
ATOM 5852 C CA . SER B 1 362 ? -19.297 24.688 3.291 1 94.38 362 SER B CA 1
ATOM 5853 C C . SER B 1 362 ? -18 25.062 3.986 1 94.38 362 SER B C 1
ATOM 5855 O O . SER B 1 362 ? -17.078 25.594 3.355 1 94.38 362 SER B O 1
ATOM 5857 N N . LEU B 1 363 ? -17.969 24.781 5.246 1 94.38 363 LEU B N 1
ATOM 5858 C CA . LEU B 1 363 ? -16.766 25.062 6 1 94.38 363 LEU B CA 1
ATOM 5859 C C . LEU B 1 363 ? -15.609 24.172 5.539 1 94.38 363 LEU B C 1
ATOM 5861 O O . LEU B 1 363 ? -14.469 24.625 5.457 1 94.38 363 LEU B O 1
ATOM 5865 N N . PHE B 1 364 ? -15.938 22.953 5.277 1 95.44 364 PHE B N 1
ATOM 5866 C CA . PHE B 1 364 ? -14.945 22.016 4.766 1 95.44 364 PHE B CA 1
ATOM 5867 C C . PHE B 1 364 ? -14.305 22.547 3.486 1 95.44 364 PHE B C 1
ATOM 5869 O O . PHE B 1 364 ? -13.078 22.641 3.383 1 95.44 364 PHE B O 1
ATOM 5876 N N . ALA B 1 365 ? -15.094 22.922 2.611 1 95.56 365 ALA B N 1
ATOM 5877 C CA . ALA B 1 365 ? -14.633 23.422 1.316 1 95.56 365 ALA B CA 1
ATOM 5878 C C . ALA B 1 365 ? -13.812 24.688 1.479 1 95.56 365 ALA B C 1
ATOM 5880 O O . ALA B 1 365 ? -12.781 24.859 0.821 1 95.56 365 ALA B O 1
ATOM 5881 N N . SER B 1 366 ? -14.258 25.547 2.328 1 95.38 366 SER B N 1
ATOM 5882 C CA . SER B 1 366 ? -13.562 26.812 2.551 1 95.38 366 SER B CA 1
ATOM 5883 C C . SER B 1 366 ? -12.156 26.578 3.082 1 95.38 366 SER B C 1
ATOM 5885 O O . SER B 1 366 ? -11.203 27.219 2.617 1 95.38 366 SER B O 1
ATOM 5887 N N . ILE B 1 367 ? -12.062 25.688 3.998 1 95.5 367 ILE B N 1
ATOM 5888 C CA . ILE B 1 367 ? -10.773 25.469 4.637 1 95.5 367 ILE B CA 1
ATOM 5889 C C . ILE B 1 367 ? -9.844 24.734 3.672 1 95.5 367 ILE B C 1
ATOM 5891 O O . ILE B 1 367 ? -8.633 24.969 3.654 1 95.5 367 ILE B O 1
ATOM 5895 N N . VAL B 1 368 ? -10.398 23.844 2.893 1 95.56 368 VAL B N 1
ATOM 5896 C CA . VAL B 1 368 ? -9.594 23.172 1.876 1 95.56 368 VAL B CA 1
ATOM 5897 C C . VAL B 1 368 ? -8.977 24.203 0.939 1 95.56 368 VAL B C 1
ATOM 5899 O O . VAL B 1 368 ? -7.781 24.141 0.639 1 95.56 368 VAL B O 1
ATOM 5902 N N . ILE B 1 369 ? -9.742 25.141 0.541 1 95.5 369 ILE B N 1
ATOM 5903 C CA . ILE B 1 369 ? -9.281 26.188 -0.365 1 95.5 369 ILE B CA 1
ATOM 5904 C C . ILE B 1 369 ? -8.203 27.016 0.32 1 95.5 369 ILE B C 1
ATOM 5906 O O . ILE B 1 369 ? -7.164 27.312 -0.279 1 95.5 369 ILE B O 1
ATOM 5910 N N . VAL B 1 370 ? -8.461 27.328 1.531 1 95.69 370 VAL B N 1
ATOM 5911 C CA . VAL B 1 370 ? -7.508 28.141 2.295 1 95.69 370 VAL B CA 1
ATOM 5912 C C . VAL B 1 370 ? -6.188 27.375 2.422 1 95.69 370 VAL B C 1
ATOM 5914 O O . VAL B 1 370 ? -5.113 27.969 2.244 1 95.69 370 VAL B O 1
ATOM 5917 N N . SER B 1 371 ? -6.289 26.094 2.758 1 94 371 SER B N 1
ATOM 5918 C CA . SER B 1 371 ? -5.094 25.266 2.902 1 94 371 SER B CA 1
ATOM 5919 C C . SER B 1 371 ? -4.305 25.203 1.6 1 94 371 SER B C 1
ATOM 5921 O O . SER B 1 371 ? -3.076 25.312 1.606 1 94 371 SER B O 1
ATOM 5923 N N . MET B 1 372 ? -4.98 25.062 0.543 1 93.44 372 MET B N 1
ATOM 5924 C CA . MET B 1 372 ? -4.324 25 -0.759 1 93.44 372 MET B CA 1
ATOM 5925 C C . MET B 1 372 ? -3.682 26.344 -1.104 1 93.44 372 MET B C 1
ATOM 5927 O O . MET B 1 372 ? -2.564 26.391 -1.623 1 93.44 372 MET B O 1
ATOM 5931 N N . LEU B 1 373 ? -4.359 27.391 -0.811 1 94.75 373 LEU B N 1
ATOM 5932 C CA . LEU B 1 373 ? -3.836 28.719 -1.092 1 94.75 373 LEU B CA 1
ATOM 5933 C C . LEU B 1 373 ? -2.574 28.984 -0.279 1 94.75 373 LEU B C 1
ATOM 5935 O O . LEU B 1 373 ? -1.605 29.547 -0.797 1 94.75 373 LEU B O 1
ATOM 5939 N N . THR B 1 374 ? -2.623 28.625 0.955 1 94.19 374 THR B N 1
ATOM 5940 C CA . THR B 1 374 ? -1.45 28.844 1.791 1 94.19 374 THR B CA 1
ATOM 5941 C C . THR B 1 374 ? -0.271 28.016 1.313 1 94.19 374 THR B C 1
ATOM 5943 O O . THR B 1 374 ? 0.883 28.438 1.418 1 94.19 374 THR B O 1
ATOM 5946 N N . ALA B 1 375 ? -0.56 26.844 0.866 1 90.31 375 ALA B N 1
ATOM 5947 C CA . ALA B 1 375 ? 0.49 25.953 0.361 1 90.31 375 ALA B CA 1
ATOM 5948 C C . ALA B 1 375 ? 1.16 26.547 -0.874 1 90.31 375 ALA B C 1
ATOM 5950 O O . ALA B 1 375 ? 2.352 26.344 -1.105 1 90.31 375 ALA B O 1
ATOM 5951 N N . ILE B 1 376 ? 0.411 27.297 -1.62 1 91.75 376 ILE B N 1
ATOM 5952 C CA . ILE B 1 376 ? 0.926 27.906 -2.844 1 91.75 376 ILE B CA 1
ATOM 5953 C C . ILE B 1 376 ? 1.642 29.219 -2.51 1 91.75 376 ILE B C 1
ATOM 5955 O O . ILE B 1 376 ? 2.723 29.484 -3.035 1 91.75 376 ILE B O 1
ATOM 5959 N N . THR B 1 377 ? 1.111 29.953 -1.689 1 93.5 377 THR B N 1
ATOM 5960 C CA . THR B 1 377 ? 1.572 31.328 -1.497 1 93.5 377 THR B CA 1
ATOM 5961 C C . THR B 1 377 ? 2.771 31.375 -0.555 1 93.5 377 THR B C 1
ATOM 5963 O O . THR B 1 377 ? 3.635 32.25 -0.678 1 93.5 377 THR B O 1
ATOM 5966 N N . THR B 1 378 ? 2.816 30.469 0.37 1 93.12 378 THR B N 1
ATOM 5967 C CA . THR B 1 378 ? 3.873 30.516 1.373 1 93.12 378 THR B CA 1
ATOM 5968 C C . THR B 1 378 ? 5.25 30.469 0.713 1 93.12 378 THR B C 1
ATOM 5970 O O . THR B 1 378 ? 6.102 31.312 0.969 1 93.12 378 THR B O 1
ATOM 5973 N N . PRO B 1 379 ? 5.5 29.469 -0.142 1 90.88 379 PRO B N 1
ATOM 5974 C CA . PRO B 1 379 ? 6.809 29.469 -0.797 1 90.88 379 PRO B CA 1
ATOM 5975 C C . PRO B 1 379 ? 7.066 30.719 -1.625 1 90.88 379 PRO B C 1
ATOM 5977 O O . PRO B 1 379 ? 8.195 31.203 -1.674 1 90.88 379 PRO B O 1
ATOM 5980 N N . GLN B 1 380 ? 6.102 31.25 -2.213 1 91.94 380 GLN B N 1
ATOM 5981 C CA . GLN B 1 380 ? 6.242 32.469 -3.035 1 91.94 380 GLN B CA 1
ATOM 5982 C C . GLN B 1 380 ? 6.559 33.688 -2.176 1 91.94 380 GLN B C 1
ATOM 5984 O O . GLN B 1 380 ? 7.461 34.438 -2.5 1 91.94 380 GLN B O 1
ATOM 5989 N N . PHE B 1 381 ? 5.812 33.844 -1.135 1 94.62 381 PHE B N 1
ATOM 5990 C CA . PHE B 1 381 ? 6.039 34.969 -0.229 1 94.62 381 PHE B CA 1
ATOM 5991 C C . PHE B 1 381 ? 7.418 34.875 0.414 1 94.62 381 PHE B C 1
ATOM 5993 O O . PHE B 1 381 ? 8.086 35.875 0.619 1 94.62 381 PHE B O 1
ATOM 6000 N N . PHE B 1 382 ? 7.801 33.625 0.704 1 94 382 PHE B N 1
ATOM 6001 C CA . PHE B 1 382 ? 9.102 33.406 1.328 1 94 382 PHE B CA 1
ATOM 6002 C C . PHE B 1 382 ? 10.227 33.812 0.383 1 94 382 PHE B C 1
ATOM 6004 O O . PHE B 1 382 ? 11.156 34.531 0.782 1 94 382 PHE B O 1
ATOM 6011 N N . LYS B 1 383 ? 10.109 33.406 -0.805 1 91.5 383 LYS B N 1
ATOM 6012 C CA . LYS B 1 383 ? 11.109 33.719 -1.822 1 91.5 383 LYS B CA 1
ATOM 6013 C C . LYS B 1 383 ? 11.195 35.219 -2.055 1 91.5 383 LYS B C 1
ATOM 6015 O O . LYS B 1 383 ? 12.297 35.781 -2.121 1 91.5 383 LYS B O 1
ATOM 6020 N N . LEU B 1 384 ? 10.078 35.875 -2.172 1 93.06 384 LEU B N 1
ATOM 6021 C CA . LEU B 1 384 ? 10.023 37.312 -2.418 1 93.06 384 LEU B CA 1
ATOM 6022 C C . LEU B 1 384 ? 10.617 38.062 -1.246 1 93.06 384 LEU B C 1
ATOM 6024 O O . LEU B 1 384 ? 11.375 39.031 -1.445 1 93.06 384 LEU B O 1
ATOM 6028 N N . TYR B 1 385 ? 10.273 37.656 -0.105 1 94.19 385 TYR B N 1
ATOM 6029 C CA . TYR B 1 385 ? 10.742 38.375 1.083 1 94.19 385 TYR B CA 1
ATOM 6030 C C . TYR B 1 385 ? 12.242 38.156 1.277 1 94.19 385 TYR B C 1
ATOM 6032 O O . TYR B 1 385 ? 12.961 39.094 1.62 1 94.19 385 TYR B O 1
ATOM 6040 N N . LEU B 1 386 ? 12.695 36.969 1.118 1 91.56 386 LEU B N 1
ATOM 6041 C CA . LEU B 1 386 ? 14.125 36.656 1.249 1 91.56 386 LEU B CA 1
ATOM 6042 C C . LEU B 1 386 ? 14.93 37.469 0.227 1 91.56 386 LEU B C 1
ATOM 6044 O O . LEU B 1 386 ? 16.031 37.938 0.529 1 91.56 386 LEU B O 1
ATOM 6048 N N . GLY B 1 387 ? 14.391 37.562 -0.948 1 90.31 387 GLY B N 1
ATOM 6049 C CA . GLY B 1 387 ? 15.031 38.375 -1.966 1 90.31 387 GLY B CA 1
ATOM 6050 C C . GLY B 1 387 ? 15.164 39.812 -1.564 1 90.31 387 GLY B C 1
ATOM 6051 O O . GLY B 1 387 ? 16.188 40.469 -1.819 1 90.31 387 GLY B O 1
ATOM 6052 N N . LYS B 1 388 ? 14.156 40.312 -0.94 1 91.12 388 LYS B N 1
ATOM 6053 C CA . LYS B 1 388 ? 14.164 41.688 -0.488 1 91.12 388 LYS B CA 1
ATOM 6054 C C . LYS B 1 388 ? 15.203 41.906 0.613 1 91.12 388 LYS B C 1
ATOM 6056 O O . LYS B 1 388 ? 15.883 42.938 0.642 1 91.12 388 LYS B O 1
ATOM 6061 N N . ILE B 1 389 ? 15.312 40.969 1.506 1 89.62 389 ILE B N 1
ATOM 6062 C CA . ILE B 1 389 ? 16.266 41.062 2.6 1 89.62 389 ILE B CA 1
ATOM 6063 C C . ILE B 1 389 ? 17.688 41.031 2.043 1 89.62 389 ILE B C 1
ATOM 6065 O O . ILE B 1 389 ? 18.578 41.719 2.535 1 89.62 389 ILE B O 1
ATOM 6069 N N . ARG B 1 390 ? 17.828 40.156 1.152 1 86.38 390 ARG B N 1
ATOM 6070 C CA . ARG B 1 390 ? 19.156 40 0.56 1 86.38 390 ARG B CA 1
ATOM 6071 C C . ARG B 1 390 ? 19.547 41.25 -0.211 1 86.38 390 ARG B C 1
ATOM 6073 O O . ARG B 1 390 ? 20.719 41.625 -0.238 1 86.38 390 ARG B O 1
ATOM 6080 N N . GLU B 1 391 ? 18.672 41.906 -0.788 1 83 391 GLU B N 1
ATOM 6081 C CA . GLU B 1 391 ? 18.922 43.125 -1.527 1 83 391 GLU B CA 1
ATOM 6082 C C . GLU B 1 391 ? 19.266 44.281 -0.583 1 83 391 GLU B C 1
ATOM 6084 O O . GLU B 1 391 ? 20.094 45.125 -0.904 1 83 391 GLU B O 1
ATOM 6089 N N . ASP B 1 392 ? 18.609 44.281 0.555 1 76.38 392 ASP B N 1
ATOM 6090 C CA . ASP B 1 392 ? 18.844 45.344 1.533 1 76.38 392 ASP B CA 1
ATOM 6091 C C . ASP B 1 392 ? 20.25 45.219 2.141 1 76.38 392 ASP B C 1
ATOM 6093 O O . ASP B 1 392 ? 20.828 46.188 2.572 1 76.38 392 ASP B O 1
ATOM 6097 N N . LYS B 1 393 ? 20.781 44.094 2.164 1 73.75 393 LYS B N 1
ATOM 6098 C CA . LYS B 1 393 ? 22.125 43.875 2.699 1 73.75 393 LYS B CA 1
ATOM 6099 C C . LYS B 1 393 ? 23.188 44.094 1.631 1 73.75 393 LYS B C 1
ATOM 6101 O O . LYS B 1 393 ? 24.359 44.25 1.948 1 73.75 393 LYS B O 1
ATOM 6106 N N . ALA B 1 394 ? 22.922 44.125 0.369 1 61.38 394 ALA B N 1
ATOM 6107 C CA . ALA B 1 394 ? 23.891 44.469 -0.668 1 61.38 394 ALA B CA 1
ATOM 6108 C C . ALA B 1 394 ? 23.969 45.969 -0.873 1 61.38 394 ALA B C 1
ATOM 6110 O O . ALA B 1 394 ? 25.047 46.5 -1.09 1 61.38 394 ALA B O 1
#

Secondary structure (DSSP, 8-state):
-HHHHHHHHHHHHHHHHHHHHHTTT--HHHHHHHHHHHHSTTTT--S---HHHHHHHHHHHHHHHHHHHHT--HHHHHHTHHHHHHHHHHHHHHHHHHHHHHHHHTT--HHHHHHHHHHHT---HHHHHHHHHHHT--HHHHHHHHHHHHHHHHHHHHHHHHHHHHHTT---HHHHHHHHHHHHHHHHHHHHHHHHHHHH-THHHHHHHSHHHHHHHHHHHHHHHHHHHHHTT--HHHHHHHHHHHHHGGGG---TT-HHHHHHHHHHHHHHHHIIIIIHHHHHHHHHHH----GGG--HHHHHHHHHHHHHHHHHHHHHHHHHTT--HHHHHHHHHHT----HHHHHHHHHHHHTTSS-HHHHHHHHHHHHHHHHHHHHHHHHHHHHHHHHH-/-HHHHHHHHHHHHHHHHHHHHHTTT--HHHHHHHHHHHHSTTTT--S---HHHHHHHHHHHHHHHHHHHHT--HHHHHHTHHHHHHHHHHHHHHHHHHHHHHHHHTT--HHHHHHHHHHHT---HHHHHHHHHHHT--HHHHHHHHHHHHHHHHHHHHHHHHHHHHHTT---HHHHHHHHHHHHHHHHHHHHHHHHHHHH-THHHHHHHSHHHHHHHHHHHHHHHHHHHHHTT--HHHHHHHHHHHHHGGGG---TT-HHHHHHHHHHHHHHHHIIIIIHHHHHHHHHHH----GGG--HHHHHHHHHHHHHHHHHHHHHHHHHTT--HHHHHHHHHHT----HHHHHHHHHHHHTTSS-HHHHHHHHHHHHHHHHHHHHHHHHHHHHHHHHH-

Organism: Thermococcus barophilus (strain DSM 11836 / MP) (NCBI:txid391623)

Foldseek 3Di:
DVVVVVQVQLLVQLVVQLVVCVVVPFDSLLSLLVSLQCCAPAHVNVDAQDPVLVVLLVVLLLLVLLLLQQPQDPVLCVVVVQLLLQLLVLLLVQLLVLQLVLCVVVPHDNLLSNLRSLLLSAFDLVLLVVLCVVVVDDPVLSSSLSNNNVSRVLVSQLSQLVSLCVLVVNPDPVVSVVSSVLSVCLLVVLLVVLCCCLQPDPVVCVQLQDLVSVLVVLVVQLQVQLVVCVVSRGHSSSSSNSSSNSLNCLCVHVPVVCSSVVSSVVNSVVSVVCSVSRSVSSNSSSLSNLQHDDPVLADPVSLVSSLVSSLVSLQVRSLVSNVVVPDDSLSSNLSSLSRRAADSSSSVSLVVCPVSVSDDSNSSNSVVVSNSVSSRVSSVVNVVSVVVVVVVVD/DVVVVVQVQLLVQLVVQLVVCVVVPFDSLLSLLVSLQCCAPAHVNVDAQDPVLVVLLVVLLLLVLLLLQQPQDPVLCVVVVPLLLQLLVLLLVLLLVLQLVLCVVVPHDNLLSNLRSLLLSAFDLVLLVVLCVVVVDDPVLSSSLSNNNVSRVLVSQLSQLVSLCVLVVNPDPVVSVVSSVVSVCLLVVLLVVLCCCLQPDPVVCVQLQDLVSVLVVLVVQLQVQLVVCVVSRGHSSSSSNSSSNSLNCLCVHPPVVCSSVVSSVVNSVVSVVCSVSRSVSSNSSSLSNLQHDDPVLADPVSLVSSLVSSLVSLQVRSLVSNVVVPDDSLSSNLSSLSRRAADSSSSVSLVVCPVSVSDDSNSSNSVVVSNSVSSRCSSVVNVVSVVVVVVVVD

Nearest PDB structures (foldseek):
  4bwz-assembly1_A  TM=7.544E-01  e=2.793E-17  Thermus thermophilus
  8by2-assembly1_A  TM=8.322E-01  e=9.008E-12  Escherichia coli
  8by2-assembly1_B  TM=8.382E-01  e=1.862E-11  Escherichia coli
  9emb-assembly1_A  TM=8.224E-01  e=2.978E-11  Escherichia coli
  9emb-assembly1_B  TM=8.202E-01  e=3.108E-11  Escherichia coli

pLDDT: mean 85.11, std 10.34, range [52.53, 97.75]

Solvent-accessible surface area (backbone atoms only — not comparable to full-atom values): 37217 Å² total; per-residue (Å²): 120,65,63,50,49,51,49,28,54,49,51,47,51,17,50,52,41,26,55,60,32,47,78,70,72,42,59,55,66,53,27,16,24,48,40,14,28,46,38,2,60,56,64,63,49,76,41,72,81,43,69,62,56,49,47,52,17,52,51,14,46,37,52,45,29,23,50,52,16,41,67,45,60,67,66,37,26,63,78,34,42,66,60,5,42,45,18,22,50,33,14,26,50,36,5,19,52,40,29,22,51,51,37,44,70,71,69,46,55,68,65,36,12,53,48,43,5,52,44,47,28,34,31,20,49,70,54,34,52,51,41,38,65,76,62,65,55,53,65,68,61,43,30,31,50,52,12,13,27,50,41,22,46,52,50,41,51,51,46,45,34,50,48,49,35,46,66,72,67,44,78,47,68,64,56,48,52,53,45,49,51,49,50,51,47,48,53,50,46,50,49,50,48,35,51,51,49,62,73,62,36,73,65,47,50,67,39,47,68,38,63,67,51,32,50,44,48,51,51,39,45,20,33,48,34,15,43,52,26,40,72,75,54,30,56,39,53,51,14,10,23,50,36,15,39,46,56,28,50,44,58,71,49,83,52,90,75,51,53,57,42,51,44,49,50,49,50,49,54,37,45,45,57,54,35,66,62,42,27,44,40,41,27,35,20,48,56,14,25,65,38,57,49,58,74,89,62,52,51,68,64,57,33,52,52,46,36,50,23,34,45,47,11,15,28,53,17,20,17,51,31,34,42,74,75,67,49,53,68,69,61,13,48,48,48,3,35,45,49,31,12,28,45,68,68,37,51,53,50,50,54,49,33,45,75,64,61,50,36,52,50,41,57,48,45,36,49,52,50,32,35,50,47,26,41,54,43,22,54,52,54,37,54,55,50,51,52,50,53,54,54,73,72,105,119,67,62,49,48,52,47,28,53,49,50,46,50,16,52,51,42,25,56,60,32,47,78,69,71,42,60,53,65,53,28,15,25,47,39,14,28,47,40,3,60,56,65,63,50,77,41,71,81,43,70,64,57,48,47,53,18,54,52,15,47,36,51,44,30,23,51,53,15,41,67,44,61,66,65,37,26,62,78,33,43,66,59,6,42,45,18,22,51,33,14,25,49,37,5,19,52,41,29,22,51,52,36,45,72,73,68,46,54,70,65,34,11,52,48,43,6,52,44,47,27,35,33,19,49,72,54,34,51,51,42,39,65,74,63,66,54,54,65,68,60,43,30,30,50,52,13,13,26,50,43,22,46,54,49,42,50,51,48,46,32,50,49,48,36,46,67,72,67,45,77,45,70,67,57,49,52,52,46,49,51,48,50,51,46,48,53,49,46,50,50,48,47,34,50,51,49,63,72,61,36,72,66,46,50,66,40,47,70,37,62,68,52,32,49,43,49,52,52,37,44,20,32,47,34,15,42,50,25,39,72,76,54,30,55,40,54,50,16,11,23,50,36,15,39,44,56,28,50,44,58,69,48,83,51,91,75,51,54,57,40,50,42,47,50,48,51,49,54,36,44,43,58,52,36,66,66,43,28,45,41,42,27,36,21,48,54,12,24,65,38,57,48,59,74,89,62,52,52,67,65,56,32,51,52,48,37,49,23,34,44,48,11,15,28,52,18,20,17,51,31,34,44,75,75,66,49,54,69,70,61,13,47,50,49,3,36,44,46,31,12,28,44,69,68,35,51,53,51,50,53,49,32,46,75,64,62,49,37,50,50,38,59,49,44,35,50,52,50,32,35,48,47,27,41,54,43,23,56,52,53,37,52,55,50,52,51,51,54,54,55,72,72,105